Protein 7B4I (pdb70)

Nearest PDB structures (foldseek):
  7b4i-assembly1_AAA  TM=1.000E+00  e=2.778E-83  Pseudomonas sp.
  6tb0-assembly1_A  TM=9.991E-01  e=4.730E-82  Pseudomonas sp.
  6g4f-assembly1_B  TM=1.002E+00  e=4.810E-81  Pseudomonas sp.
  6tb1-assembly1_A  TM=9.988E-01  e=2.873E-81  Pseudomonas sp.
  7b4j-assembly1_A  TM=1.000E+00  e=7.265E-81  Pseudomonas sp.

Structure (mmCIF, N/CA/C/O backbone):
data_7B4I
#
_entry.id   7B4I
#
_cell.length_a   97.784
_cell.length_b   97.784
_cell.length_c   119.899
_cell.angle_alpha   90.000
_cell.angle_beta   90.000
_cell.angle_gamma   90.000
#
_symmetry.space_group_name_H-M   'P 43'
#
loop_
_entity.id
_entity.type
_entity.pdbx_description
1 polymer 'Aspartate aminotransferase family protein'
2 non-polymer "PYRIDOXAL-5'-PHOSPHATE"
3 non-polymer 'SUCCINIC ACID'
4 water water
#
loop_
_atom_site.group_PDB
_atom_site.id
_atom_site.type_symbol
_atom_site.label_atom_id
_atom_site.label_alt_id
_atom_site.label_comp_id
_atom_site.label_asym_id
_atom_site.label_entity_id
_atom_site.label_seq_id
_atom_site.pdbx_PDB_ins_code
_atom_site.Cartn_x
_atom_site.Cartn_y
_atom_site.Cartn_z
_atom_site.occupancy
_atom_site.B_iso_or_equiv
_atom_site.auth_seq_id
_atom_site.auth_comp_id
_atom_site.auth_asym_id
_atom_site.auth_atom_id
_atom_site.pdbx_PDB_model_num
ATOM 1 N N . SER A 1 7 ? 23.878 39.897 -29.031 1.000 44.595 7 SER AAA N 1
ATOM 2 C CA . SER A 1 7 ? 22.478 39.524 -29.289 1.000 38.601 7 SER AAA CA 1
ATOM 3 C C . SER A 1 7 ? 21.683 39.689 -27.994 1.000 35.796 7 SER AAA C 1
ATOM 4 O O . SER A 1 7 ? 22.291 39.798 -26.896 1.000 33.647 7 SER AAA O 1
ATOM 12 N N . LEU A 1 8 ? 20.364 39.658 -28.115 1.000 32.706 8 LEU AAA N 1
ATOM 13 C CA . LEU A 1 8 ? 19.475 39.752 -26.939 1.000 32.517 8 LEU AAA CA 1
ATOM 14 C C . LEU A 1 8 ? 19.719 38.533 -26.037 1.000 30.191 8 LEU AAA C 1
ATOM 15 O O . LEU A 1 8 ? 19.786 38.703 -24.799 1.000 28.104 8 LEU AAA O 1
ATOM 31 N N . ALA A 1 9 ? 19.907 37.340 -26.611 1.000 28.983 9 ALA AAA N 1
ATOM 32 C CA . ALA A 1 9 ? 20.174 36.101 -25.854 1.000 28.730 9 ALA AAA CA 1
ATOM 33 C C . ALA A 1 9 ? 21.483 36.238 -25.072 1.000 29.541 9 ALA AAA C 1
ATOM 34 O O . ALA A 1 9 ? 21.561 35.748 -23.928 1.000 27.706 9 ALA AAA O 1
ATOM 41 N N . GLU A 1 10 ? 22.500 36.882 -25.658 1.000 26.895 10 GLU AAA N 1
ATOM 42 C CA . GLU A 1 10 ? 23.806 37.067 -24.972 1.000 28.912 10 GLU AAA CA 1
ATOM 43 C C . GLU A 1 10 ? 23.622 38.013 -23.770 1.000 25.489 10 GLU AAA C 1
ATOM 44 O O . GLU A 1 10 ? 24.260 37.766 -22.755 1.000 25.903 10 GLU AAA O 1
ATOM 56 N N . LYS A 1 11 ? 22.841 39.071 -23.923 1.000 28.045 11 LYS AAA N 1
ATOM 57 C CA . LYS A 1 11 ? 22.566 40.052 -22.838 1.000 27.289 11 LYS AAA CA 1
ATOM 58 C C . LYS A 1 11 ? 21.845 39.328 -21.697 1.000 25.214 11 LYS AAA C 1
ATOM 59 O O . LYS A 1 11 ? 22.192 39.537 -20.513 1.000 26.665 11 LYS AAA O 1
ATOM 78 N N . ASP A 1 12 ? 20.883 38.473 -22.040 1.000 25.666 12 ASP AAA N 1
ATOM 79 C CA . ASP A 1 12 ? 20.147 37.691 -21.011 1.000 24.832 12 ASP AAA CA 1
ATOM 80 C C . ASP A 1 12 ? 21.136 36.832 -20.225 1.000 25.942 12 ASP AAA C 1
ATOM 81 O O . ASP A 1 12 ? 21.100 36.835 -18.998 1.000 25.031 12 ASP AAA O 1
ATOM 90 N N . ILE A 1 13 ? 22.036 36.110 -20.907 1.000 25.081 13 ILE AAA N 1
ATOM 91 C CA . ILE A 1 13 ? 23.046 35.260 -20.230 1.000 24.865 13 ILE AAA CA 1
ATOM 92 C C . ILE A 1 13 ? 23.957 36.130 -19.352 1.000 22.320 13 ILE AAA C 1
ATOM 93 O O . ILE A 1 13 ? 24.333 35.664 -18.273 1.000 24.357 13 ILE AAA O 1
ATOM 109 N N . GLN A 1 14 ? 24.327 37.312 -19.831 1.000 24.755 14 GLN AAA N 1
ATOM 110 C CA . GLN A 1 14 ? 25.298 38.189 -19.125 1.000 27.087 14 GLN AAA CA 1
ATOM 111 C C . GLN A 1 14 ? 24.651 38.774 -17.854 1.000 25.787 14 GLN AAA C 1
ATOM 112 O O . GLN A 1 14 ? 25.364 38.932 -16.854 1.000 27.542 14 GLN AAA O 1
ATOM 126 N N . TYR A 1 15 ? 23.358 39.092 -17.882 1.000 24.548 15 TYR AAA N 1
ATOM 127 C CA . TYR A 1 15 ? 22.782 40.044 -16.892 1.000 23.529 15 TYR AAA CA 1
ATOM 128 C C . TYR A 1 15 ? 21.668 39.444 -16.028 1.000 24.492 15 TYR AAA C 1
ATOM 129 O O . TYR A 1 15 ? 21.438 40.038 -14.966 1.000 24.176 15 TYR AAA O 1
ATOM 147 N N . GLN A 1 16 ? 21.012 38.357 -16.423 1.000 23.409 16 GLN AAA N 1
ATOM 148 C CA . GLN A 1 16 ? 19.802 37.878 -15.690 1.000 25.199 16 GLN AAA CA 1
ATOM 149 C C . GLN A 1 16 ? 20.067 36.553 -14.987 1.000 22.970 16 GLN AAA C 1
ATOM 150 O O . GLN A 1 16 ? 20.482 35.569 -15.648 1.000 26.393 16 GLN AAA O 1
ATOM 164 N N . LEU A 1 17 ? 19.754 36.508 -13.703 1.000 23.351 17 LEU AAA N 1
ATOM 165 C CA . LEU A 1 17 ? 19.606 35.253 -12.932 1.000 23.103 17 LEU AAA CA 1
ATOM 166 C C . LEU A 1 17 ? 18.147 34.800 -13.037 1.000 23.106 17 LEU AAA C 1
ATOM 167 O O . LEU A 1 17 ? 17.261 35.541 -12.554 1.000 25.706 17 LEU AAA O 1
ATOM 183 N N . HIS A 1 18 ? 17.896 33.657 -13.664 1.000 21.314 18 HIS AAA N 1
ATOM 184 C CA . HIS A 1 18 ? 16.528 33.153 -13.931 1.000 23.035 18 HIS AAA CA 1
ATOM 185 C C . HIS A 1 18 ? 15.982 32.387 -12.733 1.000 21.967 18 HIS AAA C 1
ATOM 186 O O . HIS A 1 18 ? 16.615 31.481 -12.192 1.000 24.311 18 HIS AAA O 1
ATOM 201 N N . PRO A 1 19 ? 14.700 32.610 -12.396 1.000 23.013 19 PRO AAA N 1
ATOM 202 C CA . PRO A 1 19 ? 13.994 31.701 -11.509 1.000 22.795 19 PRO AAA CA 1
ATOM 203 C C . PRO A 1 19 ? 13.880 30.299 -12.109 1.000 22.600 19 PRO AAA C 1
ATOM 204 O O . PRO A 1 19 ? 13.755 30.160 -13.320 1.000 22.202 19 PRO AAA O 1
ATOM 215 N N . TYR A 1 20 ? 13.903 29.281 -11.240 1.000 22.871 20 TYR AAA N 1
ATOM 216 C CA . TYR A 1 20 ? 13.529 27.886 -11.568 1.000 24.749 20 TYR AAA CA 1
ATOM 217 C C . TYR A 1 20 ? 14.304 27.453 -12.804 1.000 25.346 20 TYR AAA C 1
ATOM 218 O O . TYR A 1 20 ? 13.750 26.840 -13.742 1.000 24.884 20 TYR AAA O 1
ATOM 236 N N . THR A 1 21 ? 15.597 27.775 -12.797 1.000 24.016 21 THR AAA N 1
ATOM 237 C CA . THR A 1 21 ? 16.528 27.526 -13.925 1.000 24.453 21 THR AAA CA 1
ATOM 238 C C . THR A 1 21 ? 17.871 27.049 -13.371 1.000 24.282 21 THR AAA C 1
ATOM 239 O O . THR A 1 21 ? 18.265 27.531 -12.330 1.000 26.175 21 THR AAA O 1
ATOM 250 N N . ASN A 1 22 ? 18.497 26.081 -14.037 1.000 26.020 22 ASN AAA N 1
ATOM 251 C CA . ASN A 1 22 ? 19.931 25.717 -13.840 1.000 26.905 22 ASN AAA CA 1
ATOM 252 C C . ASN A 1 22 ? 20.777 26.863 -14.401 1.000 25.869 22 ASN AAA C 1
ATOM 253 O O . ASN A 1 22 ? 20.803 27.041 -15.626 1.000 25.162 22 ASN AAA O 1
ATOM 264 N N . ALA A 1 23 ? 21.411 27.666 -13.540 1.000 24.916 23 ALA AAA N 1
ATOM 265 C CA . ALA A 1 23 ? 22.092 28.911 -13.944 1.000 23.457 23 ALA AAA CA 1
ATOM 266 C C . ALA A 1 23 ? 23.273 28.586 -14.885 1.000 23.960 23 ALA AAA C 1
ATOM 267 O O . ALA A 1 23 ? 23.577 29.427 -15.749 1.000 25.588 23 ALA AAA O 1
ATOM 274 N N . ARG A 1 24 ? 23.924 27.445 -14.674 1.000 26.205 24 ARG AAA N 1
ATOM 275 C CA . ARG A 1 24 ? 25.111 27.026 -15.472 1.000 27.976 24 ARG AAA CA 1
ATOM 276 C C . ARG A 1 24 ? 24.657 26.569 -16.863 1.000 26.614 24 ARG AAA C 1
ATOM 277 O O . ARG A 1 24 ? 25.235 27.027 -17.874 1.000 27.828 24 ARG AAA O 1
ATOM 298 N N . LEU A 1 25 ? 23.631 25.726 -16.928 1.000 29.062 25 LEU AAA N 1
ATOM 299 C CA . LEU A 1 25 ? 23.045 25.293 -18.218 1.000 27.806 25 LEU AAA CA 1
ATOM 300 C C . LEU A 1 25 ? 22.528 26.524 -18.965 1.000 27.507 25 LEU AAA C 1
ATOM 301 O O . LEU A 1 25 ? 22.725 26.611 -20.170 1.000 28.174 25 LEU AAA O 1
ATOM 317 N N . HIS A 1 26 ? 21.977 27.510 -18.246 1.000 26.738 26 HIS AAA N 1
ATOM 318 C CA . HIS A 1 26 ? 21.486 28.765 -18.850 1.000 25.844 26 HIS AAA CA 1
ATOM 319 C C . HIS A 1 26 ? 22.643 29.510 -19.538 1.000 23.768 26 HIS AAA C 1
ATOM 320 O O . HIS A 1 26 ? 22.403 30.103 -20.614 1.000 26.339 26 HIS AAA O 1
ATOM 335 N N . GLN A 1 27 ? 23.823 29.553 -18.915 1.000 26.215 27 GLN AAA N 1
ATOM 336 C CA . GLN A 1 27 ? 25.007 30.241 -19.488 1.000 28.677 27 GLN AAA CA 1
ATOM 337 C C . GLN A 1 27 ? 25.424 29.558 -20.792 1.000 28.979 27 GLN AAA C 1
ATOM 338 O O . GLN A 1 27 ? 25.866 30.284 -21.699 1.000 30.269 27 GLN AAA O 1
ATOM 352 N N . GLU A 1 28 ? 25.226 28.249 -20.893 1.000 30.710 28 GLU AAA N 1
ATOM 353 C CA . GLU A 1 28 ? 25.495 27.466 -22.135 1.000 34.430 28 GLU AAA CA 1
ATOM 354 C C . GLU A 1 28 ? 24.376 27.680 -23.163 1.000 33.407 28 GLU AAA C 1
ATOM 355 O O . GLU A 1 28 ? 24.679 28.155 -24.262 1.000 38.068 28 GLU AAA O 1
ATOM 367 N N . LEU A 1 29 ? 23.130 27.336 -22.828 1.000 31.556 29 LEU AAA N 1
ATOM 368 C CA . LEU A 1 29 ? 22.001 27.244 -23.798 1.000 32.681 29 LEU AAA CA 1
ATOM 369 C C . LEU A 1 29 ? 21.397 28.621 -24.077 1.000 31.031 29 LEU AAA C 1
ATOM 370 O O . LEU A 1 29 ? 20.901 28.842 -25.189 1.000 31.386 29 LEU AAA O 1
ATOM 386 N N . GLY A 1 30 ? 21.381 29.506 -23.079 1.000 28.433 30 GLY AAA N 1
ATOM 387 C CA . GLY A 1 30 ? 20.694 30.797 -23.178 1.000 26.912 30 GLY AAA CA 1
ATOM 388 C C . GLY A 1 30 ? 19.177 30.628 -23.107 1.000 27.227 30 GLY AAA C 1
ATOM 389 O O . GLY A 1 30 ? 18.658 29.529 -22.900 1.000 27.673 30 GLY AAA O 1
ATOM 393 N N . PRO A 1 31 ? 18.440 31.741 -23.248 1.000 27.452 31 PRO AAA N 1
ATOM 394 C CA . PRO A 1 31 ? 16.986 31.733 -23.098 1.000 27.233 31 PRO AAA CA 1
ATOM 395 C C . PRO A 1 31 ? 16.211 31.249 -24.333 1.000 28.755 31 PRO AAA C 1
ATOM 396 O O . PRO A 1 31 ? 16.731 31.260 -25.445 1.000 27.044 31 PRO AAA O 1
ATOM 407 N N . LEU A 1 32 ? 14.961 30.877 -24.106 1.000 25.950 32 LEU AAA N 1
ATOM 408 C CA . LEU A 1 32 ? 13.905 30.964 -25.142 1.000 26.717 32 LEU AAA CA 1
ATOM 409 C C . LEU A 1 32 ? 13.222 32.316 -24.960 1.000 25.955 32 LEU AAA C 1
ATOM 410 O O . LEU A 1 32 ? 12.477 32.478 -23.967 1.000 25.167 32 LEU AAA O 1
ATOM 426 N N . ILE A 1 33 ? 13.502 33.257 -25.855 1.000 24.857 33 ILE AAA N 1
ATOM 427 C CA . ILE A 1 33 ? 12.955 34.637 -25.784 1.000 25.696 33 ILE AAA CA 1
ATOM 428 C C . ILE A 1 33 ? 11.565 34.657 -26.411 1.000 26.049 33 ILE AAA C 1
ATOM 429 O O . ILE A 1 33 ? 11.423 34.395 -27.627 1.000 28.377 33 ILE AAA O 1
ATOM 445 N N . ILE A 1 34 ? 10.580 35.034 -25.601 1.000 23.630 34 ILE AAA N 1
ATOM 446 C CA . ILE A 1 34 ? 9.185 35.206 -26.059 1.000 24.447 34 ILE AAA CA 1
ATOM 447 C C . ILE A 1 34 ? 9.002 36.683 -26.378 1.000 27.072 34 ILE AAA C 1
ATOM 448 O O . ILE A 1 34 ? 9.266 37.551 -25.506 1.000 25.636 34 ILE AAA O 1
ATOM 464 N N . GLU A 1 35 ? 8.585 36.958 -27.604 1.000 26.062 35 GLU AAA N 1
ATOM 465 C CA . GLU A 1 35 ? 8.534 38.329 -28.161 1.000 27.624 35 GLU AAA CA 1
ATOM 466 C C . GLU A 1 35 ? 7.130 38.898 -28.004 1.000 26.487 35 GLU AAA C 1
ATOM 467 O O . GLU A 1 35 ? 7.010 40.068 -27.665 1.000 28.081 35 GLU AAA O 1
ATOM 479 N N . ARG A 1 36 ? 6.087 38.108 -28.271 1.000 23.682 36 ARG AAA N 1
ATOM 480 C CA . ARG A 1 36 ? 4.710 38.628 -28.375 1.000 26.256 36 ARG AAA CA 1
ATOM 481 C C . ARG A 1 36 ? 3.715 37.495 -28.153 1.000 24.591 36 ARG AAA C 1
ATOM 482 O O . ARG A 1 36 ? 4.123 36.309 -28.155 1.000 26.085 36 ARG AAA O 1
ATOM 503 N N . GLY A 1 37 ? 2.482 37.881 -27.882 1.000 24.687 37 GLY AAA N 1
ATOM 504 C CA . GLY A 1 37 ? 1.373 36.943 -27.682 1.000 24.647 37 GLY AAA CA 1
ATOM 505 C C . GLY A 1 37 ? 0.076 37.504 -28.234 1.000 25.454 37 GLY AAA C 1
ATOM 506 O O . GLY A 1 37 ? -0.091 38.753 -28.272 1.000 26.306 37 GLY AAA O 1
ATOM 510 N N . GLN A 1 38 ? -0.844 36.610 -28.566 1.000 26.029 38 GLN AAA N 1
ATOM 511 C CA . GLN A 1 38 ? -2.249 36.960 -28.908 1.000 27.840 38 GLN AAA CA 1
ATOM 512 C C . GLN A 1 38 ? -3.099 35.711 -28.680 1.000 24.180 38 GLN AAA C 1
ATOM 513 O O . GLN A 1 38 ? -2.614 34.612 -28.970 1.000 23.506 38 GLN AAA O 1
ATOM 527 N N . GLY A 1 39 ? -4.304 35.882 -28.170 1.000 24.763 39 GLY AAA N 1
ATOM 528 C CA . GLY A 1 39 ? -5.202 34.752 -27.869 1.000 23.455 39 GLY AAA CA 1
ATOM 529 C C . GLY A 1 39 ? -4.486 33.761 -26.969 1.000 23.261 39 GLY AAA C 1
ATOM 530 O O . GLY A 1 39 ? -3.925 34.201 -25.979 1.000 22.879 39 GLY AAA O 1
ATOM 534 N N . ILE A 1 40 ? -4.442 32.490 -27.330 1.000 22.445 40 ILE AAA N 1
ATOM 535 C CA . ILE A 1 40 ? -3.785 31.443 -26.483 1.000 23.753 40 ILE AAA CA 1
ATOM 536 C C . ILE A 1 40 ? -2.335 31.222 -26.919 1.000 23.119 40 ILE AAA C 1
ATOM 537 O O . ILE A 1 40 ? -1.698 30.282 -26.379 1.000 24.434 40 ILE AAA O 1
ATOM 553 N N . TYR A 1 41 ? -1.800 32.043 -27.821 1.000 22.118 41 TYR AAA N 1
ATOM 554 C CA . TYR A 1 41 ? -0.484 31.836 -28.470 1.000 22.678 41 TYR AAA CA 1
ATOM 555 C C . TYR A 1 41 ? 0.570 32.818 -27.961 1.000 23.241 41 TYR AAA C 1
ATOM 556 O O . TYR A 1 41 ? 0.268 34.008 -27.733 1.000 23.097 41 TYR AAA O 1
ATOM 574 N N . VAL A 1 42 ? 1.789 32.312 -27.831 1.000 24.066 42 VAL AAA N 1
ATOM 575 C CA . VAL A 1 42 ? 2.995 33.176 -27.713 1.000 23.929 42 VAL AAA CA 1
ATOM 576 C C . VAL A 1 42 ? 3.939 32.809 -28.841 1.000 24.776 42 VAL AAA C 1
ATOM 577 O O . VAL A 1 42 ? 3.830 31.688 -29.377 1.000 26.358 42 VAL AAA O 1
ATOM 590 N N . TYR A 1 43 ? 4.836 33.734 -29.177 1.000 23.885 43 TYR AAA N 1
ATOM 591 C CA . TYR A 1 43 ? 5.761 33.619 -30.329 1.000 24.476 43 TYR AAA CA 1
ATOM 592 C C . TYR A 1 43 ? 7.164 33.931 -29.845 1.000 24.987 43 TYR AAA C 1
ATOM 593 O O . TYR A 1 43 ? 7.323 34.946 -29.124 1.000 25.581 43 TYR AAA O 1
ATOM 611 N N . ASP A 1 44 ? 8.134 33.134 -30.266 1.000 27.322 44 ASP AAA N 1
ATOM 612 C CA . ASP A 1 44 ? 9.546 33.388 -29.897 1.000 28.496 44 ASP AAA CA 1
ATOM 613 C C . ASP A 1 44 ? 10.116 34.427 -30.861 1.000 29.907 44 ASP AAA C 1
ATOM 614 O O . ASP A 1 44 ? 9.390 34.880 -31.792 1.000 28.005 44 ASP AAA O 1
ATOM 623 N N . ASP A 1 45 ? 11.363 34.827 -30.615 1.000 31.049 45 ASP AAA N 1
ATOM 624 C CA . ASP A 1 45 ? 12.007 35.913 -31.399 1.000 35.021 45 ASP AAA CA 1
ATOM 625 C C . ASP A 1 45 ? 12.394 35.403 -32.791 1.000 38.418 45 ASP AAA C 1
ATOM 626 O O . ASP A 1 45 ? 12.865 36.246 -33.581 1.000 37.718 45 ASP AAA O 1
ATOM 635 N N . GLN A 1 46 ? 12.168 34.116 -33.097 1.000 38.817 46 GLN AAA N 1
ATOM 636 C CA . GLN A 1 46 ? 12.387 33.518 -34.445 1.000 39.893 46 GLN AAA CA 1
ATOM 637 C C . GLN A 1 46 ? 11.060 33.448 -35.213 1.000 39.649 46 GLN AAA C 1
ATOM 638 O O . GLN A 1 46 ? 11.073 32.950 -36.347 1.000 39.916 46 GLN AAA O 1
ATOM 652 N N . GLY A 1 47 ? 9.953 33.890 -34.610 1.000 33.609 47 GLY AAA N 1
ATOM 653 C CA . GLY A 1 47 ? 8.606 33.902 -35.212 1.000 33.134 47 GLY AAA CA 1
ATOM 654 C C . GLY A 1 47 ? 7.831 32.598 -35.023 1.000 32.527 47 GLY AAA C 1
ATOM 655 O O . GLY A 1 47 ? 6.696 32.537 -35.504 1.000 35.827 47 GLY AAA O 1
ATOM 659 N N . LYS A 1 48 ? 8.384 31.590 -34.341 1.000 31.306 48 LYS AAA N 1
ATOM 660 C CA . LYS A 1 48 ? 7.684 30.300 -34.097 1.000 29.125 48 LYS AAA CA 1
ATOM 661 C C . LYS A 1 48 ? 6.572 30.547 -33.072 1.000 29.431 48 LYS AAA C 1
ATOM 662 O O . LYS A 1 48 ? 6.847 31.225 -32.048 1.000 28.353 48 LYS AAA O 1
ATOM 681 N N . GLY A 1 49 ? 5.360 30.074 -33.369 1.000 27.688 49 GLY AAA N 1
ATOM 682 C CA . GLY A 1 49 ? 4.187 30.180 -32.495 1.000 26.537 49 GLY AAA CA 1
ATOM 683 C C . GLY A 1 49 ? 4.007 28.939 -31.642 1.000 26.893 49 GLY AAA C 1
ATOM 684 O O . GLY A 1 49 ? 4.269 27.809 -32.119 1.000 27.286 49 GLY AAA O 1
ATOM 688 N N . TYR A 1 50 ? 3.549 29.135 -30.415 1.000 24.146 50 TYR AAA N 1
ATOM 689 C CA . TYR A 1 50 ? 3.292 28.050 -29.444 1.000 23.129 50 TYR AAA CA 1
ATOM 690 C C . TYR A 1 50 ? 1.923 28.253 -28.835 1.000 23.340 50 TYR AAA C 1
ATOM 691 O O . TYR A 1 50 ? 1.639 29.382 -28.418 1.000 25.360 50 TYR AAA O 1
ATOM 709 N N . ILE A 1 51 ? 1.148 27.176 -28.712 1.000 23.240 51 ILE AAA N 1
ATOM 710 C CA . ILE A 1 51 ? -0.038 27.185 -27.825 1.000 24.219 51 ILE AAA CA 1
ATOM 711 C C . ILE A 1 51 ? 0.501 27.249 -26.404 1.000 24.072 51 ILE AAA C 1
ATOM 712 O O . ILE A 1 51 ? 1.279 26.342 -26.035 1.000 23.942 51 ILE AAA O 1
ATOM 728 N N . GLU A 1 52 ? 0.073 28.247 -25.642 1.000 23.326 52 GLU AAA N 1
ATOM 729 C CA . GLU A 1 52 ? 0.468 28.347 -24.217 1.000 23.836 52 GLU AAA CA 1
ATOM 730 C C . GLU A 1 52 ? -0.532 27.494 -23.442 1.000 23.643 52 GLU AAA C 1
ATOM 731 O O . GLU A 1 52 ? -1.511 28.055 -22.909 1.000 24.377 52 GLU AAA O 1
ATOM 743 N N . ALA A 1 53 ? -0.301 26.176 -23.456 1.000 22.946 53 ALA AAA N 1
ATOM 744 C CA . ALA A 1 53 ? -1.216 25.188 -22.849 1.000 24.654 53 ALA AAA CA 1
ATOM 745 C C . ALA A 1 53 ? -1.201 25.330 -21.327 1.000 25.269 53 ALA AAA C 1
ATOM 746 O O . ALA A 1 53 ? -2.087 24.762 -20.692 1.000 25.539 53 ALA AAA O 1
ATOM 753 N N . MET A 1 54 ? -0.250 26.076 -20.763 1.000 25.245 54 MET AAA N 1
ATOM 754 C CA . MET A 1 54 ? -0.200 26.394 -19.314 1.000 26.911 54 MET AAA CA 1
ATOM 755 C C . MET A 1 54 ? -0.767 27.784 -18.988 1.000 24.713 54 MET AAA C 1
ATOM 756 O O . MET A 1 54 ? -0.748 28.152 -17.800 1.000 24.937 54 MET AAA O 1
ATOM 770 N N . ALA A 1 55 ? -1.238 28.572 -19.970 1.000 22.380 55 ALA AAA N 1
ATOM 771 C CA . ALA A 1 55 ? -1.675 29.966 -19.726 1.000 22.203 55 ALA AAA CA 1
ATOM 772 C C . ALA A 1 55 ? -0.577 30.702 -18.933 1.000 21.906 55 ALA AAA C 1
ATOM 773 O O . ALA A 1 55 ? -0.883 31.445 -17.993 1.000 21.674 55 ALA AAA O 1
ATOM 780 N N . GLY A 1 56 ? 0.669 30.569 -19.378 1.000 22.662 56 GLY AAA N 1
ATOM 781 C CA . GLY A 1 56 ? 1.842 31.127 -18.679 1.000 23.488 56 GLY AAA CA 1
ATOM 782 C C . GLY A 1 56 ? 2.151 30.280 -17.460 1.000 24.269 56 GLY AAA C 1
ATOM 783 O O . GLY A 1 56 ? 2.722 29.193 -17.627 1.000 27.097 56 GLY AAA O 1
ATOM 787 N N . LEU A 1 57 ? 1.719 30.735 -16.286 1.000 23.189 57 LEU AAA N 1
ATOM 788 C CA . LEU A 1 57 ? 1.891 29.967 -15.030 1.000 23.605 57 LEU AAA CA 1
ATOM 789 C C . LEU A 1 57 ? 0.501 29.695 -14.455 1.000 24.149 57 LEU AAA C 1
ATOM 790 O O . LEU A 1 57 ? 0.265 30.033 -13.302 1.000 24.778 57 LEU AAA O 1
ATOM 806 N N . GLY A 1 58 ? -0.374 29.094 -15.267 1.000 26.000 58 GLY AAA N 1
ATOM 807 C CA . GLY A 1 58 ? -1.760 28.779 -14.879 1.000 25.478 58 GLY AAA CA 1
ATOM 808 C C . GLY A 1 58 ? -2.568 30.032 -14.608 1.000 23.915 58 GLY AAA C 1
ATOM 809 O O . GLY A 1 58 ? -3.484 29.981 -13.775 1.000 28.101 58 GLY AAA O 1
ATOM 813 N N . SER A 1 59 ? -2.234 31.149 -15.265 1.000 23.817 59 SER AAA N 1
ATOM 814 C CA . SER A 1 59 ? -2.624 32.493 -14.789 1.000 23.472 59 SER AAA CA 1
ATOM 815 C C . SER A 1 59 ? -3.327 33.338 -15.859 1.000 23.364 59 SER AAA C 1
ATOM 816 O O . SER A 1 59 ? -4.143 34.190 -15.456 1.000 24.649 59 SER AAA O 1
ATOM 824 N N . VAL A 1 60 ? -3.018 33.152 -17.138 1.000 22.245 60 VAL AAA N 1
ATOM 825 C CA . VAL A 1 60 ? -3.462 34.103 -18.204 1.000 21.084 60 VAL AAA CA 1
ATOM 826 C C . VAL A 1 60 ? -4.854 33.678 -18.693 1.000 21.741 60 VAL AAA C 1
ATOM 827 O O . VAL A 1 60 ? -5.008 33.140 -19.814 1.000 23.294 60 VAL AAA O 1
ATOM 840 N N . ALA A 1 61 ? -5.843 33.870 -17.827 1.000 22.786 61 ALA AAA N 1
ATOM 841 C CA . ALA A 1 61 ? -7.220 33.363 -18.013 1.000 23.046 61 ALA AAA CA 1
ATOM 842 C C . ALA A 1 61 ? -7.794 33.867 -19.346 1.000 24.809 61 ALA AAA C 1
ATOM 843 O O . ALA A 1 61 ? -8.387 33.054 -20.082 1.000 25.625 61 ALA AAA O 1
ATOM 850 N N . LEU A 1 62 ? -7.613 35.152 -19.657 1.000 25.634 62 LEU AAA N 1
ATOM 851 C CA . LEU A 1 62 ? -8.246 35.786 -20.840 1.000 24.273 62 LEU AAA CA 1
ATOM 852 C C . LEU A 1 62 ? -7.326 35.780 -22.063 1.000 24.168 62 LEU AAA C 1
ATOM 853 O O . LEU A 1 62 ? -7.695 36.422 -23.056 1.000 24.119 62 LEU AAA O 1
ATOM 869 N N . GLY A 1 63 ? -6.199 35.058 -22.014 1.000 22.485 63 GLY AAA N 1
ATOM 870 C CA . GLY A 1 63 ? -5.229 35.017 -23.105 1.000 20.789 63 GLY AAA CA 1
ATOM 871 C C . GLY A 1 63 ? -4.441 36.311 -23.203 1.000 20.848 63 GLY AAA C 1
ATOM 872 O O . GLY A 1 63 ? -4.601 37.212 -22.334 1.000 22.151 63 GLY AAA O 1
ATOM 876 N N . PHE A 1 64 ? -3.626 36.401 -24.237 1.000 23.020 64 PHE AAA N 1
ATOM 877 C CA . PHE A 1 64 ? -2.486 37.350 -24.318 1.000 23.611 64 PHE AAA CA 1
ATOM 878 C C . PHE A 1 64 ? -2.836 38.624 -25.093 1.000 23.821 64 PHE AAA C 1
ATOM 879 O O . PHE A 1 64 ? -1.916 39.400 -25.329 1.000 25.833 64 PHE AAA O 1
ATOM 896 N N . SER A 1 65 ? -4.103 38.857 -25.444 1.000 24.755 65 SER AAA N 1
ATOM 897 C CA . SER A 1 65 ? -4.473 40.077 -26.218 1.000 26.510 65 SER AAA CA 1
ATOM 898 C C . SER A 1 65 ? -5.890 40.548 -25.879 1.000 29.313 65 SER AAA C 1
ATOM 899 O O . SER A 1 65 ? -6.654 40.905 -26.804 1.000 28.176 65 SER AAA O 1
ATOM 907 N N . ASN A 1 66 ? -6.245 40.571 -24.599 1.000 26.393 66 ASN AAA N 1
ATOM 908 C CA . ASN A 1 66 ? -7.570 41.069 -24.164 1.000 25.327 66 ASN AAA CA 1
ATOM 909 C C . ASN A 1 66 ? -7.536 42.604 -24.135 1.000 27.924 66 ASN AAA C 1
ATOM 910 O O . ASN A 1 66 ? -6.880 43.204 -23.237 1.000 25.993 66 ASN AAA O 1
ATOM 921 N N . GLN A 1 67 ? -8.237 43.254 -25.067 1.000 28.193 67 GLN AAA N 1
ATOM 922 C CA . GLN A 1 67 ? -8.124 44.733 -25.198 1.000 28.865 67 GLN AAA CA 1
ATOM 923 C C . GLN A 1 67 ? -8.848 45.439 -24.043 1.000 26.694 67 GLN AAA C 1
ATOM 924 O O . GLN A 1 67 ? -8.435 46.558 -23.696 1.000 27.793 67 GLN AAA O 1
ATOM 938 N N . ARG A 1 68 ? -9.890 44.852 -23.458 1.000 26.505 68 ARG AAA N 1
ATOM 939 C CA . ARG A 1 68 ? -10.607 45.462 -22.312 1.000 28.593 68 ARG AAA CA 1
ATOM 940 C C . ARG A 1 68 ? -9.648 45.634 -21.121 1.000 28.982 68 ARG AAA C 1
ATOM 941 O O . ARG A 1 68 ? -9.722 46.703 -20.442 1.000 25.716 68 ARG AAA O 1
ATOM 962 N N . LEU A 1 69 ? -8.806 44.632 -20.838 1.000 26.950 69 LEU AAA N 1
ATOM 963 C CA . LEU A 1 69 ? -7.832 44.746 -19.714 1.000 25.464 69 LEU AAA CA 1
ATOM 964 C C . LEU A 1 69 ? -6.859 45.891 -19.986 1.000 23.945 69 LEU AAA C 1
ATOM 965 O O . LEU A 1 69 ? -6.576 46.683 -19.052 1.000 25.241 69 LEU AAA O 1
ATOM 981 N N . ILE A 1 70 ? -6.363 45.964 -21.217 1.000 25.742 70 ILE AAA N 1
ATOM 982 C CA . ILE A 1 70 ? -5.315 46.931 -21.648 1.000 26.742 70 ILE AAA CA 1
ATOM 983 C C . ILE A 1 70 ? -5.905 48.342 -21.554 1.000 28.147 70 ILE AAA C 1
ATOM 984 O O . ILE A 1 70 ? -5.221 49.253 -21.027 1.000 26.731 70 ILE AAA O 1
ATOM 1000 N N . LYS A 1 71 ? -7.157 48.518 -21.989 1.000 28.787 71 LYS AAA N 1
ATOM 1001 C CA . LYS A 1 71 ? -7.845 49.840 -21.916 1.000 31.780 71 LYS AAA CA 1
ATOM 1002 C C . LYS A 1 71 ? -8.134 50.208 -20.456 1.000 28.742 71 LYS AAA C 1
ATOM 1003 O O . LYS A 1 71 ? -7.996 51.397 -20.125 1.000 29.886 71 LYS AAA O 1
ATOM 1022 N N . ALA A 1 72 ? -8.501 49.243 -19.608 1.000 27.567 72 ALA AAA N 1
ATOM 1023 C CA . ALA A 1 72 ? -8.751 49.469 -18.170 1.000 27.979 72 ALA AAA CA 1
ATOM 1024 C C . ALA A 1 72 ? -7.467 49.997 -17.527 1.000 26.922 72 ALA AAA C 1
ATOM 1025 O O . ALA A 1 72 ? -7.570 50.948 -16.728 1.000 27.508 72 ALA AAA O 1
ATOM 1032 N N . ALA A 1 73 ? -6.307 49.451 -17.894 1.000 27.179 73 ALA AAA N 1
ATOM 1033 C CA . ALA A 1 73 ? -4.996 49.922 -17.376 1.000 25.543 73 ALA AAA CA 1
ATOM 1034 C C . ALA A 1 73 ? -4.784 51.373 -17.804 1.000 26.474 73 ALA AAA C 1
ATOM 1035 O O . ALA A 1 73 ? -4.503 52.238 -16.954 1.000 26.987 73 ALA AAA O 1
ATOM 1042 N N . GLU A 1 74 ? -4.924 51.630 -19.104 1.000 26.653 74 GLU AAA N 1
ATOM 1043 C CA . GLU A 1 74 ? -4.743 52.980 -19.682 1.000 27.953 74 GLU AAA CA 1
ATOM 1044 C C . GLU A 1 74 ? -5.613 53.992 -18.938 1.000 27.450 74 GLU AAA C 1
ATOM 1045 O O . GLU A 1 74 ? -5.085 55.055 -18.575 1.000 28.125 74 GLU AAA O 1
ATOM 1057 N N . GLN A 1 75 ? -6.901 53.696 -18.770 1.000 29.347 75 GLN AAA N 1
ATOM 1058 C CA . GLN A 1 75 ? -7.878 54.610 -18.132 1.000 32.451 75 GLN AAA CA 1
ATOM 1059 C C . GLN A 1 75 ? -7.387 54.924 -16.720 1.000 30.886 75 GLN AAA C 1
ATOM 1060 O O . GLN A 1 75 ? -7.384 56.110 -16.344 1.000 28.267 75 GLN AAA O 1
ATOM 1074 N N . GLN A 1 76 ? -6.919 53.909 -15.987 1.000 27.398 76 GLN AAA N 1
ATOM 1075 C CA . GLN A 1 76 ? -6.458 54.150 -14.596 1.000 26.614 76 GLN AAA CA 1
ATOM 1076 C C . GLN A 1 76 ? -5.130 54.910 -14.599 1.000 23.972 76 GLN AAA C 1
ATOM 1077 O O . GLN A 1 76 ? -4.996 55.806 -13.737 1.000 24.249 76 GLN AAA O 1
ATOM 1091 N N . PHE A 1 77 ? -4.186 54.586 -15.492 1.000 24.499 77 PHE AAA N 1
ATOM 1092 C CA . PHE A 1 77 ? -2.883 55.287 -15.606 1.000 24.337 77 PHE AAA CA 1
ATOM 1093 C C . PHE A 1 77 ? -3.133 56.788 -15.766 1.000 26.264 77 PHE AAA C 1
ATOM 1094 O O . PHE A 1 77 ? -2.461 57.598 -15.124 1.000 25.348 77 PHE AAA O 1
ATOM 1111 N N . ASN A 1 78 ? -4.102 57.146 -16.615 1.000 27.949 78 ASN AAA N 1
ATOM 1112 C CA . ASN A 1 78 ? -4.349 58.570 -16.966 1.000 29.209 78 ASN AAA CA 1
ATOM 1113 C C . ASN A 1 78 ? -5.136 59.273 -15.858 1.000 29.089 78 ASN AAA C 1
ATOM 1114 O O . ASN A 1 78 ? -5.243 60.517 -15.913 1.000 30.094 78 ASN AAA O 1
ATOM 1125 N N . THR A 1 79 ? -5.639 58.539 -14.870 1.000 25.866 79 THR AAA N 1
ATOM 1126 C CA . THR A 1 79 ? -6.410 59.077 -13.732 1.000 27.684 79 THR AAA CA 1
ATOM 1127 C C . THR A 1 79 ? -5.480 59.223 -12.518 1.000 30.409 79 THR AAA C 1
ATOM 1128 O O . THR A 1 79 ? -5.291 60.355 -12.036 1.000 27.780 79 THR AAA O 1
ATOM 1139 N N . LEU A 1 80 ? -4.928 58.097 -12.064 1.000 27.248 80 LEU AAA N 1
ATOM 1140 C CA . LEU A 1 80 ? -4.090 58.005 -10.839 1.000 25.188 80 LEU AAA CA 1
ATOM 1141 C C . LEU A 1 80 ? -3.212 56.768 -10.986 1.000 23.379 80 LEU AAA C 1
ATOM 1142 O O . LEU A 1 80 ? -3.697 55.667 -10.744 1.000 25.563 80 LEU AAA O 1
ATOM 1158 N N . PRO A 1 81 ? -1.961 56.911 -11.465 1.000 23.583 81 PRO AAA N 1
ATOM 1159 C CA . PRO A 1 81 ? -1.135 55.763 -11.843 1.000 22.719 81 PRO AAA CA 1
ATOM 1160 C C . PRO A 1 81 ? -0.528 55.042 -10.636 1.000 23.387 81 PRO AAA C 1
ATOM 1161 O O . PRO A 1 81 ? -0.122 53.886 -10.761 1.000 26.222 81 PRO AAA O 1
ATOM 1172 N N . PHE A 1 82 ? -0.461 55.722 -9.502 1.000 23.154 82 PHE AAA N 1
ATOM 1173 C CA . PHE A 1 82 ? -0.079 55.091 -8.211 1.000 23.128 82 PHE AAA CA 1
ATOM 1174 C C . PHE A 1 82 ? -0.749 55.854 -7.082 1.000 22.381 82 PHE AAA C 1
ATOM 1175 O O . PHE A 1 82 ? -0.789 57.095 -7.095 1.000 24.633 82 PHE AAA O 1
ATOM 1192 N N . TYR A 1 83 ? -1.257 55.119 -6.112 1.000 22.184 83 TYR AAA N 1
ATOM 1193 C CA . TYR A 1 83 ? -1.451 55.631 -4.747 1.000 23.517 83 TYR AAA CA 1
ATOM 1194 C C . TYR A 1 83 ? -1.426 54.420 -3.826 1.000 23.488 83 TYR AAA C 1
ATOM 1195 O O . TYR A 1 83 ? -1.269 53.301 -4.314 1.000 26.306 83 TYR AAA O 1
ATOM 1213 N N . HIS A 1 84 ? -1.450 54.663 -2.535 1.000 24.236 84 HIS AAA N 1
ATOM 1214 C CA . HIS A 1 84 ? -1.302 53.585 -1.525 1.000 22.669 84 HIS AAA CA 1
ATOM 1215 C C . HIS A 1 84 ? -2.553 53.560 -0.653 1.000 25.335 84 HIS AAA C 1
ATOM 1216 O O . HIS A 1 84 ? -3.399 54.468 -0.765 1.000 24.756 84 HIS AAA O 1
ATOM 1231 N N . LEU A 1 85 ? -2.624 52.569 0.215 1.000 23.993 85 LEU AAA N 1
ATOM 1232 C CA . LEU A 1 85 ? -3.770 52.355 1.119 1.000 24.795 85 LEU AAA CA 1
ATOM 1233 C C . LEU A 1 85 ? -3.363 52.614 2.567 1.000 24.104 85 LEU AAA C 1
ATOM 1234 O O . LEU A 1 85 ? -4.147 52.226 3.473 1.000 25.141 85 LEU AAA O 1
ATOM 1250 N N . PHE A 1 86 ? -2.175 53.158 2.815 1.000 24.150 86 PHE AAA N 1
ATOM 1251 C CA . PHE A 1 86 ? -1.637 53.258 4.192 1.000 23.986 86 PHE AAA CA 1
ATOM 1252 C C . PHE A 1 86 ? -2.361 54.406 4.915 1.000 23.913 86 PHE AAA C 1
ATOM 1253 O O . PHE A 1 86 ? -2.753 55.392 4.272 1.000 25.372 86 PHE AAA O 1
ATOM 1270 N N . ASN A 1 87 ? -2.444 54.329 6.236 1.000 26.084 87 ASN AAA N 1
ATOM 1271 C CA . ASN A 1 87 ? -2.846 55.476 7.096 1.000 29.442 87 ASN AAA CA 1
ATOM 1272 C C . ASN A 1 87 ? -4.197 56.054 6.635 1.000 26.397 87 ASN AAA C 1
ATOM 1273 O O . ASN A 1 87 ? -4.268 57.271 6.469 1.000 29.144 87 ASN AAA O 1
ATOM 1284 N N . HIS A 1 88 ? -5.183 55.205 6.361 1.000 29.069 88 HIS AAA N 1
ATOM 1285 C CA . HIS A 1 88 ? -6.578 55.563 5.978 1.000 32.007 88 HIS AAA CA 1
ATOM 1286 C C . HIS A 1 88 ? -6.697 56.022 4.515 1.000 32.122 88 HIS AAA C 1
ATOM 1287 O O . HIS A 1 88 ? -7.830 56.210 4.077 1.000 31.117 88 HIS AAA O 1
ATOM 1302 N N . LYS A 1 89 ? -5.604 56.180 3.756 1.000 29.385 89 LYS AAA N 1
ATOM 1303 C CA . LYS A 1 89 ? -5.709 56.570 2.329 1.000 28.057 89 LYS AAA CA 1
ATOM 1304 C C . LYS A 1 89 ? -6.400 55.446 1.557 1.000 26.088 89 LYS AAA C 1
ATOM 1305 O O . LYS A 1 89 ? -6.223 54.265 1.904 1.000 26.077 89 LYS AAA O 1
ATOM 1324 N N . SER A 1 90 ? -7.167 55.802 0.531 1.000 25.823 90 SER AAA N 1
ATOM 1325 C CA . SER A 1 90 ? -7.853 54.811 -0.324 1.000 27.131 90 SER AAA CA 1
ATOM 1326 C C . SER A 1 90 ? -8.068 55.383 -1.716 1.000 25.755 90 SER AAA C 1
ATOM 1327 O O . SER A 1 90 ? -7.687 56.555 -1.989 1.000 26.658 90 SER AAA O 1
ATOM 1335 N N . HIS A 1 91 ? -8.563 54.533 -2.606 1.000 27.295 91 HIS AAA N 1
ATOM 1336 C CA . HIS A 1 91 ? -8.844 54.900 -4.009 1.000 25.874 91 HIS AAA CA 1
ATOM 1337 C C . HIS A 1 91 ? -9.897 53.937 -4.538 1.000 25.943 91 HIS AAA C 1
ATOM 1338 O O . HIS A 1 91 ? -10.052 52.824 -3.976 1.000 24.311 91 HIS AAA O 1
ATOM 1353 N N . ARG A 1 92 ? -10.627 54.400 -5.547 1.000 27.833 92 ARG AAA N 1
ATOM 1354 C CA . ARG A 1 92 ? -11.841 53.728 -6.060 1.000 29.592 92 ARG AAA CA 1
ATOM 1355 C C . ARG A 1 92 ? -11.551 52.299 -6.528 1.000 28.431 92 ARG AAA C 1
ATOM 1356 O O . ARG A 1 92 ? -12.307 51.392 -6.206 1.000 28.434 92 ARG AAA O 1
ATOM 1377 N N . PRO A 1 93 ? -10.525 52.026 -7.364 1.000 27.421 93 PRO AAA N 1
ATOM 1378 C CA . PRO A 1 93 ? -10.366 50.668 -7.888 1.000 27.314 93 PRO AAA CA 1
ATOM 1379 C C . PRO A 1 93 ? -10.160 49.628 -6.773 1.000 25.032 93 PRO AAA C 1
ATOM 1380 O O . PRO A 1 93 ? -10.684 48.537 -6.884 1.000 26.241 93 PRO AAA O 1
ATOM 1391 N N . SER A 1 94 ? -9.407 49.953 -5.713 1.000 26.069 94 SER AAA N 1
ATOM 1392 C CA . SER A 1 94 ? -9.220 49.004 -4.578 1.000 24.659 94 SER AAA CA 1
ATOM 1393 C C . SER A 1 94 ? -10.562 48.741 -3.889 1.000 25.124 94 SER AAA C 1
ATOM 1394 O O . SER A 1 94 ? -10.874 47.578 -3.587 1.000 25.081 94 SER AAA O 1
ATOM 1402 N N . ILE A 1 95 ? -11.342 49.799 -3.677 1.000 26.038 95 ILE AAA N 1
ATOM 1403 C CA . ILE A 1 95 ? -12.662 49.687 -2.997 1.000 26.579 95 ILE AAA CA 1
ATOM 1404 C C . ILE A 1 95 ? -13.612 48.830 -3.839 1.000 25.796 95 ILE AAA C 1
ATOM 1405 O O . ILE A 1 95 ? -14.229 47.908 -3.273 1.000 26.736 95 ILE AAA O 1
ATOM 1421 N N . GLU A 1 96 ? -13.738 49.127 -5.129 1.000 27.728 96 GLU AAA N 1
ATOM 1422 C CA . GLU A 1 96 ? -14.686 48.407 -6.017 1.000 30.742 96 GLU AAA CA 1
ATOM 1423 C C . GLU A 1 96 ? -14.241 46.952 -6.172 1.000 30.847 96 GLU AAA C 1
ATOM 1424 O O . GLU A 1 96 ? -15.120 46.056 -6.212 1.000 29.227 96 GLU AAA O 1
ATOM 1436 N N . LEU A 1 97 ? -12.933 46.691 -6.250 1.000 28.853 97 LEU AAA N 1
ATOM 1437 C CA . LEU A 1 97 ? -12.467 45.283 -6.336 1.000 27.244 97 LEU AAA CA 1
ATOM 1438 C C . LEU A 1 97 ? -12.743 44.551 -5.022 1.000 25.793 97 LEU AAA C 1
ATOM 1439 O O . LEU A 1 97 ? -13.166 43.376 -5.076 1.000 27.770 97 LEU AAA O 1
ATOM 1455 N N . ALA A 1 98 ? -12.510 45.177 -3.869 1.000 25.241 98 ALA AAA N 1
ATOM 1456 C CA . ALA A 1 98 ? -12.758 44.559 -2.556 1.000 25.570 98 ALA AAA CA 1
ATOM 1457 C C . ALA A 1 98 ? -14.253 44.209 -2.435 1.000 27.554 98 ALA AAA C 1
ATOM 1458 O O . ALA A 1 98 ? -14.569 43.076 -2.032 1.000 28.301 98 ALA AAA O 1
ATOM 1465 N N . GLU A 1 99 ? -15.126 45.125 -2.854 1.000 32.004 99 GLU AAA N 1
ATOM 1466 C CA . GLU A 1 99 ? -16.592 44.874 -2.855 1.000 31.695 99 GLU AAA CA 1
ATOM 1467 C C . GLU A 1 99 ? -16.894 43.646 -3.729 1.000 32.391 99 GLU AAA C 1
ATOM 1468 O O . GLU A 1 99 ? -17.592 42.715 -3.256 1.000 33.913 99 GLU AAA O 1
ATOM 1480 N N . LYS A 1 100 ? -16.401 43.638 -4.965 1.000 30.899 100 LYS AAA N 1
ATOM 1481 C CA . LYS A 1 100 ? -16.672 42.546 -5.935 1.000 32.605 100 LYS AAA CA 1
ATOM 1482 C C . LYS A 1 100 ? -16.195 41.215 -5.350 1.000 31.262 100 LYS AAA C 1
ATOM 1483 O O . LYS A 1 100 ? -16.941 40.227 -5.435 1.000 31.612 100 LYS AAA O 1
ATOM 1502 N N . LEU A 1 101 ? -15.002 41.172 -4.762 1.000 29.756 101 LEU AAA N 1
ATOM 1503 C CA . LEU A 1 101 ? -14.435 39.911 -4.219 1.000 28.556 101 LEU AAA CA 1
ATOM 1504 C C . LEU A 1 101 ? -15.261 39.418 -3.028 1.000 29.614 101 LEU AAA C 1
ATOM 1505 O O . LEU A 1 101 ? -15.523 38.208 -2.966 1.000 30.830 101 LEU AAA O 1
ATOM 1521 N N . ILE A 1 102 ? -15.626 40.308 -2.104 1.000 30.166 102 ILE AAA N 1
ATOM 1522 C CA . ILE A 1 102 ? -16.436 39.907 -0.916 1.000 31.188 102 ILE AAA CA 1
ATOM 1523 C C . ILE A 1 102 ? -17.788 39.394 -1.418 1.000 33.744 102 ILE AAA C 1
ATOM 1524 O O . ILE A 1 102 ? -18.210 38.329 -0.938 1.000 35.306 102 ILE AAA O 1
ATOM 1540 N N . GLU A 1 103 ? -18.408 40.073 -2.384 1.000 34.323 103 GLU AAA N 1
ATOM 1541 C CA . GLU A 1 103 ? -19.800 39.748 -2.791 1.000 39.682 103 GLU AAA CA 1
ATOM 1542 C C . GLU A 1 103 ? -19.804 38.450 -3.603 1.000 42.283 103 GLU AAA C 1
ATOM 1543 O O . GLU A 1 103 ? -20.817 37.751 -3.540 1.000 43.563 103 GLU AAA O 1
ATOM 1555 N N . MET A 1 104 ? -18.706 38.086 -4.278 1.000 37.612 104 MET AAA N 1
ATOM 1556 C CA . MET A 1 104 ? -18.662 36.823 -5.060 1.000 36.511 104 MET AAA CA 1
ATOM 1557 C C . MET A 1 104 ? -18.120 35.659 -4.215 1.000 33.846 104 MET AAA C 1
ATOM 1558 O O . MET A 1 104 ? -18.122 34.537 -4.725 1.000 35.515 104 MET AAA O 1
ATOM 1572 N N . ALA A 1 105 ? -17.676 35.883 -2.979 1.000 34.294 105 ALA AAA N 1
ATOM 1573 C CA . ALA A 1 105 ? -17.018 34.840 -2.154 1.000 35.284 105 ALA AAA CA 1
ATOM 1574 C C . ALA A 1 105 ? -17.978 33.670 -1.936 1.000 39.128 105 ALA AAA C 1
ATOM 1575 O O . ALA A 1 105 ? -19.184 33.874 -1.758 1.000 37.631 105 ALA AAA O 1
ATOM 1582 N N . PRO A 1 106 ? -17.466 32.421 -1.936 1.000 40.378 106 PRO AAA N 1
ATOM 1583 C CA . PRO A 1 106 ? -18.318 31.234 -1.834 1.000 41.924 106 PRO AAA CA 1
ATOM 1584 C C . PRO A 1 106 ? -18.813 30.969 -0.405 1.000 42.794 106 PRO AAA C 1
ATOM 1585 O O . PRO A 1 106 ? -19.713 30.173 -0.256 1.000 47.632 106 PRO AAA O 1
ATOM 1596 N N . VAL A 1 107 ? -18.197 31.609 0.591 1.000 38.750 107 VAL AAA N 1
ATOM 1597 C CA . VAL A 1 107 ? -18.677 31.652 1.998 1.000 41.721 107 VAL AAA CA 1
ATOM 1598 C C . VAL A 1 107 ? -18.687 33.114 2.415 1.000 43.590 107 VAL AAA C 1
ATOM 1599 O O . VAL A 1 107 ? -18.018 33.946 1.796 1.000 40.371 107 VAL AAA O 1
ATOM 1612 N N . PRO A 1 108 ? -19.488 33.488 3.434 1.000 42.912 108 PRO AAA N 1
ATOM 1613 C CA . PRO A 1 108 ? -19.462 34.849 3.960 1.000 42.137 108 PRO AAA CA 1
ATOM 1614 C C . PRO A 1 108 ? -18.060 35.270 4.419 1.000 39.308 108 PRO AAA C 1
ATOM 1615 O O . PRO A 1 108 ? -17.465 34.653 5.310 1.000 38.097 108 PRO AAA O 1
ATOM 1626 N N . MET A 1 109 ? -17.563 36.323 3.785 1.000 37.725 109 MET AAA N 1
ATOM 1627 C CA . MET A 1 109 ? -16.257 36.928 4.109 1.000 36.092 109 MET AAA CA 1
ATOM 1628 C C . MET A 1 109 ? -16.487 38.372 4.541 1.000 34.684 109 MET AAA C 1
ATOM 1629 O O . MET A 1 109 ? -17.497 38.978 4.111 1.000 38.144 109 MET AAA O 1
ATOM 1643 N N . SER A 1 110 ? -15.546 38.903 5.313 1.000 32.402 110 SER AAA N 1
ATOM 1644 C CA . SER A 1 110 ? -15.609 40.242 5.942 1.000 32.246 110 SER AAA CA 1
ATOM 1645 C C . SER A 1 110 ? -14.766 41.268 5.170 1.000 33.458 110 SER AAA C 1
ATOM 1646 O O . SER A 1 110 ? -15.305 42.331 4.784 1.000 31.039 110 SER AAA O 1
ATOM 1654 N N . LYS A 1 111 ? -13.468 41.000 4.996 1.000 33.502 111 LYS AAA N 1
ATOM 1655 C CA . LYS A 1 111 ? -12.524 42.026 4.488 1.000 29.739 111 LYS AAA CA 1
ATOM 1656 C C . LYS A 1 111 ? -11.554 41.411 3.474 1.000 30.964 111 LYS AAA C 1
ATOM 1657 O O . LYS A 1 111 ? -11.266 40.218 3.552 1.000 29.299 111 LYS AAA O 1
ATOM 1676 N N . VAL A 1 112 ? -11.057 42.269 2.596 1.000 29.941 112 VAL AAA N 1
ATOM 1677 C CA . VAL A 1 112 ? -9.939 41.977 1.651 1.000 28.505 112 VAL AAA CA 1
ATOM 1678 C C . VAL A 1 112 ? -8.700 42.738 2.109 1.000 26.804 112 VAL AAA C 1
ATOM 1679 O O . VAL A 1 112 ? -8.800 43.931 2.475 1.000 28.345 112 VAL AAA O 1
ATOM 1692 N N . PHE A 1 113 ? -7.549 42.078 2.022 1.000 25.980 113 PHE AAA N 1
ATOM 1693 C CA . PHE A 1 113 ? -6.217 42.699 2.177 1.000 25.067 113 PHE AAA CA 1
ATOM 1694 C C . PHE A 1 113 ? -5.445 42.349 0.908 1.000 24.518 113 PHE AAA C 1
ATOM 1695 O O . PHE A 1 113 ? -5.401 41.168 0.550 1.000 25.750 113 PHE AAA O 1
ATOM 1712 N N . PHE A 1 114 ? -4.919 43.356 0.220 1.000 23.278 114 PHE AAA N 1
ATOM 1713 C CA . PHE A 1 114 ? -4.237 43.164 -1.083 1.000 22.462 114 PHE AAA CA 1
ATOM 1714 C C . PHE A 1 114 ? -2.719 43.079 -0.893 1.000 21.380 114 PHE AAA C 1
ATOM 1715 O O . PHE A 1 114 ? -2.142 43.751 -0.015 1.000 22.870 114 PHE AAA O 1
ATOM 1732 N N . THR A 1 115 ? -2.098 42.252 -1.730 1.000 21.412 115 THR AAA N 1
ATOM 1733 C CA . THR A 1 115 ? -0.631 42.122 -1.860 1.000 22.138 115 THR AAA CA 1
ATOM 1734 C C . THR A 1 115 ? -0.295 42.068 -3.349 1.000 22.541 115 THR AAA C 1
ATOM 1735 O O . THR A 1 115 ? -1.211 42.115 -4.215 1.000 22.679 115 THR AAA O 1
ATOM 1746 N N . ASN A 1 116 ? 0.995 41.973 -3.672 1.000 21.362 116 ASN AAA N 1
ATOM 1747 C CA . ASN A 1 116 ? 1.417 41.844 -5.086 1.000 22.364 116 ASN AAA CA 1
ATOM 1748 C C . ASN A 1 116 ? 1.380 40.391 -5.533 1.000 23.539 116 ASN AAA C 1
ATOM 1749 O O . ASN A 1 116 ? 1.065 40.152 -6.673 1.000 24.056 116 ASN AAA O 1
ATOM 1760 N N . SER A 1 117 ? 1.726 39.437 -4.669 1.000 21.405 117 SER AAA N 1
ATOM 1761 C CA . SER A 1 117 ? 1.955 38.039 -5.080 1.000 21.778 117 SER AAA CA 1
ATOM 1762 C C . SER A 1 117 ? 1.233 37.069 -4.138 1.000 20.294 117 SER AAA C 1
ATOM 1763 O O . SER A 1 117 ? 0.970 37.449 -2.991 1.000 20.770 117 SER AAA O 1
ATOM 1771 N N . GLY A 1 118 ? 1.001 35.863 -4.637 1.000 20.894 118 GLY AAA N 1
ATOM 1772 C CA . GLY A 1 118 ? 0.520 34.732 -3.818 1.000 23.202 118 GLY AAA CA 1
ATOM 1773 C C . GLY A 1 118 ? 1.484 34.442 -2.680 1.000 21.938 118 GLY AAA C 1
ATOM 1774 O O . GLY A 1 118 ? 1.014 34.171 -1.553 1.000 22.390 118 GLY AAA O 1
ATOM 1778 N N . SER A 1 119 ? 2.792 34.502 -2.925 1.000 22.097 119 SER AAA N 1
ATOM 1779 C CA . SER A 1 119 ? 3.815 34.273 -1.874 1.000 22.252 119 SER AAA CA 1
ATOM 1780 C C . SER A 1 119 ? 3.643 35.302 -0.754 1.000 22.034 119 SER AAA C 1
ATOM 1781 O O . SER A 1 119 ? 3.616 34.905 0.424 1.000 23.051 119 SER AAA O 1
ATOM 1789 N N . GLU A 1 120 ? 3.578 36.598 -1.089 1.000 21.889 120 GLU AAA N 1
ATOM 1790 C CA . GLU A 1 120 ? 3.347 37.669 -0.091 1.000 20.383 120 GLU AAA CA 1
ATOM 1791 C C . GLU A 1 120 ? 2.024 37.416 0.638 1.000 22.480 120 GLU AAA C 1
ATOM 1792 O O . GLU A 1 120 ? 1.968 37.688 1.871 1.000 23.373 120 GLU AAA O 1
ATOM 1804 N N . ALA A 1 121 ? 0.992 36.994 -0.086 1.000 21.376 121 ALA AAA N 1
ATOM 1805 C CA . ALA A 1 121 ? -0.356 36.799 0.496 1.000 21.189 121 ALA AAA CA 1
ATOM 1806 C C . ALA A 1 121 ? -0.287 35.686 1.556 1.000 21.315 121 ALA AAA C 1
ATOM 1807 O O . ALA A 1 121 ? -0.786 35.900 2.663 1.000 24.633 121 ALA AAA O 1
ATOM 1814 N N . ASN A 1 122 ? 0.323 34.556 1.249 1.000 23.435 122 ASN AAA N 1
ATOM 1815 C CA . ASN A 1 122 ? 0.398 33.439 2.230 1.000 23.467 122 ASN AAA CA 1
ATOM 1816 C C . ASN A 1 122 ? 1.308 33.836 3.387 1.000 26.018 122 ASN AAA C 1
ATOM 1817 O O . ASN A 1 122 ? 1.025 33.442 4.539 1.000 26.308 122 ASN AAA O 1
ATOM 1828 N N . ASP A 1 123 ? 2.386 34.562 3.102 1.000 24.582 123 ASP AAA N 1
ATOM 1829 C CA . ASP A 1 123 ? 3.309 35.078 4.133 1.000 24.708 123 ASP AAA CA 1
ATOM 1830 C C . ASP A 1 123 ? 2.516 35.999 5.078 1.000 24.270 123 ASP AAA C 1
ATOM 1831 O O . ASP A 1 123 ? 2.678 35.900 6.312 1.000 25.178 123 ASP AAA O 1
ATOM 1840 N N . THR A 1 124 ? 1.688 36.871 4.510 1.000 23.043 124 THR AAA N 1
ATOM 1841 C CA . THR A 1 124 ? 0.798 37.790 5.266 1.000 23.233 124 THR AAA CA 1
ATOM 1842 C C . THR A 1 124 ? -0.191 36.974 6.120 1.000 23.700 124 THR AAA C 1
ATOM 1843 O O . THR A 1 124 ? -0.431 37.344 7.303 1.000 25.355 124 THR AAA O 1
ATOM 1854 N N . VAL A 1 125 ? -0.769 35.925 5.562 1.000 24.474 125 VAL AAA N 1
ATOM 1855 C CA . VAL A 1 125 ? -1.729 35.056 6.307 1.000 26.816 125 VAL AAA CA 1
ATOM 1856 C C . VAL A 1 125 ? -1.017 34.487 7.541 1.000 27.255 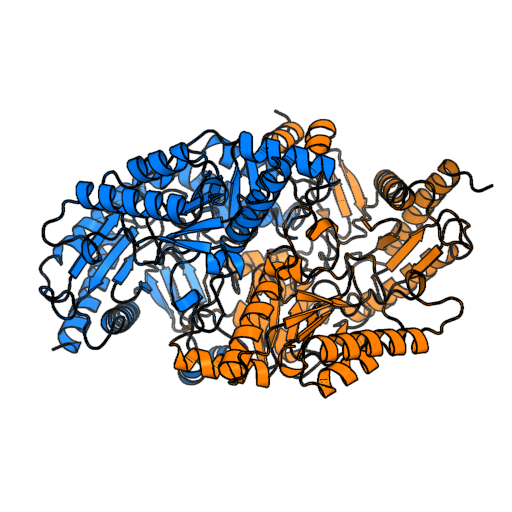125 VAL AAA C 1
ATOM 1857 O O . VAL A 1 125 ? -1.613 34.532 8.644 1.000 27.793 125 VAL AAA O 1
ATOM 1870 N N . VAL A 1 126 ? 0.209 33.995 7.392 1.000 26.190 126 VAL AAA N 1
ATOM 1871 C CA . VAL A 1 126 ? 0.995 33.475 8.545 1.000 28.203 126 VAL AAA CA 1
ATOM 1872 C C . VAL A 1 126 ? 1.080 34.580 9.603 1.000 30.249 126 VAL AAA C 1
ATOM 1873 O O . VAL A 1 126 ? 0.747 34.328 10.784 1.000 30.423 126 VAL AAA O 1
ATOM 1886 N N . LYS A 1 127 ? 1.487 35.783 9.219 1.000 26.373 127 LYS AAA N 1
ATOM 1887 C CA . LYS A 1 127 ? 1.644 36.891 10.181 1.000 28.295 127 LYS AAA CA 1
ATOM 1888 C C . LYS A 1 127 ? 0.298 37.223 10.828 1.000 27.306 127 LYS AAA C 1
ATOM 1889 O O . LYS A 1 127 ? 0.285 37.503 12.062 1.000 29.069 127 LYS AAA O 1
ATOM 1908 N N . PHE A 1 128 ? -0.789 37.223 10.056 1.000 26.608 128 PHE AAA N 1
ATOM 1909 C CA . PHE A 1 128 ? -2.121 37.676 10.529 1.000 28.894 128 PHE AAA CA 1
ATOM 1910 C C . PHE A 1 128 ? -2.660 36.650 11.534 1.000 31.847 128 PHE AAA C 1
ATOM 1911 O O . PHE A 1 128 ? -3.337 37.040 12.515 1.000 31.281 128 PHE AAA O 1
ATOM 1928 N N . VAL A 1 129 ? -2.383 35.374 11.285 1.000 29.554 129 VAL AAA N 1
ATOM 1929 C CA . VAL A 1 129 ? -2.814 34.273 12.196 1.000 31.033 129 VAL AAA CA 1
ATOM 1930 C C . VAL A 1 129 ? -2.031 34.375 13.517 1.000 33.144 129 VAL AAA C 1
ATOM 1931 O O . VAL A 1 129 ? -2.667 34.243 14.585 1.000 33.998 129 VAL AAA O 1
ATOM 1944 N N . TRP A 1 130 ? -0.722 34.632 13.481 1.000 30.526 130 TRP AAA N 1
ATOM 1945 C CA . TRP A 1 130 ? 0.121 34.834 14.691 1.000 33.242 130 TRP AAA CA 1
ATOM 1946 C C . TRP A 1 130 ? -0.376 36.058 15.463 1.000 36.395 130 TRP AAA C 1
ATOM 1947 O O . TRP A 1 130 ? -0.520 35.993 16.703 1.000 35.596 130 TRP AAA O 1
ATOM 1968 N N . TYR A 1 131 ? -0.661 37.141 14.747 1.000 31.873 131 TYR AAA N 1
ATOM 1969 C CA . TYR A 1 131 ? -1.199 38.401 15.321 1.000 33.062 131 TYR AAA CA 1
ATOM 1970 C C . TYR A 1 131 ? -2.537 38.112 16.014 1.000 32.184 131 TYR AAA C 1
ATOM 1971 O O . TYR A 1 131 ? -2.726 38.563 17.170 1.000 35.597 131 TYR AAA O 1
ATOM 1989 N N . LEU A 1 132 ? -3.431 37.402 15.319 1.000 34.404 132 LEU AAA N 1
ATOM 1990 C CA . LEU A 1 132 ? -4.791 37.065 15.798 1.000 35.510 132 LEU AAA CA 1
ATOM 1991 C C . LEU A 1 132 ? -4.685 36.295 17.118 1.000 39.150 132 LEU AAA C 1
ATOM 1992 O O . LEU A 1 132 ? -5.353 36.685 18.092 1.000 41.088 132 LEU AAA O 1
ATOM 2008 N N . ASN A 1 133 ? -3.896 35.229 17.139 1.000 38.618 133 ASN AAA N 1
ATOM 2009 C CA . ASN A 1 133 ? -3.845 34.310 18.303 1.000 39.202 133 ASN AAA CA 1
ATOM 2010 C C . ASN A 1 133 ? -3.130 35.012 19.464 1.000 40.217 133 ASN AAA C 1
ATOM 2011 O O . ASN A 1 133 ? -3.561 34.793 20.614 1.000 40.573 133 ASN AAA O 1
ATOM 2022 N N . ASN A 1 134 ? -2.163 35.898 19.202 1.000 38.317 134 ASN AAA N 1
ATOM 2023 C CA . ASN A 1 134 ? -1.605 36.796 20.250 1.000 39.520 134 ASN AAA CA 1
ATOM 2024 C C . ASN A 1 134 ? -2.733 37.684 20.800 1.000 41.300 134 ASN AAA C 1
ATOM 2025 O O . ASN A 1 134 ? -2.865 37.745 22.051 1.000 43.097 134 ASN AAA O 1
ATOM 2036 N N . ALA A 1 135 ? -3.551 38.291 19.929 1.000 35.278 135 ALA AAA N 1
ATOM 2037 C CA . ALA A 1 135 ? -4.691 39.162 20.303 1.000 40.702 135 ALA AAA CA 1
ATOM 2038 C C . ALA A 1 135 ? -5.685 38.397 21.188 1.000 43.460 135 ALA AAA C 1
ATOM 2039 O O . ALA A 1 135 ? -6.247 39.019 22.122 1.000 44.284 135 ALA AAA O 1
ATOM 2046 N N . LEU A 1 136 ? -5.931 37.124 20.876 1.000 44.624 136 LEU AAA N 1
ATOM 2047 C CA . LEU A 1 136 ? -6.951 36.282 21.559 1.000 44.684 136 LEU AAA CA 1
ATOM 2048 C C . LEU A 1 136 ? -6.386 35.706 22.865 1.000 44.950 136 LEU AAA C 1
ATOM 2049 O O . LEU A 1 136 ? -7.136 34.992 23.547 1.000 46.355 136 LEU AAA O 1
ATOM 2065 N N . GLY A 1 137 ? -5.123 35.985 23.197 1.000 45.458 137 GLY AAA N 1
ATOM 2066 C CA . GLY A 1 137 ? -4.430 35.417 24.367 1.000 47.284 137 GLY AAA CA 1
ATOM 2067 C C . GLY A 1 137 ? -4.188 33.925 24.210 1.000 49.889 137 GLY AAA C 1
ATOM 2068 O O . GLY A 1 137 ? -4.328 33.192 25.202 1.000 46.243 137 GLY AAA O 1
ATOM 2072 N N . LYS A 1 138 ? -3.807 33.483 23.010 1.000 46.073 138 LYS AAA N 1
ATOM 2073 C CA . LYS A 1 138 ? -3.391 32.085 22.724 1.000 44.486 138 LYS AAA CA 1
ATOM 2074 C C . LYS A 1 138 ? -1.996 32.101 22.115 1.000 45.637 138 LYS AAA C 1
ATOM 2075 O O . LYS A 1 138 ? -1.815 31.721 20.956 1.000 45.099 138 LYS AAA O 1
ATOM 2094 N N . PRO A 1 139 ? -0.964 32.540 22.869 1.000 44.416 139 PRO AAA N 1
ATOM 2095 C CA . PRO A 1 139 ? 0.375 32.698 22.311 1.000 44.679 139 PRO AAA CA 1
ATOM 2096 C C . PRO A 1 139 ? 1.049 31.403 21.833 1.000 44.247 139 PRO AAA C 1
ATOM 2097 O O . PRO A 1 139 ? 1.997 31.506 21.087 1.000 42.375 139 PRO AAA O 1
ATOM 2108 N N . ALA A 1 140 ? 0.592 30.232 22.275 1.000 43.502 140 ALA AAA N 1
ATOM 2109 C CA . ALA A 1 140 ? 1.141 28.929 21.830 1.000 41.969 140 ALA AAA CA 1
ATOM 2110 C C . ALA A 1 140 ? 0.542 28.525 20.472 1.000 38.802 140 ALA AAA C 1
ATOM 2111 O O . ALA A 1 140 ? 1.169 27.686 19.815 1.000 38.445 140 ALA AAA O 1
ATOM 2118 N N . LYS A 1 141 ? -0.621 29.070 20.089 1.000 38.750 141 LYS AAA N 1
ATOM 2119 C CA . LYS A 1 141 ? -1.447 28.591 18.945 1.000 39.373 141 LYS AAA CA 1
ATOM 2120 C C . LYS A 1 141 ? -0.895 29.223 17.657 1.000 37.820 141 LYS AAA C 1
ATOM 2121 O O . LYS A 1 141 ? -1.496 30.217 17.172 1.000 38.408 141 LYS AAA O 1
ATOM 2140 N N . LYS A 1 142 ? 0.229 28.693 17.172 1.000 35.682 142 LYS AAA N 1
ATOM 2141 C CA . LYS A 1 142 ? 1.055 29.344 16.118 1.000 35.172 142 LYS AAA CA 1
ATOM 2142 C C . LYS A 1 142 ? 1.465 28.394 14.988 1.000 37.717 142 LYS AAA C 1
ATOM 2143 O O . LYS A 1 142 ? 1.910 28.917 13.956 1.000 38.937 142 LYS AAA O 1
ATOM 2162 N N . LYS A 1 143 ? 1.372 27.075 15.145 1.000 38.018 143 LYS AAA N 1
ATOM 2163 C CA . LYS A 1 143 ? 1.921 26.145 14.129 1.000 36.408 143 LYS AAA CA 1
ATOM 2164 C C . LYS A 1 143 ? 0.972 26.075 12.932 1.000 34.989 143 LYS AAA C 1
ATOM 2165 O O . LYS A 1 143 ? -0.279 26.162 13.088 1.000 33.126 143 LYS AAA O 1
ATOM 2184 N N . PHE A 1 144 ? 1.562 25.920 11.750 1.000 32.692 144 PHE AAA N 1
ATOM 2185 C CA . PHE A 1 144 ? 0.816 25.716 10.486 1.000 33.408 144 PHE AAA CA 1
ATOM 2186 C C . PHE A 1 144 ? 0.997 24.267 10.058 1.000 32.093 144 PHE AAA C 1
ATOM 2187 O O . PHE A 1 144 ? 2.115 23.753 10.210 1.000 33.592 144 PHE AAA O 1
ATOM 2204 N N . ILE A 1 145 ? -0.074 23.666 9.553 1.000 32.828 145 ILE AAA N 1
ATOM 2205 C CA . ILE A 1 145 ? -0.031 22.332 8.893 1.000 37.369 145 ILE AAA CA 1
ATOM 2206 C C . ILE A 1 145 ? -0.362 22.524 7.418 1.000 32.732 145 ILE AAA C 1
ATOM 2207 O O . ILE A 1 145 ? -1.429 23.070 7.093 1.000 33.128 145 ILE AAA O 1
ATOM 2223 N N . SER A 1 146 ? 0.522 22.041 6.566 1.000 33.352 146 SER AAA N 1
ATOM 2224 C CA . SER A 1 146 ? 0.312 21.992 5.105 1.000 35.583 146 SER AAA CA 1
ATOM 2225 C C . SER A 1 146 ? 0.616 20.568 4.639 1.000 37.145 146 SER AAA C 1
ATOM 2226 O O . SER A 1 146 ? 0.844 19.700 5.514 1.000 35.866 146 SER AAA O 1
ATOM 2234 N N . ARG A 1 147 ? 0.571 20.323 3.333 1.000 36.548 147 ARG AAA N 1
ATOM 2235 C CA . ARG A 1 147 ? 0.745 18.969 2.755 1.000 35.218 147 ARG AAA CA 1
ATOM 2236 C C . ARG A 1 147 ? 2.064 18.874 1.991 1.000 38.291 147 ARG AAA C 1
ATOM 2237 O O . ARG A 1 147 ? 2.488 19.869 1.352 1.000 32.639 147 ARG AAA O 1
ATOM 2258 N N . VAL A 1 148 ? 2.664 17.690 2.011 1.000 32.959 148 VAL AAA N 1
ATOM 2259 C CA . VAL A 1 148 ? 3.736 17.299 1.059 1.000 35.246 148 VAL AAA CA 1
ATOM 2260 C C . VAL A 1 148 ? 3.224 17.604 -0.353 1.000 34.981 148 VAL AAA C 1
ATOM 2261 O O . VAL A 1 148 ? 2.046 17.277 -0.640 1.000 34.476 148 VAL AAA O 1
ATOM 2274 N N . ASN A 1 149 ? 4.076 18.235 -1.168 1.000 36.384 149 ASN AAA N 1
ATOM 2275 C CA . ASN A 1 149 ? 3.800 18.617 -2.582 1.000 35.957 149 ASN AAA CA 1
ATOM 2276 C C . ASN A 1 149 ? 2.792 19.764 -2.699 1.000 34.683 149 ASN AAA C 1
ATOM 2277 O O . ASN A 1 149 ? 2.420 20.079 -3.842 1.000 32.711 149 ASN AAA O 1
ATOM 2288 N N . GLY A 1 150 ? 2.348 20.368 -1.596 1.000 31.455 150 GLY AAA N 1
ATOM 2289 C CA . GLY A 1 150 ? 1.579 21.627 -1.646 1.000 30.886 150 GLY AAA CA 1
ATOM 2290 C C . GLY A 1 150 ? 2.474 22.735 -2.162 1.000 29.577 150 GLY AAA C 1
ATOM 2291 O O . GLY A 1 150 ? 3.676 22.694 -1.896 1.000 29.087 150 GLY AAA O 1
ATOM 2295 N N . TYR A 1 151 ? 1.908 23.713 -2.862 1.000 29.246 151 TYR AAA N 1
ATOM 2296 C CA . TYR A 1 151 ? 2.649 24.928 -3.276 1.000 28.447 151 TYR AAA CA 1
ATOM 2297 C C . TYR A 1 151 ? 1.919 26.157 -2.745 1.000 25.401 151 TYR AAA C 1
ATOM 2298 O O . TYR A 1 151 ? 0.750 26.373 -3.075 1.000 25.990 151 TYR AAA O 1
ATOM 2316 N N . HIS A 1 152 ? 2.628 26.936 -1.946 1.000 25.409 152 HIS AAA N 1
ATOM 2317 C CA . HIS A 1 152 ? 2.093 28.139 -1.267 1.000 27.064 152 HIS AAA CA 1
ATOM 2318 C C . HIS A 1 152 ? 3.027 29.334 -1.477 1.000 26.398 152 HIS AAA C 1
ATOM 2319 O O . HIS A 1 152 ? 2.810 30.356 -0.840 1.000 27.561 152 HIS AAA O 1
ATOM 2334 N N . GLY A 1 153 ? 4.039 29.200 -2.325 1.000 26.800 153 GLY AAA N 1
ATOM 2335 C CA . GLY A 1 153 ? 4.941 30.303 -2.675 1.000 26.783 153 GLY AAA CA 1
ATOM 2336 C C . GLY A 1 153 ? 6.335 30.113 -2.118 1.000 24.760 153 GLY AAA C 1
ATOM 2337 O O . GLY A 1 153 ? 6.644 28.992 -1.646 1.000 25.167 153 GLY AAA O 1
ATOM 2341 N N . VAL A 1 154 ? 7.135 31.177 -2.155 1.000 23.666 154 VAL AAA N 1
ATOM 2342 C CA . VAL A 1 154 ? 8.620 31.069 -2.112 1.000 22.479 154 VAL AAA CA 1
ATOM 2343 C C . VAL A 1 154 ? 9.245 32.010 -1.077 1.000 22.352 154 VAL AAA C 1
ATOM 2344 O O . VAL A 1 154 ? 10.472 32.038 -1.017 1.000 24.401 154 VAL AAA O 1
ATOM 2357 N N . THR A 1 155 ? 8.493 32.755 -0.261 1.000 22.555 155 THR AAA N 1
ATOM 2358 C CA . THR A 1 155 ? 9.152 33.548 0.797 1.000 22.391 155 THR AAA CA 1
ATOM 2359 C C . THR A 1 155 ? 9.689 32.568 1.847 1.000 21.963 155 THR AAA C 1
ATOM 2360 O O . THR A 1 155 ? 9.263 31.411 1.856 1.000 24.694 155 THR AAA O 1
ATOM 2371 N N . VAL A 1 156 ? 10.527 33.042 2.742 1.000 23.734 156 VAL AAA N 1
ATOM 2372 C CA . VAL A 1 156 ? 11.045 32.167 3.829 1.000 24.249 156 VAL AAA CA 1
ATOM 2373 C C . VAL A 1 156 ? 9.861 31.447 4.496 1.000 24.857 156 VAL AAA C 1
ATOM 2374 O O . VAL A 1 156 ? 9.903 30.200 4.633 1.000 26.958 156 VAL AAA O 1
ATOM 2387 N N . ALA A 1 157 ? 8.786 32.161 4.838 1.000 24.647 157 ALA AAA N 1
ATOM 2388 C CA . ALA A 1 157 ? 7.608 31.560 5.500 1.000 25.207 157 ALA AAA CA 1
ATOM 2389 C C . ALA A 1 157 ? 6.734 30.774 4.510 1.000 25.300 157 ALA AAA C 1
ATOM 2390 O O . ALA A 1 157 ? 6.333 29.643 4.821 1.000 25.861 157 ALA AAA O 1
ATOM 2397 N N . SER A 1 158 ? 6.378 31.329 3.348 1.000 24.075 158 SER AAA N 1
ATOM 2398 C CA . SER A 1 158 ? 5.468 30.614 2.434 1.000 23.541 158 SER AAA CA 1
ATOM 2399 C C . SER A 1 158 ? 6.177 29.398 1.817 1.000 21.424 158 SER AAA C 1
ATOM 2400 O O . SER A 1 158 ? 5.476 28.416 1.539 1.000 25.538 158 SER AAA O 1
ATOM 2408 N N . ALA A 1 159 ? 7.496 29.418 1.612 1.000 24.214 159 ALA AAA N 1
ATOM 2409 C CA . ALA A 1 159 ? 8.249 28.237 1.124 1.000 24.054 159 ALA AAA CA 1
ATOM 2410 C C . ALA A 1 159 ? 8.328 27.183 2.246 1.000 26.700 159 ALA AAA C 1
ATOM 2411 O O . ALA A 1 159 ? 8.562 25.993 1.919 1.000 26.579 159 ALA AAA O 1
ATOM 2418 N N . SER A 1 160 ? 8.157 27.589 3.510 1.000 28.016 160 SER AAA N 1
ATOM 2419 C CA . SER A 1 160 ? 8.052 26.638 4.657 1.000 28.214 160 SER AAA CA 1
ATOM 2420 C C . SER A 1 160 ? 6.675 25.955 4.611 1.000 29.809 160 SER AAA C 1
ATOM 2421 O O . SER A 1 160 ? 6.586 24.744 4.903 1.000 32.863 160 SER AAA O 1
ATOM 2429 N N . LEU A 1 161 ? 5.619 26.671 4.216 1.000 26.708 161 LEU AAA N 1
ATOM 2430 C CA . LEU A 1 161 ? 4.276 26.092 3.964 1.000 26.618 161 LEU AAA CA 1
ATOM 2431 C C . LEU A 1 161 ? 4.353 25.146 2.762 1.000 31.029 161 LEU AAA C 1
ATOM 2432 O O . LEU A 1 161 ? 3.785 24.046 2.833 1.000 31.037 161 LEU AAA O 1
ATOM 2448 N N . THR A 1 162 ? 5.009 25.575 1.676 1.000 29.019 162 THR AAA N 1
ATOM 2449 C CA . THR A 1 162 ? 5.225 24.750 0.466 1.000 28.001 162 THR AAA CA 1
ATOM 2450 C C . THR A 1 162 ? 5.773 23.378 0.893 1.000 30.231 162 THR AAA C 1
ATOM 2451 O O . THR A 1 162 ? 6.652 23.351 1.777 1.000 32.889 162 THR AAA O 1
ATOM 2462 N N . GLY A 1 163 ? 5.293 22.308 0.257 1.000 31.972 163 GLY AAA N 1
ATOM 2463 C CA . GLY A 1 163 ? 5.705 20.922 0.546 1.000 34.297 163 GLY AAA CA 1
ATOM 2464 C C . GLY A 1 163 ? 6.569 20.331 -0.554 1.000 35.456 163 GLY AAA C 1
ATOM 2465 O O . GLY A 1 163 ? 6.780 19.114 -0.544 1.000 36.687 163 GLY AAA O 1
ATOM 2469 N N . LEU A 1 164 ? 7.038 21.141 -1.500 1.000 33.702 164 LEU AAA N 1
ATOM 2470 C CA . LEU A 1 164 ? 7.893 20.648 -2.613 1.000 32.814 164 LEU AAA CA 1
ATOM 2471 C C . LEU A 1 164 ? 9.349 20.762 -2.199 1.000 34.137 164 LEU AAA C 1
ATOM 2472 O O . LEU A 1 164 ? 9.829 21.845 -1.864 1.000 32.897 164 LEU AAA O 1
ATOM 2488 N N . PRO A 1 165 ? 10.105 19.638 -2.197 1.000 37.741 165 PRO AAA N 1
ATOM 2489 C CA . PRO A 1 165 ? 11.522 19.663 -1.837 1.000 38.806 165 PRO AAA CA 1
ATOM 2490 C C . PRO A 1 165 ? 12.381 20.678 -2.605 1.000 37.916 165 PRO AAA C 1
ATOM 2491 O O . PRO A 1 165 ? 13.291 21.222 -2.011 1.000 36.098 165 PRO AAA O 1
ATOM 2502 N N . GLY A 1 166 ? 12.093 20.901 -3.893 1.000 33.162 166 GLY AAA N 1
ATOM 2503 C CA . GLY A 1 166 ? 12.845 21.851 -4.735 1.000 34.097 166 GLY AAA CA 1
ATOM 2504 C C . GLY A 1 166 ? 12.826 23.255 -4.157 1.000 30.016 166 GLY AAA C 1
ATOM 2505 O O . GLY A 1 166 ? 13.776 24.007 -4.408 1.000 32.603 166 GLY AAA O 1
ATOM 2509 N N . ASN A 1 167 ? 11.780 23.594 -3.402 1.000 31.763 167 ASN AAA N 1
ATOM 2510 C CA . ASN A 1 167 ? 11.610 24.938 -2.787 1.000 30.101 167 ASN AAA CA 1
ATOM 2511 C C . ASN A 1 167 ? 12.327 25.029 -1.435 1.000 32.707 167 ASN AAA C 1
ATOM 2512 O O . ASN A 1 167 ? 12.422 26.151 -0.894 1.000 31.143 167 ASN AAA O 1
ATOM 2523 N N . GLN A 1 168 ? 12.821 23.910 -0.888 1.000 31.332 168 GLN AAA N 1
ATOM 2524 C CA . GLN A 1 168 ? 13.375 23.881 0.495 1.000 32.127 168 GLN AAA CA 1
ATOM 2525 C C . GLN A 1 168 ? 14.861 23.494 0.490 1.000 32.361 168 GLN AAA C 1
ATOM 2526 O O . GLN A 1 168 ? 15.631 24.098 1.265 1.000 30.337 168 GLN AAA O 1
ATOM 2540 N N . ARG A 1 169 ? 15.272 22.566 -0.374 1.000 33.186 169 ARG AAA N 1
ATOM 2541 C CA . ARG A 1 169 ? 16.661 22.040 -0.419 1.000 34.173 169 ARG AAA CA 1
ATOM 2542 C C . ARG A 1 169 ? 17.649 23.184 -0.665 1.000 31.726 169 ARG AAA C 1
ATOM 2543 O O . ARG A 1 169 ? 17.495 23.900 -1.657 1.000 31.732 169 ARG AAA O 1
ATOM 2564 N N . GLY A 1 170 ? 18.620 23.386 0.238 1.000 29.003 170 GLY AAA N 1
ATOM 2565 C CA . GLY A 1 170 ? 19.670 24.411 0.090 1.000 29.641 170 GLY AAA CA 1
ATOM 2566 C C . GLY A 1 170 ? 19.284 25.739 0.727 1.000 26.400 170 GLY AAA C 1
ATOM 2567 O O . GLY A 1 170 ? 20.151 26.623 0.793 1.000 28.487 170 GLY AAA O 1
ATOM 2571 N N . PHE A 1 171 ? 18.028 25.888 1.141 1.000 29.500 171 PHE AAA N 1
ATOM 2572 C CA . PHE A 1 171 ? 17.450 27.159 1.666 1.000 30.121 171 PHE AAA CA 1
ATOM 2573 C C . PHE A 1 171 ? 17.218 27.077 3.179 1.000 32.081 171 PHE AAA C 1
ATOM 2574 O O . PHE A 1 171 ? 16.653 28.035 3.752 1.000 31.580 171 PHE AAA O 1
ATOM 2591 N N . ASP A 1 172 ? 17.641 25.973 3.823 1.000 33.440 172 ASP AAA N 1
ATOM 2592 C CA . ASP A 1 172 ? 17.454 25.732 5.279 1.000 33.590 172 ASP AAA CA 1
ATOM 2593 C C . ASP A 1 172 ? 15.971 25.826 5.671 1.000 32.244 172 ASP AAA C 1
ATOM 2594 O O . ASP A 1 172 ? 15.699 26.353 6.757 1.000 36.044 172 ASP AAA O 1
ATOM 2603 N N . LEU A 1 173 ? 15.041 25.325 4.851 1.000 29.298 173 LEU AAA N 1
ATOM 2604 C CA . LEU A 1 173 ? 13.585 25.325 5.129 1.000 29.674 173 LEU AAA CA 1
ATOM 2605 C C . LEU A 1 173 ? 13.090 23.890 5.257 1.000 31.822 173 LEU AAA C 1
ATOM 2606 O O . LEU A 1 173 ? 13.735 22.983 4.729 1.000 31.754 173 LEU AAA O 1
ATOM 2622 N N . PRO A 1 174 ? 11.931 23.621 5.904 1.000 31.548 174 PRO AAA N 1
ATOM 2623 C CA . PRO A 1 174 ? 11.078 24.656 6.493 1.000 32.977 174 PRO AAA CA 1
ATOM 2624 C C . PRO A 1 174 ? 11.607 25.240 7.808 1.000 34.776 174 PRO AAA C 1
ATOM 2625 O O . PRO A 1 174 ? 12.377 24.568 8.497 1.000 33.471 174 PRO AAA O 1
ATOM 2636 N N . LEU A 1 175 ? 11.195 26.470 8.122 1.000 33.520 175 LEU AAA N 1
ATOM 2637 C CA . LEU A 1 175 ? 11.296 27.055 9.484 1.000 35.344 175 LEU AAA CA 1
ATOM 2638 C C . LEU A 1 175 ? 10.641 26.093 10.475 1.000 33.714 175 LEU AAA C 1
ATOM 2639 O O . LEU A 1 175 ? 9.710 25.360 10.139 1.000 32.762 175 LEU AAA O 1
ATOM 2655 N N . PRO A 1 176 ? 11.043 26.139 11.763 1.000 34.185 176 PRO AAA N 1
ATOM 2656 C CA . PRO A 1 176 ? 10.280 25.460 12.810 1.000 36.265 176 PRO AAA CA 1
ATOM 2657 C C . PRO A 1 176 ? 8.818 25.925 12.848 1.000 35.136 176 PRO AAA C 1
ATOM 2658 O O . PRO A 1 176 ? 8.595 27.093 12.652 1.000 39.378 176 PRO AAA O 1
ATOM 2669 N N . GLY A 1 177 ? 7.879 25.024 13.137 1.000 34.463 177 GLY AAA N 1
ATOM 2670 C CA . GLY A 1 177 ? 6.460 25.352 13.382 1.000 36.696 177 GLY AAA CA 1
ATOM 2671 C C . GLY A 1 177 ? 5.636 25.267 12.109 1.000 34.906 177 GLY AAA C 1
ATOM 2672 O O . GLY A 1 177 ? 4.444 25.617 12.136 1.000 38.076 177 GLY AAA O 1
ATOM 2676 N N . PHE A 1 178 ? 6.261 24.815 11.026 1.000 35.337 178 PHE AAA N 1
ATOM 2677 C CA . PHE A 1 178 ? 5.605 24.549 9.722 1.000 36.496 178 PHE AAA CA 1
ATOM 2678 C C . PHE A 1 178 ? 5.673 23.043 9.479 1.000 35.708 178 PHE AAA C 1
ATOM 2679 O O . PHE A 1 178 ? 6.757 22.548 9.091 1.000 39.083 178 PHE AAA O 1
ATOM 2696 N N . LEU A 1 179 ? 4.559 22.370 9.748 1.000 36.356 179 LEU AAA N 1
ATOM 2697 C CA . LEU A 1 179 ? 4.436 20.893 9.752 1.000 40.305 179 LEU AAA CA 1
ATOM 2698 C C . LEU A 1 179 ? 3.764 20.452 8.458 1.000 38.032 179 LEU AAA C 1
ATOM 2699 O O . LEU A 1 179 ? 2.922 21.211 7.933 1.000 38.330 179 LEU AAA O 1
ATOM 2715 N N . HIS A 1 180 ? 4.083 19.251 7.993 1.000 36.475 180 HIS AAA N 1
ATOM 2716 C CA . HIS A 1 180 ? 3.562 18.705 6.718 1.000 39.114 180 HIS AAA CA 1
ATOM 2717 C C . HIS A 1 180 ? 2.956 17.328 6.956 1.000 40.858 180 HIS AAA C 1
ATOM 2718 O O . HIS A 1 180 ? 3.623 16.496 7.585 1.000 41.099 180 HIS AAA O 1
ATOM 2733 N N . VAL A 1 181 ? 1.735 17.133 6.477 1.000 37.571 181 VAL AAA N 1
ATOM 2734 C CA . VAL A 1 181 ? 1.042 15.817 6.433 1.000 41.923 181 VAL AAA CA 1
ATOM 2735 C C . VAL A 1 181 ? 1.027 15.361 4.974 1.000 41.321 181 VAL AAA C 1
ATOM 2736 O O . VAL A 1 181 ? 1.626 16.061 4.118 1.000 41.586 181 VAL AAA O 1
ATOM 2749 N N . GLY A 1 182 ? 0.406 14.217 4.717 1.000 43.522 182 GLY AAA N 1
ATOM 2750 C CA . GLY A 1 182 ? 0.598 13.440 3.485 1.000 43.963 182 GLY AAA CA 1
ATOM 2751 C C . GLY A 1 182 ? 0.003 14.139 2.285 1.000 42.881 182 GLY AAA C 1
ATOM 2752 O O . GLY A 1 182 ? -1.032 14.835 2.419 1.000 42.366 182 GLY AAA O 1
ATOM 2756 N N . CYS A 1 183 ? 0.652 13.945 1.145 1.000 44.430 183 CYS AAA N 1
ATOM 2757 C CA . CYS A 1 183 ? 0.121 14.266 -0.197 1.000 44.805 183 CYS AAA CA 1
ATOM 2758 C C . CYS A 1 183 ? -1.089 13.369 -0.466 1.000 46.221 183 CYS AAA C 1
ATOM 2759 O O . CYS A 1 183 ? -0.965 12.143 -0.428 1.000 46.040 183 CYS AAA O 1
ATOM 2767 N N . PRO A 1 184 ? -2.296 13.938 -0.693 1.000 43.375 184 PRO AAA N 1
ATOM 2768 C CA . PRO A 1 184 ? -3.518 13.148 -0.873 1.000 42.850 184 PRO AAA CA 1
ATOM 2769 C C . PRO A 1 184 ? -3.680 12.630 -2.311 1.000 43.963 184 PRO AAA C 1
ATOM 2770 O O . PRO A 1 184 ? -4.660 12.939 -2.991 1.000 44.627 184 PRO AAA O 1
ATOM 2781 N N . HIS A 1 185 ? -2.704 11.831 -2.743 1.000 45.568 185 HIS AAA N 1
ATOM 2782 C CA . HIS A 1 185 ? -2.607 11.282 -4.115 1.000 46.253 185 HIS AAA CA 1
ATOM 2783 C C . HIS A 1 185 ? -2.809 9.768 -4.045 1.000 51.295 185 HIS AAA C 1
ATOM 2784 O O . HIS A 1 185 ? -1.840 9.061 -3.696 1.000 51.813 185 HIS AAA O 1
ATOM 2799 N N . HIS A 1 186 ? -4.015 9.309 -4.378 1.000 50.417 186 HIS AAA N 1
ATOM 2800 C CA . HIS A 1 186 ? -4.448 7.891 -4.266 1.000 54.927 186 HIS AAA CA 1
ATOM 2801 C C . HIS A 1 186 ? -3.488 6.995 -5.058 1.000 54.711 186 HIS AAA C 1
ATOM 2802 O O . HIS A 1 186 ? -3.037 5.974 -4.516 1.000 49.038 186 HIS AAA O 1
ATOM 2817 N N . TYR A 1 187 ? -3.152 7.387 -6.288 1.000 52.411 187 TYR AAA N 1
ATOM 2818 C CA . TYR A 1 187 ? -2.289 6.602 -7.212 1.000 50.639 187 TYR AAA CA 1
ATOM 2819 C C . TYR A 1 187 ? -0.934 6.280 -6.562 1.000 54.044 187 TYR AAA C 1
ATOM 2820 O O . TYR A 1 187 ? -0.395 5.206 -6.851 1.000 55.683 187 TYR AAA O 1
ATOM 2838 N N . ARG A 1 188 ? -0.380 7.180 -5.744 1.000 56.224 188 ARG AAA N 1
ATOM 2839 C CA . ARG A 1 188 ? 0.997 7.034 -5.192 1.000 63.383 188 ARG AAA CA 1
ATOM 2840 C C . ARG A 1 188 ? 0.971 6.561 -3.732 1.000 68.556 188 ARG AAA C 1
ATOM 2841 O O . ARG A 1 188 ? 1.950 5.919 -3.323 1.000 67.776 188 ARG AAA O 1
ATOM 2862 N N . PHE A 1 189 ? -0.067 6.884 -2.956 1.000 71.282 189 PHE AAA N 1
ATOM 2863 C CA . PHE A 1 189 ? -0.011 6.758 -1.477 1.000 72.654 189 PHE AAA CA 1
ATOM 2864 C C . PHE A 1 189 ? -1.143 5.893 -0.905 1.000 76.480 189 PHE AAA C 1
ATOM 2865 O O . PHE A 1 189 ? -1.035 5.579 0.288 1.000 79.513 189 PHE AAA O 1
ATOM 2882 N N . ALA A 1 190 ? -2.162 5.501 -1.677 1.000 77.701 190 ALA AAA N 1
ATOM 2883 C CA . ALA A 1 190 ? -3.181 4.531 -1.204 1.000 81.555 190 ALA AAA CA 1
ATOM 2884 C C . ALA A 1 190 ? -2.499 3.178 -0.956 1.000 88.868 190 ALA AAA C 1
ATOM 2885 O O . ALA A 1 190 ? -1.503 2.875 -1.637 1.000 88.572 190 ALA AAA O 1
ATOM 2892 N N . LEU A 1 191 ? -2.991 2.421 0.027 1.000 96.603 191 LEU AAA N 1
ATOM 2893 C CA . LEU A 1 191 ? -2.562 1.021 0.287 1.000 98.125 191 LEU AAA CA 1
ATOM 2894 C C . LEU A 1 191 ? -3.111 0.149 -0.850 1.000 94.901 191 LEU AAA C 1
ATOM 2895 O O . LEU A 1 191 ? -4.043 0.606 -1.540 1.000 89.788 191 LEU AAA O 1
ATOM 2911 N N . ALA A 1 192 ? -2.535 -1.037 -1.067 1.000 92.782 192 ALA AAA N 1
ATOM 2912 C CA . ALA A 1 192 ? -3.020 -2.021 -2.064 1.000 92.433 192 ALA AAA CA 1
ATOM 2913 C C . ALA A 1 192 ? -4.521 -2.242 -1.835 1.000 88.173 192 ALA AAA C 1
ATOM 2914 O O . ALA A 1 192 ? -4.886 -2.610 -0.708 1.000 89.679 192 ALA AAA O 1
ATOM 2921 N N . GLY A 1 193 ? -5.349 -1.944 -2.842 1.000 85.280 193 GLY AAA N 1
ATOM 2922 C CA . GLY A 1 193 ? -6.803 -2.208 -2.856 1.000 82.248 193 GLY AAA CA 1
ATOM 2923 C C . GLY A 1 193 ? -7.600 -1.326 -1.902 1.000 86.450 193 GLY AAA C 1
ATOM 2924 O O . GLY A 1 193 ? -8.725 -1.730 -1.559 1.000 87.205 193 GLY AAA O 1
ATOM 2928 N N . GLU A 1 194 ? -7.073 -0.156 -1.506 1.000 85.179 194 GLU AAA N 1
ATOM 2929 C CA . GLU A 1 194 ? -7.754 0.839 -0.623 1.000 79.104 194 GLU AAA CA 1
ATOM 2930 C C . GLU A 1 194 ? -8.658 1.742 -1.479 1.000 74.587 194 GLU AAA C 1
ATOM 2931 O O . GLU A 1 194 ? -8.176 2.251 -2.504 1.000 74.325 194 GLU AAA O 1
ATOM 2943 N N . SER A 1 195 ? -9.922 1.939 -1.090 1.000 68.899 195 SER AAA N 1
ATOM 2944 C CA . SER A 1 195 ? -10.867 2.855 -1.785 1.000 68.539 195 SER AAA CA 1
ATOM 2945 C C . SER A 1 195 ? -10.422 4.303 -1.538 1.000 64.876 195 SER AAA C 1
ATOM 2946 O O . SER A 1 195 ? -9.602 4.526 -0.624 1.000 60.033 195 SER AAA O 1
ATOM 2954 N N . GLU A 1 196 ? -10.940 5.247 -2.323 1.000 63.436 196 GLU AAA N 1
ATOM 2955 C CA . GLU A 1 196 ? -10.677 6.697 -2.127 1.000 65.287 196 GLU AAA CA 1
ATOM 2956 C C . GLU A 1 196 ? -11.177 7.117 -0.740 1.000 65.567 196 GLU AAA C 1
ATOM 2957 O O . GLU A 1 196 ? -10.429 7.828 -0.036 1.000 60.095 196 GLU AAA O 1
ATOM 2969 N N . GLU A 1 197 ? -12.364 6.647 -0.348 1.000 68.697 197 GLU AAA N 1
ATOM 2970 C CA . GLU A 1 197 ? -13.023 7.014 0.936 1.000 65.704 197 GLU AAA CA 1
ATOM 2971 C C . GLU A 1 197 ? -12.180 6.491 2.108 1.000 66.330 197 GLU AAA C 1
ATOM 2972 O O . GLU A 1 197 ? -12.004 7.265 3.058 1.000 67.177 197 GLU AAA O 1
ATOM 2984 N N . HIS A 1 198 ? -11.651 5.258 2.040 1.000 67.351 198 HIS AAA N 1
ATOM 2985 C CA . HIS A 1 198 ? -10.754 4.658 3.072 1.000 70.217 198 HIS AAA CA 1
ATOM 2986 C C . HIS A 1 198 ? -9.449 5.460 3.152 1.000 67.322 198 HIS AAA C 1
ATOM 2987 O O . HIS A 1 198 ? -8.908 5.638 4.273 1.000 62.346 198 HIS AAA O 1
ATOM 3002 N N . PHE A 1 199 ? -8.927 5.872 1.992 1.000 61.726 199 PHE AAA N 1
ATOM 3003 C CA . PHE A 1 199 ? -7.698 6.699 1.887 1.000 57.057 199 PHE AAA CA 1
ATOM 3004 C C . PHE A 1 199 ? -7.958 8.044 2.589 1.000 50.047 199 PHE AAA C 1
ATOM 3005 O O . PHE A 1 199 ? -7.130 8.449 3.423 1.000 51.179 199 PHE AAA O 1
ATOM 3022 N N . ALA A 1 200 ? -9.100 8.675 2.306 1.000 49.530 200 ALA AAA N 1
ATOM 3023 C CA . ALA A 1 200 ? -9.549 9.940 2.938 1.000 50.413 200 ALA AAA CA 1
ATOM 3024 C C . ALA A 1 200 ? -9.602 9.756 4.463 1.000 53.857 200 ALA AAA C 1
ATOM 3025 O O . ALA A 1 200 ? -8.982 10.570 5.187 1.000 49.575 200 ALA AAA O 1
ATOM 3032 N N . ASP A 1 201 ? -10.252 8.687 4.944 1.000 52.115 201 ASP AAA N 1
ATOM 3033 C CA . ASP A 1 201 ? -10.304 8.346 6.395 1.000 51.090 201 ASP AAA CA 1
ATOM 3034 C C . ASP A 1 201 ? -8.893 8.353 6.977 1.000 46.685 201 ASP AAA C 1
ATOM 3035 O O . ASP A 1 201 ? -8.684 8.997 8.011 1.000 50.923 201 ASP AAA O 1
ATOM 3044 N N . ARG A 1 202 ? -7.965 7.644 6.339 1.000 48.071 202 ARG AAA N 1
ATOM 3045 C CA . ARG A 1 202 ? -6.580 7.474 6.844 1.000 51.318 202 ARG AAA CA 1
ATOM 3046 C C . ARG A 1 202 ? -5.852 8.827 6.863 1.000 50.877 202 ARG AAA C 1
ATOM 3047 O O . ARG A 1 202 ? -5.037 9.058 7.775 1.000 48.267 202 ARG AAA O 1
ATOM 3068 N N . LEU A 1 203 ? -6.087 9.673 5.862 1.000 51.600 203 LEU AAA N 1
ATOM 3069 C CA . LEU A 1 203 ? -5.459 11.021 5.799 1.000 49.539 203 LEU AAA CA 1
ATOM 3070 C C . LEU A 1 203 ? -6.027 11.894 6.926 1.000 46.730 203 LEU AAA C 1
ATOM 3071 O O . LEU A 1 203 ? -5.235 12.614 7.559 1.000 47.232 203 LEU AAA O 1
ATOM 3087 N N . ALA A 1 204 ? -7.334 11.807 7.195 1.000 49.084 204 ALA AAA N 1
ATOM 3088 C CA . ALA A 1 204 ? -7.999 12.542 8.301 1.000 49.773 204 ALA AAA CA 1
ATOM 3089 C C . ALA A 1 204 ? -7.431 12.067 9.649 1.000 50.233 204 ALA AAA C 1
ATOM 3090 O O . ALA A 1 204 ? -7.172 12.915 10.533 1.000 52.297 204 ALA AAA O 1
ATOM 3097 N N . VAL A 1 205 ? -7.178 10.762 9.784 1.000 52.828 205 VAL AAA N 1
ATOM 3098 C CA . VAL A 1 205 ? -6.536 10.171 10.995 1.000 52.723 205 VAL AAA CA 1
ATOM 3099 C C . VAL A 1 205 ? -5.103 10.700 11.125 1.000 52.153 205 VAL AAA C 1
ATOM 3100 O O . VAL A 1 205 ? -4.713 11.069 12.248 1.000 52.079 205 VAL AAA O 1
ATOM 3113 N N . GLU A 1 206 ? -4.331 10.718 10.034 1.000 49.692 206 GLU AAA N 1
ATOM 3114 C CA . GLU A 1 206 ? -2.941 11.255 10.034 1.000 51.272 206 GLU AAA CA 1
ATOM 3115 C C . GLU A 1 206 ? -2.947 12.686 10.586 1.000 50.378 206 GLU AAA C 1
ATOM 3116 O O . GLU A 1 206 ? -2.061 13.011 11.400 1.000 50.055 206 GLU AAA O 1
ATOM 3128 N N . LEU A 1 207 ? -3.877 13.518 10.109 1.000 51.728 207 LEU AAA N 1
ATOM 3129 C CA . LEU A 1 207 ? -3.977 14.943 10.522 1.000 51.199 207 LEU AAA CA 1
ATOM 3130 C C . LEU A 1 207 ? -4.301 14.999 12.023 1.000 53.216 207 LEU AAA C 1
ATOM 3131 O O . LEU A 1 207 ? -3.533 15.643 12.764 1.000 50.921 207 LEU AAA O 1
ATOM 3147 N N . GLU A 1 208 ? -5.367 14.314 12.456 1.000 53.887 208 GLU AAA N 1
ATOM 3148 C CA . GLU A 1 208 ? -5.776 14.259 13.890 1.000 54.333 208 GLU AAA CA 1
ATOM 3149 C C . GLU A 1 208 ? -4.590 13.806 14.752 1.000 52.179 208 GLU AAA C 1
ATOM 3150 O O . GLU A 1 208 ? -4.314 14.481 15.765 1.000 48.394 208 GLU AAA O 1
ATOM 3162 N N . GLN A 1 209 ? -3.888 12.744 14.341 1.000 51.998 209 GLN AAA N 1
ATOM 3163 C CA . GLN A 1 209 ? -2.725 12.194 15.088 1.000 55.213 209 GLN AAA CA 1
ATOM 3164 C C . GLN A 1 209 ? -1.610 13.241 15.153 1.000 52.762 209 GLN AAA C 1
ATOM 3165 O O . GLN A 1 209 ? -0.986 13.366 16.221 1.000 53.062 209 GLN AAA O 1
ATOM 3179 N N . LYS A 1 210 ? -1.370 13.972 14.061 1.000 51.201 210 LYS AAA N 1
ATOM 3180 C CA . LYS A 1 210 ? -0.363 15.066 14.020 1.000 49.766 210 LYS AAA CA 1
ATOM 3181 C C . LYS A 1 210 ? -0.753 16.152 15.034 1.000 43.277 210 LYS AAA C 1
ATOM 3182 O O . LYS A 1 210 ? 0.140 16.633 15.755 1.000 46.521 210 LYS AAA O 1
ATOM 3201 N N . ILE A 1 211 ? -2.035 16.536 15.052 1.000 41.467 211 ILE AAA N 1
ATOM 3202 C CA . ILE A 1 211 ? -2.581 17.601 15.945 1.000 42.393 211 ILE AAA CA 1
ATOM 3203 C C . ILE A 1 211 ? -2.352 17.167 17.402 1.000 47.404 211 ILE AAA C 1
ATOM 3204 O O . ILE A 1 211 ? -1.800 17.968 18.200 1.000 49.652 211 ILE AAA O 1
ATOM 3220 N N . LEU A 1 212 ? -2.722 15.928 17.728 1.000 52.496 212 LEU AAA N 1
ATOM 3221 C CA . LEU A 1 212 ? -2.615 15.380 19.109 1.000 51.705 212 LEU AAA CA 1
ATOM 3222 C C . LEU A 1 212 ? -1.138 15.262 19.497 1.000 50.663 212 LEU AAA C 1
ATOM 3223 O O . LEU A 1 212 ? -0.802 15.704 20.610 1.000 52.229 212 LEU AAA O 1
ATOM 3239 N N . ALA A 1 213 ? -0.277 14.760 18.606 1.000 49.604 213 ALA AAA N 1
ATOM 3240 C CA . ALA A 1 213 ? 1.176 14.600 18.860 1.000 50.265 213 ALA AAA CA 1
ATOM 3241 C C . ALA A 1 213 ? 1.830 15.958 19.159 1.000 54.077 213 ALA AAA C 1
ATOM 3242 O O . ALA A 1 213 ? 2.769 15.983 19.983 1.000 55.922 213 ALA AAA O 1
ATOM 3249 N N . GLU A 1 214 ? 1.389 17.040 18.503 1.000 51.756 214 GLU AAA N 1
ATOM 3250 C CA . GLU A 1 214 ? 2.032 18.378 18.629 1.000 50.748 214 GLU AAA CA 1
ATOM 3251 C C . GLU A 1 214 ? 1.403 19.164 19.784 1.000 49.288 214 GLU AAA C 1
ATOM 3252 O O . GLU A 1 214 ? 2.081 20.077 20.300 1.000 52.768 214 GLU AAA O 1
ATOM 3264 N N . GLY A 1 215 ? 0.176 18.810 20.172 1.000 48.155 215 GLY AAA N 1
ATOM 3265 C CA . GLY A 1 215 ? -0.649 19.557 21.140 1.000 50.832 215 GLY AAA CA 1
ATOM 3266 C C . GLY A 1 215 ? -1.674 20.418 20.410 1.000 54.781 215 GLY AAA C 1
ATOM 3267 O O . GLY A 1 215 ? -1.299 21.393 19.768 1.000 54.386 215 GLY AAA O 1
ATOM 3271 N N . PRO A 1 216 ? -2.980 20.080 20.447 1.000 52.421 216 PRO AAA N 1
ATOM 3272 C CA . PRO A 1 216 ? -3.992 20.849 19.720 1.000 53.972 216 PRO AAA CA 1
ATOM 3273 C C . PRO A 1 216 ? -3.939 22.368 19.969 1.000 53.276 216 PRO AAA C 1
ATOM 3274 O O . PRO A 1 216 ? -4.226 23.131 19.067 1.000 49.956 216 PRO AAA O 1
ATOM 3285 N N . GLU A 1 217 ? -3.570 22.776 21.184 1.000 51.680 217 GLU AAA N 1
ATOM 3286 C CA . GLU A 1 217 ? -3.509 24.201 21.611 1.000 51.486 217 GLU AAA CA 1
ATOM 3287 C C . GLU A 1 217 ? -2.399 24.942 20.840 1.000 48.863 217 GLU AAA C 1
ATOM 3288 O O . GLU A 1 217 ? -2.392 26.186 20.906 1.000 43.033 217 GLU AAA O 1
ATOM 3300 N N . THR A 1 218 ? -1.478 24.224 20.177 1.000 44.952 218 THR AAA N 1
ATOM 3301 C CA . THR A 1 218 ? -0.310 24.814 19.463 1.000 45.136 218 THR AAA CA 1
ATOM 3302 C C . THR A 1 218 ? -0.565 24.930 17.952 1.000 44.117 218 THR AAA C 1
ATOM 3303 O O . THR A 1 218 ? 0.328 25.478 17.281 1.000 43.035 218 THR AAA O 1
ATOM 3314 N N . ILE A 1 219 ? -1.682 24.399 17.441 1.000 43.459 219 ILE AAA N 1
ATOM 3315 C CA . ILE A 1 219 ? -1.987 24.369 15.977 1.000 41.655 219 ILE AAA CA 1
ATOM 3316 C C . ILE A 1 219 ? -2.936 25.528 15.649 1.000 42.938 219 ILE AAA C 1
ATOM 3317 O O . ILE A 1 219 ? -4.107 25.490 16.096 1.000 38.173 219 ILE AAA O 1
ATOM 3333 N N . ALA A 1 220 ? -2.481 26.487 14.823 1.000 34.328 220 ALA AAA N 1
ATOM 3334 C CA . ALA A 1 220 ? -3.267 27.686 14.450 1.000 35.391 220 ALA AAA CA 1
ATOM 3335 C C . ALA A 1 220 ? -4.121 27.402 13.210 1.000 34.426 220 ALA AAA C 1
ATOM 3336 O O . ALA A 1 220 ? -5.292 27.827 13.160 1.000 33.657 220 ALA AAA O 1
ATOM 3343 N N . ALA A 1 221 ? -3.576 26.704 12.217 1.000 35.105 221 ALA AAA N 1
ATOM 3344 C CA . ALA A 1 221 ? -4.193 26.699 10.878 1.000 35.658 221 ALA AAA CA 1
ATOM 3345 C C . ALA A 1 221 ? -3.722 25.512 10.047 1.000 30.907 221 ALA AAA C 1
ATOM 3346 O O . ALA A 1 221 ? -2.566 25.057 10.203 1.000 33.488 221 ALA AAA O 1
ATOM 3353 N N . PHE A 1 222 ? -4.623 25.079 9.185 1.000 33.106 222 PHE AAA N 1
ATOM 3354 C CA . PHE A 1 222 ? -4.387 24.102 8.107 1.000 33.872 222 PHE AAA CA 1
ATOM 3355 C C . PHE A 1 222 ? -4.576 24.840 6.779 1.000 33.196 222 PHE AAA C 1
ATOM 3356 O O . PHE A 1 222 ? -5.649 25.444 6.576 1.000 33.836 222 PHE AAA O 1
ATOM 3373 N N . ILE A 1 223 ? -3.577 24.789 5.904 1.000 33.781 223 ILE AAA N 1
ATOM 3374 C CA . ILE A 1 223 ? -3.666 25.455 4.571 1.000 31.510 223 ILE AAA CA 1
ATOM 3375 C C . ILE A 1 223 ? -3.555 24.389 3.483 1.000 29.528 223 ILE AAA C 1
ATOM 3376 O O . ILE A 1 223 ? -2.679 23.521 3.581 1.000 31.508 223 ILE AAA O 1
ATOM 3392 N N . GLY A 1 224 ? -4.416 24.479 2.478 1.000 30.779 224 GLY AAA N 1
ATOM 3393 C CA . GLY A 1 224 ? -4.361 23.605 1.300 1.000 31.757 224 GLY AAA CA 1
ATOM 3394 C C . GLY A 1 224 ? -4.953 24.274 0.082 1.000 31.757 224 GLY AAA C 1
ATOM 3395 O O . GLY A 1 224 ? -5.957 25.012 0.198 1.000 30.989 224 GLY AAA O 1
ATOM 3399 N N . GLU A 1 225 ? -4.347 23.994 -1.067 1.000 33.796 225 GLU AAA N 1
ATOM 3400 C CA . GLU A 1 225 ? -4.981 24.199 -2.384 1.000 31.722 225 GLU AAA CA 1
ATOM 3401 C C . GLU A 1 225 ? -6.118 23.192 -2.506 1.000 32.921 225 GLU AAA C 1
ATOM 3402 O O . GLU A 1 225 ? -5.906 22.017 -2.201 1.000 32.565 225 GLU AAA O 1
ATOM 3414 N N . PRO A 1 226 ? -7.326 23.580 -2.959 1.000 32.092 226 PRO AAA N 1
ATOM 3415 C CA . PRO A 1 226 ? -8.416 22.619 -3.116 1.000 35.620 226 PRO AAA CA 1
ATOM 3416 C C . PRO A 1 226 ? -7.973 21.398 -3.941 1.000 38.931 226 PRO AAA C 1
ATOM 3417 O O . PRO A 1 226 ? -8.147 20.268 -3.487 1.000 34.460 226 PRO AAA O 1
ATOM 3428 N N . LEU A 1 227 ? -7.355 21.634 -5.101 1.000 36.498 227 LEU AAA N 1
ATOM 3429 C CA . LEU A 1 227 ? -6.513 20.611 -5.776 1.000 34.714 227 LEU AAA CA 1
ATOM 3430 C C . LEU A 1 227 ? -5.110 21.197 -5.951 1.000 35.290 227 LEU AAA C 1
ATOM 3431 O O . LEU A 1 227 ? -4.977 22.432 -6.097 1.000 31.552 227 LEU AAA O 1
ATOM 3447 N N . MET A 1 228 ? -4.093 20.354 -5.846 1.000 32.967 228 MET AAA N 1
ATOM 3448 C CA . MET A 1 228 ? -2.682 20.803 -5.819 1.000 34.690 228 MET AAA CA 1
ATOM 3449 C C . MET A 1 228 ? -2.206 21.008 -7.261 1.000 32.542 228 MET AAA C 1
ATOM 3450 O O . MET A 1 228 ? -2.097 20.028 -7.989 1.000 31.153 228 MET AAA O 1
ATOM 3464 N N . GLY A 1 229 ? -1.939 22.262 -7.634 1.000 35.747 229 GLY AAA N 1
ATOM 3465 C CA . GLY A 1 229 ? -1.555 22.652 -9.002 1.000 35.726 229 GLY AAA CA 1
ATOM 3466 C C . GLY A 1 229 ? -0.110 22.314 -9.302 1.000 33.341 229 GLY AAA C 1
ATOM 3467 O O . GLY A 1 229 ? 0.139 21.324 -10.000 1.000 31.357 229 GLY AAA O 1
ATOM 3471 N N . ALA A 1 230 ? 0.828 23.110 -8.787 1.000 35.639 230 ALA AAA N 1
ATOM 3472 C CA . ALA A 1 230 ? 2.275 22.983 -9.060 1.000 36.477 230 ALA AAA CA 1
ATOM 3473 C C . ALA A 1 230 ? 2.774 21.598 -8.639 1.000 36.168 230 ALA AAA C 1
ATOM 3474 O O . ALA A 1 230 ? 3.739 21.131 -9.227 1.000 38.348 230 ALA AAA O 1
ATOM 3481 N N . GLY A 1 231 ? 2.132 20.960 -7.663 1.000 37.510 231 GLY AAA N 1
ATOM 3482 C CA . GLY A 1 231 ? 2.546 19.646 -7.131 1.000 36.560 231 GLY AAA CA 1
ATOM 3483 C C . GLY A 1 231 ? 2.173 18.478 -8.027 1.000 37.136 231 GLY AAA C 1
ATOM 3484 O O . GLY A 1 231 ? 2.492 17.331 -7.655 1.000 38.917 231 GLY AAA O 1
ATOM 3488 N N . GLY A 1 232 ? 1.488 18.732 -9.144 1.000 33.923 232 GLY AAA N 1
ATOM 3489 C CA . GLY A 1 232 ? 1.239 17.718 -10.183 1.000 33.346 232 GLY AAA CA 1
ATOM 3490 C C . GLY A 1 232 ? -0.229 17.529 -10.518 1.000 30.725 232 GLY AAA C 1
ATOM 3491 O O . GLY A 1 232 ? -0.537 16.480 -11.078 1.000 32.411 232 GLY AAA O 1
ATOM 3495 N N . VAL A 1 233 ? -1.096 18.502 -10.238 1.000 30.904 233 VAL AAA N 1
ATOM 3496 C CA . VAL A 1 233 ? -2.558 18.424 -10.531 1.000 31.081 233 VAL AAA CA 1
ATOM 3497 C C . VAL A 1 233 ? -3.076 17.216 -9.749 1.000 31.983 233 VAL AAA C 1
ATOM 3498 O O . VAL A 1 233 ? -3.579 16.272 -10.356 1.000 31.992 233 VAL AAA O 1
ATOM 3511 N N . ILE A 1 234 ? -2.867 17.256 -8.430 1.000 33.686 234 ILE AAA N 1
ATOM 3512 C CA . ILE A 1 234 ? -3.274 16.169 -7.490 1.000 34.371 234 ILE AAA CA 1
ATOM 3513 C C . ILE A 1 234 ? -4.695 16.477 -7.036 1.000 34.782 234 ILE AAA C 1
ATOM 3514 O O . ILE A 1 234 ? -4.883 17.425 -6.253 1.000 34.209 234 ILE AAA O 1
ATOM 3530 N N . VAL A 1 235 ? -5.657 15.711 -7.546 1.000 32.943 235 VAL AAA N 1
ATOM 3531 C CA . VAL A 1 235 ? -7.082 15.801 -7.129 1.000 36.379 235 VAL AAA CA 1
ATOM 3532 C C . VAL A 1 235 ? -7.208 14.972 -5.855 1.000 39.445 235 VAL AAA C 1
ATOM 3533 O O . VAL A 1 235 ? -6.797 13.811 -5.829 1.000 38.275 235 VAL AAA O 1
ATOM 3546 N N . PRO A 1 236 ? -7.718 15.554 -4.748 1.000 36.965 236 PRO AAA N 1
ATOM 3547 C CA . PRO A 1 236 ? -7.837 14.815 -3.495 1.000 38.707 236 PRO AAA CA 1
ATOM 3548 C C . PRO A 1 236 ? -8.894 13.722 -3.658 1.000 40.863 236 PRO AAA C 1
ATOM 3549 O O . PRO A 1 236 ? -9.784 13.819 -4.509 1.000 37.634 236 PRO AAA O 1
ATOM 3560 N N . PRO A 1 237 ? -8.821 12.640 -2.856 1.000 44.630 237 PRO AAA N 1
ATOM 3561 C CA . PRO A 1 237 ? -9.821 11.577 -2.924 1.000 48.706 237 PRO AAA CA 1
ATOM 3562 C C . PRO A 1 237 ? -11.191 12.087 -2.460 1.000 48.989 237 PRO AAA C 1
ATOM 3563 O O . PRO A 1 237 ? -11.230 12.993 -1.640 1.000 48.869 237 PRO AAA O 1
ATOM 3574 N N . ARG A 1 238 ? -12.273 11.518 -3.005 1.000 53.783 238 ARG AAA N 1
ATOM 3575 C CA . ARG A 1 238 ? -13.670 11.762 -2.547 1.000 54.634 238 ARG AAA CA 1
ATOM 3576 C C . ARG A 1 238 ? -13.708 11.754 -1.011 1.000 52.478 238 ARG AAA C 1
ATOM 3577 O O . ARG A 1 238 ? -13.034 10.878 -0.402 1.000 51.940 238 ARG AAA O 1
ATOM 3598 N N . THR A 1 239 ? -14.419 12.730 -0.429 1.000 51.394 239 THR AAA N 1
ATOM 3599 C CA . THR A 1 239 ? -14.681 12.923 1.030 1.000 52.220 239 THR AAA CA 1
ATOM 3600 C C . THR A 1 239 ? -13.458 13.479 1.782 1.000 51.313 239 THR AAA C 1
ATOM 3601 O O . THR A 1 239 ? -13.607 13.714 2.996 1.000 50.076 239 THR AAA O 1
ATOM 3612 N N . TYR A 1 240 ? -12.308 13.718 1.132 1.000 48.514 240 TYR AAA N 1
ATOM 3613 C CA . TYR A 1 240 ? -11.092 14.247 1.809 1.000 45.245 240 TYR AAA CA 1
ATOM 3614 C C . TYR A 1 240 ? -11.410 15.569 2.519 1.000 44.585 240 TYR AAA C 1
ATOM 3615 O O . TYR A 1 240 ? -11.108 15.680 3.713 1.000 43.099 240 TYR AAA O 1
ATOM 3633 N N . TRP A 1 241 ? -11.957 16.554 1.805 1.000 45.890 241 TRP AAA N 1
ATOM 3634 C CA . TRP A 1 241 ? -12.133 17.926 2.355 1.000 43.913 241 TRP AAA CA 1
ATOM 3635 C C . TRP A 1 241 ? -13.195 17.912 3.459 1.000 46.906 241 TRP AAA C 1
ATOM 3636 O O . TRP A 1 241 ? -12.971 18.571 4.496 1.000 42.496 241 TRP AAA O 1
ATOM 3657 N N . GLU A 1 242 ? -14.272 17.147 3.277 1.000 50.624 242 GLU AAA N 1
ATOM 3658 C CA . GLU A 1 242 ? -15.315 16.957 4.328 1.000 51.980 242 GLU AAA CA 1
ATOM 3659 C C . GLU A 1 242 ? -14.637 16.481 5.624 1.000 45.995 242 GLU AAA C 1
ATOM 3660 O O . GLU A 1 242 ? -14.816 17.140 6.678 1.000 47.130 242 GLU AAA O 1
ATOM 3672 N N . LYS A 1 243 ? -13.855 15.405 5.548 1.000 44.342 243 LYS AAA N 1
ATOM 3673 C CA . LYS A 1 243 ? -13.280 14.736 6.739 1.000 44.094 243 LYS AAA CA 1
ATOM 3674 C C . LYS A 1 243 ? -12.165 15.594 7.343 1.000 46.863 243 LYS AAA C 1
ATOM 3675 O O . LYS A 1 243 ? -12.062 15.631 8.587 1.000 44.762 243 LYS AAA O 1
ATOM 3694 N N . ILE A 1 244 ? -11.342 16.252 6.514 1.000 43.302 244 ILE AAA N 1
ATOM 3695 C CA . ILE A 1 244 ? -10.233 17.117 7.015 1.000 41.504 244 ILE AAA CA 1
ATOM 3696 C C . ILE A 1 244 ? -10.843 18.289 7.785 1.000 36.459 244 ILE AAA C 1
ATOM 3697 O O . ILE A 1 244 ? -10.294 18.672 8.835 1.000 40.171 244 ILE AAA O 1
ATOM 3713 N N . GLN A 1 245 ? -11.912 18.865 7.255 1.000 37.412 245 GLN AAA N 1
ATOM 3714 C CA . GLN A 1 245 ? -12.547 20.059 7.867 1.000 43.446 245 GLN AAA CA 1
ATOM 3715 C C . GLN A 1 245 ? -13.163 19.667 9.213 1.000 47.120 245 GLN AAA C 1
ATOM 3716 O O . GLN A 1 245 ? -13.000 20.447 10.161 1.000 47.716 245 GLN AAA O 1
ATOM 3730 N N . LYS A 1 246 ? -13.806 18.496 9.300 1.000 50.791 246 LYS AAA N 1
ATOM 3731 C CA . LYS A 1 246 ? -14.350 17.968 10.589 1.000 53.738 246 LYS AAA CA 1
ATOM 3732 C C . LYS A 1 246 ? -13.241 17.977 11.651 1.000 49.103 246 LYS AAA C 1
ATOM 3733 O O . LYS A 1 246 ? -13.481 18.493 12.765 1.000 49.811 246 LYS AAA O 1
ATOM 3752 N N . VAL A 1 247 ? -12.056 17.462 11.314 1.000 45.283 247 VAL AAA N 1
ATOM 3753 C CA . VAL A 1 247 ? -10.891 17.372 12.243 1.000 45.112 247 VAL AAA CA 1
ATOM 3754 C C . VAL A 1 247 ? -10.438 18.789 12.622 1.000 49.718 247 VAL AAA C 1
ATOM 3755 O O . VAL A 1 247 ? -10.121 19.023 13.804 1.000 46.211 247 VAL AAA O 1
ATOM 3768 N N . CYS A 1 248 ? -10.384 19.708 11.656 1.000 47.042 248 CYS AAA N 1
ATOM 3769 C CA . CYS A 1 248 ? -9.947 21.099 11.912 1.000 44.976 248 CYS AAA CA 1
ATOM 3770 C C . CYS A 1 248 ? -10.952 21.776 12.858 1.000 43.433 248 CYS AAA C 1
ATOM 3771 O O . CYS A 1 248 ? -10.486 22.393 13.827 1.000 42.207 248 CYS AAA O 1
ATOM 3779 N N . ARG A 1 249 ? -12.258 21.701 12.570 1.000 48.255 249 ARG AAA N 1
ATOM 3780 C CA . ARG A 1 249 ? -13.323 22.346 13.400 1.000 53.502 249 ARG AAA CA 1
ATOM 3781 C C . ARG A 1 249 ? -13.277 21.742 14.810 1.000 55.045 249 ARG AAA C 1
ATOM 3782 O O . ARG A 1 249 ? -13.409 22.493 15.789 1.000 50.186 249 ARG AAA O 1
ATOM 3803 N N . LYS A 1 250 ? -13.018 20.438 14.905 1.000 55.562 250 LYS AAA N 1
ATOM 3804 C CA . LYS A 1 250 ? -12.897 19.725 16.200 1.000 59.206 250 LYS AAA CA 1
ATOM 3805 C C . LYS A 1 250 ? -11.869 20.424 17.103 1.000 57.269 250 LYS AAA C 1
ATOM 3806 O O . LYS A 1 250 ? -12.122 20.477 18.314 1.000 53.901 250 LYS AAA O 1
ATOM 3825 N N . TYR A 1 251 ? -10.763 20.953 16.563 1.000 47.320 251 TYR AAA N 1
ATOM 3826 C CA . TYR A 1 251 ? -9.634 21.489 17.377 1.000 45.751 251 TYR AAA CA 1
ATOM 3827 C C . TYR A 1 251 ? -9.479 23.003 17.193 1.000 40.331 251 TYR AAA C 1
ATOM 3828 O O . TYR A 1 251 ? -8.430 23.536 17.572 1.000 42.324 251 TYR AAA O 1
ATOM 3846 N N . ASP A 1 252 ? -10.513 23.669 16.685 1.000 41.132 252 ASP AAA N 1
ATOM 3847 C CA . ASP A 1 252 ? -10.556 25.146 16.526 1.000 46.670 252 ASP AAA CA 1
ATOM 3848 C C . ASP A 1 252 ? -9.368 25.597 15.659 1.000 44.728 252 ASP AAA C 1
ATOM 3849 O O . ASP A 1 252 ? -8.700 26.593 16.018 1.000 43.822 252 ASP AAA O 1
ATOM 3858 N N . ILE A 1 253 ? -9.095 24.860 14.579 1.000 43.740 253 ILE AAA N 1
ATOM 3859 C CA . ILE A 1 253 ? -7.982 25.151 13.622 1.000 42.738 253 ILE AAA CA 1
ATOM 3860 C C . ILE A 1 253 ? -8.573 25.886 12.418 1.000 38.154 253 ILE AAA C 1
ATOM 3861 O O . ILE A 1 253 ? -9.579 25.396 11.854 1.000 39.567 253 ILE AAA O 1
ATOM 3877 N N . LEU A 1 254 ? -7.991 27.032 12.046 1.000 35.239 254 LEU AAA N 1
ATOM 3878 C CA . LEU A 1 254 ? -8.459 27.805 10.871 1.000 35.815 254 LEU AAA CA 1
ATOM 3879 C C . LEU A 1 254 ? -8.234 26.948 9.624 1.000 34.209 254 LEU AAA C 1
ATOM 3880 O O . LEU A 1 254 ? -7.217 26.242 9.576 1.000 37.272 254 LEU AAA O 1
ATOM 3896 N N . VAL A 1 255 ? -9.159 27.012 8.673 1.000 35.677 255 VAL AAA N 1
ATOM 3897 C CA . VAL A 1 255 ? -9.055 26.340 7.348 1.000 37.415 255 VAL AAA CA 1
ATOM 3898 C C . VAL A 1 255 ? -8.781 27.431 6.315 1.000 35.506 255 VAL AAA C 1
ATOM 3899 O O . VAL A 1 255 ? -9.636 28.324 6.149 1.000 34.144 255 VAL AAA O 1
ATOM 3912 N N . ILE A 1 256 ? -7.598 27.384 5.703 1.000 34.977 256 ILE AAA N 1
ATOM 3913 C CA . ILE A 1 256 ? -7.159 28.378 4.687 1.000 32.259 256 ILE AAA CA 1
ATOM 3914 C C . ILE A 1 256 ? -7.183 27.676 3.335 1.000 30.489 256 ILE AAA C 1
ATOM 3915 O O . ILE A 1 256 ? -6.460 26.692 3.209 1.000 30.394 256 ILE AAA O 1
ATOM 3931 N N . ALA A 1 257 ? -7.993 28.174 2.395 1.000 30.134 257 ALA AAA N 1
ATOM 3932 C CA . ALA A 1 257 ? -8.080 27.671 1.007 1.000 31.664 257 ALA AAA CA 1
ATOM 3933 C C . ALA A 1 257 ? -7.134 28.538 0.171 1.000 31.445 257 ALA AAA C 1
ATOM 3934 O O . ALA A 1 257 ? -7.413 29.744 0.034 1.000 30.163 257 ALA AAA O 1
ATOM 3941 N N . ASP A 1 258 ? -6.026 27.968 -0.271 1.000 29.378 258 ASP AAA N 1
ATOM 3942 C CA . ASP A 1 258 ? -5.098 28.641 -1.217 1.000 28.136 258 ASP AAA CA 1
ATOM 3943 C C . ASP A 1 258 ? -5.681 28.423 -2.614 1.000 26.466 258 ASP AAA C 1
ATOM 3944 O O . ASP A 1 258 ? -5.487 27.337 -3.171 1.000 28.561 258 ASP AAA O 1
ATOM 3953 N N . GLU A 1 259 ? -6.399 29.420 -3.141 1.000 27.393 259 GLU AAA N 1
ATOM 3954 C CA . GLU A 1 259 ? -7.090 29.374 -4.448 1.000 28.381 259 GLU AAA CA 1
ATOM 3955 C C . GLU A 1 259 ? -6.239 30.094 -5.508 1.000 26.737 259 GLU AAA C 1
ATOM 3956 O O . GLU A 1 259 ? -6.809 30.563 -6.501 1.000 27.429 259 GLU AAA O 1
ATOM 3968 N N . VAL A 1 260 ? -4.925 30.195 -5.321 1.000 27.605 260 VAL AAA N 1
ATOM 3969 C CA . VAL A 1 260 ? -4.087 30.963 -6.292 1.000 27.117 260 VAL AAA CA 1
ATOM 3970 C C . VAL A 1 260 ? -4.226 30.350 -7.695 1.000 27.744 260 VAL AAA C 1
ATOM 3971 O O . VAL A 1 260 ? -4.340 31.136 -8.666 1.000 27.956 260 VAL AAA O 1
ATOM 3984 N N . ILE A 1 261 ? -4.264 29.024 -7.834 1.000 27.473 261 ILE AAA N 1
ATOM 3985 C CA . ILE A 1 261 ? -4.506 28.376 -9.157 1.000 28.985 261 ILE AAA CA 1
ATOM 3986 C C . ILE A 1 261 ? -6.007 28.133 -9.382 1.000 28.781 261 ILE AAA C 1
ATOM 3987 O O . ILE A 1 261 ? -6.482 28.414 -10.499 1.000 30.095 261 ILE AAA O 1
ATOM 4003 N N . CYS A 1 262 ? -6.738 27.620 -8.393 1.000 30.755 262 CYS AAA N 1
ATOM 4004 C CA . CYS A 1 262 ? -8.160 27.216 -8.589 1.000 29.995 262 CYS AAA CA 1
ATOM 4005 C C . CYS A 1 262 ? -9.060 28.434 -8.845 1.000 29.578 262 CYS AAA C 1
ATOM 4006 O O . CYS A 1 262 ? -10.073 28.281 -9.543 1.000 30.648 262 CYS AAA O 1
ATOM 4014 N N . GLY A 1 263 ? -8.714 29.609 -8.322 1.000 28.110 263 GLY AAA N 1
ATOM 4015 C CA . GLY A 1 263 ? -9.588 30.794 -8.353 1.000 29.168 263 GLY AAA CA 1
ATOM 4016 C C . GLY A 1 263 ? -10.011 31.202 -9.755 1.000 29.253 263 GLY AAA C 1
ATOM 4017 O O . GLY A 1 263 ? -9.160 31.240 -10.666 1.000 28.410 263 GLY AAA O 1
ATOM 4021 N N . PHE A 1 264 ? -11.294 31.516 -9.930 1.000 29.242 264 PHE AAA N 1
ATOM 4022 C CA . PHE A 1 264 ? -11.871 32.198 -11.113 1.000 29.099 264 PHE AAA CA 1
ATOM 4023 C C . PHE A 1 264 ? -12.011 31.218 -12.283 1.000 31.226 264 PHE AAA C 1
ATOM 4024 O O . PHE A 1 264 ? -11.667 31.565 -13.417 1.000 30.683 264 PHE AAA O 1
ATOM 4041 N N . GLY A 1 265 ? -12.561 30.029 -12.018 1.000 31.189 265 GLY AAA N 1
ATOM 4042 C CA . GLY A 1 265 ? -13.152 29.177 -13.066 1.000 32.477 265 GLY AAA CA 1
ATOM 4043 C C . GLY A 1 265 ? -12.259 28.047 -13.530 1.000 30.958 265 GLY AAA C 1
ATOM 4044 O O . GLY A 1 265 ? -12.614 27.394 -14.531 1.000 33.948 265 GLY AAA O 1
ATOM 4048 N N . ARG A 1 266 ? -11.133 27.795 -12.858 1.000 30.167 266 ARG AAA N 1
ATOM 4049 C CA . ARG A 1 266 ? -10.168 26.773 -13.321 1.000 28.012 266 ARG AAA CA 1
ATOM 4050 C C . ARG A 1 266 ? -10.776 25.368 -13.201 1.000 31.028 266 ARG AAA C 1
ATOM 4051 O O . ARG A 1 266 ? -10.504 24.530 -14.085 1.000 31.719 266 ARG AAA O 1
ATOM 4072 N N . THR A 1 267 ? -11.548 25.104 -12.145 1.000 32.578 267 THR AAA N 1
ATOM 4073 C CA . THR A 1 267 ? -11.976 23.728 -11.764 1.000 35.592 267 THR AAA CA 1
ATOM 4074 C C . THR A 1 267 ? -13.412 23.447 -12.236 1.000 37.791 267 THR AAA C 1
ATOM 4075 O O . THR A 1 267 ? -13.910 22.376 -11.882 1.000 40.895 267 THR AAA O 1
ATOM 4086 N N . GLY A 1 268 ? -14.033 24.343 -13.006 1.000 36.858 268 GLY AAA N 1
ATOM 4087 C CA . GLY A 1 268 ? -15.396 24.152 -13.540 1.000 38.973 268 GLY AAA CA 1
ATOM 4088 C C . GLY A 1 268 ? -16.447 24.885 -12.724 1.000 37.197 268 GLY AAA C 1
ATOM 4089 O O . GLY A 1 268 ? -17.612 24.922 -13.155 1.000 39.148 268 GLY AAA O 1
ATOM 4093 N N . GLN A 1 269 ? -16.062 25.439 -11.576 1.000 35.117 269 GLN AAA N 1
ATOM 4094 C CA . GLN A 1 269 ? -16.875 26.398 -10.788 1.000 38.451 269 GLN AAA CA 1
ATOM 4095 C C . GLN A 1 269 ? -16.000 27.617 -10.502 1.000 36.725 269 GLN AAA C 1
ATOM 4096 O O . GLN A 1 269 ? -14.794 27.551 -10.795 1.000 35.627 269 GLN AAA O 1
ATOM 4110 N N . MET A 1 270 ? -16.573 28.690 -9.974 1.000 34.644 270 MET AAA N 1
ATOM 4111 C CA . MET A 1 270 ? -15.815 29.950 -9.776 1.000 33.086 270 MET AAA CA 1
ATOM 4112 C C . MET A 1 270 ? -14.614 29.673 -8.862 1.000 33.673 270 MET AAA C 1
ATOM 4113 O O . MET A 1 270 ? -13.524 30.173 -9.173 1.000 31.885 270 MET AAA O 1
ATOM 4127 N N . PHE A 1 271 ? -14.786 28.886 -7.797 1.000 29.936 271 PHE AAA N 1
ATOM 4128 C CA . PHE A 1 271 ? -13.718 28.587 -6.818 1.000 32.647 271 PHE AAA CA 1
ATOM 4129 C C . PHE A 1 271 ? -13.584 27.082 -6.597 1.000 35.058 271 PHE AAA C 1
ATOM 4130 O O . PHE A 1 271 ? -14.593 26.345 -6.636 1.000 36.996 271 PHE AAA O 1
ATOM 4147 N N . GLY A 1 272 ? -12.348 26.632 -6.371 1.000 34.496 272 GLY AAA N 1
ATOM 4148 C CA . GLY A 1 272 ? -12.061 25.256 -5.937 1.000 33.445 272 GLY AAA CA 1
ATOM 4149 C C . GLY A 1 272 ? -12.801 24.915 -4.654 1.000 35.321 272 GLY AAA C 1
ATOM 4150 O O . GLY A 1 272 ? -13.156 23.738 -4.484 1.000 34.646 272 GLY AAA O 1
ATOM 4154 N N . SER A 1 273 ? -13.007 25.897 -3.777 1.000 37.492 273 SER AAA N 1
ATOM 4155 C CA . SER A 1 273 ? -13.778 25.762 -2.509 1.000 38.544 273 SER AAA CA 1
ATOM 4156 C C . SER A 1 273 ? -15.207 25.290 -2.812 1.000 39.447 273 SER AAA C 1
ATOM 4157 O O . SER A 1 273 ? -15.740 24.483 -2.021 1.000 40.836 273 SER AAA O 1
ATOM 4165 N N . GLN A 1 274 ? -15.793 25.751 -3.918 1.000 38.254 274 GLN AAA N 1
ATOM 4166 C CA . GLN A 1 274 ? -17.134 25.309 -4.392 1.000 38.131 274 GLN AAA CA 1
ATOM 4167 C C . GLN A 1 274 ? -17.026 23.872 -4.913 1.000 40.928 274 GLN AAA C 1
ATOM 4168 O O . GLN A 1 274 ? -17.771 23.006 -4.432 1.000 41.191 274 GLN AAA O 1
ATOM 4182 N N . THR A 1 275 ? -16.091 23.612 -5.820 1.000 38.648 275 THR AAA N 1
ATOM 4183 C CA . THR A 1 275 ? -15.892 22.273 -6.432 1.000 37.623 275 THR AAA CA 1
ATOM 4184 C C . THR A 1 275 ? -15.705 21.210 -5.342 1.000 40.509 275 THR AAA C 1
ATOM 4185 O O . THR A 1 275 ? -16.243 20.106 -5.519 1.000 39.315 275 THR AAA O 1
ATOM 4196 N N . PHE A 1 276 ? -14.950 21.495 -4.279 1.000 37.972 276 PHE AAA N 1
ATOM 4197 C CA . PHE A 1 276 ? -14.502 20.469 -3.297 1.000 40.302 276 PHE AAA CA 1
ATOM 4198 C C . PHE A 1 276 ? -15.233 20.618 -1.950 1.000 40.130 276 PHE AAA C 1
ATOM 4199 O O . PHE A 1 276 ? -14.853 19.896 -1.001 1.000 39.343 276 PHE AAA O 1
ATOM 4216 N N . GLY A 1 277 ? -16.223 21.510 -1.866 1.000 38.924 277 GLY AAA N 1
ATOM 4217 C CA . GLY A 1 277 ? -17.038 21.747 -0.653 1.000 40.061 277 GLY AAA CA 1
ATOM 4218 C C . GLY A 1 277 ? -16.193 22.178 0.533 1.000 42.968 277 GLY AAA C 1
ATOM 4219 O O . GLY A 1 277 ? -16.276 21.537 1.598 1.000 43.185 277 GLY AAA O 1
ATOM 4223 N N . ILE A 1 278 ? -15.375 23.222 0.362 1.000 39.121 278 ILE AAA N 1
ATOM 4224 C CA . ILE A 1 278 ? -14.548 23.806 1.454 1.000 35.168 278 ILE AAA CA 1
ATOM 4225 C C . ILE A 1 278 ? -15.266 25.065 1.940 1.000 36.646 278 ILE AAA C 1
ATOM 4226 O O . ILE A 1 278 ? -15.778 25.822 1.095 1.000 38.160 278 ILE AAA O 1
ATOM 4242 N N . GLN A 1 279 ? -15.347 25.242 3.259 1.000 39.807 279 GLN AAA N 1
ATOM 4243 C CA . GLN A 1 279 ? -15.919 26.453 3.908 1.000 43.262 279 GLN AAA CA 1
ATOM 4244 C C . GLN A 1 279 ? -14.770 27.124 4.644 1.000 40.988 279 GLN AAA C 1
ATOM 4245 O O . GLN A 1 279 ? -14.599 26.979 5.852 1.000 37.784 279 GLN AAA O 1
ATOM 4259 N N . PRO A 1 280 ? -13.865 27.815 3.916 1.000 36.056 280 PRO AAA N 1
ATOM 4260 C CA . PRO A 1 280 ? -12.657 28.332 4.555 1.000 34.467 280 PRO AAA CA 1
ATOM 4261 C C . PRO A 1 280 ? -12.917 29.567 5.422 1.000 30.262 280 PRO AAA C 1
ATOM 4262 O O . PRO A 1 280 ? -13.854 30.294 5.143 1.000 34.897 280 PRO AAA O 1
ATOM 4273 N N . ASP A 1 281 ? -12.063 29.776 6.418 1.000 30.100 281 ASP AAA N 1
ATOM 4274 C CA . ASP A 1 281 ? -11.992 31.012 7.243 1.000 32.036 281 ASP AAA CA 1
ATOM 4275 C C . ASP A 1 281 ? -11.258 32.113 6.464 1.000 31.476 281 ASP AAA C 1
ATOM 4276 O O . ASP A 1 281 ? -11.581 33.294 6.646 1.000 32.008 281 ASP AAA O 1
ATOM 4285 N N . ILE A 1 282 ? -10.271 31.710 5.662 1.000 33.367 282 ILE AAA N 1
ATOM 4286 C CA . ILE A 1 282 ? -9.377 32.632 4.903 1.000 29.546 282 ILE AAA CA 1
ATOM 4287 C C . ILE A 1 282 ? -9.236 32.052 3.493 1.000 29.123 282 ILE AAA C 1
ATOM 4288 O O . ILE A 1 282 ? -9.049 30.830 3.368 1.000 29.558 282 ILE AAA O 1
ATOM 4304 N N . MET A 1 283 ? -9.302 32.903 2.468 1.000 30.829 283 MET AAA N 1
ATOM 4305 C CA . MET A 1 283 ? -9.022 32.494 1.073 1.000 29.767 283 MET AAA CA 1
ATOM 4306 C C . MET A 1 283 ? -7.890 33.362 0.520 1.000 27.644 283 MET AAA C 1
ATOM 4307 O O . MET A 1 283 ? -7.821 34.539 0.872 1.000 29.366 283 MET AAA O 1
ATOM 4321 N N . VAL A 1 284 ? -7.005 32.747 -0.256 1.000 28.264 284 VAL AAA N 1
ATOM 4322 C CA . VAL A 1 284 ? -5.901 33.460 -0.949 1.000 29.105 284 VAL AAA CA 1
ATOM 4323 C C . VAL A 1 284 ? -6.127 33.328 -2.455 1.000 26.966 284 VAL AAA C 1
ATOM 4324 O O . VAL A 1 284 ? -6.364 32.193 -2.950 1.000 27.071 284 VAL AAA O 1
ATOM 4337 N N . LEU A 1 285 ? -6.073 34.464 -3.150 1.000 26.382 285 LEU AAA N 1
ATOM 4338 C CA . LEU A 1 285 ? -6.374 34.568 -4.599 1.000 26.199 285 LEU AAA CA 1
ATOM 4339 C C . LEU A 1 285 ? -5.231 35.307 -5.306 1.000 24.295 285 LEU AAA C 1
ATOM 4340 O O . LEU A 1 285 ? -4.686 36.254 -4.727 1.000 25.915 285 LEU AAA O 1
ATOM 4356 N N . SER A 1 286 ? -4.910 34.884 -6.519 1.000 26.103 286 SER AAA N 1
ATOM 4357 C CA . SER A 1 286 ? -3.919 35.592 -7.376 1.000 25.030 286 SER AAA CA 1
ATOM 4358 C C . SER A 1 286 ? -4.090 35.131 -8.817 1.000 27.443 286 SER AAA C 1
ATOM 4359 O O . SER A 1 286 ? -5.185 34.665 -9.157 1.000 27.621 286 SER AAA O 1
ATOM 4367 N N . LYS A 1 287 ? -3.042 35.255 -9.633 1.000 28.766 287 LYS AAA N 1
ATOM 4368 C CA . LYS A 1 287 ? -2.920 34.623 -10.969 1.000 26.602 287 LYS AAA CA 1
ATOM 4369 C C . LYS A 1 287 ? -4.120 35.039 -11.826 1.000 27.150 287 LYS AAA C 1
ATOM 4370 O O . LYS A 1 287 ? -4.089 36.166 -12.366 1.000 28.312 287 LYS AAA O 1
ATOM 4389 N N . GLN A 1 288 ? -5.150 34.193 -11.937 1.000 26.238 288 GLN AAA N 1
ATOM 4390 C CA . GLN A 1 288 ? -6.284 34.479 -12.843 1.000 24.690 288 GLN AAA CA 1
ATOM 4391 C C . GLN A 1 288 ? -7.050 35.725 -12.370 1.000 24.977 288 GLN AAA C 1
ATOM 4392 O O . GLN A 1 288 ? -7.805 36.278 -13.177 1.000 25.496 288 GLN AAA O 1
ATOM 4406 N N . LEU A 1 289 ? -6.841 36.185 -11.143 1.000 25.719 289 LEU AAA N 1
ATOM 4407 C CA . LEU A 1 289 ? -7.457 37.430 -10.614 1.000 23.437 289 LEU AAA CA 1
ATOM 4408 C C . LEU A 1 289 ? -7.296 38.572 -11.627 1.000 25.586 289 LEU AAA C 1
ATOM 4409 O O . LEU A 1 289 ? -8.253 39.335 -11.827 1.000 24.443 289 LEU AAA O 1
ATOM 4425 N N . SER A 1 290 ? -6.135 38.677 -12.271 1.000 23.452 290 SER AAA N 1
ATOM 4426 C CA . SER A 1 290 ? -5.828 39.770 -13.229 1.000 24.690 290 SER AAA CA 1
ATOM 4427 C C . SER A 1 290 ? -5.418 39.208 -14.590 1.000 22.207 290 SER AAA C 1
ATOM 4428 O O . SER A 1 290 ? -4.915 39.976 -15.417 1.000 22.446 290 SER AAA O 1
ATOM 4436 N N . SER A 1 291 ? -5.623 37.912 -14.836 1.000 23.161 291 SER AAA N 1
ATOM 4437 C CA . SER A 1 291 ? -5.020 37.170 -15.976 1.000 22.495 291 SER AAA CA 1
ATOM 4438 C C . SER A 1 291 ? -3.505 37.381 -15.989 1.000 22.269 291 SER AAA C 1
ATOM 4439 O O . SER A 1 291 ? -2.892 37.258 -17.058 1.000 22.456 291 SER AAA O 1
ATOM 4447 N N . SER A 1 292 ? -2.915 37.649 -14.819 1.000 22.839 292 SER AAA N 1
ATOM 4448 C CA . SER A 1 292 ? -1.469 37.984 -14.672 1.000 23.725 292 SER AAA CA 1
ATOM 4449 C C . SER A 1 292 ? -1.089 39.217 -15.504 1.000 22.903 292 SER AAA C 1
ATOM 4450 O O . SER A 1 292 ? 0.110 39.452 -15.645 1.000 23.182 292 SER AAA O 1
ATOM 4458 N N . TYR A 1 293 ? -2.035 40.041 -15.981 1.000 22.097 293 TYR AAA N 1
ATOM 4459 C CA . TYR A 1 293 ? -1.682 41.287 -16.714 1.000 21.221 293 TYR AAA CA 1
ATOM 4460 C C . TYR A 1 293 ? -1.022 42.275 -15.751 1.000 21.413 293 TYR AAA C 1
ATOM 4461 O O . TYR A 1 293 ? -0.301 43.162 -16.204 1.000 22.668 293 TYR AAA O 1
ATOM 4479 N N . GLN A 1 294 ? -1.298 42.125 -14.459 1.000 21.304 294 GLN AAA N 1
ATOM 4480 C CA . GLN A 1 294 ? -0.713 42.947 -13.381 1.000 21.092 294 GLN AAA CA 1
ATOM 4481 C C . GLN A 1 294 ? -0.448 42.049 -12.186 1.000 22.894 294 GLN AAA C 1
ATOM 4482 O O . GLN A 1 294 ? -1.232 41.158 -11.89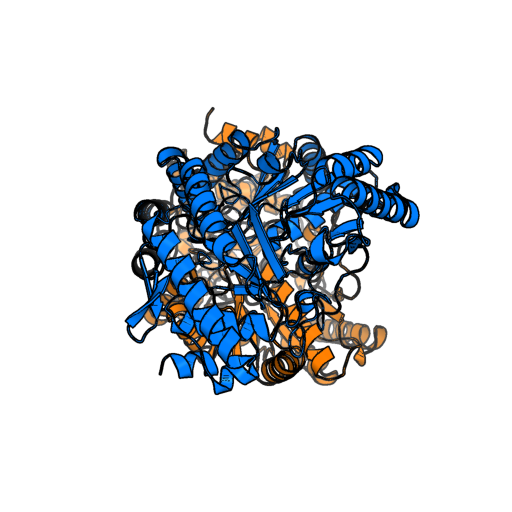4 1.000 23.194 294 GLN AAA O 1
ATOM 4496 N N . PRO A 1 295 ? 0.657 42.276 -11.451 1.000 22.386 295 PRO AAA N 1
ATOM 4497 C CA . PRO A 1 295 ? 0.902 41.533 -10.217 1.000 22.680 295 PRO AAA CA 1
ATOM 4498 C C . PRO A 1 295 ? -0.082 41.980 -9.126 1.000 20.746 295 PRO AAA C 1
ATOM 4499 O O . PRO A 1 295 ? -0.034 43.106 -8.671 1.000 23.716 295 PRO AAA O 1
ATOM 4510 N N . ILE A 1 296 ? -0.954 41.077 -8.721 1.000 22.613 296 ILE AAA N 1
ATOM 4511 C CA . ILE A 1 296 ? -1.882 41.347 -7.602 1.000 23.030 296 ILE AAA CA 1
ATOM 4512 C C . ILE A 1 296 ? -2.327 40.010 -7.013 1.000 23.066 296 ILE AAA C 1
ATOM 4513 O O . ILE A 1 296 ? -2.533 39.029 -7.775 1.000 23.885 296 ILE AAA O 1
ATOM 4529 N N . ALA A 1 297 ? -2.495 40.018 -5.702 1.000 22.153 297 ALA AAA N 1
ATOM 4530 C CA . ALA A 1 297 ? -3.114 38.918 -4.948 1.000 21.840 297 ALA AAA CA 1
ATOM 4531 C C . ALA A 1 297 ? -4.045 39.526 -3.907 1.000 22.564 297 ALA AAA C 1
ATOM 4532 O O . ALA A 1 297 ? -3.890 40.707 -3.550 1.000 23.481 297 ALA AAA O 1
ATOM 4539 N N . ALA A 1 298 ? -4.925 38.699 -3.364 1.000 24.245 298 ALA AAA N 1
ATOM 4540 C CA . ALA A 1 298 ? -5.929 39.180 -2.405 1.000 25.166 298 ALA AAA CA 1
ATOM 4541 C C . ALA A 1 298 ? -6.122 38.108 -1.350 1.000 24.655 298 ALA AAA C 1
ATOM 4542 O O . ALA A 1 298 ? -6.137 36.909 -1.707 1.000 26.420 298 ALA AAA O 1
ATOM 4549 N N . ILE A 1 299 ? -6.232 38.545 -0.109 1.000 25.566 299 ILE AAA N 1
ATOM 4550 C CA . ILE A 1 299 ? -6.586 37.677 1.043 1.000 25.180 299 ILE AAA CA 1
ATOM 4551 C C . ILE A 1 299 ? -8.012 38.057 1.428 1.000 26.260 299 ILE AAA C 1
ATOM 4552 O O . ILE A 1 299 ? -8.259 39.262 1.641 1.000 26.165 299 ILE AAA O 1
ATOM 4568 N N . LEU A 1 300 ? -8.912 37.083 1.483 1.000 27.233 300 LEU AAA N 1
ATOM 4569 C CA . LEU A 1 300 ? -10.277 37.285 2.051 1.000 27.824 300 LEU AAA CA 1
ATOM 4570 C C . LEU A 1 300 ? -10.247 36.694 3.456 1.000 27.767 300 LEU AAA C 1
ATOM 4571 O O . LEU A 1 300 ? -9.846 35.527 3.585 1.000 28.144 300 LEU AAA O 1
ATOM 4587 N N . ILE A 1 301 ? -10.645 37.478 4.459 1.000 28.842 301 ILE AAA N 1
ATOM 4588 C CA . ILE A 1 301 ? -10.745 36.999 5.870 1.000 29.862 301 ILE AAA CA 1
ATOM 4589 C C . ILE A 1 301 ? -12.209 37.080 6.317 1.000 29.869 301 ILE AAA C 1
ATOM 4590 O O . ILE A 1 301 ? -12.933 37.995 5.894 1.000 30.915 301 ILE AAA O 1
ATOM 4606 N N . ASN A 1 302 ? -12.634 36.114 7.117 1.000 32.910 302 ASN AAA N 1
ATOM 4607 C CA . ASN A 1 302 ? -14.038 36.091 7.597 1.000 34.691 302 ASN AAA CA 1
ATOM 4608 C C . ASN A 1 302 ? -14.149 37.001 8.824 1.000 37.169 302 ASN AAA C 1
ATOM 4609 O O . ASN A 1 302 ? -13.126 37.571 9.281 1.000 33.331 302 ASN AAA O 1
ATOM 4620 N N . ALA A 1 303 ? -15.368 37.125 9.355 1.000 40.394 303 ALA AAA N 1
ATOM 4621 C CA . ALA A 1 303 ? -15.702 38.064 10.453 1.000 39.092 303 ALA AAA CA 1
ATOM 4622 C C . ALA A 1 303 ? -14.831 37.806 11.683 1.000 36.893 303 ALA AAA C 1
ATOM 4623 O O . ALA A 1 303 ? -14.195 38.731 12.177 1.000 36.167 303 ALA AAA O 1
ATOM 4630 N N . PRO A 1 304 ? -14.757 36.582 12.257 1.000 37.523 304 PRO AAA N 1
ATOM 4631 C CA . PRO A 1 304 ? -13.948 36.373 13.458 1.000 37.911 304 PRO AAA CA 1
ATOM 4632 C C . PRO A 1 304 ? -12.462 36.725 13.280 1.000 38.717 304 PRO AAA C 1
ATOM 4633 O O . PRO A 1 304 ? -11.853 37.281 14.180 1.000 36.307 304 PRO AAA O 1
ATOM 4644 N N . VAL A 1 305 ? -11.886 36.421 12.121 1.000 37.239 305 VAL AAA N 1
ATOM 4645 C CA . VAL A 1 305 ? -10.461 36.780 11.879 1.000 34.410 305 VAL AAA CA 1
ATOM 4646 C C . VAL A 1 305 ? -10.347 38.308 11.835 1.000 30.354 305 VAL AAA C 1
ATOM 4647 O O . VAL A 1 305 ? -9.426 38.813 12.451 1.000 34.569 305 VAL AAA O 1
ATOM 4660 N N . PHE A 1 306 ? -11.222 39.010 11.118 1.000 31.531 306 PHE AAA N 1
ATOM 4661 C CA . PHE A 1 306 ? -11.169 40.491 11.028 1.000 33.717 306 PHE AAA CA 1
ATOM 4662 C C . PHE A 1 306 ? -11.331 41.096 12.427 1.000 37.053 306 PHE AAA C 1
ATOM 4663 O O . PHE A 1 306 ? -10.535 41.967 12.821 1.000 35.562 306 PHE AAA O 1
ATOM 4680 N N . GLU A 1 307 ? -12.329 40.640 13.191 1.000 41.022 307 GLU AAA N 1
ATOM 4681 C CA . GLU A 1 307 ? -12.668 41.295 14.487 1.000 39.179 307 GLU AAA CA 1
ATOM 4682 C C . GLU A 1 307 ? -11.452 41.197 15.424 1.000 35.978 307 GLU AAA C 1
ATOM 4683 O O . GLU A 1 307 ? -11.093 42.220 16.031 1.000 38.794 307 GLU AAA O 1
ATOM 4695 N N . GLY A 1 308 ? -10.797 40.036 15.506 1.000 32.912 308 GLY AAA N 1
ATOM 4696 C CA . GLY A 1 308 ? -9.590 39.863 16.330 1.000 34.591 308 GLY AAA CA 1
ATOM 4697 C C . GLY A 1 308 ? -8.442 40.746 15.857 1.000 35.850 308 GLY AAA C 1
ATOM 4698 O O . GLY A 1 308 ? -7.761 41.363 16.692 1.000 34.355 308 GLY AAA O 1
ATOM 4702 N N . ILE A 1 309 ? -8.171 40.756 14.555 1.000 35.110 309 ILE AAA N 1
ATOM 4703 C CA . ILE A 1 309 ? -7.066 41.578 13.988 1.000 33.854 309 ILE AAA CA 1
ATOM 4704 C C . ILE A 1 309 ? -7.365 43.057 14.246 1.000 34.174 309 ILE AAA C 1
ATOM 4705 O O . ILE A 1 309 ? -6.448 43.785 14.658 1.000 34.341 309 ILE AAA O 1
ATOM 4721 N N . ALA A 1 310 ? -8.598 43.484 14.007 1.000 35.470 310 ALA AAA N 1
ATOM 4722 C CA . ALA A 1 310 ? -9.033 44.894 14.147 1.000 35.644 310 ALA AAA CA 1
ATOM 4723 C C . ALA A 1 310 ? -8.816 45.356 15.590 1.000 38.322 310 ALA AAA C 1
ATOM 4724 O O . ALA A 1 310 ? -8.225 46.440 15.798 1.000 36.956 310 ALA AAA O 1
ATOM 4731 N N . ASP A 1 311 ? -9.234 44.546 16.562 1.000 40.805 311 ASP AAA N 1
ATOM 4732 C CA . ASP A 1 311 ? -9.056 44.863 18.006 1.000 41.391 311 ASP AAA CA 1
ATOM 4733 C C . ASP A 1 311 ? -7.569 45.072 18.291 1.000 38.686 311 ASP AAA C 1
ATOM 4734 O O . ASP A 1 311 ? -7.227 46.082 18.889 1.000 40.207 311 ASP AAA O 1
ATOM 4743 N N . GLN A 1 312 ? -6.701 44.173 17.841 1.000 36.900 312 GLN AAA N 1
ATOM 4744 C CA . GLN A 1 312 ? -5.249 44.268 18.130 1.000 38.617 312 GLN AAA CA 1
ATOM 4745 C C . GLN A 1 312 ? -4.634 45.479 17.416 1.000 38.725 312 GLN AAA C 1
ATOM 4746 O O . GLN A 1 312 ? -3.707 46.064 17.985 1.000 38.713 312 GLN AAA O 1
ATOM 4760 N N . SER A 1 313 ? -5.100 45.839 16.219 1.000 39.066 313 SER AAA N 1
ATOM 4761 C CA . SER A 1 313 ? -4.570 47.006 15.462 1.000 40.584 313 SER AAA CA 1
ATOM 4762 C C . SER A 1 313 ? -4.871 48.291 16.244 1.000 41.126 313 SER AAA C 1
ATOM 4763 O O . SER A 1 313 ? -4.072 49.228 16.175 1.000 39.119 313 SER AAA O 1
ATOM 4771 N N . GLN A 1 314 ? -5.984 48.312 16.981 1.000 40.856 314 GLN AAA N 1
ATOM 4772 C CA . GLN A 1 314 ? -6.376 49.441 17.866 1.000 39.196 314 GLN AAA CA 1
ATOM 4773 C C . GLN A 1 314 ? -5.432 49.463 19.072 1.000 37.555 314 GLN AAA C 1
ATOM 4774 O O . GLN A 1 314 ? -4.832 50.512 19.328 1.000 38.647 314 GLN AAA O 1
ATOM 4788 N N . ALA A 1 315 ? -5.266 48.330 19.756 1.000 38.315 315 ALA AAA N 1
ATOM 4789 C CA . ALA A 1 315 ? -4.401 48.202 20.954 1.000 40.880 315 ALA AAA CA 1
ATOM 4790 C C . ALA A 1 315 ? -2.958 48.593 20.619 1.000 42.489 315 ALA AAA C 1
ATOM 4791 O O . ALA A 1 315 ? -2.317 49.236 21.459 1.000 39.789 315 ALA AAA O 1
ATOM 4798 N N . LEU A 1 316 ? -2.447 48.201 19.442 1.000 39.598 316 LEU AAA N 1
ATOM 4799 C CA . LEU A 1 316 ? -1.028 48.427 19.051 1.000 39.431 316 LEU AAA CA 1
ATOM 4800 C C . LEU A 1 316 ? -0.874 49.684 18.191 1.000 39.944 316 LEU AAA C 1
ATOM 4801 O O . LEU A 1 316 ? 0.249 49.898 17.704 1.000 43.979 316 LEU AAA O 1
ATOM 4817 N N . GLY A 1 317 ? -1.929 50.481 18.007 1.000 37.111 317 GLY AAA N 1
ATOM 4818 C CA . GLY A 1 317 ? -1.843 51.817 17.385 1.000 39.267 317 GLY AAA CA 1
ATOM 4819 C C . GLY A 1 317 ? -2.227 51.793 15.913 1.000 38.873 317 GLY AAA C 1
ATOM 4820 O O . GLY A 1 317 ? -2.974 52.678 15.472 1.000 38.734 317 GLY AAA O 1
ATOM 4824 N N . ALA A 1 318 ? -1.688 50.839 15.157 1.000 35.289 318 ALA AAA N 1
ATOM 4825 C CA . ALA A 1 318 ? -2.044 50.572 13.746 1.000 32.370 318 ALA AAA CA 1
ATOM 4826 C C . ALA A 1 318 ? -1.592 49.154 13.403 1.000 29.245 318 ALA AAA C 1
ATOM 4827 O O . ALA A 1 318 ? -0.701 48.635 14.114 1.000 31.072 318 ALA AAA O 1
ATOM 4834 N N . LEU A 1 319 ? -2.185 48.554 12.379 1.000 28.713 319 LEU AAA N 1
ATOM 4835 C CA . LEU A 1 319 ? -1.733 47.263 11.814 1.000 27.534 319 LEU AAA CA 1
ATOM 4836 C C . LEU A 1 319 ? -0.369 47.456 11.135 1.000 27.187 319 LEU AAA C 1
ATOM 4837 O O . LEU A 1 319 ? -0.321 48.091 10.073 1.000 27.943 319 LEU AAA O 1
ATOM 4853 N N . GLY A 1 320 ? 0.694 46.917 11.722 1.000 25.959 320 GLY AAA N 1
ATOM 4854 C CA . GLY A 1 320 ? 2.071 47.218 11.307 1.000 25.775 320 GLY AAA CA 1
ATOM 4855 C C . GLY A 1 320 ? 2.484 46.343 10.146 1.000 25.724 320 GLY AAA C 1
ATOM 4856 O O . GLY A 1 320 ? 3.465 45.590 10.265 1.000 25.562 320 GLY AAA O 1
ATOM 4860 N N . HIS A 1 321 ? 1.742 46.412 9.050 1.000 24.426 321 HIS AAA N 1
ATOM 4861 C CA . HIS A 1 321 ? 1.924 45.502 7.894 1.000 24.489 321 HIS AAA CA 1
ATOM 4862 C C . HIS A 1 321 ? 1.380 46.158 6.633 1.000 25.621 321 HIS AAA C 1
ATOM 4863 O O . HIS A 1 321 ? 0.314 46.733 6.682 1.000 25.499 321 HIS AAA O 1
ATOM 4878 N N . GLY A 1 322 ? 2.098 46.019 5.515 1.000 23.392 322 GLY AAA N 1
ATOM 4879 C CA . GLY A 1 322 ? 1.596 46.521 4.227 1.000 23.792 322 GLY AAA CA 1
ATOM 4880 C C . GLY A 1 322 ? 2.725 46.563 3.221 1.000 22.876 322 GLY AAA C 1
ATOM 4881 O O . GLY A 1 322 ? 3.865 46.777 3.651 1.000 23.293 322 GLY AAA O 1
ATOM 4885 N N . PHE A 1 323 ? 2.393 46.417 1.949 1.000 22.165 323 PHE AAA N 1
ATOM 4886 C CA . PHE A 1 323 ? 3.328 46.549 0.818 1.000 22.077 323 PHE AAA CA 1
ATOM 4887 C C . PHE A 1 323 ? 3.027 47.868 0.118 1.000 22.885 323 PHE AAA C 1
ATOM 4888 O O . PHE A 1 323 ? 1.837 48.239 -0.009 1.000 21.790 323 PHE AAA O 1
ATOM 4905 N N . THR A 1 324 ? 4.067 48.526 -0.376 1.000 20.926 324 THR AAA N 1
ATOM 4906 C CA . THR A 1 324 ? 3.918 49.727 -1.228 1.000 22.012 324 THR AAA CA 1
ATOM 4907 C C . THR A 1 324 ? 2.837 49.490 -2.284 1.000 22.306 324 THR AAA C 1
ATOM 4908 O O . THR A 1 324 ? 1.934 50.360 -2.423 1.000 22.456 324 THR AAA O 1
ATOM 4919 N N . GLY A 1 325 ? 2.890 48.346 -2.958 1.000 22.090 325 GLY AAA N 1
ATOM 4920 C CA . GLY A 1 325 ? 1.983 47.977 -4.054 1.000 22.873 325 GLY AAA CA 1
ATOM 4921 C C . GLY A 1 325 ? 0.630 47.455 -3.591 1.000 21.773 325 GLY AAA C 1
ATOM 4922 O O . GLY A 1 325 ? -0.153 47.136 -4.484 1.000 21.734 325 GLY AAA O 1
ATOM 4926 N N . SER A 1 326 ? 0.379 47.303 -2.286 1.000 21.585 326 SER AAA N 1
ATOM 4927 C CA . SER A 1 326 ? -0.902 46.750 -1.773 1.000 22.527 326 SER AAA CA 1
ATOM 4928 C C . SER A 1 326 ? -2.060 47.539 -2.400 1.000 21.577 326 SER AAA C 1
ATOM 4929 O O . SER A 1 326 ? -2.177 48.723 -2.117 1.000 24.114 326 SER AAA O 1
ATOM 4937 N N . GLY A 1 327 ? -2.866 46.880 -3.223 1.000 22.748 327 GLY AAA N 1
ATOM 4938 C CA . GLY A 1 327 ? -4.082 47.481 -3.806 1.000 23.395 327 GLY AAA CA 1
ATOM 4939 C C . GLY A 1 327 ? -3.776 48.443 -4.924 1.000 22.677 327 GLY AAA C 1
ATOM 4940 O O . GLY A 1 327 ? -4.654 49.279 -5.243 1.000 23.109 327 GLY AAA O 1
ATOM 4944 N N . HIS A 1 328 ? -2.592 48.327 -5.535 1.000 20.844 328 HIS AAA N 1
ATOM 4945 C CA . HIS A 1 328 ? -2.104 49.262 -6.571 1.000 22.092 328 HIS AAA CA 1
ATOM 4946 C C . HIS A 1 328 ? -3.261 49.622 -7.503 1.000 21.475 328 HIS AAA C 1
ATOM 4947 O O . HIS A 1 328 ? -3.922 48.733 -8.038 1.000 20.813 328 HIS AAA O 1
ATOM 4962 N N . PRO A 1 329 ? -3.530 50.911 -7.777 1.000 23.832 329 PRO AAA N 1
ATOM 4963 C CA . PRO A 1 329 ? -4.741 51.283 -8.516 1.000 24.075 329 PRO AAA CA 1
ATOM 4964 C C . PRO A 1 329 ? -4.807 50.710 -9.937 1.000 23.449 329 PRO AAA C 1
ATOM 4965 O O . PRO A 1 329 ? -5.909 50.384 -10.413 1.000 24.895 329 PRO AAA O 1
ATOM 4976 N N . VAL A 1 330 ? -3.665 50.569 -10.614 1.000 22.874 330 VAL AAA N 1
ATOM 4977 C CA . VAL A 1 330 ? -3.670 49.981 -11.974 1.000 23.953 330 VAL AAA CA 1
ATOM 4978 C C . VAL A 1 330 ? -3.914 48.475 -11.860 1.000 23.915 330 VAL AAA C 1
ATOM 4979 O O . VAL A 1 330 ? -4.702 47.937 -12.641 1.000 23.363 330 VAL AAA O 1
ATOM 4992 N N . ALA A 1 331 ? -3.289 47.793 -10.910 1.000 23.201 331 ALA AAA N 1
ATOM 4993 C CA . ALA A 1 331 ? -3.472 46.335 -10.757 1.000 22.337 331 ALA AAA CA 1
ATOM 4994 C C . ALA A 1 331 ? -4.932 46.041 -10.357 1.000 21.956 331 ALA AAA C 1
ATOM 4995 O O . ALA A 1 331 ? -5.525 45.095 -10.901 1.000 23.257 331 ALA AAA O 1
ATOM 5002 N N . THR A 1 332 ? -5.494 46.817 -9.436 1.000 21.877 332 THR AAA N 1
ATOM 5003 C CA . THR A 1 332 ? -6.881 46.587 -8.954 1.000 24.232 332 THR AAA CA 1
ATOM 5004 C C . THR A 1 332 ? -7.875 46.936 -10.078 1.000 24.078 332 THR AAA C 1
ATOM 5005 O O . THR A 1 332 ? -8.871 46.211 -10.219 1.000 25.563 332 THR AAA O 1
ATOM 5016 N N . ALA A 1 333 ? -7.601 47.975 -10.860 1.000 26.039 333 ALA AAA N 1
ATOM 5017 C CA . ALA A 1 333 ? -8.459 48.370 -12.003 1.000 25.898 333 ALA AAA CA 1
ATOM 5018 C C . ALA A 1 333 ? -8.486 47.230 -13.032 1.000 25.825 333 ALA AAA C 1
ATOM 5019 O O . ALA A 1 333 ? -9.585 46.891 -13.555 1.000 25.783 333 ALA AAA O 1
ATOM 5026 N N . VAL A 1 334 ? -7.327 46.648 -13.321 1.000 24.639 334 VAL AAA N 1
ATOM 5027 C CA . VAL A 1 334 ? -7.213 45.547 -14.310 1.000 23.509 334 VAL AAA CA 1
ATOM 5028 C C . VAL A 1 334 ? -7.933 44.316 -13.755 1.000 23.722 334 VAL AAA C 1
ATOM 5029 O O . VAL A 1 334 ? -8.680 43.666 -14.533 1.000 26.059 334 VAL AAA O 1
ATOM 5042 N N . ALA A 1 335 ? -7.706 43.955 -12.498 1.000 24.034 335 ALA AAA N 1
ATOM 5043 C CA . ALA A 1 335 ? -8.356 42.766 -11.897 1.000 23.555 335 ALA AAA CA 1
ATOM 5044 C C . ALA A 1 335 ? -9.887 42.941 -11.924 1.000 24.822 335 ALA AAA C 1
ATOM 5045 O O . ALA A 1 335 ? -10.602 41.973 -12.223 1.000 25.742 335 ALA AAA O 1
ATOM 5052 N N . LEU A 1 336 ? -10.381 44.134 -11.589 1.000 27.853 336 LEU AAA N 1
ATOM 5053 C CA . LEU A 1 336 ? -11.848 44.406 -11.573 1.000 29.030 336 LEU AAA CA 1
ATOM 5054 C C . LEU A 1 336 ? -12.429 44.098 -12.956 1.000 28.110 336 LEU AAA C 1
ATOM 5055 O O . LEU A 1 336 ? -13.450 43.368 -13.023 1.000 30.548 336 LEU AAA O 1
ATOM 5071 N N . GLU A 1 337 ? -11.810 44.637 -14.012 1.000 27.410 337 GLU AAA N 1
ATOM 5072 C CA . GLU A 1 337 ? -12.266 44.466 -15.413 1.000 28.541 337 GLU AAA CA 1
ATOM 5073 C C . GLU A 1 337 ? -12.176 42.984 -15.786 1.000 29.869 337 GLU AAA C 1
ATOM 5074 O O . GLU A 1 337 ? -13.094 42.473 -16.446 1.000 28.371 337 GLU AAA O 1
ATOM 5086 N N . ASN A 1 338 ? -11.111 42.303 -15.348 1.000 26.066 338 ASN AAA N 1
ATOM 5087 C CA . ASN A 1 338 ? -10.905 40.864 -15.624 1.000 26.138 338 ASN AAA CA 1
ATOM 5088 C C . ASN A 1 338 ? -12.097 40.061 -15.077 1.000 27.625 338 ASN AAA C 1
ATOM 5089 O O . ASN A 1 338 ? -12.632 39.195 -15.824 1.000 27.692 338 ASN AAA O 1
ATOM 5100 N N . LEU A 1 339 ? -12.487 40.309 -13.826 1.000 26.786 339 LEU AAA N 1
ATOM 5101 C CA . LEU A 1 339 ? -13.574 39.546 -13.159 1.000 28.261 339 LEU AAA CA 1
ATOM 5102 C C . LEU A 1 339 ? -14.903 39.851 -13.856 1.000 28.332 339 LEU AAA C 1
ATOM 5103 O O . LEU A 1 339 ? -15.703 38.905 -14.018 1.000 31.498 339 LEU AAA O 1
ATOM 5119 N N . LYS A 1 340 ? -15.095 41.095 -14.293 1.000 28.093 340 LYS AAA N 1
ATOM 5120 C CA . LYS A 1 340 ? -16.311 41.501 -15.050 1.000 30.169 340 LYS AAA CA 1
ATOM 5121 C C . LYS A 1 340 ? -16.390 40.709 -16.359 1.000 31.372 340 LYS AAA C 1
ATOM 5122 O O . LYS A 1 340 ? -17.492 40.234 -16.690 1.000 31.224 340 LYS AAA O 1
ATOM 5141 N N . ILE A 1 341 ? -15.278 40.543 -17.075 1.000 28.633 341 ILE AAA N 1
ATOM 5142 C CA . ILE A 1 341 ? -15.273 39.808 -18.370 1.000 30.078 341 ILE AAA CA 1
ATOM 5143 C C . ILE A 1 341 ? -15.581 38.334 -18.104 1.000 31.356 341 ILE AAA C 1
ATOM 5144 O O . ILE A 1 341 ? -16.372 37.754 -18.871 1.000 34.558 341 ILE AAA O 1
ATOM 5160 N N . ILE A 1 342 ? -14.968 37.731 -17.080 1.000 30.297 342 ILE AAA N 1
ATOM 5161 C CA . ILE A 1 342 ? -15.177 36.289 -16.780 1.000 31.173 342 ILE AAA CA 1
ATOM 5162 C C . ILE A 1 342 ? -16.680 36.076 -16.531 1.000 32.136 342 ILE AAA C 1
ATOM 5163 O O . ILE A 1 342 ? -17.227 35.071 -17.035 1.000 32.376 342 ILE AAA O 1
ATOM 5179 N N . GLU A 1 343 ? -17.323 37.002 -15.820 1.000 33.000 343 GLU AAA N 1
ATOM 5180 C CA . GLU A 1 343 ? -18.780 36.909 -15.523 1.000 35.616 343 GLU AAA CA 1
ATOM 5181 C C . GLU A 1 343 ? -19.595 37.194 -16.794 1.000 35.187 343 GLU AAA C 1
ATOM 5182 O O . GLU A 1 343 ? -20.465 36.369 -17.103 1.000 38.856 343 GLU AAA O 1
ATOM 5194 N N . GLU A 1 344 ? -19.295 38.251 -17.548 1.000 35.323 344 GLU AAA N 1
ATOM 5195 C CA . GLU A 1 344 ? -20.101 38.671 -18.727 1.000 35.508 344 GLU AAA CA 1
ATOM 5196 C C . GLU A 1 344 ? -19.998 37.642 -19.855 1.000 40.383 344 GLU AAA C 1
ATOM 5197 O O . GLU A 1 344 ? -20.995 37.477 -20.584 1.000 35.492 344 GLU AAA O 1
ATOM 5209 N N . GLU A 1 345 ? -18.838 37.000 -20.032 1.000 35.327 345 GLU AAA N 1
ATOM 5210 C CA . GLU A 1 345 ? -18.611 36.067 -21.170 1.000 37.659 345 GLU AAA CA 1
ATOM 5211 C C . GLU A 1 345 ? -18.892 34.628 -20.738 1.000 33.764 345 GLU AAA C 1
ATOM 5212 O O . GLU A 1 345 ? -18.603 33.727 -21.541 1.000 37.373 345 GLU AAA O 1
ATOM 5224 N N . SER A 1 346 ? -19.411 34.410 -19.528 1.000 33.104 346 SER AAA N 1
ATOM 5225 C CA . SER A 1 346 ? -19.757 33.069 -18.983 1.000 34.396 346 SER AAA CA 1
ATOM 5226 C C . SER A 1 346 ? -18.573 32.118 -19.159 1.000 34.087 346 SER AAA C 1
ATOM 5227 O O . SER A 1 346 ? -18.755 30.972 -19.621 1.000 30.617 346 SER AAA O 1
ATOM 5235 N N . LEU A 1 347 ? -17.370 32.570 -18.792 1.000 33.100 347 LEU AAA N 1
ATOM 5236 C CA . LEU A 1 347 ? -16.148 31.760 -19.031 1.000 31.165 347 LEU AAA CA 1
ATOM 5237 C C . LEU A 1 347 ? -16.023 30.617 -18.017 1.000 28.770 347 LEU AAA C 1
ATOM 5238 O O . LEU A 1 347 ? -15.341 29.648 -18.365 1.000 32.797 347 LEU AAA O 1
ATOM 5254 N N . VAL A 1 348 ? -16.652 30.672 -16.835 1.000 28.438 348 VAL AAA N 1
ATOM 5255 C CA . VAL A 1 348 ? -16.614 29.531 -15.875 1.000 30.500 348 VAL AAA CA 1
ATOM 5256 C C . VAL A 1 348 ? -17.299 28.336 -16.554 1.000 32.079 348 VAL AAA C 1
ATOM 5257 O O . VAL A 1 348 ? -16.707 27.236 -16.565 1.000 29.791 348 VAL AAA O 1
ATOM 5270 N N . GLU A 1 349 ? -18.485 28.539 -17.136 1.000 33.270 349 GLU AAA N 1
ATOM 5271 C CA . GLU A 1 349 ? -19.229 27.401 -17.749 1.000 36.283 349 GLU AAA CA 1
ATOM 5272 C C . GLU A 1 349 ? -18.503 26.983 -19.042 1.000 32.231 349 GLU AAA C 1
ATOM 5273 O O . GLU A 1 349 ? -18.378 25.768 -19.256 1.000 33.567 349 GLU AAA O 1
ATOM 5285 N N . HIS A 1 350 ? -17.978 27.924 -19.826 1.000 29.998 350 HIS AAA N 1
ATOM 5286 C CA . HIS A 1 350 ? -17.175 27.644 -21.048 1.000 30.286 350 HIS AAA CA 1
ATOM 5287 C C . HIS A 1 350 ? -15.941 26.802 -20.691 1.000 32.431 350 HIS AAA C 1
ATOM 5288 O O . HIS A 1 350 ? -15.713 25.780 -21.352 1.000 29.394 350 HIS AAA O 1
ATOM 5303 N N . ALA A 1 351 ? -15.195 27.191 -19.658 1.000 32.197 351 ALA AAA N 1
ATOM 5304 C CA . ALA A 1 351 ? -14.015 26.434 -19.169 1.000 33.198 351 ALA AAA CA 1
ATOM 5305 C C . ALA A 1 351 ? -14.422 25.007 -18.809 1.000 31.467 351 ALA AAA C 1
ATOM 5306 O O . ALA A 1 351 ? -13.681 24.072 -19.156 1.000 30.355 351 ALA AAA O 1
ATOM 5313 N N . ALA A 1 352 ? -15.534 24.846 -18.088 1.000 32.109 352 ALA AAA N 1
ATOM 5314 C CA . ALA A 1 352 ? -16.052 23.523 -17.686 1.000 32.259 352 ALA AAA CA 1
ATOM 5315 C C . ALA A 1 352 ? -16.272 22.669 -18.946 1.000 31.610 352 ALA AAA C 1
ATOM 5316 O O . ALA A 1 352 ? -15.837 21.509 -18.943 1.000 33.138 352 ALA AAA O 1
ATOM 5323 N N . GLN A 1 353 ? -16.875 23.228 -19.993 1.000 31.613 353 GLN AAA N 1
ATOM 5324 C CA . GLN A 1 353 ? -17.156 22.479 -21.247 1.000 35.367 353 GLN AAA CA 1
ATOM 5325 C C . GLN A 1 353 ? -15.841 22.120 -21.933 1.000 31.839 353 GLN AAA C 1
ATOM 5326 O O . GLN A 1 353 ? -15.680 20.969 -22.368 1.000 31.749 353 GLN AAA O 1
ATOM 5340 N N . MET A 1 354 ? -14.936 23.087 -22.052 1.000 30.015 354 MET AAA N 1
ATOM 5341 C CA . MET A 1 354 ? -13.634 22.861 -22.728 1.000 28.795 354 MET AAA CA 1
ATOM 5342 C C . MET A 1 354 ? -12.828 21.832 -21.932 1.000 26.509 354 MET AAA C 1
ATOM 5343 O O . MET A 1 354 ? -12.134 21.031 -22.560 1.000 27.150 354 MET AAA O 1
ATOM 5357 N N . GLY A 1 355 ? -12.928 21.851 -20.604 1.000 28.068 355 GLY AAA N 1
ATOM 5358 C CA . GLY A 1 355 ? -12.240 20.885 -19.730 1.000 31.206 355 GLY AAA CA 1
ATOM 5359 C C . GLY A 1 355 ? -12.707 19.467 -20.003 1.000 33.541 355 GLY AAA C 1
ATOM 5360 O O . GLY A 1 355 ? -11.875 18.554 -19.986 1.000 30.460 355 GLY AAA O 1
ATOM 5364 N N . GLN A 1 356 ? -14.002 19.275 -20.263 1.000 35.582 356 GLN AAA N 1
ATOM 5365 C CA . GLN A 1 356 ? -14.548 17.925 -20.566 1.000 36.776 356 GLN AAA CA 1
ATOM 5366 C C . GLN A 1 356 ? -13.924 17.438 -21.870 1.000 33.611 356 GLN AAA C 1
ATOM 5367 O O . GLN A 1 356 ? -13.551 16.255 -21.933 1.000 34.080 356 GLN AAA O 1
ATOM 5381 N N . LEU A 1 357 ? -13.785 18.314 -22.867 1.000 33.756 357 LEU AAA N 1
ATOM 5382 C CA . LEU A 1 357 ? -13.170 17.953 -24.171 1.000 34.370 357 LEU AAA CA 1
ATOM 5383 C C . LEU A 1 357 ? -11.699 17.612 -23.951 1.000 31.493 357 LEU AAA C 1
ATOM 5384 O O . LEU A 1 357 ? -11.231 16.633 -24.544 1.000 33.275 357 LEU AAA O 1
ATOM 5400 N N . LEU A 1 358 ? -11.002 18.388 -23.115 1.000 30.935 358 LEU AAA N 1
ATOM 5401 C CA . LEU A 1 358 ? -9.558 18.167 -22.847 1.000 30.515 358 LEU AAA CA 1
ATOM 5402 C C . LEU A 1 358 ? -9.376 16.802 -22.184 1.000 29.789 358 LEU AAA C 1
ATOM 5403 O O . LEU A 1 358 ? -8.581 16.005 -22.684 1.000 31.052 358 LEU AAA O 1
ATOM 5419 N N . ARG A 1 359 ? -10.126 16.542 -21.123 1.000 34.214 359 ARG AAA N 1
ATOM 5420 C CA . ARG A 1 359 ? -9.958 15.305 -20.310 1.000 36.846 359 ARG AAA CA 1
ATOM 5421 C C . ARG A 1 359 ? -10.361 14.097 -21.173 1.000 37.892 359 ARG AAA C 1
ATOM 5422 O O . ARG A 1 359 ? -9.609 13.103 -21.175 1.000 38.451 359 ARG AAA O 1
ATOM 5443 N N . SER A 1 360 ? -11.428 14.192 -21.971 1.000 38.359 360 SER AAA N 1
ATOM 5444 C CA . SER A 1 360 ? -11.857 13.075 -22.857 1.000 38.874 360 SER AAA CA 1
ATOM 5445 C C . SER A 1 360 ? -10.791 12.815 -23.926 1.000 36.653 360 SER AAA C 1
ATOM 5446 O O . SER A 1 360 ? -10.476 11.646 -24.164 1.000 37.003 360 SER AAA O 1
ATOM 5454 N N . GLY A 1 361 ? -10.213 13.870 -24.512 1.000 33.601 361 GLY AAA N 1
ATOM 5455 C CA . GLY A 1 361 ? -9.131 13.756 -25.503 1.000 33.146 361 GLY AAA CA 1
ATOM 5456 C C . GLY A 1 361 ? -7.925 13.041 -24.920 1.000 33.964 361 GLY AAA C 1
ATOM 5457 O O . GLY A 1 361 ? -7.392 12.142 -25.577 1.000 36.223 361 GLY AAA O 1
ATOM 5461 N N . LEU A 1 362 ? -7.511 13.422 -23.715 1.000 34.741 362 LEU AAA N 1
ATOM 5462 C CA . LEU A 1 362 ? -6.330 12.814 -23.047 1.000 36.302 362 LEU AAA CA 1
ATOM 5463 C C . LEU A 1 362 ? -6.624 11.360 -22.681 1.000 36.304 362 LEU AAA C 1
ATOM 5464 O O . LEU A 1 362 ? -5.705 10.554 -22.794 1.000 37.642 362 LEU AAA O 1
ATOM 5480 N N . GLN A 1 363 ? -7.871 11.043 -22.322 1.000 41.149 363 GLN AAA N 1
ATOM 5481 C CA . GLN A 1 363 ? -8.277 9.693 -21.832 1.000 42.249 363 GLN AAA CA 1
ATOM 5482 C C . GLN A 1 363 ? -8.128 8.640 -22.943 1.000 41.250 363 GLN AAA C 1
ATOM 5483 O O . GLN A 1 363 ? -8.005 7.456 -22.588 1.000 45.735 363 GLN AAA O 1
ATOM 5497 N N . HIS A 1 364 ? -8.085 9.040 -24.220 1.000 41.177 364 HIS AAA N 1
ATOM 5498 C CA . HIS A 1 364 ? -7.772 8.154 -25.378 1.000 45.156 364 HIS AAA CA 1
ATOM 5499 C C . HIS A 1 364 ? -6.420 7.457 -25.165 1.000 46.201 364 HIS AAA C 1
ATOM 5500 O O . HIS A 1 364 ? -6.191 6.409 -25.799 1.000 49.217 364 HIS AAA O 1
ATOM 5515 N N . PHE A 1 365 ? -5.549 8.011 -24.316 1.000 42.502 365 PHE AAA N 1
ATOM 5516 C CA . PHE A 1 365 ? -4.160 7.523 -24.120 1.000 41.924 365 PHE AAA CA 1
ATOM 5517 C C . PHE A 1 365 ? -4.043 6.746 -22.811 1.000 40.868 365 PHE AAA C 1
ATOM 5518 O O . PHE A 1 365 ? -2.918 6.385 -22.468 1.000 43.151 365 PHE AAA O 1
ATOM 5535 N N . ILE A 1 366 ? -5.161 6.436 -22.140 1.000 42.428 366 ILE AAA N 1
ATOM 5536 C CA . ILE A 1 366 ? -5.144 5.766 -20.805 1.000 45.028 366 ILE AAA CA 1
ATOM 5537 C C . ILE A 1 366 ? -4.431 4.406 -20.873 1.000 45.787 366 ILE AAA C 1
ATOM 5538 O O . ILE A 1 366 ? -3.887 4.038 -19.836 1.000 45.938 366 ILE AAA O 1
ATOM 5554 N N . ASP A 1 367 ? -4.426 3.694 -22.010 1.000 46.134 367 ASP AAA N 1
ATOM 5555 C CA . ASP A 1 367 ? -3.821 2.336 -22.140 1.000 52.165 367 ASP AAA CA 1
ATOM 5556 C C . ASP A 1 367 ? -2.499 2.402 -22.913 1.000 49.109 367 ASP AAA C 1
ATOM 5557 O O . ASP A 1 367 ? -2.035 1.353 -23.366 1.000 54.225 367 ASP AAA O 1
ATOM 5566 N N . HIS A 1 368 ? -1.912 3.588 -23.067 1.000 47.158 368 HIS AAA N 1
ATOM 5567 C CA . HIS A 1 368 ? -0.561 3.761 -23.658 1.000 43.721 368 HIS AAA CA 1
ATOM 5568 C C . HIS A 1 368 ? 0.479 3.220 -22.671 1.000 40.757 368 HIS AAA C 1
ATOM 5569 O O . HIS A 1 368 ? 0.343 3.387 -21.461 1.000 39.253 368 HIS AAA O 1
ATOM 5584 N N . PRO A 1 369 ? 1.531 2.509 -23.134 1.000 41.969 369 PRO AAA N 1
ATOM 5585 C CA . PRO A 1 369 ? 2.491 1.884 -22.220 1.000 44.582 369 PRO AAA CA 1
ATOM 5586 C C . PRO A 1 369 ? 3.258 2.839 -21.287 1.000 43.925 369 PRO AAA C 1
ATOM 5587 O O . PRO A 1 369 ? 3.701 2.374 -20.255 1.000 45.165 369 PRO AAA O 1
ATOM 5598 N N . LEU A 1 370 ? 3.366 4.129 -21.624 1.000 43.836 370 LEU AAA N 1
ATOM 5599 C CA . LEU A 1 370 ? 4.099 5.122 -20.788 1.000 42.902 370 LEU AAA CA 1
ATOM 5600 C C . LEU A 1 370 ? 3.148 5.929 -19.905 1.000 41.316 370 LEU AAA C 1
ATOM 5601 O O . LEU A 1 370 ? 3.653 6.710 -19.087 1.000 36.727 370 LEU AAA O 1
ATOM 5617 N N . VAL A 1 371 ? 1.831 5.733 -20.032 1.000 37.560 371 VAL AAA N 1
ATOM 5618 C CA . VAL A 1 371 ? 0.854 6.546 -19.255 1.000 37.390 371 VAL AAA CA 1
ATOM 5619 C C . VAL A 1 371 ? 0.482 5.816 -17.958 1.000 37.780 371 VAL AAA C 1
ATOM 5620 O O . VAL A 1 371 ? -0.163 4.761 -18.019 1.000 39.248 371 VAL AAA O 1
ATOM 5633 N N . GLY A 1 372 ? 0.901 6.369 -16.822 1.000 35.901 372 GLY AAA N 1
ATOM 5634 C CA . GLY A 1 372 ? 0.601 5.847 -15.476 1.000 37.159 372 GLY AAA CA 1
ATOM 5635 C C . GLY A 1 372 ? -0.764 6.292 -15.000 1.000 42.335 372 GLY AAA C 1
ATOM 5636 O O . GLY A 1 372 ? -1.491 5.473 -14.434 1.000 41.004 372 GLY AAA O 1
ATOM 5640 N N . GLU A 1 373 ? -1.100 7.569 -15.183 1.000 41.104 373 GLU AAA N 1
ATOM 5641 C CA . GLU A 1 373 ? -2.378 8.127 -14.688 1.000 38.661 373 GLU AAA CA 1
ATOM 5642 C C . GLU A 1 373 ? -2.729 9.376 -15.497 1.000 38.900 373 GLU AAA C 1
ATOM 5643 O O . GLU A 1 373 ? -1.824 10.151 -15.835 1.000 36.189 373 GLU AAA O 1
ATOM 5655 N N . ILE A 1 374 ? -4.016 9.588 -15.729 1.000 37.010 374 ILE AAA N 1
ATOM 5656 C CA . ILE A 1 374 ? -4.549 10.865 -16.263 1.000 36.258 374 ILE AAA CA 1
ATOM 5657 C C . ILE A 1 374 ? -5.493 11.422 -15.211 1.000 39.724 374 ILE AAA C 1
ATOM 5658 O O . ILE A 1 374 ? -6.423 10.703 -14.788 1.000 38.024 374 ILE AAA O 1
ATOM 5674 N N . ARG A 1 375 ? -5.241 12.648 -14.769 1.000 36.564 375 ARG AAA N 1
ATOM 5675 C CA . ARG A 1 375 ? -6.062 13.246 -13.700 1.000 35.979 375 ARG AAA CA 1
ATOM 5676 C C . ARG A 1 375 ? -6.373 14.693 -14.048 1.000 36.125 375 ARG AAA C 1
ATOM 5677 O O . ARG A 1 375 ? -5.744 15.268 -14.974 1.000 29.847 375 ARG AAA O 1
ATOM 5698 N N . GLY A 1 376 ? -7.341 15.247 -13.328 1.000 33.521 376 GLY AAA N 1
ATOM 5699 C CA . GLY A 1 376 ? -7.751 16.633 -13.544 1.000 35.986 376 GLY AAA CA 1
ATOM 5700 C C . GLY A 1 376 ? -9.194 16.848 -13.194 1.000 37.904 376 GLY AAA C 1
ATOM 5701 O O . GLY A 1 376 ? -9.898 15.888 -12.902 1.000 36.690 376 GLY AAA O 1
ATOM 5705 N N . CYS A 1 377 ? -9.593 18.105 -13.225 1.000 37.288 377 CYS AAA N 1
ATOM 5706 C CA . CYS A 1 377 ? -10.910 18.620 -12.799 1.000 37.507 377 CYS AAA CA 1
ATOM 5707 C C . CYS A 1 377 ? -11.093 19.907 -13.595 1.000 35.596 377 CYS AAA C 1
ATOM 5708 O O . CYS A 1 377 ? -10.103 20.633 -13.718 1.000 32.417 377 CYS AAA O 1
ATOM 5716 N N . GLY A 1 378 ? -12.259 20.163 -14.177 1.000 32.048 378 GLY AAA N 1
ATOM 5717 C CA . GLY A 1 378 ? -12.442 21.362 -15.006 1.000 30.290 378 GLY AAA CA 1
ATOM 5718 C C . GLY A 1 378 ? -11.362 21.461 -16.076 1.000 28.176 378 GLY AAA C 1
ATOM 5719 O O . GLY A 1 378 ? -11.174 20.503 -16.822 1.000 30.301 378 GLY AAA O 1
ATOM 5723 N N . LEU A 1 379 ? -10.696 22.610 -16.165 1.000 28.473 379 LEU AAA N 1
ATOM 5724 C CA . LEU A 1 379 ? -9.745 22.918 -17.260 1.000 26.681 379 LEU AAA CA 1
ATOM 5725 C C . LEU A 1 379 ? -8.317 22.842 -16.718 1.000 28.601 379 LEU AAA C 1
ATOM 5726 O O . LEU A 1 379 ? -7.427 23.564 -17.232 1.000 28.983 379 LEU AAA O 1
ATOM 5742 N N . ILE A 1 380 ? -8.087 21.983 -15.733 1.000 27.983 380 ILE AAA N 1
ATOM 5743 C CA . ILE A 1 380 ? -6.703 21.636 -15.316 1.000 28.431 380 ILE AAA CA 1
ATOM 5744 C C . ILE A 1 380 ? -6.559 20.121 -15.350 1.000 29.426 380 ILE AAA C 1
ATOM 5745 O O . ILE A 1 380 ? -7.459 19.414 -14.867 1.000 32.475 380 ILE AAA O 1
ATOM 5761 N N . ALA A 1 381 ? -5.483 19.646 -15.958 1.000 28.026 381 ALA AAA N 1
ATOM 5762 C CA . ALA A 1 381 ? -5.253 18.206 -16.173 1.000 28.746 381 ALA AAA CA 1
ATOM 5763 C C . ALA A 1 381 ? -3.754 17.908 -16.132 1.000 30.492 381 ALA AAA C 1
ATOM 5764 O O . ALA A 1 381 ? -2.919 18.813 -16.343 1.000 28.094 381 ALA AAA O 1
ATOM 5771 N N . ALA A 1 382 ? -3.415 16.664 -15.849 1.000 29.016 382 ALA AAA N 1
ATOM 5772 C CA . ALA A 1 382 ? -2.024 16.181 -15.953 1.000 29.673 382 ALA AAA CA 1
ATOM 5773 C C . ALA A 1 382 ? -2.021 14.735 -16.423 1.000 31.608 382 ALA AAA C 1
ATOM 5774 O O . ALA A 1 382 ? -2.943 13.970 -16.080 1.000 32.849 382 ALA AAA O 1
ATOM 5781 N N . VAL A 1 383 ? -1.004 14.401 -17.193 1.000 30.383 383 VAL AAA N 1
ATOM 5782 C CA . VAL A 1 383 ? -0.706 13.013 -17.614 1.000 31.779 383 VAL AAA CA 1
ATOM 5783 C C . VAL A 1 383 ? 0.605 12.635 -16.939 1.000 32.742 383 VAL AAA C 1
ATOM 5784 O O . VAL A 1 383 ? 1.644 13.239 -17.255 1.000 30.777 383 VAL AAA O 1
ATOM 5797 N N . GLU A 1 384 ? 0.548 11.682 -16.019 1.000 33.812 384 GLU AAA N 1
ATOM 5798 C CA . GLU A 1 384 ? 1.775 11.207 -15.342 1.000 35.813 384 GLU AAA CA 1
ATOM 5799 C C . GLU A 1 384 ? 2.351 10.044 -16.136 1.000 36.196 384 GLU AAA C 1
ATOM 5800 O O . GLU A 1 384 ? 1.678 9.001 -16.231 1.000 38.536 384 GLU AAA O 1
ATOM 5812 N N . LEU A 1 385 ? 3.563 10.211 -16.657 1.000 32.813 385 LEU AAA N 1
ATOM 5813 C CA . LEU A 1 385 ? 4.267 9.129 -17.381 1.000 35.285 385 LEU AAA CA 1
ATOM 5814 C C . LEU A 1 385 ? 5.078 8.292 -16.384 1.000 35.749 385 LEU AAA C 1
ATOM 5815 O O . LEU A 1 385 ? 5.595 8.842 -15.373 1.000 34.360 385 LEU AAA O 1
ATOM 5831 N N . VAL A 1 386 ? 5.187 7.001 -16.688 1.000 37.171 386 VAL AAA N 1
ATOM 5832 C CA . VAL A 1 386 ? 5.985 6.027 -15.893 1.000 37.283 386 VAL AAA CA 1
ATOM 5833 C C . VAL A 1 386 ? 6.818 5.195 -16.867 1.000 37.088 386 VAL AAA C 1
ATOM 5834 O O . VAL A 1 386 ? 6.457 5.112 -18.044 1.000 34.622 386 VAL AAA O 1
ATOM 5847 N N . GLY A 1 387 ? 7.951 4.675 -16.383 1.000 41.677 387 GLY AAA N 1
ATOM 5848 C CA . GLY A 1 387 ? 8.796 3.730 -17.132 1.000 43.004 387 GLY AAA CA 1
ATOM 5849 C C . GLY A 1 387 ? 8.183 2.333 -17.138 1.000 46.320 387 GLY AAA C 1
ATOM 5850 O O . GLY A 1 387 ? 8.488 1.569 -18.069 1.000 52.066 387 GLY AAA O 1
ATOM 5854 N N . ASP A 1 388 ? 7.327 2.030 -16.154 1.000 52.582 388 ASP AAA N 1
ATOM 5855 C CA . ASP A 1 388 ? 6.675 0.706 -15.969 1.000 55.619 388 ASP AAA CA 1
ATOM 5856 C C . ASP A 1 388 ? 5.333 0.897 -15.247 1.000 55.939 388 ASP AAA C 1
ATOM 5857 O O . ASP A 1 388 ? 5.335 1.388 -14.093 1.000 51.847 388 ASP AAA O 1
ATOM 5866 N N . ARG A 1 389 ? 4.227 0.538 -15.900 1.000 56.255 389 ARG AAA N 1
ATOM 5867 C CA . ARG A 1 389 ? 2.861 0.773 -15.364 1.000 58.181 389 ARG AAA CA 1
ATOM 5868 C C . ARG A 1 389 ? 2.599 -0.109 -14.140 1.000 58.500 389 ARG AAA C 1
ATOM 5869 O O . ARG A 1 389 ? 1.913 0.365 -13.222 1.000 56.001 389 ARG AAA O 1
ATOM 5890 N N . VAL A 1 390 ? 3.133 -1.329 -14.100 1.000 57.753 390 VAL AAA N 1
ATOM 5891 C CA . VAL A 1 390 ? 2.889 -2.267 -12.963 1.000 58.422 390 VAL AAA CA 1
ATOM 5892 C C . VAL A 1 390 ? 3.551 -1.704 -11.693 1.000 53.669 390 VAL AAA C 1
ATOM 5893 O O . VAL A 1 390 ? 2.848 -1.533 -10.685 1.000 56.832 390 VAL AAA O 1
ATOM 5906 N N . SER A 1 391 ? 4.853 -1.408 -11.725 1.000 53.706 391 SER AAA N 1
ATOM 5907 C CA . SER A 1 391 ? 5.615 -0.928 -10.542 1.000 53.116 391 SER AAA CA 1
ATOM 5908 C C . SER A 1 391 ? 5.383 0.573 -10.326 1.000 51.859 391 SER AAA C 1
ATOM 5909 O O . SER A 1 391 ? 5.671 1.055 -9.217 1.000 50.593 391 SER AAA O 1
ATOM 5917 N N . LYS A 1 392 ? 4.931 1.288 -11.363 1.000 50.139 392 LYS AAA N 1
ATOM 5918 C CA . LYS A 1 392 ? 4.758 2.770 -11.378 1.000 50.441 392 LYS AAA CA 1
ATOM 5919 C C . LYS A 1 392 ? 6.128 3.449 -11.263 1.000 47.353 392 LYS AAA C 1
ATOM 5920 O O . LYS A 1 392 ? 6.166 4.625 -10.876 1.000 47.357 392 LYS AAA O 1
ATOM 5939 N N . ALA A 1 393 ? 7.213 2.738 -11.588 1.000 47.911 393 ALA AAA N 1
ATOM 5940 C CA . ALA A 1 393 ? 8.599 3.238 -11.452 1.000 47.486 393 ALA AAA CA 1
ATOM 5941 C C . ALA A 1 393 ? 8.868 4.232 -12.577 1.000 43.200 393 ALA AAA C 1
ATOM 5942 O O . ALA A 1 393 ? 8.344 4.098 -13.682 1.000 41.362 393 ALA AAA O 1
ATOM 5949 N N . PRO A 1 394 ? 9.720 5.249 -12.334 1.000 41.195 394 PRO AAA N 1
ATOM 5950 C CA . PRO A 1 394 ? 10.127 6.162 -13.402 1.000 40.358 394 PRO AAA CA 1
ATOM 5951 C C . PRO A 1 394 ? 11.079 5.476 -14.386 1.000 38.703 394 PRO AAA C 1
ATOM 5952 O O . PRO A 1 394 ? 11.628 4.448 -14.059 1.000 41.254 394 PRO AAA O 1
ATOM 5963 N N . TYR A 1 395 ? 11.239 6.054 -15.570 1.000 37.123 395 TYR AAA N 1
ATOM 5964 C CA . TYR A 1 395 ? 12.358 5.742 -16.487 1.000 36.068 395 TYR AAA CA 1
ATOM 5965 C C . TYR A 1 395 ? 13.605 6.474 -15.968 1.000 39.250 395 TYR AAA C 1
ATOM 5966 O O . TYR A 1 395 ? 13.554 7.710 -15.836 1.000 35.984 395 TYR AAA O 1
ATOM 5984 N N . GLN A 1 396 ? 14.667 5.728 -15.640 1.000 39.327 396 GLN AAA N 1
ATOM 5985 C CA . GLN A 1 396 ? 15.962 6.247 -15.107 1.000 39.637 396 GLN AAA CA 1
ATOM 5986 C C . GLN A 1 396 ? 15.768 6.799 -13.685 1.000 41.026 396 GLN AAA C 1
ATOM 5987 O O . GLN A 1 396 ? 16.291 6.209 -12.716 1.000 41.414 396 GLN AAA O 1
ATOM 6001 N N . ALA A 1 397 ? 15.075 7.927 -13.552 1.000 35.050 397 ALA AAA N 1
ATOM 6002 C CA . ALA A 1 397 ? 14.913 8.663 -12.281 1.000 35.265 397 ALA AAA CA 1
ATOM 6003 C C . ALA A 1 397 ? 13.724 9.606 -12.440 1.000 36.133 397 ALA AAA C 1
ATOM 6004 O O . ALA A 1 397 ? 13.466 10.015 -13.591 1.000 33.729 397 ALA AAA O 1
ATOM 6011 N N . LEU A 1 398 ? 13.033 9.925 -11.347 1.000 37.320 398 LEU AAA N 1
ATOM 6012 C CA . LEU A 1 398 ? 11.841 10.802 -11.405 1.000 37.670 398 LEU AAA CA 1
ATOM 6013 C C . LEU A 1 398 ? 12.227 12.063 -12.187 1.000 36.455 398 LEU AAA C 1
ATOM 6014 O O . LEU A 1 398 ? 13.282 12.647 -11.894 1.000 34.568 398 LEU AAA O 1
ATOM 6030 N N . GLY A 1 399 ? 11.428 12.427 -13.187 1.000 35.196 399 GLY AAA N 1
ATOM 6031 C CA . GLY A 1 399 ? 11.584 13.683 -13.941 1.000 33.765 399 GLY AAA CA 1
ATOM 6032 C C . GLY A 1 399 ? 12.178 13.506 -15.320 1.000 31.343 399 GLY AAA C 1
ATOM 6033 O O . GLY A 1 399 ? 12.021 14.433 -16.132 1.000 31.535 399 GLY AAA O 1
ATOM 6037 N N . THR A 1 400 ? 12.827 12.383 -15.623 1.000 29.916 400 THR AAA N 1
ATOM 6038 C CA . THR A 1 400 ? 13.468 12.166 -16.948 1.000 29.332 400 THR AAA CA 1
ATOM 6039 C C . THR A 1 400 ? 12.413 12.218 -18.069 1.000 29.212 400 THR AAA C 1
ATOM 6040 O O . THR A 1 400 ? 12.637 12.894 -19.087 1.000 29.305 400 THR AAA O 1
ATOM 6051 N N . LEU A 1 401 ? 11.321 11.478 -17.907 1.000 28.509 401 LEU AAA N 1
ATOM 6052 C CA . LEU A 1 401 ? 10.229 11.424 -18.922 1.000 28.688 401 LEU AAA CA 1
ATOM 6053 C C . LEU A 1 401 ? 9.572 12.804 -19.053 1.000 28.573 401 LEU AAA C 1
ATOM 6054 O O . LEU A 1 401 ? 9.309 13.231 -20.190 1.000 27.850 401 LEU AAA O 1
ATOM 6070 N N . GLY A 1 402 ? 9.250 13.433 -17.929 1.000 31.084 402 GLY AAA N 1
ATOM 6071 C CA . GLY A 1 402 ? 8.576 14.749 -17.907 1.000 30.335 402 GLY AAA CA 1
ATOM 6072 C C . GLY A 1 402 ? 9.409 15.790 -18.629 1.000 31.914 402 GLY AAA C 1
ATOM 6073 O O . GLY A 1 402 ? 8.859 16.546 -19.445 1.000 28.689 402 GLY AAA O 1
ATOM 6077 N N . ARG A 1 403 ? 10.724 15.799 -18.404 1.000 29.386 403 ARG AAA N 1
ATOM 6078 C CA . ARG A 1 403 ? 11.603 16.793 -19.054 1.000 29.826 403 ARG AAA CA 1
ATOM 6079 C C . ARG A 1 403 ? 11.605 16.570 -20.570 1.000 29.283 403 ARG AAA C 1
ATOM 6080 O O . ARG A 1 403 ? 11.444 17.543 -21.353 1.000 27.626 403 ARG AAA O 1
ATOM 6101 N N . TYR A 1 404 ? 11.750 15.321 -21.004 1.000 28.817 404 TYR AAA N 1
ATOM 6102 C CA . TYR A 1 404 ? 11.796 14.983 -22.438 1.000 28.125 404 TYR AAA CA 1
ATOM 6103 C C . TYR A 1 404 ? 10.444 15.321 -23.099 1.000 25.227 404 TYR AAA C 1
ATOM 6104 O O . TYR A 1 404 ? 10.455 15.939 -24.171 1.000 28.366 404 TYR AAA O 1
ATOM 6122 N N . MET A 1 405 ? 9.335 14.963 -22.462 1.000 28.865 405 MET AAA N 1
ATOM 6123 C CA . MET A 1 405 ? 7.965 15.247 -22.977 1.000 29.854 405 MET AAA CA 1
ATOM 6124 C C . MET A 1 405 ? 7.784 16.755 -23.174 1.000 28.681 405 MET AAA C 1
ATOM 6125 O O . MET A 1 405 ? 7.325 17.178 -24.253 1.000 28.789 405 MET AAA O 1
ATOM 6139 N N . ALA A 1 406 ? 8.094 17.546 -22.147 1.000 28.769 406 ALA AAA N 1
ATOM 6140 C CA . ALA A 1 406 ? 7.874 19.008 -22.212 1.000 28.586 406 ALA AAA CA 1
ATOM 6141 C C . ALA A 1 406 ? 8.702 19.586 -23.362 1.000 27.682 406 ALA AAA C 1
ATOM 6142 O O . ALA A 1 406 ? 8.216 20.501 -24.073 1.000 25.168 406 ALA AAA O 1
ATOM 6149 N N . GLY A 1 407 ? 9.928 19.086 -23.551 1.000 27.922 407 GLY AAA N 1
ATOM 6150 C CA . GLY A 1 407 ? 10.813 19.508 -24.647 1.000 26.753 407 GLY AAA CA 1
ATOM 6151 C C . GLY A 1 407 ? 10.218 19.177 -26.000 1.000 26.441 407 GLY AAA C 1
ATOM 6152 O O . GLY A 1 407 ? 10.271 20.037 -26.898 1.000 27.289 407 GLY AAA O 1
ATOM 6156 N N . ARG A 1 408 ? 9.697 17.965 -26.161 1.000 27.715 408 ARG AAA N 1
ATOM 6157 C CA . ARG A 1 408 ? 9.073 17.541 -27.440 1.000 27.044 408 ARG AAA CA 1
ATOM 6158 C C . ARG A 1 408 ? 7.821 18.388 -27.702 1.000 26.215 408 ARG AAA C 1
ATOM 6159 O O . ARG A 1 408 ? 7.643 18.807 -28.854 1.000 27.558 408 ARG AAA O 1
ATOM 6180 N N . ALA A 1 409 ? 7.001 18.643 -26.685 1.000 26.516 409 ALA AAA N 1
ATOM 6181 C CA . ALA A 1 409 ? 5.792 19.481 -26.835 1.000 25.602 409 ALA AAA CA 1
ATOM 6182 C C . ALA A 1 409 ? 6.222 20.847 -27.381 1.000 29.345 409 ALA AAA C 1
ATOM 6183 O O . ALA A 1 409 ? 5.589 21.342 -28.316 1.000 27.473 409 ALA AAA O 1
ATOM 6190 N N . GLN A 1 410 ? 7.302 21.434 -26.850 1.000 27.600 410 GLN AAA N 1
ATOM 6191 C CA . GLN A 1 410 ? 7.783 22.760 -27.319 1.000 28.046 410 GLN AAA CA 1
ATOM 6192 C C . GLN A 1 410 ? 8.182 22.660 -28.797 1.000 29.989 410 GLN AAA C 1
ATOM 6193 O O . GLN A 1 410 ? 7.808 23.571 -29.580 1.000 29.358 410 GLN AAA O 1
ATOM 6207 N N . GLU A 1 411 ? 8.874 21.588 -29.201 1.000 29.434 411 GLU AAA N 1
ATOM 6208 C CA . GLU A 1 411 ? 9.270 21.376 -30.615 1.000 33.917 411 GLU AAA CA 1
ATOM 6209 C C . GLU A 1 411 ? 8.000 21.334 -31.485 1.000 28.779 411 GLU AAA C 1
ATOM 6210 O O . GLU A 1 411 ? 8.034 21.877 -32.597 1.000 31.169 411 GLU AAA O 1
ATOM 6222 N N . HIS A 1 412 ? 6.912 20.763 -30.973 1.000 29.855 412 HIS AAA N 1
ATOM 6223 C CA . HIS A 1 412 ? 5.620 20.631 -31.707 1.000 30.340 412 HIS AAA CA 1
ATOM 6224 C C . HIS A 1 412 ? 4.738 21.873 -31.507 1.000 29.733 412 HIS AAA C 1
ATOM 6225 O O . HIS A 1 412 ? 3.559 21.805 -31.847 1.000 30.006 412 HIS AAA O 1
ATOM 6240 N N . GLY A 1 413 ? 5.274 22.979 -30.986 1.000 26.557 413 GLY AAA N 1
ATOM 6241 C CA . GLY A 1 413 ? 4.538 24.251 -30.854 1.000 26.307 413 GLY AAA CA 1
ATOM 6242 C C . GLY A 1 413 ? 3.559 24.247 -29.693 1.000 26.222 413 GLY AAA C 1
ATOM 6243 O O . GLY A 1 413 ? 2.480 24.839 -29.810 1.000 24.650 413 GLY AAA O 1
ATOM 6247 N N . MET A 1 414 ? 3.934 23.675 -28.545 1.000 24.227 414 MET AAA N 1
ATOM 6248 C CA . MET A 1 414 ? 3.091 23.757 -27.337 1.000 25.599 414 MET AAA CA 1
ATOM 6249 C C . MET A 1 414 ? 3.971 23.920 -26.099 1.000 26.409 414 MET AAA C 1
ATOM 6250 O O . MET A 1 414 ? 4.877 23.115 -25.908 1.000 26.084 414 MET AAA O 1
ATOM 6264 N N . ILE A 1 415 ? 3.680 24.922 -25.293 1.000 25.226 415 ILE AAA N 1
ATOM 6265 C CA . ILE A 1 415 ? 4.362 25.098 -23.980 1.000 26.459 415 ILE AAA CA 1
ATOM 6266 C C . ILE A 1 415 ? 3.536 24.406 -22.901 1.000 26.115 415 ILE AAA C 1
ATOM 6267 O O . ILE A 1 415 ? 2.364 24.767 -22.691 1.000 26.531 415 ILE AAA O 1
ATOM 6283 N N . THR A 1 416 ? 4.129 23.376 -22.293 1.000 26.585 416 THR AAA N 1
ATOM 6284 C CA . THR A 1 416 ? 3.559 22.599 -21.168 1.000 29.966 416 THR AAA CA 1
ATOM 6285 C C . THR A 1 416 ? 4.613 22.642 -20.060 1.000 34.794 416 THR AAA C 1
ATOM 6286 O O . THR A 1 416 ? 5.757 23.004 -20.352 1.000 39.959 416 THR AAA O 1
ATOM 6297 N N . ARG A 1 417 ? 4.229 22.310 -18.840 1.000 33.895 417 ARG AAA N 1
ATOM 6298 C CA . ARG A 1 417 ? 5.149 22.294 -17.679 1.000 35.099 417 ARG AAA CA 1
ATOM 6299 C C . ARG A 1 417 ? 5.241 20.848 -17.217 1.000 32.439 417 ARG AAA C 1
ATOM 6300 O O . ARG A 1 417 ? 4.175 20.211 -17.091 1.000 33.253 417 ARG AAA O 1
ATOM 6321 N N . ALA A 1 418 ? 6.458 20.371 -16.956 1.000 31.270 418 ALA AAA N 1
ATOM 6322 C CA . ALA A 1 418 ? 6.683 19.060 -16.309 1.000 33.447 418 ALA AAA CA 1
ATOM 6323 C C . ALA A 1 418 ? 6.738 19.281 -14.799 1.000 31.526 418 ALA AAA C 1
ATOM 6324 O O . ALA A 1 418 ? 7.426 20.207 -14.366 1.000 31.228 418 ALA AAA O 1
ATOM 6331 N N . MET A 1 419 ? 5.980 18.500 -14.040 1.000 31.920 419 MET AAA N 1
ATOM 6332 C CA . MET A 1 419 ? 6.069 18.441 -12.566 1.000 36.255 419 MET AAA CA 1
ATOM 6333 C C . MET A 1 419 ? 6.478 16.995 -12.272 1.000 34.974 419 MET AAA C 1
ATOM 6334 O O . MET A 1 419 ? 5.626 16.119 -12.366 1.000 34.688 419 MET AAA O 1
ATOM 6348 N N . GLY A 1 420 ? 7.781 16.757 -12.099 1.000 35.277 420 GLY AAA N 1
ATOM 6349 C CA . GLY A 1 420 ? 8.343 15.397 -12.141 1.000 34.674 420 GLY AAA CA 1
ATOM 6350 C C . GLY A 1 420 ? 8.060 14.787 -13.497 1.000 35.357 420 GLY AAA C 1
ATOM 6351 O O . GLY A 1 420 ? 8.442 15.407 -14.505 1.000 36.418 420 GLY AAA O 1
ATOM 6355 N N . ASP A 1 421 ? 7.382 13.638 -13.534 1.000 32.540 421 ASP AAA N 1
ATOM 6356 C CA . ASP A 1 421 ? 7.035 12.944 -14.799 1.000 32.232 421 ASP AAA CA 1
ATOM 6357 C C . ASP A 1 421 ? 5.584 13.228 -15.201 1.000 30.220 421 ASP AAA C 1
ATOM 6358 O O . ASP A 1 421 ? 5.104 12.550 -16.129 1.000 34.513 421 ASP AAA O 1
ATOM 6367 N N . ALA A 1 422 ? 4.916 14.192 -14.552 1.000 31.963 422 ALA AAA N 1
ATOM 6368 C CA . ALA A 1 422 ? 3.561 14.649 -14.934 1.000 31.081 422 ALA AAA CA 1
ATOM 6369 C C . ALA A 1 422 ? 3.718 15.830 -15.894 1.000 36.576 422 ALA AAA C 1
ATOM 6370 O O . ALA A 1 422 ? 4.522 16.743 -15.608 1.000 37.215 422 ALA AAA O 1
ATOM 6377 N N . VAL A 1 423 ? 3.038 15.771 -17.031 1.000 31.410 423 VAL AAA N 1
ATOM 6378 C CA . VAL A 1 423 ? 2.939 16.912 -17.979 1.000 33.950 423 VAL AAA CA 1
ATOM 6379 C C . VAL A 1 423 ? 1.573 17.556 -17.739 1.000 32.083 423 VAL AAA C 1
ATOM 6380 O O . VAL A 1 423 ? 0.565 16.826 -17.723 1.000 31.090 423 VAL AAA O 1
ATOM 6393 N N . ALA A 1 424 ? 1.558 18.866 -17.479 1.000 30.572 424 ALA AAA N 1
ATOM 6394 C CA . ALA A 1 424 ? 0.351 19.589 -17.026 1.000 29.371 424 ALA AAA CA 1
ATOM 6395 C C . ALA A 1 424 ? -0.258 20.376 -18.178 1.000 27.736 424 ALA AAA C 1
ATOM 6396 O O . ALA A 1 424 ? 0.461 20.763 -19.104 1.000 28.357 424 ALA AAA O 1
ATOM 6403 N N . PHE A 1 425 ? -1.552 20.602 -18.055 1.000 26.720 425 PHE AAA N 1
ATOM 6404 C CA . PHE A 1 425 ? -2.387 21.411 -18.970 1.000 26.389 425 PHE AAA CA 1
ATOM 6405 C C . PHE A 1 425 ? -3.226 22.339 -18.121 1.000 26.951 425 PHE AAA C 1
ATOM 6406 O O . PHE A 1 425 ? -3.931 21.874 -17.206 1.000 27.057 425 PHE AAA O 1
ATOM 6423 N N . CYS A 1 426 ? -3.190 23.622 -18.454 1.000 23.164 426 CYS AAA N 1
ATOM 6424 C CA . CYS A 1 426 ? -3.917 24.657 -17.701 1.000 24.621 426 CYS AAA CA 1
ATOM 6425 C C . CYS A 1 426 ? -4.169 25.822 -18.656 1.000 24.644 426 CYS AAA C 1
ATOM 6426 O O . CYS A 1 426 ? -3.675 26.917 -18.428 1.000 24.545 426 CYS AAA O 1
ATOM 6434 N N . PRO A 1 427 ? -4.869 25.597 -19.787 1.000 23.588 427 PRO AAA N 1
ATOM 6435 C CA . PRO A 1 427 ? -4.913 26.601 -20.848 1.000 23.506 427 PRO AAA CA 1
ATOM 6436 C C . PRO A 1 427 ? -5.778 27.794 -20.476 1.000 21.609 427 PRO AAA C 1
ATOM 6437 O O . PRO A 1 427 ? -6.574 27.745 -19.542 1.000 22.553 427 PRO AAA O 1
ATOM 6448 N N . PRO A 1 428 ? -5.683 28.909 -21.226 1.000 21.457 428 PRO AAA N 1
ATOM 6449 C CA . PRO A 1 428 ? -6.562 30.049 -20.994 1.000 23.192 428 PRO AAA CA 1
ATOM 6450 C C . PRO A 1 428 ? -8.035 29.608 -21.056 1.000 22.857 428 PRO AAA C 1
ATOM 6451 O O . PRO A 1 428 ? -8.362 28.711 -21.808 1.000 24.250 428 PRO AAA O 1
ATOM 6462 N N . LEU A 1 429 ? -8.860 30.225 -20.227 1.000 23.021 429 LEU AAA N 1
ATOM 6463 C CA . LEU A 1 429 ? -10.311 29.913 -20.133 1.000 25.353 429 LEU AAA CA 1
ATOM 6464 C C . LEU A 1 429 ? -10.965 30.131 -21.501 1.000 25.319 429 LEU AAA C 1
ATOM 6465 O O . LEU A 1 429 ? -12.005 29.504 -21.755 1.000 29.466 429 LEU AAA O 1
ATOM 6481 N N . ILE A 1 430 ? -10.391 30.981 -22.351 1.000 25.293 430 ILE AAA N 1
ATOM 6482 C CA . ILE A 1 430 ? -10.973 31.375 -23.670 1.000 25.626 430 ILE AAA CA 1
ATOM 6483 C C . ILE A 1 430 ? -10.673 30.334 -24.756 1.000 25.101 430 ILE AAA C 1
ATOM 6484 O O . ILE A 1 430 ? -11.081 30.563 -25.912 1.000 26.595 430 ILE AAA O 1
ATOM 6500 N N . VAL A 1 431 ? -9.938 29.263 -24.445 1.000 24.897 431 VAL AAA N 1
ATOM 6501 C CA . VAL A 1 431 ? -9.570 28.221 -25.438 1.000 24.037 431 VAL AAA CA 1
ATOM 6502 C C . VAL A 1 431 ? -10.861 27.731 -26.119 1.000 24.294 431 VAL AAA C 1
ATOM 6503 O O . VAL A 1 431 ? -11.873 27.583 -25.425 1.000 24.985 431 VAL AAA O 1
ATOM 6516 N N . ASN A 1 432 ? -10.808 27.479 -27.422 1.000 24.399 432 ASN AAA N 1
ATOM 6517 C CA . ASN A 1 432 ? -11.987 26.968 -28.178 1.000 26.290 432 ASN AAA CA 1
ATOM 6518 C C . ASN A 1 432 ? -11.813 25.471 -28.447 1.000 27.975 432 ASN AAA C 1
ATOM 6519 O O . ASN A 1 432 ? -10.753 24.890 -28.102 1.000 26.716 432 ASN AAA O 1
ATOM 6530 N N . GLU A 1 433 ? -12.840 24.838 -29.013 1.000 27.759 433 GLU AAA N 1
ATOM 6531 C CA . GLU A 1 433 ? -12.869 23.360 -29.148 1.000 27.451 433 GLU AAA CA 1
ATOM 6532 C C . GLU A 1 433 ? -11.715 22.870 -30.016 1.000 24.386 433 GLU AAA C 1
ATOM 6533 O O . GLU A 1 433 ? -11.109 21.830 -29.662 1.000 26.194 433 GLU AAA O 1
ATOM 6545 N N . GLN A 1 434 ? -11.454 23.501 -31.153 1.000 24.065 434 GLN AAA N 1
ATOM 6546 C CA . GLN A 1 434 ? -10.399 23.012 -32.066 1.000 26.757 434 GLN AAA CA 1
ATOM 6547 C C . GLN A 1 434 ? -9.040 23.238 -31.385 1.000 26.059 434 GLN AAA C 1
ATOM 6548 O O . GLN A 1 434 ? -8.135 22.416 -31.600 1.000 25.553 434 GLN AAA O 1
ATOM 6562 N N . GLU A 1 435 ? -8.906 24.299 -30.592 1.000 24.092 435 GLU AAA N 1
ATOM 6563 C CA . GLU A 1 435 ? -7.639 24.572 -29.842 1.000 24.134 435 GLU AAA CA 1
ATOM 6564 C C . GLU A 1 435 ? -7.392 23.462 -28.821 1.000 25.483 435 GLU AAA C 1
ATOM 6565 O O . GLU A 1 435 ? -6.248 22.997 -28.746 1.000 24.043 435 GLU AAA O 1
ATOM 6577 N N . VAL A 1 436 ? -8.434 23.013 -28.121 1.000 25.595 436 VAL AAA N 1
ATOM 6578 C CA . VAL A 1 436 ? -8.315 21.839 -27.207 1.000 26.799 436 VAL AAA CA 1
ATOM 6579 C C . VAL A 1 436 ? -7.840 20.627 -28.019 1.000 27.925 436 VAL AAA C 1
ATOM 6580 O O . VAL A 1 436 ? -6.926 19.912 -27.559 1.000 25.982 436 VAL AAA O 1
ATOM 6593 N N . GLY A 1 437 ? -8.433 20.392 -29.195 1.000 26.559 437 GLY AAA N 1
ATOM 6594 C CA . GLY A 1 437 ? -8.010 19.326 -30.121 1.000 26.644 437 GLY AAA CA 1
ATOM 6595 C C . GLY A 1 437 ? -6.533 19.417 -30.479 1.000 26.230 437 GLY AAA C 1
ATOM 6596 O O . GLY A 1 437 ? -5.839 18.372 -30.497 1.000 29.215 437 GLY AAA O 1
ATOM 6600 N N . MET A 1 438 ? -6.041 20.622 -30.747 1.000 25.857 438 MET AAA N 1
ATOM 6601 C CA . MET A 1 438 ? -4.626 20.861 -31.125 1.000 25.159 438 MET AAA CA 1
ATOM 6602 C C . MET A 1 438 ? -3.719 20.622 -29.921 1.000 26.133 438 MET AAA C 1
ATOM 6603 O O . MET A 1 438 ? -2.622 20.077 -30.130 1.000 28.046 438 MET AAA O 1
ATOM 6617 N N . ILE A 1 439 ? -4.160 20.968 -28.712 1.000 26.150 439 ILE AAA N 1
ATOM 6618 C CA . ILE A 1 439 ? -3.393 20.666 -27.468 1.000 26.267 439 ILE AAA CA 1
ATOM 6619 C C . ILE A 1 439 ? -3.222 19.149 -27.355 1.000 28.075 439 ILE AAA C 1
ATOM 6620 O O . ILE A 1 439 ? -2.091 18.681 -27.128 1.000 27.534 439 ILE AAA O 1
ATOM 6636 N N . VAL A 1 440 ? -4.307 18.399 -27.500 1.000 28.331 440 VAL AAA N 1
ATOM 6637 C CA . VAL A 1 440 ? -4.268 16.915 -27.382 1.000 27.857 440 VAL AAA CA 1
ATOM 6638 C C . VAL A 1 440 ? -3.381 16.350 -28.504 1.000 27.434 440 VAL AAA C 1
ATOM 6639 O O . VAL A 1 440 ? -2.605 15.433 -28.219 1.000 27.996 440 VAL AAA O 1
ATOM 6652 N N . GLU A 1 441 ? -3.458 16.874 -29.729 1.000 27.401 441 GLU AAA N 1
ATOM 6653 C CA . GLU A 1 441 ? -2.652 16.422 -30.892 1.000 29.307 441 GLU AAA CA 1
ATOM 6654 C C . GLU A 1 441 ? -1.162 16.645 -30.595 1.000 29.690 441 GLU AAA C 1
ATOM 6655 O O . GLU A 1 441 ? -0.348 15.774 -30.922 1.000 31.003 441 GLU AAA O 1
ATOM 6667 N N . ARG A 1 442 ? -0.800 17.793 -30.026 1.000 26.827 442 ARG AAA N 1
ATOM 6668 C CA . ARG A 1 442 ? 0.634 18.115 -29.784 1.000 26.601 442 ARG AAA CA 1
ATOM 6669 C C . ARG A 1 442 ? 1.138 17.261 -28.622 1.000 26.720 442 ARG AAA C 1
ATOM 6670 O O . ARG A 1 442 ? 2.288 16.811 -28.689 1.000 29.158 442 ARG AAA O 1
ATOM 6691 N N . PHE A 1 443 ? 0.298 17.018 -27.625 1.000 28.014 443 PHE AAA N 1
ATOM 6692 C CA . PHE A 1 443 ? 0.582 16.030 -26.555 1.000 29.823 443 PHE AAA CA 1
ATOM 6693 C C . PHE A 1 443 ? 0.852 14.671 -27.201 1.000 31.989 443 PHE AAA C 1
ATOM 6694 O O . PHE A 1 443 ? 1.851 14.037 -26.859 1.000 29.385 443 PHE AAA O 1
ATOM 6711 N N . ALA A 1 444 ? -0.018 14.221 -28.110 1.000 30.245 444 ALA AAA N 1
ATOM 6712 C CA . ALA A 1 444 ? 0.105 12.900 -28.766 1.000 31.661 444 ALA AAA CA 1
ATOM 6713 C C . ALA A 1 444 ? 1.427 12.819 -29.524 1.000 32.079 444 ALA AAA C 1
ATOM 6714 O O . ALA A 1 444 ? 2.066 11.747 -29.452 1.000 33.713 444 ALA AAA O 1
ATOM 6721 N N . ARG A 1 445 ? 1.819 13.882 -30.240 1.000 29.776 445 ARG AAA N 1
ATOM 6722 C CA . ARG A 1 445 ? 3.080 13.885 -31.025 1.000 33.417 445 ARG AAA CA 1
ATOM 6723 C C . ARG A 1 445 ? 4.265 13.778 -30.055 1.000 33.025 445 ARG AAA C 1
ATOM 6724 O O . ARG A 1 445 ? 5.195 13.003 -30.332 1.000 33.512 445 ARG AAA O 1
ATOM 6745 N N . ALA A 1 446 ? 4.221 14.509 -28.942 1.000 29.509 446 ALA AAA N 1
ATOM 6746 C CA . ALA A 1 446 ? 5.296 14.496 -27.922 1.000 31.446 446 ALA AAA CA 1
ATOM 6747 C C . ALA A 1 446 ? 5.376 13.098 -27.290 1.000 33.410 446 ALA AAA C 1
ATOM 6748 O O . ALA A 1 446 ? 6.498 12.601 -27.058 1.000 33.293 446 ALA AAA O 1
ATOM 6755 N N . LEU A 1 447 ? 4.229 12.472 -27.029 1.000 32.166 447 LEU AAA N 1
ATOM 6756 C CA . LEU A 1 447 ? 4.168 11.130 -26.399 1.000 34.122 447 LEU AAA CA 1
ATOM 6757 C C . LEU A 1 447 ? 4.759 10.094 -27.358 1.000 34.113 447 LEU AAA C 1
ATOM 6758 O O . LEU A 1 447 ? 5.504 9.203 -26.888 1.000 33.426 447 LEU AAA O 1
ATOM 6774 N N . ASP A 1 448 ? 4.432 10.205 -28.643 1.000 36.260 448 ASP AAA N 1
ATOM 6775 C CA . ASP A 1 448 ? 4.988 9.306 -29.687 1.000 39.145 448 ASP AAA CA 1
ATOM 6776 C C . ASP A 1 448 ? 6.520 9.428 -29.657 1.000 41.791 448 ASP AAA C 1
ATOM 6777 O O . ASP A 1 448 ? 7.208 8.382 -29.550 1.000 36.984 448 ASP AAA O 1
ATOM 6786 N N . ASP A 1 449 ? 7.035 10.663 -29.723 1.000 36.907 449 ASP AAA N 1
ATOM 6787 C CA . ASP A 1 449 ? 8.494 10.953 -29.659 1.000 37.590 449 ASP AAA CA 1
ATOM 6788 C C . ASP A 1 449 ? 9.096 10.324 -28.396 1.000 33.188 449 ASP AAA C 1
ATOM 6789 O O . ASP A 1 449 ? 10.148 9.667 -28.501 1.000 36.590 449 ASP AAA O 1
ATOM 6798 N N . THR A 1 450 ? 8.457 10.504 -27.241 1.000 32.338 450 THR AAA N 1
ATOM 6799 C CA . THR A 1 450 ? 8.985 10.039 -25.934 1.000 34.225 450 THR AAA CA 1
ATOM 6800 C C . THR A 1 450 ? 9.022 8.507 -25.951 1.000 36.442 450 THR AAA C 1
ATOM 6801 O O . THR A 1 450 ? 10.005 7.924 -25.450 1.000 36.168 450 THR AAA O 1
ATOM 6812 N N . THR A 1 451 ? 7.995 7.884 -26.524 1.000 35.176 451 THR AAA N 1
ATOM 6813 C CA . THR A 1 451 ? 7.886 6.404 -26.605 1.000 39.016 451 THR AAA CA 1
ATOM 6814 C C . THR A 1 451 ? 9.020 5.852 -27.479 1.000 36.666 451 THR AAA C 1
ATOM 6815 O O . THR A 1 451 ? 9.645 4.861 -27.055 1.000 41.000 451 THR AAA O 1
ATOM 6826 N N . GLN A 1 452 ? 9.272 6.459 -28.633 1.000 37.167 452 GLN AAA N 1
ATOM 6827 C CA . GLN A 1 452 ? 10.367 6.058 -29.562 1.000 39.292 452 GLN AAA CA 1
ATOM 6828 C C . GLN A 1 452 ? 11.711 6.227 -28.836 1.000 43.586 452 GLN AAA C 1
ATOM 6829 O O . GLN A 1 452 ? 12.596 5.369 -28.977 1.000 42.220 452 GLN AAA O 1
ATOM 6843 N N . TRP A 1 453 ? 11.850 7.291 -28.050 1.000 40.590 453 TRP AAA N 1
ATOM 6844 C CA . TRP A 1 453 ? 13.098 7.618 -27.310 1.000 40.023 453 TRP AAA CA 1
ATOM 6845 C C . TRP A 1 453 ? 13.378 6.549 -26.249 1.000 41.532 453 TRP AAA C 1
ATOM 6846 O O . TRP A 1 453 ? 14.535 6.108 -26.172 1.000 40.755 453 TRP AAA O 1
ATOM 6867 N N . VAL A 1 454 ? 12.366 6.145 -25.478 1.000 41.193 454 VAL AAA N 1
ATOM 6868 C CA . VAL A 1 454 ? 12.505 5.149 -24.380 1.000 45.214 454 VAL AAA CA 1
ATOM 6869 C C . VAL A 1 454 ? 12.767 3.763 -24.985 1.000 49.674 454 VAL AAA C 1
ATOM 6870 O O . VAL A 1 454 ? 13.511 2.998 -24.341 1.000 47.741 454 VAL AAA O 1
ATOM 6883 N N . GLY A 1 455 ? 12.252 3.495 -26.192 1.000 51.791 455 GLY AAA N 1
ATOM 6884 C CA . GLY A 1 455 ? 12.599 2.314 -27.012 1.000 55.850 455 GLY AAA CA 1
ATOM 6885 C C . GLY A 1 455 ? 12.052 1.027 -26.418 1.000 58.345 455 GLY AAA C 1
ATOM 6886 O O . GLY A 1 455 ? 11.194 1.075 -25.533 1.000 57.811 455 GLY AAA O 1
ATOM 6890 N N . SER B 1 6 ? -24.934 52.839 -0.805 1.000 72.169 6 SER BBB N 1
ATOM 6891 C CA . SER B 1 6 ? -23.528 52.767 -0.308 1.000 68.477 6 SER BBB CA 1
ATOM 6892 C C . SER B 1 6 ? -22.672 53.826 -1.014 1.000 62.252 6 SER BBB C 1
ATOM 6893 O O . SER B 1 6 ? -22.512 53.707 -2.244 1.000 61.216 6 SER BBB O 1
ATOM 6901 N N . SER B 1 7 ? -22.143 54.817 -0.276 1.000 57.683 7 SER BBB N 1
ATOM 6902 C CA . SER B 1 7 ? -21.090 55.741 -0.778 1.000 50.440 7 SER BBB CA 1
ATOM 6903 C C . SER B 1 7 ? -19.800 54.937 -0.948 1.000 46.324 7 SER BBB C 1
ATOM 6904 O O . SER B 1 7 ? -19.695 53.834 -0.367 1.000 40.319 7 SER BBB O 1
ATOM 6912 N N . LEU B 1 8 ? -18.853 55.479 -1.699 1.000 44.242 8 LEU BBB N 1
ATOM 6913 C CA . LEU B 1 8 ? -17.530 54.838 -1.887 1.000 40.594 8 LEU BBB CA 1
ATOM 6914 C C . LEU B 1 8 ? -16.833 54.696 -0.525 1.000 37.902 8 LEU BBB C 1
ATOM 6915 O O . LEU B 1 8 ? -16.273 53.610 -0.258 1.000 33.843 8 LEU BBB O 1
ATOM 6931 N N . ALA B 1 9 ? -16.902 55.718 0.341 1.000 37.300 9 ALA BBB N 1
ATOM 6932 C CA . ALA B 1 9 ? -16.301 55.674 1.697 1.000 36.125 9 ALA BBB CA 1
ATOM 6933 C C . ALA B 1 9 ? -16.921 54.537 2.516 1.000 36.696 9 ALA BBB C 1
ATOM 6934 O O . ALA B 1 9 ? -16.195 53.876 3.289 1.000 34.081 9 ALA BBB O 1
ATOM 6941 N N . GLU B 1 10 ? -18.232 54.312 2.382 1.000 36.113 10 GLU BBB N 1
ATOM 6942 C CA . GLU B 1 10 ? -18.930 53.259 3.161 1.000 39.416 10 GLU BBB CA 1
ATOM 6943 C C . GLU B 1 10 ? -18.451 51.883 2.691 1.000 34.125 10 GLU BBB C 1
ATOM 6944 O O . GLU B 1 10 ? -18.274 51.007 3.549 1.000 34.537 10 GLU BBB O 1
ATOM 6956 N N . LYS B 1 11 ? -18.294 51.706 1.381 1.000 35.401 11 LYS BBB N 1
ATOM 6957 C CA . LYS B 1 11 ? -17.811 50.438 0.774 1.000 37.062 11 LYS BBB CA 1
ATOM 6958 C C . LYS B 1 11 ? -16.389 50.163 1.273 1.000 34.472 11 LYS BBB C 1
ATOM 6959 O O . LYS B 1 11 ? -16.098 49.010 1.650 1.000 35.359 11 LYS BBB O 1
ATOM 6978 N N . ASP B 1 12 ? -15.547 51.189 1.307 1.000 32.213 12 ASP BBB N 1
ATOM 6979 C CA . ASP B 1 12 ? -14.149 51.055 1.813 1.000 32.304 12 ASP BBB CA 1
ATOM 6980 C C . ASP B 1 12 ? -14.185 50.529 3.248 1.000 32.895 12 ASP BBB C 1
ATOM 6981 O O . ASP B 1 12 ? -13.503 49.555 3.551 1.000 29.895 12 ASP BBB O 1
ATOM 6990 N N . ILE B 1 13 ? -14.995 51.132 4.114 1.000 32.335 13 ILE BBB N 1
ATOM 6991 C CA . ILE B 1 13 ? -15.089 50.700 5.534 1.000 32.823 13 ILE BBB CA 1
ATOM 6992 C C . ILE B 1 13 ? -15.606 49.258 5.602 1.000 30.903 13 ILE BBB C 1
ATOM 6993 O O . ILE B 1 13 ? -15.130 48.505 6.452 1.000 34.316 13 ILE BBB O 1
ATOM 7009 N N . GLN B 1 14 ? -16.560 48.908 4.749 1.000 32.116 14 GLN BBB N 1
ATOM 7010 C CA . GLN B 1 14 ? -17.238 47.588 4.773 1.000 35.352 14 GLN BBB CA 1
ATOM 7011 C C . GLN B 1 14 ? -16.279 46.482 4.315 1.000 34.153 14 GLN BBB C 1
ATOM 7012 O O . GLN B 1 14 ? -16.365 45.374 4.864 1.000 33.586 14 GLN BBB O 1
ATOM 7026 N N . TYR B 1 15 ? -15.400 46.758 3.354 1.000 32.174 15 TYR BBB N 1
ATOM 7027 C CA . TYR B 1 15 ? -14.760 45.683 2.549 1.000 32.164 15 TYR BBB CA 1
ATOM 7028 C C . TYR B 1 15 ? -13.231 45.668 2.654 1.000 32.497 15 TYR BBB C 1
ATOM 7029 O O . TYR B 1 15 ? -12.690 44.596 2.359 1.000 29.914 15 TYR BBB O 1
ATOM 7047 N N . GLN B 1 16 ? -12.570 46.763 3.026 1.000 30.253 16 GLN BBB N 1
ATOM 7048 C CA . GLN B 1 16 ? -11.083 46.827 2.938 1.000 30.370 16 GLN BBB CA 1
ATOM 7049 C C . GLN B 1 16 ? -10.464 46.855 4.328 1.000 28.983 16 GLN BBB C 1
ATOM 7050 O O . GLN B 1 16 ? -10.786 47.764 5.133 1.000 31.839 16 GLN BBB O 1
ATOM 7064 N N . LEU B 1 17 ? -9.534 45.932 4.579 1.000 30.430 17 LEU BBB N 1
ATOM 7065 C CA . LEU B 1 17 ? -8.583 46.028 5.702 1.000 28.272 17 LEU BBB CA 1
ATOM 7066 C C . LEU B 1 17 ? -7.361 46.799 5.211 1.000 30.094 17 LEU BBB C 1
ATOM 7067 O O . LEU B 1 17 ? -6.674 46.290 4.298 1.000 28.820 17 LEU BBB O 1
ATOM 7083 N N . HIS B 1 18 ? -7.102 47.968 5.789 1.0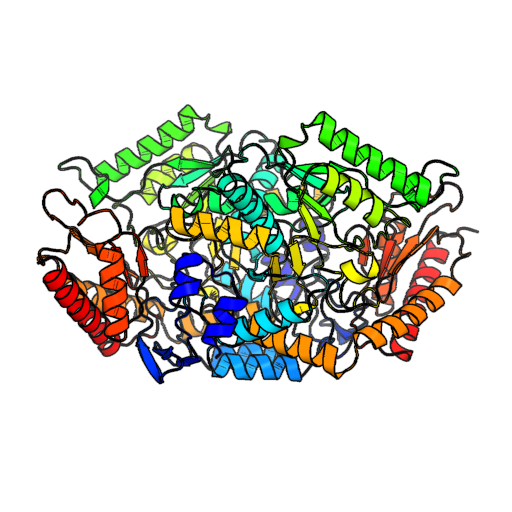00 28.202 18 HIS BBB N 1
ATOM 7084 C CA . HIS B 1 18 ? -6.032 48.884 5.331 1.000 27.176 18 HIS BBB CA 1
ATOM 7085 C C . HIS B 1 18 ? -4.710 48.500 5.976 1.000 28.379 18 HIS BBB C 1
ATOM 7086 O O . HIS B 1 18 ? -4.602 48.270 7.185 1.000 28.190 18 HIS BBB O 1
ATOM 7101 N N . PRO B 1 19 ? -3.620 48.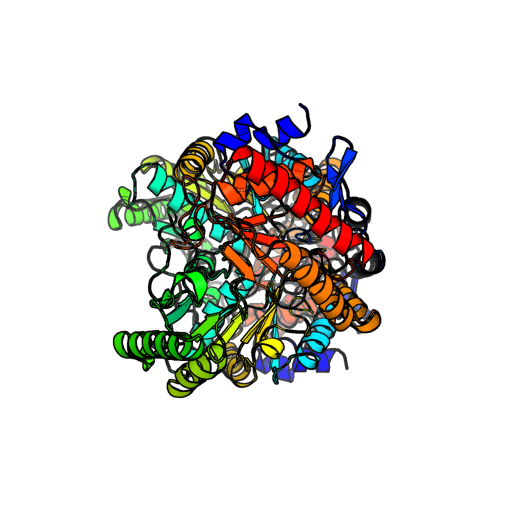518 5.184 1.000 26.918 19 PRO BBB N 1
ATOM 7102 C CA . PRO B 1 19 ? -2.289 48.465 5.768 1.000 26.271 19 PRO BBB CA 1
ATOM 7103 C C . PRO B 1 19 ? -2.017 49.705 6.629 1.000 25.932 19 PRO BBB C 1
ATOM 7104 O O . PRO B 1 19 ? -2.522 50.775 6.337 1.000 25.207 19 PRO BBB O 1
ATOM 7115 N N . TYR B 1 20 ? -1.187 49.540 7.666 1.000 25.074 20 TYR BBB N 1
ATOM 7116 C CA . TYR B 1 20 ? -0.592 50.633 8.456 1.000 25.451 20 TYR BBB CA 1
ATOM 7117 C C . TYR B 1 20 ? -1.701 51.590 8.894 1.000 27.104 20 TYR BBB C 1
ATOM 7118 O O . TYR B 1 20 ? -1.549 52.837 8.772 1.000 27.684 20 TYR BBB O 1
ATOM 7136 N N . THR B 1 21 ? -2.791 50.989 9.371 1.000 26.177 21 THR BBB N 1
ATOM 7137 C CA . THR B 1 21 ? -4.032 51.691 9.781 1.000 29.637 21 THR BBB CA 1
ATOM 7138 C C . THR B 1 21 ? -4.591 51.007 11.027 1.000 28.877 21 THR BBB C 1
ATOM 7139 O O . THR B 1 21 ? -4.550 49.773 11.091 1.000 30.479 21 THR BBB O 1
ATOM 7150 N N . ASN B 1 22 ? -5.074 51.802 11.985 1.000 30.913 22 ASN BBB N 1
ATOM 7151 C CA . ASN B 1 22 ? -5.939 51.322 13.101 1.000 32.095 22 ASN BBB CA 1
ATOM 7152 C C . ASN B 1 22 ? -7.311 50.965 12.511 1.000 29.624 22 ASN BBB C 1
ATOM 7153 O O . ASN B 1 22 ? -8.026 51.877 12.065 1.000 30.831 22 ASN BBB O 1
ATOM 7164 N N . ALA B 1 23 ? -7.653 49.682 12.440 1.000 31.045 23 ALA BBB N 1
ATOM 7165 C CA . ALA B 1 23 ? -8.849 49.190 11.727 1.000 31.098 23 ALA BBB CA 1
ATOM 7166 C C . ALA B 1 23 ? -10.131 49.720 12.403 1.000 34.185 23 ALA BBB C 1
ATOM 7167 O O . ALA B 1 23 ? -11.141 49.937 11.690 1.000 33.635 23 ALA BBB O 1
ATOM 7174 N N . ARG B 1 24 ? -10.099 49.894 13.725 1.000 36.284 24 ARG BBB N 1
ATOM 7175 C CA . ARG B 1 24 ? -11.278 50.386 14.501 1.000 38.045 24 ARG BBB CA 1
ATOM 7176 C C . ARG B 1 24 ? -11.471 51.884 14.234 1.000 37.009 24 ARG BBB C 1
ATOM 7177 O O . ARG B 1 24 ? -12.614 52.289 13.921 1.000 39.028 24 ARG BBB O 1
ATOM 7198 N N . LEU B 1 25 ? -10.398 52.670 14.328 1.000 35.429 25 LEU BBB N 1
ATOM 7199 C CA . LEU B 1 25 ? -10.432 54.120 14.009 1.000 40.546 25 LEU BBB CA 1
ATOM 7200 C C . LEU B 1 25 ? -10.888 54.285 12.556 1.000 37.593 25 LEU BBB C 1
ATOM 7201 O O . LEU B 1 25 ? -11.661 55.200 12.275 1.000 37.653 25 LEU BBB O 1
ATOM 7217 N N . HIS B 1 26 ? -10.471 53.386 11.658 1.000 36.832 26 HIS BBB N 1
ATOM 7218 C CA . HIS B 1 26 ? -10.866 53.435 10.231 1.000 36.349 26 HIS BBB CA 1
ATOM 7219 C C . HIS B 1 26 ? -12.394 53.297 10.102 1.000 35.490 26 HIS BBB C 1
ATOM 7220 O O . HIS B 1 26 ? -12.982 53.986 9.244 1.000 37.381 26 HIS BBB O 1
ATOM 7235 N N . GLN B 1 27 ? -13.013 52.417 10.890 1.000 38.265 27 GLN BBB N 1
ATOM 7236 C CA . GLN B 1 27 ? -14.488 52.211 10.850 1.000 39.661 27 GLN BBB CA 1
ATOM 7237 C C . GLN B 1 27 ? -15.198 53.501 11.281 1.000 42.629 27 GLN BBB C 1
ATOM 7238 O O . GLN B 1 27 ? -16.262 53.803 10.700 1.000 42.890 27 GLN BBB O 1
ATOM 7252 N N . GLU B 1 28 ? -14.592 54.256 12.203 1.000 43.858 28 GLU BBB N 1
ATOM 7253 C CA . GLU B 1 28 ? -15.114 55.548 12.713 1.000 47.587 28 GLU BBB CA 1
ATOM 7254 C C . GLU B 1 28 ? -14.857 56.662 11.688 1.000 46.230 28 GLU BBB C 1
ATOM 7255 O O . GLU B 1 28 ? -15.836 57.277 11.262 1.000 49.306 28 GLU BBB O 1
ATOM 7267 N N . LEU B 1 29 ? -13.601 56.920 11.307 1.000 44.212 29 LEU BBB N 1
ATOM 7268 C CA . LEU B 1 29 ? -13.215 58.098 10.479 1.000 43.261 29 LEU BBB CA 1
ATOM 7269 C C . LEU B 1 29 ? -13.477 57.840 8.994 1.000 38.656 29 LEU BBB C 1
ATOM 7270 O O . LEU B 1 29 ? -13.738 58.814 8.271 1.000 41.554 29 LEU BBB O 1
ATOM 7286 N N . GLY B 1 30 ? -13.345 56.594 8.532 1.000 37.281 30 GLY BBB N 1
ATOM 7287 C CA . GLY B 1 30 ? -13.388 56.259 7.097 1.000 37.037 30 GLY BBB CA 1
ATOM 7288 C C . GLY B 1 30 ? -12.127 56.726 6.370 1.000 36.560 30 GLY BBB C 1
ATOM 7289 O O . GLY B 1 30 ? -11.204 57.283 6.976 1.000 34.848 30 GLY BBB O 1
ATOM 7293 N N . PRO B 1 31 ? -12.053 56.499 5.043 1.000 34.564 31 PRO BBB N 1
ATOM 7294 C CA . PRO B 1 31 ? -10.859 56.850 4.272 1.000 33.571 31 PRO BBB CA 1
ATOM 7295 C C . PRO B 1 31 ? -10.743 58.318 3.861 1.000 34.528 31 PRO BBB C 1
ATOM 7296 O O . PRO B 1 31 ? -11.737 59.036 3.819 1.000 31.618 31 PRO BBB O 1
ATOM 7307 N N . LEU B 1 32 ? -9.523 58.728 3.540 1.000 31.839 32 LEU BBB N 1
ATOM 7308 C CA . LEU B 1 32 ? -9.278 59.854 2.617 1.000 31.278 32 LEU BBB CA 1
ATOM 7309 C C . LEU B 1 32 ? -9.109 59.252 1.225 1.000 33.455 32 LEU BBB C 1
ATOM 7310 O O . LEU B 1 32 ? -8.071 58.636 0.958 1.000 30.518 32 LEU BBB O 1
ATOM 7326 N N . ILE B 1 33 ? -10.122 59.401 0.378 1.000 30.645 33 ILE BBB N 1
ATOM 7327 C CA . ILE B 1 33 ? -10.132 58.804 -0.984 1.000 29.034 33 ILE BBB CA 1
ATOM 7328 C C . ILE B 1 33 ? -9.430 59.751 -1.947 1.000 30.163 33 ILE BBB C 1
ATOM 7329 O O . ILE B 1 33 ? -9.909 60.891 -2.154 1.000 29.923 33 ILE BBB O 1
ATOM 7345 N N . ILE B 1 34 ? -8.343 59.274 -2.549 1.000 26.941 34 ILE BBB N 1
ATOM 7346 C CA . ILE B 1 34 ? -7.615 60.017 -3.609 1.000 27.923 34 ILE BBB CA 1
ATOM 7347 C C . ILE B 1 34 ? -8.181 59.588 -4.958 1.000 29.254 34 ILE BBB C 1
ATOM 7348 O O . ILE B 1 34 ? -8.237 58.381 -5.252 1.000 28.067 34 ILE BBB O 1
ATOM 7364 N N . GLU B 1 35 ? -8.600 60.564 -5.752 1.000 29.700 35 GLU BBB N 1
ATOM 7365 C CA . GLU B 1 35 ? -9.319 60.304 -7.017 1.000 29.868 35 GLU BBB CA 1
ATOM 7366 C C . GLU B 1 35 ? -8.360 60.350 -8.200 1.000 28.784 35 GLU BBB C 1
ATOM 7367 O O . GLU B 1 35 ? -8.480 59.489 -9.084 1.000 30.966 35 GLU BBB O 1
ATOM 7379 N N A ARG B 1 36 ? -7.471 61.343 -8.254 0.500 27.931 36 ARG BBB N 1
ATOM 7380 N N B ARG B 1 36 ? -7.500 61.371 -8.268 0.500 28.404 36 ARG BBB N 1
ATOM 7381 C CA A ARG B 1 36 ? -6.626 61.571 -9.446 0.500 26.579 36 ARG BBB CA 1
ATOM 7382 C CA B ARG B 1 36 ? -6.676 61.654 -9.469 0.500 27.523 36 ARG BBB CA 1
ATOM 7383 C C A ARG B 1 36 ? -5.361 62.321 -9.058 0.500 25.437 36 ARG BBB C 1
ATOM 7384 C C B ARG B 1 36 ? -5.370 62.328 -9.065 0.500 25.816 36 ARG BBB C 1
ATOM 7385 O O A ARG B 1 36 ? -5.285 62.842 -7.925 0.500 28.248 36 ARG BBB O 1
ATOM 7386 O O B ARG B 1 36 ? -5.265 62.801 -7.920 0.500 28.530 36 ARG BBB O 1
ATOM 7427 N N . GLY B 1 37 ? -4.411 62.358 -9.987 1.000 26.568 37 GLY BBB N 1
ATOM 7428 C CA . GLY B 1 37 ? -3.145 63.061 -9.798 1.000 27.365 37 GLY BBB CA 1
ATOM 7429 C C . GLY B 1 37 ? -2.611 63.590 -11.104 1.000 28.159 37 GLY BBB C 1
ATOM 7430 O O . GLY B 1 37 ? -2.942 63.027 -12.160 1.000 28.218 37 GLY BBB O 1
ATOM 7434 N N . GLN B 1 38 ? -1.771 64.612 -11.015 1.000 27.770 38 GLN BBB N 1
ATOM 7435 C CA . GLN B 1 38 ? -0.999 65.143 -12.157 1.000 30.883 38 GLN BBB CA 1
ATOM 7436 C C . GLN B 1 38 ? 0.212 65.869 -11.595 1.000 27.496 38 GLN BBB C 1
ATOM 7437 O O . GLN B 1 38 ? 0.050 66.543 -10.568 1.000 27.101 38 GLN BBB O 1
ATOM 7451 N N . GLY B 1 39 ? 1.362 65.730 -12.246 1.000 26.524 39 GLY BBB N 1
ATOM 7452 C CA . GLY B 1 39 ? 2.627 66.328 -11.782 1.000 27.278 39 GLY BBB CA 1
ATOM 7453 C C . GLY B 1 39 ? 2.852 65.951 -10.329 1.000 29.443 39 GLY BBB C 1
ATOM 7454 O O . GLY B 1 39 ? 2.734 64.745 -10.028 1.000 25.612 39 GLY BBB O 1
ATOM 7458 N N . ILE B 1 40 ? 3.040 66.924 -9.429 1.000 28.089 40 ILE BBB N 1
ATOM 7459 C CA . ILE B 1 40 ? 3.349 66.614 -8.003 1.000 27.201 40 ILE BBB CA 1
ATOM 7460 C C . ILE B 1 40 ? 2.081 66.581 -7.149 1.000 26.821 40 ILE BBB C 1
ATOM 7461 O O . ILE B 1 40 ? 2.213 66.425 -5.938 1.000 25.393 40 ILE BBB O 1
ATOM 7477 N N . TYR B 1 41 ? 0.892 66.693 -7.759 1.000 26.217 41 TYR BBB N 1
ATOM 7478 C CA . TYR B 1 41 ? -0.392 66.884 -7.053 1.000 25.459 41 TYR BBB CA 1
ATOM 7479 C C . TYR B 1 41 ? -1.262 65.628 -7.097 1.000 25.288 41 TYR BBB C 1
ATOM 7480 O O . TYR B 1 41 ? -1.303 64.931 -8.121 1.000 26.929 41 TYR BBB O 1
ATOM 7498 N N . VAL B 1 42 ? -1.967 65.383 -6.003 1.000 26.526 42 VAL BBB N 1
ATOM 7499 C CA . VAL B 1 42 ? -3.123 64.457 -5.966 1.000 27.040 42 VAL BBB CA 1
ATOM 7500 C C . VAL B 1 42 ? -4.326 65.244 -5.466 1.000 28.780 42 VAL BBB C 1
ATOM 7501 O O . VAL B 1 42 ? -4.142 66.271 -4.791 1.000 28.637 42 VAL BBB O 1
ATOM 7514 N N . TYR B 1 43 ? -5.512 64.753 -5.795 1.000 27.615 43 TYR BBB N 1
ATOM 7515 C CA . TYR B 1 43 ? -6.813 65.401 -5.508 1.000 28.292 43 TYR BBB CA 1
ATOM 7516 C C . TYR B 1 43 ? -7.711 64.374 -4.854 1.000 25.334 43 TYR BBB C 1
ATOM 7517 O O . TYR B 1 43 ? -7.776 63.239 -5.359 1.000 29.250 43 TYR BBB O 1
ATOM 7535 N N . ASP B 1 44 ? -8.366 64.733 -3.759 1.000 26.983 44 ASP BBB N 1
ATOM 7536 C CA . ASP B 1 44 ? -9.308 63.824 -3.068 1.000 29.349 44 ASP BBB CA 1
ATOM 7537 C C . ASP B 1 44 ? -10.655 63.871 -3.817 1.000 28.940 44 ASP BBB C 1
ATOM 7538 O O . ASP B 1 44 ? -10.777 64.626 -4.813 1.000 32.097 44 ASP BBB O 1
ATOM 7547 N N . ASP B 1 45 ? -11.590 63.044 -3.390 1.000 31.474 45 ASP BBB N 1
ATOM 7548 C CA . ASP B 1 45 ? -12.905 62.886 -4.069 1.000 36.004 45 ASP BBB CA 1
ATOM 7549 C C . ASP B 1 45 ? -13.793 64.109 -3.810 1.000 40.170 45 ASP BBB C 1
ATOM 7550 O O . ASP B 1 45 ? -14.879 64.144 -4.416 1.000 39.106 45 ASP BBB O 1
ATOM 7559 N N . GLN B 1 46 ? -13.348 65.078 -2.996 1.000 39.261 46 GLN BBB N 1
ATOM 7560 C CA . GLN B 1 46 ? -14.053 66.369 -2.756 1.000 40.592 46 GLN BBB CA 1
ATOM 7561 C C . GLN B 1 46 ? -13.453 67.470 -3.645 1.000 38.566 46 GLN BBB C 1
ATOM 7562 O O . GLN B 1 46 ? -13.914 68.611 -3.548 1.000 43.196 46 GLN BBB O 1
ATOM 7576 N N . GLY B 1 47 ? -12.448 67.149 -4.463 1.000 35.857 47 GLY BBB N 1
ATOM 7577 C CA . GLY B 1 47 ? -11.773 68.088 -5.381 1.000 35.543 47 GLY BBB CA 1
ATOM 7578 C C . GLY B 1 47 ? -10.615 68.855 -4.746 1.000 34.230 47 GLY BBB C 1
ATOM 7579 O O . GLY B 1 47 ? -9.961 69.600 -5.486 1.000 35.343 47 GLY BBB O 1
ATOM 7583 N N . LYS B 1 48 ? -10.321 68.653 -3.454 1.000 34.861 48 LYS BBB N 1
ATOM 7584 C CA . LYS B 1 48 ? -9.200 69.346 -2.756 1.000 33.966 48 LYS BBB CA 1
ATOM 7585 C C . LYS B 1 48 ? -7.871 68.794 -3.284 1.000 32.816 48 LYS BBB C 1
ATOM 7586 O O . LYS B 1 48 ? -7.726 67.553 -3.390 1.000 32.942 48 LYS BBB O 1
ATOM 7605 N N . GLY B 1 49 ? -6.973 69.690 -3.681 1.000 31.221 49 GLY BBB N 1
ATOM 7606 C CA . GLY B 1 49 ? -5.629 69.369 -4.198 1.000 31.571 49 GLY BBB CA 1
ATOM 7607 C C . GLY B 1 49 ? -4.593 69.368 -3.087 1.000 30.515 49 GLY BBB C 1
ATOM 7608 O O . GLY B 1 49 ? -4.669 70.224 -2.157 1.000 28.964 49 GLY BBB O 1
ATOM 7612 N N . TYR B 1 50 ? -3.627 68.460 -3.195 1.000 28.692 50 TYR BBB N 1
ATOM 7613 C CA . TYR B 1 50 ? -2.492 68.355 -2.251 1.000 27.038 50 TYR BBB CA 1
ATOM 7614 C C . TYR B 1 50 ? -1.202 68.218 -3.042 1.000 26.713 50 TYR BBB C 1
ATOM 7615 O O . TYR B 1 50 ? -1.155 67.418 -3.969 1.000 25.671 50 TYR BBB O 1
ATOM 7633 N N . ILE B 1 51 ? -0.163 68.946 -2.642 1.000 27.294 51 ILE BBB N 1
ATOM 7634 C CA . ILE B 1 51 ? 1.222 68.603 -3.039 1.000 25.018 51 ILE BBB CA 1
ATOM 7635 C C . ILE B 1 51 ? 1.572 67.284 -2.346 1.000 23.085 51 ILE BBB C 1
ATOM 7636 O O . ILE B 1 51 ? 1.488 67.208 -1.116 1.000 24.388 51 ILE BBB O 1
ATOM 7652 N N . GLU B 1 52 ? 1.948 66.290 -3.132 1.000 24.759 52 GLU BBB N 1
ATOM 7653 C CA . GLU B 1 52 ? 2.370 64.982 -2.587 1.000 24.022 52 GLU BBB CA 1
ATOM 7654 C C . GLU B 1 52 ? 3.856 65.124 -2.274 1.000 23.618 52 GLU BBB C 1
ATOM 7655 O O . GLU B 1 52 ? 4.700 64.706 -3.100 1.000 23.268 52 GLU BBB O 1
ATOM 7667 N N . ALA B 1 53 ? 4.156 65.744 -1.136 1.000 23.847 53 ALA BBB N 1
ATOM 7668 C CA . ALA B 1 53 ? 5.535 66.068 -0.714 1.000 23.396 53 ALA BBB CA 1
ATOM 7669 C C . ALA B 1 53 ? 6.269 64.772 -0.353 1.000 23.958 53 ALA BBB C 1
ATOM 7670 O O . ALA B 1 53 ? 7.487 64.848 -0.173 1.000 22.590 53 ALA BBB O 1
ATOM 7677 N N . MET B 1 54 ? 5.561 63.642 -0.240 1.000 24.223 54 MET BBB N 1
ATOM 7678 C CA . MET B 1 54 ? 6.185 62.317 -0.010 1.000 25.060 54 MET BBB CA 1
ATOM 7679 C C . MET B 1 54 ? 6.307 61.506 -1.309 1.000 23.641 54 MET BBB C 1
ATOM 7680 O O . MET B 1 54 ? 6.789 60.362 -1.220 1.000 21.663 54 MET BBB O 1
ATOM 7694 N N . ALA B 1 55 ? 5.868 62.016 -2.473 1.000 21.422 55 ALA BBB N 1
ATOM 7695 C CA . ALA B 1 55 ? 5.848 61.235 -3.727 1.000 23.373 55 ALA BBB CA 1
ATOM 7696 C C . ALA B 1 55 ? 5.184 59.868 -3.459 1.000 22.854 55 ALA BBB C 1
ATOM 7697 O O . ALA B 1 55 ? 5.695 58.832 -3.924 1.000 20.587 55 ALA BBB O 1
ATOM 7704 N N . GLY B 1 56 ? 4.046 59.883 -2.775 1.000 23.641 56 GLY BBB N 1
ATOM 7705 C CA . GLY B 1 56 ? 3.322 58.670 -2.355 1.000 24.680 56 GLY BBB CA 1
ATOM 7706 C C . GLY B 1 56 ? 4.044 58.034 -1.176 1.000 23.931 56 GLY BBB C 1
ATOM 7707 O O . GLY B 1 56 ? 3.890 58.531 -0.048 1.000 25.343 56 GLY BBB O 1
ATOM 7711 N N . LEU B 1 57 ? 4.871 57.032 -1.445 1.000 23.467 57 LEU BBB N 1
ATOM 7712 C CA . LEU B 1 57 ? 5.690 56.361 -0.403 1.000 22.972 57 LEU BBB CA 1
ATOM 7713 C C . LEU B 1 57 ? 7.162 56.514 -0.786 1.000 24.672 57 LEU BBB C 1
ATOM 7714 O O . LEU B 1 57 ? 7.869 55.491 -0.862 1.000 24.786 57 LEU BBB O 1
ATOM 7730 N N . GLY B 1 58 ? 7.582 57.761 -1.021 1.000 23.057 58 GLY BBB N 1
ATOM 7731 C CA . GLY B 1 58 ? 8.953 58.092 -1.449 1.000 23.691 58 GLY BBB CA 1
ATOM 7732 C C . GLY B 1 58 ? 9.291 57.482 -2.799 1.000 23.666 58 GLY BBB C 1
ATOM 7733 O O . GLY B 1 58 ? 10.480 57.184 -3.037 1.000 25.161 58 GLY BBB O 1
ATOM 7737 N N . SER B 1 59 ? 8.292 57.278 -3.671 1.000 22.529 59 SER BBB N 1
ATOM 7738 C CA . SER B 1 59 ? 8.399 56.334 -4.802 1.000 23.614 59 SER BBB CA 1
ATOM 7739 C C . SER B 1 59 ? 8.077 56.972 -6.159 1.000 24.303 59 SER BBB C 1
ATOM 7740 O O . SER B 1 59 ? 8.635 56.487 -7.154 1.000 23.374 59 SER BBB O 1
ATOM 7748 N N . VAL B 1 60 ? 7.216 57.984 -6.211 1.000 22.767 60 VAL BBB N 1
ATOM 7749 C CA . VAL B 1 60 ? 6.654 58.478 -7.502 1.000 22.585 60 VAL BBB CA 1
ATOM 7750 C C . VAL B 1 60 ? 7.609 59.541 -8.065 1.000 21.701 60 VAL BBB C 1
ATOM 7751 O O . VAL B 1 60 ? 7.287 60.751 -8.055 1.000 25.062 60 VAL BBB O 1
ATOM 7764 N N . ALA B 1 61 ? 8.761 59.075 -8.526 1.000 22.139 61 ALA BBB N 1
ATOM 7765 C CA . ALA B 1 61 ? 9.906 59.919 -8.945 1.000 22.642 61 ALA BBB CA 1
ATOM 7766 C C . ALA B 1 61 ? 9.443 60.908 -10.018 1.000 24.805 61 ALA BBB C 1
ATOM 7767 O O . ALA B 1 61 ? 9.807 62.081 -9.929 1.000 24.414 61 ALA BBB O 1
ATOM 7774 N N . LEU B 1 62 ? 8.696 60.431 -11.013 1.000 23.588 62 LEU BBB N 1
ATOM 7775 C CA . LEU B 1 62 ? 8.334 61.258 -12.199 1.000 25.347 62 LEU BBB CA 1
ATOM 7776 C C . LEU B 1 62 ? 6.965 61.918 -12.042 1.000 25.911 62 LEU BBB C 1
ATOM 7777 O O . LEU B 1 62 ? 6.473 62.498 -13.050 1.000 26.083 62 LEU BBB O 1
ATOM 7793 N N . GLY B 1 63 ? 6.371 61.907 -10.842 1.000 23.668 63 GLY BBB N 1
ATOM 7794 C CA . GLY B 1 63 ? 5.053 62.494 -10.590 1.000 23.607 63 GLY BBB CA 1
ATOM 7795 C C . GLY B 1 63 ? 3.933 61.648 -11.189 1.000 23.689 63 GLY BBB C 1
ATOM 7796 O O . GLY B 1 63 ? 4.207 60.563 -11.726 1.000 24.364 63 GLY BBB O 1
ATOM 7800 N N . PHE B 1 64 ? 2.708 62.149 -11.096 1.000 23.804 64 PHE BBB N 1
ATOM 7801 C CA . PHE B 1 64 ? 1.464 61.355 -11.235 1.000 23.935 64 PHE BBB CA 1
ATOM 7802 C C . PHE B 1 64 ? 0.869 61.414 -12.649 1.000 25.872 64 PHE BBB C 1
ATOM 7803 O O . PHE B 1 64 ? -0.228 60.889 -12.806 1.000 26.993 64 PHE BBB O 1
ATOM 7820 N N . SER B 1 65 ? 1.564 61.956 -13.642 1.000 26.580 65 SER BBB N 1
ATOM 7821 C CA . SER B 1 65 ? 1.025 62.065 -15.025 1.000 27.535 65 SER BBB CA 1
ATOM 7822 C C . SER B 1 65 ? 2.159 62.049 -16.051 1.000 29.257 65 SER BBB C 1
ATOM 7823 O O . SER B 1 65 ? 2.127 62.852 -16.997 1.000 30.806 65 SER BBB O 1
ATOM 7831 N N . ASN B 1 66 ? 3.135 61.161 -15.893 1.000 26.235 66 ASN BBB N 1
ATOM 7832 C CA . ASN B 1 66 ? 4.212 60.999 -16.893 1.000 26.680 66 ASN BBB CA 1
ATOM 7833 C C . ASN B 1 66 ? 3.684 60.166 -18.073 1.000 29.757 66 ASN BBB C 1
ATOM 7834 O O . ASN B 1 66 ? 3.465 58.942 -17.929 1.000 26.669 66 ASN BBB O 1
ATOM 7845 N N . GLN B 1 67 ? 3.477 60.803 -19.231 1.000 28.725 67 GLN BBB N 1
ATOM 7846 C CA . GLN B 1 67 ? 2.816 60.126 -20.367 1.000 27.796 67 GLN BBB CA 1
ATOM 7847 C C . GLN B 1 67 ? 3.773 59.111 -21.004 1.000 27.152 67 GLN BBB C 1
ATOM 7848 O O . GLN B 1 67 ? 3.276 58.120 -21.546 1.000 28.449 67 GLN BBB O 1
ATOM 7862 N N . ARG B 1 68 ? 5.086 59.303 -20.939 1.000 26.946 68 ARG BBB N 1
ATOM 7863 C CA . ARG B 1 68 ? 6.057 58.323 -21.487 1.000 27.686 68 ARG BBB CA 1
ATOM 7864 C C . ARG B 1 68 ? 5.913 56.973 -20.761 1.000 27.046 68 ARG BBB C 1
ATOM 7865 O O . ARG B 1 68 ? 5.993 55.928 -21.441 1.000 24.263 68 ARG BBB O 1
ATOM 7886 N N . LEU B 1 69 ? 5.761 56.972 -19.430 1.000 26.926 69 LEU BBB N 1
ATOM 7887 C CA . LEU B 1 69 ? 5.585 55.698 -18.673 1.000 25.312 69 LEU BBB CA 1
ATOM 7888 C C . LEU B 1 69 ? 4.293 55.004 -19.130 1.000 24.945 69 LEU BBB C 1
ATOM 7889 O O . LEU B 1 69 ? 4.302 53.772 -19.341 1.000 25.880 69 LEU BBB O 1
ATOM 7905 N N . ILE B 1 70 ? 3.220 55.775 -19.255 1.000 25.502 70 ILE BBB N 1
ATOM 7906 C CA . ILE B 1 70 ? 1.851 55.272 -19.560 1.000 25.155 70 ILE BBB CA 1
ATOM 7907 C C . ILE B 1 70 ? 1.883 54.674 -20.974 1.000 26.628 70 ILE BBB C 1
ATOM 7908 O O . ILE B 1 70 ? 1.333 53.557 -21.170 1.000 25.385 70 ILE BBB O 1
ATOM 7924 N N . LYS B 1 71 ? 2.548 55.352 -21.919 1.000 27.358 71 LYS BBB N 1
ATOM 7925 C CA . LYS B 1 71 ? 2.674 54.832 -23.311 1.000 30.610 71 LYS BBB CA 1
ATOM 7926 C C . LYS B 1 71 ? 3.581 53.599 -23.358 1.000 27.578 71 LYS BBB C 1
ATOM 7927 O O . LYS B 1 71 ? 3.271 52.674 -24.136 1.000 27.100 71 LYS BBB O 1
ATOM 7946 N N . ALA B 1 72 ? 4.650 53.558 -22.560 1.000 27.627 72 ALA BBB N 1
ATOM 7947 C CA . ALA B 1 72 ? 5.540 52.381 -22.454 1.000 25.869 72 ALA BBB CA 1
ATOM 7948 C C . ALA B 1 72 ? 4.717 51.170 -21.992 1.000 24.106 72 ALA BBB C 1
ATOM 7949 O O . ALA B 1 72 ? 4.915 50.080 -22.548 1.000 25.634 72 ALA BBB O 1
ATOM 7956 N N . ALA B 1 73 ? 3.794 51.359 -21.052 1.000 25.059 73 ALA BBB N 1
ATOM 7957 C CA . ALA B 1 73 ? 2.932 50.266 -20.543 1.000 24.607 73 ALA BBB CA 1
ATOM 7958 C C . ALA B 1 73 ? 2.033 49.784 -21.687 1.000 25.150 73 ALA BBB C 1
ATOM 7959 O O . ALA B 1 73 ? 1.989 48.572 -21.969 1.000 23.523 73 ALA BBB O 1
ATOM 7966 N N . GLU B 1 74 ? 1.357 50.729 -22.338 1.000 25.203 74 GLU BBB N 1
ATOM 7967 C CA . GLU B 1 74 ? 0.459 50.431 -23.481 1.000 27.713 74 GLU BBB CA 1
ATOM 7968 C C . GLU B 1 74 ? 1.196 49.608 -24.538 1.000 25.634 74 GLU BBB C 1
ATOM 7969 O O . GLU B 1 74 ? 0.646 48.577 -24.981 1.000 27.374 74 GLU BBB O 1
ATOM 7981 N N . GLN B 1 75 ? 2.374 50.051 -24.952 1.000 25.794 75 GLN BBB N 1
ATOM 7982 C CA . GLN B 1 75 ? 3.168 49.408 -26.024 1.000 31.102 75 GLN BBB CA 1
ATOM 7983 C C . GLN B 1 75 ? 3.454 47.970 -25.599 1.000 29.190 75 GLN BBB C 1
ATOM 7984 O O . GLN B 1 75 ? 3.295 47.051 -26.425 1.000 27.623 75 GLN BBB O 1
ATOM 7998 N N . GLN B 1 76 ? 3.810 47.763 -24.329 1.000 26.375 76 GLN BBB N 1
ATOM 7999 C CA . GLN B 1 76 ? 4.158 46.399 -23.878 1.000 24.332 76 GLN BBB CA 1
ATOM 8000 C C . GLN B 1 76 ? 2.894 45.546 -23.752 1.000 22.152 76 GLN BBB C 1
ATOM 8001 O O . GLN B 1 76 ? 2.971 44.374 -24.152 1.000 24.484 76 GLN BBB O 1
ATOM 8015 N N . PHE B 1 77 ? 1.788 46.088 -23.238 1.000 22.757 77 PHE BBB N 1
ATOM 8016 C CA . PHE B 1 77 ? 0.498 45.363 -23.116 1.000 22.485 77 PHE BBB CA 1
ATOM 8017 C C . PHE B 1 77 ? 0.100 44.805 -24.489 1.000 25.781 77 PHE BBB C 1
ATOM 8018 O O . PHE B 1 77 ? -0.310 43.652 -24.607 1.000 24.441 77 PHE BBB O 1
ATOM 8035 N N . ASN B 1 78 ? 0.251 45.622 -25.532 1.000 25.423 78 ASN BBB N 1
ATOM 8036 C CA . ASN B 1 78 ? -0.215 45.257 -26.895 1.000 26.665 78 ASN BBB CA 1
ATOM 8037 C C . ASN B 1 78 ? 0.774 44.305 -27.567 1.000 27.742 78 ASN BBB C 1
ATOM 8038 O O . ASN B 1 78 ? 0.438 43.776 -28.641 1.000 29.693 78 ASN BBB O 1
ATOM 8049 N N . THR B 1 79 ? 1.961 44.095 -26.990 1.000 25.422 79 THR BBB N 1
ATOM 8050 C CA . THR B 1 79 ? 2.990 43.181 -27.515 1.000 27.724 79 THR BBB CA 1
ATOM 8051 C C . THR B 1 79 ? 2.882 41.834 -26.790 1.000 27.572 79 THR BBB C 1
ATOM 8052 O O . THR B 1 79 ? 2.611 40.807 -27.457 1.000 25.226 79 THR BBB O 1
ATOM 8063 N N . LEU B 1 80 ? 3.091 41.862 -25.467 1.000 24.552 80 LEU BBB N 1
ATOM 8064 C CA . LEU B 1 80 ? 3.128 40.656 -24.593 1.000 23.230 80 LEU BBB CA 1
ATOM 8065 C C . LEU B 1 80 ? 2.776 41.104 -23.178 1.000 22.747 80 LEU BBB C 1
ATOM 8066 O O . LEU B 1 80 ? 3.638 41.652 -22.485 1.000 23.940 80 LEU BBB O 1
ATOM 8082 N N . PRO B 1 81 ? 1.507 40.963 -22.741 1.000 23.228 81 PRO BBB N 1
ATOM 8083 C CA . PRO B 1 81 ? 1.053 41.563 -21.491 1.000 22.444 81 PRO BBB CA 1
ATOM 8084 C C . PRO B 1 81 ? 1.497 40.784 -20.241 1.000 23.671 81 PRO BBB C 1
ATOM 8085 O O . PRO B 1 81 ? 1.440 41.328 -19.138 1.000 24.304 81 PRO BBB O 1
ATOM 8096 N N . PHE B 1 82 ? 1.862 39.529 -20.432 1.000 21.525 82 PHE BBB N 1
ATOM 8097 C CA . PHE B 1 82 ? 2.469 38.688 -19.364 1.000 21.350 82 PHE BBB CA 1
ATOM 8098 C C . PHE B 1 82 ? 3.360 37.637 -20.003 1.000 22.422 82 PHE BBB C 1
ATOM 8099 O O . PHE B 1 82 ? 2.979 37.012 -20.995 1.000 21.267 82 PHE BBB O 1
ATOM 8116 N N . TYR B 1 83 ? 4.522 37.426 -19.404 1.000 21.730 83 TYR BBB N 1
ATOM 8117 C CA . TYR B 1 83 ? 5.264 36.165 -19.531 1.000 21.740 83 TYR BBB CA 1
ATOM 8118 C C . TYR B 1 83 ? 6.154 36.065 -18.303 1.000 21.801 83 TYR BBB C 1
ATOM 8119 O O . TYR B 1 83 ? 6.145 36.990 -17.459 1.000 22.790 83 TYR BBB O 1
ATOM 8137 N N . HIS B 1 84 ? 6.769 34.923 -18.154 1.000 21.723 84 HIS BBB N 1
ATOM 8138 C CA . HIS B 1 84 ? 7.578 34.608 -16.962 1.000 22.398 84 HIS BBB CA 1
ATOM 8139 C C . HIS B 1 84 ? 9.016 34.353 -17.379 1.000 22.733 84 HIS BBB C 1
ATOM 8140 O O . HIS B 1 84 ? 9.318 34.296 -18.599 1.000 22.209 84 HIS BBB O 1
ATOM 8155 N N . LEU B 1 85 ? 9.882 34.197 -16.383 1.000 21.605 85 LEU BBB N 1
ATOM 8156 C CA . LEU B 1 85 ? 11.329 33.982 -16.616 1.000 22.231 85 LEU BBB CA 1
ATOM 8157 C C . LEU B 1 85 ? 11.734 32.577 -16.186 1.000 23.263 85 LEU BBB C 1
ATOM 8158 O O . LEU B 1 85 ? 12.929 32.330 -16.072 1.000 22.483 85 LEU BBB O 1
ATOM 8174 N N . PHE B 1 86 ? 10.776 31.687 -15.916 1.000 21.751 86 PHE BBB N 1
ATOM 8175 C CA . PHE B 1 86 ? 11.085 30.355 -15.339 1.000 21.726 86 PHE BBB CA 1
ATOM 8176 C C . PHE B 1 86 ? 11.670 29.460 -16.433 1.000 23.041 86 PHE BBB C 1
ATOM 8177 O O . PHE B 1 86 ? 11.286 29.618 -17.597 1.000 23.167 86 PHE BBB O 1
ATOM 8194 N N . ASN B 1 87 ? 12.488 28.478 -16.055 1.000 23.659 87 ASN BBB N 1
ATOM 8195 C CA . ASN B 1 87 ? 12.899 27.366 -16.954 1.000 27.296 87 ASN BBB CA 1
ATOM 8196 C C . ASN B 1 87 ? 13.477 27.918 -18.271 1.000 25.760 87 ASN BBB C 1
ATOM 8197 O O . ASN B 1 87 ? 13.044 27.463 -19.328 1.000 26.868 87 ASN BBB O 1
ATOM 8208 N N . HIS B 1 88 ? 14.364 28.913 -18.204 1.000 24.542 88 HIS BBB N 1
ATOM 8209 C CA . HIS B 1 88 ? 15.102 29.529 -19.340 1.000 25.820 88 HIS BBB CA 1
ATOM 8210 C C . HIS B 1 88 ? 14.226 30.481 -20.174 1.000 26.523 88 HIS BBB C 1
ATOM 8211 O O . HIS B 1 88 ? 14.771 31.094 -21.091 1.000 26.349 88 HIS BBB O 1
ATOM 8226 N N . LYS B 1 89 ? 12.928 30.639 -19.882 1.000 24.098 89 LYS BBB N 1
ATOM 8227 C CA . LYS B 1 89 ? 12.083 31.582 -20.664 1.000 23.330 89 LYS BBB CA 1
ATOM 8228 C C . LYS B 1 89 ? 12.562 33.000 -20.375 1.000 25.144 89 LYS BBB C 1
ATOM 8229 O O . LYS B 1 89 ? 12.990 33.277 -19.253 1.000 24.354 89 LYS BBB O 1
ATOM 8248 N N . SER B 1 90 ? 12.486 33.893 -21.349 1.000 24.890 90 SER BBB N 1
ATOM 8249 C CA . SER B 1 90 ? 12.850 35.306 -21.153 1.000 23.074 90 SER BBB CA 1
ATOM 8250 C C . SER B 1 90 ? 12.078 36.190 -22.118 1.000 23.952 90 SER BBB C 1
ATOM 8251 O O . SER B 1 90 ? 11.250 35.665 -22.916 1.000 22.948 90 SER BBB O 1
ATOM 8259 N N . HIS B 1 91 ? 12.255 37.493 -21.949 1.000 22.041 91 HIS BBB N 1
ATOM 8260 C CA . HIS B 1 91 ? 11.606 38.516 -22.786 1.000 23.925 91 HIS BBB CA 1
ATOM 8261 C C . HIS B 1 91 ? 12.443 39.780 -22.760 1.000 25.334 91 HIS BBB C 1
ATOM 8262 O O . HIS B 1 91 ? 13.235 39.964 -21.809 1.000 23.899 91 HIS BBB O 1
ATOM 8277 N N . ARG B 1 92 ? 12.298 40.573 -23.812 1.000 25.684 92 ARG BBB N 1
ATOM 8278 C CA . ARG B 1 92 ? 13.171 41.737 -24.094 1.000 26.032 92 ARG BBB CA 1
ATOM 8279 C C . ARG B 1 92 ? 13.164 42.752 -22.944 1.000 24.422 92 ARG BBB C 1
ATOM 8280 O O . ARG B 1 92 ? 14.230 43.240 -22.561 1.000 25.666 92 ARG BBB O 1
ATOM 8301 N N . PRO B 1 93 ? 12.009 43.183 -22.401 1.000 24.668 93 PRO BBB N 1
ATOM 8302 C CA . PRO B 1 93 ? 12.029 44.221 -21.370 1.000 24.653 93 PRO BBB CA 1
ATOM 8303 C C . PRO B 1 93 ? 12.846 43.801 -20.138 1.000 23.711 93 PRO BBB C 1
ATOM 8304 O O . PRO B 1 93 ? 13.566 44.646 -19.602 1.000 22.391 93 PRO BBB O 1
ATOM 8315 N N . SER B 1 94 ? 12.736 42.550 -19.680 1.000 22.116 94 SER BBB N 1
ATOM 8316 C CA . SER B 1 94 ? 13.529 42.078 -18.515 1.000 22.889 94 SER BBB CA 1
ATOM 8317 C C . SER B 1 94 ? 15.021 42.138 -18.851 1.000 24.406 94 SER BBB C 1
ATOM 8318 O O . SER B 1 94 ? 15.819 42.582 -18.014 1.000 23.464 94 SER BBB O 1
ATOM 8326 N N . ILE B 1 95 ? 15.386 41.688 -20.051 1.000 22.920 95 ILE BBB N 1
ATOM 8327 C CA . ILE B 1 95 ? 16.808 41.666 -20.497 1.000 23.906 95 ILE BBB CA 1
ATOM 8328 C C . ILE B 1 95 ? 17.373 43.085 -20.570 1.000 23.495 95 ILE BBB C 1
ATOM 8329 O O . ILE B 1 95 ? 18.465 43.309 -20.004 1.000 24.442 95 ILE BBB O 1
ATOM 8345 N N . GLU B 1 96 ? 16.671 44.005 -21.215 1.000 23.836 96 GLU BBB N 1
ATOM 8346 C CA . GLU B 1 96 ? 17.155 45.388 -21.420 1.000 24.541 96 GLU BBB CA 1
ATOM 8347 C C . GLU B 1 96 ? 17.211 46.091 -20.061 1.000 25.138 96 GLU BBB C 1
ATOM 8348 O O . GLU B 1 96 ? 18.152 46.868 -19.850 1.000 22.947 96 GLU BBB O 1
ATOM 8360 N N . LEU B 1 97 ? 16.253 45.827 -19.165 1.000 23.717 97 LEU BBB N 1
ATOM 8361 C CA . LEU B 1 97 ? 16.299 46.467 -17.829 1.000 23.329 97 LEU BBB CA 1
ATOM 8362 C C . LEU B 1 97 ? 17.467 45.908 -17.024 1.000 23.284 97 LEU BBB C 1
ATOM 8363 O O . LEU B 1 97 ? 18.151 46.723 -16.373 1.000 24.333 97 LEU BBB O 1
ATOM 8379 N N . ALA B 1 98 ? 17.702 44.600 -17.056 1.000 23.193 98 ALA BBB N 1
ATOM 8380 C CA . ALA B 1 98 ? 18.816 43.965 -16.328 1.000 22.924 98 ALA BBB CA 1
ATOM 8381 C C . ALA B 1 98 ? 20.141 44.566 -16.832 1.000 23.415 98 ALA BBB C 1
ATOM 8382 O O . ALA B 1 98 ? 20.995 44.929 -16.008 1.000 24.344 98 ALA BBB O 1
ATOM 8389 N N . GLU B 1 99 ? 20.291 44.697 -18.142 1.000 25.818 99 GLU BBB N 1
ATOM 8390 C CA . GLU B 1 99 ? 21.508 45.316 -18.741 1.000 24.849 99 GLU BBB CA 1
ATOM 8391 C C . GLU B 1 99 ? 21.688 46.741 -18.199 1.000 25.381 99 GLU BBB C 1
ATOM 8392 O O . GLU B 1 99 ? 22.811 47.085 -17.729 1.000 25.827 99 GLU BBB O 1
ATOM 8404 N N . LYS B 1 100 ? 20.645 47.559 -18.286 1.000 25.529 100 LYS BBB N 1
ATOM 8405 C CA . LYS B 1 100 ? 20.695 48.970 -17.837 1.000 25.893 100 LYS BBB CA 1
ATOM 8406 C C . LYS B 1 100 ? 21.094 49.034 -16.356 1.000 26.776 100 LYS BBB C 1
ATOM 8407 O O . LYS B 1 100 ? 21.978 49.843 -16.004 1.000 26.629 100 LYS BBB O 1
ATOM 8426 N N . LEU B 1 101 ? 20.487 48.196 -15.507 1.000 24.649 101 LEU BBB N 1
ATOM 8427 C CA . LEU B 1 101 ? 20.767 48.193 -14.048 1.000 24.563 101 LEU BBB CA 1
ATOM 8428 C C . LEU B 1 101 ? 22.215 47.770 -13.774 1.000 26.982 101 LEU BBB C 1
ATOM 8429 O O . LEU B 1 101 ? 22.891 48.418 -12.942 1.000 25.303 101 LEU BBB O 1
ATOM 8445 N N . ILE B 1 102 ? 22.696 46.711 -14.421 1.000 25.926 102 ILE BBB N 1
ATOM 8446 C CA . ILE B 1 102 ? 24.087 46.247 -14.183 1.000 26.386 102 ILE BBB CA 1
ATOM 8447 C C . ILE B 1 102 ? 25.050 47.340 -14.653 1.000 27.203 102 ILE BBB C 1
ATOM 8448 O O . ILE B 1 102 ? 25.997 47.632 -13.904 1.000 28.149 102 ILE BBB O 1
ATOM 8464 N N . GLU B 1 103 ? 24.796 47.970 -15.800 1.000 27.970 103 GLU BBB N 1
ATOM 8465 C CA . GLU B 1 103 ? 25.778 48.912 -16.391 1.000 31.814 103 GLU BBB CA 1
ATOM 8466 C C . GLU B 1 103 ? 25.789 50.218 -15.589 1.000 33.564 103 GLU BBB C 1
ATOM 8467 O O . GLU B 1 103 ? 26.846 50.852 -15.542 1.000 34.140 103 GLU BBB O 1
ATOM 8479 N N . MET B 1 104 ? 24.701 50.582 -14.910 1.000 29.878 104 MET BBB N 1
ATOM 8480 C CA . MET B 1 104 ? 24.667 51.831 -14.105 1.000 30.903 104 MET BBB CA 1
ATOM 8481 C C . MET B 1 104 ? 25.083 51.574 -12.650 1.000 29.087 104 MET BBB C 1
ATOM 8482 O O . MET B 1 104 ? 25.173 52.569 -11.888 1.000 29.834 104 MET BBB O 1
ATOM 8496 N N . ALA B 1 105 ? 25.354 50.335 -12.246 1.000 27.921 105 ALA BBB N 1
ATOM 8497 C CA . ALA B 1 105 ? 25.626 49.995 -10.829 1.000 29.284 105 ALA BBB CA 1
ATOM 8498 C C . ALA B 1 105 ? 26.875 50.742 -10.360 1.000 32.714 105 ALA BBB C 1
ATOM 8499 O O . ALA B 1 105 ? 27.821 50.940 -11.128 1.000 29.526 105 ALA BBB O 1
ATOM 8506 N N . PRO B 1 106 ? 26.906 51.180 -9.085 1.000 31.705 106 PRO BBB N 1
ATOM 8507 C CA . PRO B 1 106 ? 28.021 51.977 -8.570 1.000 33.135 106 PRO BBB CA 1
ATOM 8508 C C . PRO B 1 106 ? 29.266 51.152 -8.237 1.000 35.184 106 PRO BBB C 1
ATOM 8509 O O . PRO B 1 106 ? 30.313 51.727 -8.042 1.000 35.996 106 PRO BBB O 1
ATOM 8520 N N . VAL B 1 107 ? 29.114 49.834 -8.149 1.000 32.330 107 VAL BBB N 1
ATOM 8521 C CA . VAL B 1 107 ? 30.220 48.849 -8.024 1.000 33.654 107 VAL BBB CA 1
ATOM 8522 C C . VAL B 1 107 ? 29.973 47.794 -9.093 1.000 35.066 107 VAL BBB C 1
ATOM 8523 O O . VAL B 1 107 ? 28.850 47.667 -9.592 1.000 30.057 107 VAL BBB O 1
ATOM 8536 N N . PRO B 1 108 ? 31.013 47.041 -9.501 1.000 33.600 108 PRO BBB N 1
ATOM 8537 C CA . PRO B 1 108 ? 30.822 45.919 -10.424 1.000 34.324 108 PRO BBB CA 1
ATOM 8538 C C . PRO B 1 108 ? 29.791 44.910 -9.904 1.000 30.299 108 PRO BBB C 1
ATOM 8539 O O . PRO B 1 108 ? 29.973 44.303 -8.863 1.000 31.643 108 PRO BBB O 1
ATOM 8550 N N . MET B 1 109 ? 28.722 44.739 -10.674 1.000 28.208 109 MET BBB N 1
ATOM 8551 C CA . MET B 1 109 ? 27.671 43.753 -10.362 1.000 28.353 109 MET BBB CA 1
ATOM 8552 C C . MET B 1 109 ? 27.599 42.748 -11.505 1.000 27.798 109 MET BBB C 1
ATOM 8553 O O . MET B 1 109 ? 28.004 43.095 -12.641 1.000 29.901 109 MET BBB O 1
ATOM 8567 N N . SER B 1 110 ? 27.090 41.566 -11.193 1.000 27.558 110 SER BBB N 1
ATOM 8568 C CA . SER B 1 110 ? 27.028 40.405 -12.109 1.000 27.320 110 SER BBB CA 1
ATOM 8569 C C . SER B 1 110 ? 25.621 40.230 -12.700 1.000 26.690 110 SER BBB C 1
ATOM 8570 O O . SER B 1 110 ? 25.485 40.172 -13.951 1.000 25.123 110 SER BBB O 1
ATOM 8578 N N . LYS B 1 111 ? 24.618 40.070 -11.839 1.000 24.926 111 LYS BBB N 1
ATOM 8579 C CA . LYS B 1 111 ? 23.283 39.614 -12.288 1.000 23.126 111 LYS BBB CA 1
ATOM 8580 C C . LYS B 1 111 ? 22.191 40.379 -11.556 1.000 25.293 111 LYS BBB C 1
ATOM 8581 O O . LYS B 1 111 ? 22.409 40.834 -10.412 1.000 23.670 111 LYS BBB O 1
ATOM 8600 N N . VAL B 1 112 ? 21.057 40.473 -12.221 1.000 23.173 112 VAL BBB N 1
ATOM 8601 C CA . VAL B 1 112 ? 19.776 40.969 -11.634 1.000 23.013 112 VAL BBB CA 1
ATOM 8602 C C . VAL B 1 112 ? 18.822 39.800 -11.414 1.000 22.660 112 VAL BBB C 1
ATOM 8603 O O . VAL B 1 112 ? 18.691 38.936 -12.296 1.000 23.359 112 VAL BBB O 1
ATOM 8616 N N . PHE B 1 113 ? 18.116 39.819 -10.281 1.000 21.435 113 PHE BBB N 1
ATOM 8617 C CA . PHE B 1 113 ? 16.965 38.939 -10.016 1.000 20.785 113 PHE BBB CA 1
ATOM 8618 C C . PHE B 1 113 ? 15.789 39.854 -9.700 1.000 21.263 113 PHE BBB C 1
ATOM 8619 O O . PHE B 1 113 ? 15.960 40.713 -8.836 1.000 21.915 113 PHE BBB O 1
ATOM 8636 N N . PHE B 1 114 ? 14.675 39.710 -10.409 1.000 20.060 114 PHE BBB N 1
ATOM 8637 C CA . PHE B 1 114 ? 13.496 40.589 -10.221 1.000 18.835 114 PHE BBB CA 1
ATOM 8638 C C . PHE B 1 114 ? 12.469 39.954 -9.270 1.000 18.049 114 PHE BBB C 1
ATOM 8639 O O . PHE B 1 114 ? 12.245 38.733 -9.256 1.000 20.426 114 PHE BBB O 1
ATOM 8656 N N . THR B 1 115 ? 11.820 40.823 -8.510 1.000 18.305 115 THR BBB N 1
ATOM 8657 C CA . THR B 1 115 ? 10.657 40.493 -7.660 1.000 19.565 115 THR BBB CA 1
ATOM 8658 C C . THR B 1 115 ? 9.585 41.564 -7.862 1.000 18.912 115 THR BBB C 1
ATOM 8659 O O . THR B 1 115 ? 9.802 42.552 -8.618 1.000 19.541 115 THR BBB O 1
ATOM 8670 N N . ASN B 1 116 ? 8.447 41.419 -7.198 1.000 19.807 116 ASN BBB N 1
ATOM 8671 C CA . ASN B 1 116 ? 7.382 42.458 -7.270 1.000 20.490 116 ASN BBB CA 1
ATOM 8672 C C . ASN B 1 116 ? 7.649 43.576 -6.255 1.000 22.047 116 ASN BBB C 1
ATOM 8673 O O . ASN B 1 116 ? 7.359 44.719 -6.556 1.000 22.764 116 ASN BBB O 1
ATOM 8684 N N . SER B 1 117 ? 8.180 43.266 -5.065 1.000 19.789 117 SER BBB N 1
ATOM 8685 C CA . SER B 1 117 ? 8.244 44.233 -3.945 1.000 19.695 117 SER BBB CA 1
ATOM 8686 C C . SER B 1 117 ? 9.626 44.237 -3.303 1.000 18.811 117 SER BBB C 1
ATOM 8687 O O . SER B 1 117 ? 10.349 43.233 -3.430 1.000 18.689 117 SER BBB O 1
ATOM 8695 N N . GLY B 1 118 ? 9.944 45.330 -2.635 1.000 18.124 118 GLY BBB N 1
ATOM 8696 C CA . GLY B 1 118 ? 11.130 45.445 -1.761 1.000 19.335 118 GLY BBB CA 1
ATOM 8697 C C . GLY B 1 118 ? 11.111 44.371 -0.678 1.000 20.219 118 GLY BBB C 1
ATOM 8698 O O . GLY B 1 118 ? 12.186 43.789 -0.390 1.000 20.531 118 GLY BBB O 1
ATOM 8702 N N . SER B 1 119 ? 9.948 44.076 -0.091 1.000 19.990 119 SER BBB N 1
ATOM 8703 C CA . SER B 1 119 ? 9.827 43.025 0.951 1.000 20.425 119 SER BBB CA 1
ATOM 8704 C C . SER B 1 119 ? 10.219 41.669 0.361 1.000 20.903 119 SER BBB C 1
ATOM 8705 O O . SER B 1 119 ? 11.028 40.951 0.990 1.000 21.564 119 SER BBB O 1
ATOM 8713 N N . GLU B 1 120 ? 9.653 41.296 -0.785 1.000 19.390 120 GLU BBB N 1
ATOM 8714 C CA . GLU B 1 120 ? 10.020 40.037 -1.483 1.000 20.907 120 GLU BBB CA 1
ATOM 8715 C C . GLU B 1 120 ? 11.521 40.042 -1.803 1.000 20.781 120 GLU BBB C 1
ATOM 8716 O O . GLU B 1 120 ? 12.160 38.941 -1.718 1.000 21.011 120 GLU BBB O 1
ATOM 8728 N N . ALA B 1 121 ? 12.059 41.181 -2.230 1.000 20.363 121 ALA BBB N 1
ATOM 8729 C CA . ALA B 1 121 ? 13.474 41.280 -2.650 1.000 19.551 121 ALA BBB CA 1
ATOM 8730 C C . ALA B 1 121 ? 14.368 40.977 -1.434 1.000 20.468 121 ALA BBB C 1
ATOM 8731 O O . ALA B 1 121 ? 15.270 40.163 -1.555 1.000 19.421 121 ALA BBB O 1
ATOM 8738 N N . ASN B 1 122 ? 14.111 41.593 -0.288 1.000 20.084 122 ASN BBB N 1
ATOM 8739 C CA . ASN B 1 122 ? 14.960 41.359 0.915 1.000 20.034 122 ASN BBB CA 1
ATOM 8740 C C . ASN B 1 122 ? 14.760 39.930 1.421 1.000 21.211 122 ASN BBB C 1
ATOM 8741 O O . ASN B 1 122 ? 15.741 39.330 1.903 1.000 23.062 122 ASN BBB O 1
ATOM 8752 N N . ASP B 1 123 ? 13.540 39.412 1.352 1.000 21.032 123 ASP BBB N 1
ATOM 8753 C CA . ASP B 1 123 ? 13.227 38.013 1.716 1.000 20.908 123 ASP BBB CA 1
ATOM 8754 C C . ASP B 1 123 ? 14.041 37.078 0.819 1.000 22.126 123 ASP BBB C 1
ATOM 8755 O O . ASP B 1 123 ? 14.653 36.122 1.327 1.000 21.896 123 ASP BBB O 1
ATOM 8764 N N . THR B 1 124 ? 14.075 37.376 -0.480 1.000 20.365 124 THR BBB N 1
ATOM 8765 C CA . THR B 1 124 ? 14.872 36.613 -1.479 1.000 21.093 124 THR BBB CA 1
ATOM 8766 C C . THR B 1 124 ? 16.368 36.707 -1.148 1.000 21.235 124 THR BBB C 1
ATOM 8767 O O . THR B 1 124 ? 17.079 35.676 -1.255 1.000 23.375 124 THR BBB O 1
ATOM 8778 N N . VAL B 1 125 ? 16.860 37.877 -0.778 1.000 21.809 125 VAL BBB N 1
ATOM 8779 C CA . VAL B 1 125 ? 18.287 38.072 -0.403 1.000 22.711 125 VAL BBB CA 1
ATOM 8780 C C . VAL B 1 125 ? 18.613 37.148 0.770 1.000 22.989 125 VAL BBB C 1
ATOM 8781 O O . VAL B 1 125 ? 19.663 36.476 0.722 1.000 23.793 125 VAL BBB O 1
ATOM 8794 N N . VAL B 1 126 ? 17.749 37.067 1.774 1.000 22.739 126 VAL BBB N 1
ATOM 8795 C CA . VAL B 1 126 ? 17.958 36.140 2.925 1.000 23.266 126 VAL BBB CA 1
ATOM 8796 C C . VAL B 1 126 ? 18.109 34.721 2.362 1.000 25.966 126 VAL BBB C 1
ATOM 8797 O O . VAL B 1 126 ? 19.101 34.029 2.692 1.000 25.363 126 VAL BBB O 1
ATOM 8810 N N . LYS B 1 127 ? 17.184 34.283 1.518 1.000 23.688 127 LYS BBB N 1
ATOM 8811 C CA . LYS B 1 127 ? 17.230 32.901 0.987 1.000 24.227 127 LYS BBB CA 1
ATOM 8812 C C . LYS B 1 127 ? 18.506 32.701 0.168 1.000 24.462 127 LYS BBB C 1
ATOM 8813 O O . LYS B 1 127 ? 19.111 31.602 0.282 1.000 24.430 127 LYS BBB O 1
ATOM 8832 N N . PHE B 1 128 ? 18.903 33.693 -0.628 1.000 22.171 128 PHE BBB N 1
ATOM 8833 C CA . PHE B 1 128 ? 20.044 33.569 -1.565 1.000 22.506 128 PHE BBB CA 1
ATOM 8834 C C . PHE B 1 128 ? 21.352 33.498 -0.769 1.000 26.235 128 PHE BBB C 1
ATOM 8835 O O . PHE B 1 128 ? 22.291 32.812 -1.174 1.000 25.845 128 PHE BBB O 1
ATOM 8852 N N . VAL B 1 129 ? 21.422 34.228 0.340 1.000 24.517 129 VAL BBB N 1
ATOM 8853 C CA . VAL B 1 129 ? 22.629 34.222 1.213 1.000 25.459 129 VAL BBB CA 1
ATOM 8854 C C . VAL B 1 129 ? 22.734 32.862 1.906 1.000 24.559 129 VAL BBB C 1
ATOM 8855 O O . VAL B 1 129 ? 23.865 32.323 1.961 1.000 27.501 129 VAL BBB O 1
ATOM 8868 N N . TRP B 1 130 ? 21.634 32.301 2.402 1.000 22.921 130 TRP BBB N 1
ATOM 8869 C CA . TRP B 1 130 ? 21.609 30.947 3.014 1.000 25.806 130 TRP BBB CA 1
ATOM 8870 C C . TRP B 1 130 ? 22.029 29.917 1.955 1.000 29.504 130 TRP BBB C 1
ATOM 8871 O O . TRP B 1 130 ? 22.870 29.026 2.233 1.000 30.186 130 TRP BBB O 1
ATOM 8892 N N . TYR B 1 131 ? 21.457 30.026 0.764 1.000 26.876 131 TYR BBB N 1
ATOM 8893 C CA . TYR B 1 131 ? 21.789 29.153 -0.391 1.000 26.399 131 TYR BBB CA 1
ATOM 8894 C C . TYR B 1 131 ? 23.283 29.255 -0.699 1.000 26.419 131 TYR BBB C 1
ATOM 8895 O O . TYR B 1 131 ? 23.927 28.208 -0.877 1.000 28.597 131 TYR BBB O 1
ATOM 8913 N N . LEU B 1 132 ? 23.799 30.472 -0.829 1.000 25.997 132 LEU BBB N 1
ATOM 8914 C CA . LEU B 1 132 ? 25.210 30.759 -1.179 1.000 28.489 132 LEU BBB CA 1
ATOM 8915 C C . LEU B 1 132 ? 26.136 30.083 -0.164 1.000 30.109 132 LEU BBB C 1
ATOM 8916 O O . LEU B 1 132 ? 27.065 29.373 -0.587 1.000 30.344 132 LEU BBB O 1
ATOM 8932 N N . ASN B 1 133 ? 25.912 30.304 1.124 1.000 30.490 133 ASN BBB N 1
ATOM 8933 C CA . ASN B 1 133 ? 26.850 29.804 2.171 1.000 30.905 133 ASN BBB CA 1
ATOM 8934 C C . ASN B 1 133 ? 26.730 28.278 2.271 1.000 33.734 133 ASN BBB C 1
ATOM 8935 O O . ASN B 1 133 ? 27.773 27.642 2.499 1.000 32.228 133 ASN BBB O 1
ATOM 8946 N N . ASN B 1 134 ? 25.557 27.698 2.023 1.000 32.552 134 ASN BBB N 1
ATOM 8947 C CA . ASN B 1 134 ? 25.427 26.223 1.843 1.000 34.861 134 ASN BBB CA 1
ATOM 8948 C C . ASN B 1 134 ? 26.273 25.779 0.633 1.000 35.281 134 ASN BBB C 1
ATOM 8949 O O . ASN B 1 134 ? 27.056 24.819 0.779 1.000 37.202 134 ASN BBB O 1
ATOM 8960 N N . ALA B 1 135 ? 26.198 26.488 -0.494 1.000 32.649 135 ALA BBB N 1
ATOM 8961 C CA . ALA B 1 135 ? 26.976 26.201 -1.725 1.000 34.748 135 ALA BBB CA 1
ATOM 8962 C C . ALA B 1 135 ? 28.487 26.258 -1.438 1.000 36.808 135 ALA BBB C 1
ATOM 8963 O O . ALA B 1 135 ? 29.250 25.466 -2.032 1.000 35.461 135 ALA BBB O 1
ATOM 8970 N N . LEU B 1 136 ? 28.922 27.202 -0.603 1.000 32.185 136 LEU BBB N 1
ATOM 8971 C CA . LEU B 1 136 ? 30.356 27.447 -0.294 1.000 33.664 136 LEU BBB CA 1
ATOM 8972 C C . LEU B 1 136 ? 30.856 26.479 0.790 1.000 34.881 136 LEU BBB C 1
ATOM 8973 O O . LEU B 1 136 ? 32.059 26.560 1.133 1.000 37.377 136 LEU BBB O 1
ATOM 8989 N N . GLY B 1 137 ? 29.991 25.621 1.328 1.000 31.035 137 GLY BBB N 1
ATOM 8990 C CA . GLY B 1 137 ? 30.322 24.715 2.438 1.000 34.819 137 GLY BBB CA 1
ATOM 8991 C C . GLY B 1 137 ? 30.549 25.465 3.741 1.000 38.017 137 GLY BBB C 1
ATOM 8992 O O . GLY B 1 137 ? 31.433 25.061 4.505 1.000 36.417 137 GLY BBB O 1
ATOM 8996 N N . LYS B 1 138 ? 29.746 26.493 4.015 1.000 33.691 138 LYS BBB N 1
ATOM 8997 C CA . LYS B 1 138 ? 29.742 27.250 5.295 1.000 33.725 138 LYS BBB CA 1
ATOM 8998 C C . LYS B 1 138 ? 28.343 27.226 5.893 1.000 35.170 138 LYS BBB C 1
ATOM 8999 O O . LYS B 1 138 ? 27.686 28.257 5.997 1.000 36.212 138 LYS BBB O 1
ATOM 9018 N N . PRO B 1 139 ? 27.823 26.047 6.289 1.000 34.813 139 PRO BBB N 1
ATOM 9019 C CA . PRO B 1 139 ? 26.439 25.932 6.729 1.000 33.781 139 PRO BBB CA 1
ATOM 9020 C C . PRO B 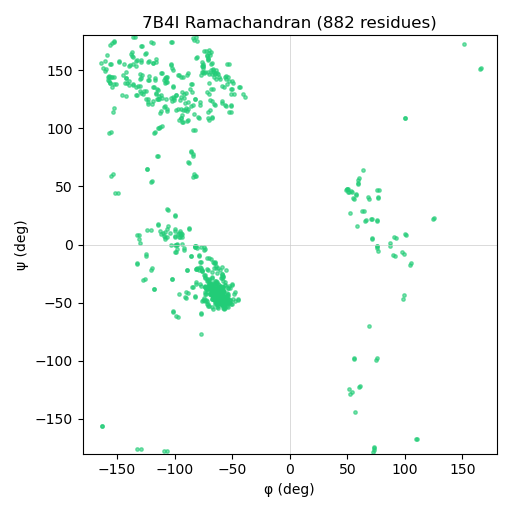1 139 ? 26.084 26.704 8.008 1.000 34.090 139 PRO BBB C 1
ATOM 9021 O O . PRO B 1 139 ? 24.913 26.877 8.248 1.000 35.376 139 PRO BBB O 1
ATOM 9032 N N . ALA B 1 140 ? 27.068 27.069 8.837 1.000 33.323 140 ALA BBB N 1
ATOM 9033 C CA . ALA B 1 140 ? 26.825 27.859 10.065 1.000 35.720 140 ALA BBB CA 1
ATOM 9034 C C . ALA B 1 140 ? 26.633 29.350 9.724 1.000 32.918 140 ALA BBB C 1
ATOM 9035 O O . ALA B 1 140 ? 26.076 30.047 10.570 1.000 34.227 140 ALA BBB O 1
ATOM 9042 N N . LYS B 1 141 ? 27.129 29.813 8.570 1.000 33.433 141 LYS BBB N 1
ATOM 9043 C CA . LYS B 1 141 ? 27.286 31.256 8.238 1.000 32.409 141 LYS BBB CA 1
ATOM 9044 C C . LYS B 1 141 ? 25.940 31.757 7.702 1.000 32.226 141 LYS BBB C 1
ATOM 9045 O O . LYS B 1 141 ? 25.806 31.858 6.459 1.000 29.314 141 LYS BBB O 1
ATOM 9064 N N . LYS B 1 142 ? 24.988 32.008 8.606 1.000 31.312 142 LYS BBB N 1
ATOM 9065 C CA . LYS B 1 142 ? 23.555 32.229 8.249 1.000 29.275 142 LYS BBB CA 1
ATOM 9066 C C . LYS B 1 142 ? 22.923 33.451 8.930 1.000 30.279 142 LYS BBB C 1
ATOM 9067 O O . LYS B 1 142 ? 21.849 33.855 8.472 1.000 30.565 142 LYS BBB O 1
ATOM 9086 N N . LYS B 1 143 ? 23.509 34.008 9.987 1.000 28.811 143 LYS BBB N 1
ATOM 9087 C CA . LYS B 1 143 ? 22.818 35.089 10.741 1.000 29.432 143 LYS BBB CA 1
ATOM 9088 C C . LYS B 1 143 ? 22.915 36.390 9.949 1.000 25.430 143 LYS BBB C 1
ATOM 9089 O O . LYS B 1 143 ? 23.941 36.656 9.284 1.000 26.045 143 LYS BBB O 1
ATOM 9108 N N . PHE B 1 144 ? 21.882 37.225 10.093 1.000 26.171 144 PHE BBB N 1
ATOM 9109 C CA . PHE B 1 144 ? 21.836 38.588 9.526 1.000 25.698 144 PHE BBB CA 1
ATOM 9110 C C . PHE B 1 144 ? 21.948 39.594 10.674 1.000 23.244 144 PHE BBB C 1
ATOM 9111 O O . PHE B 1 144 ? 21.342 39.339 11.724 1.000 26.988 144 PHE BBB O 1
ATOM 9128 N N . ILE B 1 145 ? 22.669 40.668 10.434 1.000 25.139 145 ILE BBB N 1
ATOM 9129 C CA . ILE B 1 145 ? 22.709 41.852 11.336 1.000 27.488 145 ILE BBB CA 1
ATOM 9130 C C . ILE B 1 145 ? 22.075 43.025 10.597 1.000 25.415 145 ILE BBB C 1
ATOM 9131 O O . ILE B 1 145 ? 22.534 43.375 9.504 1.000 26.183 145 ILE BBB O 1
ATOM 9147 N N . SER B 1 146 ? 21.111 43.654 11.249 1.000 27.400 146 SER BBB N 1
ATOM 9148 C CA . SER B 1 146 ? 20.481 44.899 10.745 1.000 27.023 146 SER BBB CA 1
ATOM 9149 C C . SER B 1 146 ? 20.441 45.890 11.911 1.000 29.022 146 SER BBB C 1
ATOM 9150 O O . SER B 1 146 ? 21.055 45.577 12.965 1.000 26.221 146 SER BBB O 1
ATOM 9158 N N . ARG B 1 147 ? 19.843 47.063 11.708 1.000 28.039 147 ARG BBB N 1
ATOM 9159 C CA . ARG B 1 147 ? 19.859 48.161 12.709 1.000 26.792 147 ARG BBB CA 1
ATOM 9160 C C . ARG B 1 147 ? 18.467 48.404 13.292 1.000 28.223 147 ARG BBB C 1
ATOM 9161 O O . ARG B 1 147 ? 17.450 48.264 12.590 1.000 25.055 147 ARG BBB O 1
ATOM 9182 N N . VAL B 1 148 ? 18.435 48.814 14.563 1.000 25.933 148 VAL BBB N 1
ATOM 9183 C CA . VAL B 1 148 ? 17.224 49.408 15.190 1.000 23.745 148 VAL BBB CA 1
ATOM 9184 C C . VAL B 1 148 ? 16.739 50.538 14.264 1.000 22.864 148 VAL BBB C 1
ATOM 9185 O O . VAL B 1 148 ? 17.590 51.311 13.774 1.000 23.949 148 VAL BBB O 1
ATOM 9198 N N . ASN B 1 149 ? 15.433 50.568 14.004 1.000 27.250 149 ASN BBB N 1
ATOM 9199 C CA . ASN B 1 149 ? 14.729 51.583 13.168 1.000 27.062 149 ASN BBB CA 1
ATOM 9200 C C . ASN B 1 149 ? 15.049 51.432 11.670 1.000 28.120 149 ASN BBB C 1
ATOM 9201 O O . ASN B 1 149 ? 14.595 52.302 10.907 1.000 26.022 149 ASN BBB O 1
ATOM 9212 N N . GLY B 1 150 ? 15.789 50.401 11.246 1.000 26.536 150 GLY BBB N 1
ATOM 9213 C CA . GLY B 1 150 ? 15.921 50.096 9.816 1.000 25.599 150 GLY BBB CA 1
ATOM 9214 C C . GLY B 1 150 ? 14.597 49.614 9.277 1.000 23.793 150 GLY BBB C 1
ATOM 9215 O O . GLY B 1 150 ? 13.827 49.025 10.037 1.000 24.216 150 GLY BBB O 1
ATOM 9219 N N . TYR B 1 151 ? 14.327 49.857 7.997 1.000 22.180 151 TYR BBB N 1
ATOM 9220 C CA . TYR B 1 151 ? 13.131 49.312 7.319 1.000 22.950 151 TYR BBB CA 1
ATOM 9221 C C . TYR B 1 151 ? 13.553 48.508 6.100 1.000 21.971 151 TYR BBB C 1
ATOM 9222 O O . TYR B 1 151 ? 14.205 49.058 5.207 1.000 22.891 151 TYR BBB O 1
ATOM 9240 N N . HIS B 1 152 ? 13.155 47.243 6.082 1.000 22.003 152 HIS BBB N 1
ATOM 9241 C CA . HIS B 1 152 ? 13.532 46.271 5.029 1.000 22.448 152 HIS BBB CA 1
ATOM 9242 C C . HIS B 1 152 ? 12.296 45.519 4.544 1.000 22.661 152 HIS BBB C 1
ATOM 9243 O O . HIS B 1 152 ? 12.450 44.571 3.772 1.000 22.919 152 HIS BBB O 1
ATOM 9258 N N . GLY B 1 153 ? 11.097 45.926 4.964 1.000 23.323 153 GLY BBB N 1
ATOM 9259 C CA . GLY B 1 153 ? 9.860 45.309 4.488 1.000 23.498 153 GLY BBB CA 1
ATOM 9260 C C . GLY B 1 153 ? 9.158 44.478 5.554 1.000 23.696 153 GLY BBB C 1
ATOM 9261 O O . GLY B 1 153 ? 9.549 44.556 6.755 1.000 24.734 153 GLY BBB O 1
ATOM 9265 N N . VAL B 1 154 ? 8.184 43.688 5.115 1.000 22.110 154 VAL BBB N 1
ATOM 9266 C CA . VAL B 1 154 ? 7.096 43.190 6.010 1.000 22.743 154 VAL BBB CA 1
ATOM 9267 C C . VAL B 1 154 ? 6.884 41.678 5.917 1.000 23.813 154 VAL BBB C 1
ATOM 9268 O O . VAL B 1 154 ? 5.969 41.197 6.584 1.000 23.407 154 VAL BBB O 1
ATOM 9281 N N . THR B 1 155 ? 7.640 40.906 5.124 1.000 21.903 155 THR BBB N 1
ATOM 9282 C CA . THR B 1 155 ? 7.454 39.429 5.180 1.000 21.704 155 THR BBB CA 1
ATOM 9283 C C . THR B 1 155 ? 7.959 38.935 6.546 1.000 23.024 155 THR BBB C 1
ATOM 9284 O O . THR B 1 155 ? 8.700 39.660 7.226 1.000 22.967 155 THR BBB O 1
ATOM 9295 N N . VAL B 1 156 ? 7.626 37.707 6.906 1.000 25.722 156 VAL BBB N 1
ATOM 9296 C CA . VAL B 1 156 ? 8.151 37.117 8.175 1.000 25.549 156 VAL BBB CA 1
ATOM 9297 C C . VAL B 1 156 ? 9.669 37.355 8.264 1.000 24.635 156 VAL BBB C 1
ATOM 9298 O O . VAL B 1 156 ? 10.139 37.883 9.289 1.000 25.726 156 VAL BBB O 1
ATOM 9311 N N . ALA B 1 157 ? 10.444 37.075 7.216 1.000 23.171 157 ALA BBB N 1
ATOM 9312 C CA . ALA B 1 157 ? 11.908 37.290 7.221 1.000 23.651 157 ALA BBB CA 1
ATOM 9313 C C . ALA B 1 157 ? 12.292 38.770 7.075 1.000 22.978 157 ALA BBB C 1
ATOM 9314 O O . ALA B 1 157 ? 13.147 39.247 7.837 1.000 25.561 157 ALA BBB O 1
ATOM 9321 N N . SER B 1 158 ? 11.728 39.537 6.131 1.000 22.542 158 SER BBB N 1
ATOM 9322 C CA . SER B 1 158 ? 12.181 40.932 5.953 1.000 21.725 158 SER BBB CA 1
ATOM 9323 C C . SER B 1 158 ? 11.710 41.807 7.125 1.000 21.213 158 SER BBB C 1
ATOM 9324 O O . SER B 1 158 ? 12.442 42.737 7.447 1.000 22.965 158 SER BBB O 1
ATOM 9332 N N . ALA B 1 159 ? 10.579 41.510 7.762 1.000 22.285 159 ALA BBB N 1
ATOM 9333 C CA . ALA B 1 159 ? 10.135 42.224 8.989 1.000 23.131 159 ALA BBB CA 1
ATOM 9334 C C . ALA B 1 159 ? 11.045 41.835 10.168 1.000 25.119 159 ALA BBB C 1
ATOM 9335 O O . ALA B 1 159 ? 11.112 42.618 11.138 1.000 25.143 159 ALA BBB O 1
ATOM 9342 N N . SER B 1 160 ? 11.725 40.681 10.097 1.000 26.501 160 SER BBB N 1
ATOM 9343 C CA . SER B 1 160 ? 12.766 40.291 11.098 1.000 25.848 160 SER BBB CA 1
ATOM 9344 C C . SER B 1 160 ? 14.017 41.149 10.900 1.000 24.944 160 SER BBB C 1
ATOM 9345 O O . SER B 1 160 ? 14.633 41.565 11.897 1.000 27.042 160 SER BBB O 1
ATOM 9353 N N . LEU B 1 161 ? 14.372 41.471 9.651 1.000 24.670 161 LEU BBB N 1
ATOM 9354 C CA . LEU B 1 161 ? 15.445 42.430 9.317 1.000 24.064 161 LEU BBB CA 1
ATOM 9355 C C . LEU B 1 161 ? 15.039 43.838 9.785 1.000 24.960 161 LEU BBB C 1
ATOM 9356 O O . LEU B 1 161 ? 15.875 44.532 10.344 1.000 24.843 161 LEU BBB O 1
ATOM 9372 N N . THR B 1 162 ? 13.807 44.250 9.490 1.000 25.222 162 THR BBB N 1
ATOM 9373 C CA . THR B 1 162 ? 13.272 45.572 9.917 1.000 24.145 162 THR BBB CA 1
ATOM 9374 C C . THR B 1 162 ? 13.533 45.749 11.418 1.000 27.248 162 THR BBB C 1
ATOM 9375 O O . THR B 1 162 ? 13.393 44.764 12.166 1.000 27.169 162 THR BBB O 1
ATOM 9386 N N . GLY B 1 163 ? 13.903 46.962 11.825 1.000 27.921 163 GLY BBB N 1
ATOM 9387 C CA . GLY B 1 163 ? 14.226 47.287 13.227 1.000 29.269 163 GLY BBB CA 1
ATOM 9388 C C . GLY B 1 163 ? 13.180 48.185 13.859 1.000 29.329 163 GLY BBB C 1
ATOM 9389 O O . GLY B 1 163 ? 13.439 48.687 14.965 1.000 30.161 163 GLY BBB O 1
ATOM 9393 N N . LEU B 1 164 ? 12.049 48.404 13.192 1.000 27.359 164 LEU BBB N 1
ATOM 9394 C CA . LEU B 1 164 ? 10.951 49.240 13.746 1.000 30.520 164 LEU BBB CA 1
ATOM 9395 C C . LEU B 1 164 ? 10.034 48.355 14.572 1.000 28.821 164 LEU BBB C 1
ATOM 9396 O O . LEU B 1 164 ? 9.484 47.383 14.072 1.000 27.360 164 LEU BBB O 1
ATOM 9412 N N . PRO B 1 165 ? 9.831 48.683 15.870 1.000 31.831 165 PRO BBB N 1
ATOM 9413 C CA . PRO B 1 165 ? 8.952 47.901 16.734 1.000 32.399 165 PRO BBB CA 1
ATOM 9414 C C . PRO B 1 165 ? 7.541 47.649 16.198 1.000 28.373 165 PRO BBB C 1
ATOM 9415 O O . PRO B 1 165 ? 7.025 46.588 16.426 1.000 32.354 165 PRO BBB O 1
ATOM 9426 N N . GLY B 1 166 ? 6.946 48.634 15.524 1.000 30.581 166 GLY BBB N 1
ATOM 9427 C CA . GLY B 1 166 ? 5.588 48.531 14.949 1.000 30.129 166 GLY BBB CA 1
ATOM 9428 C C . GLY B 1 166 ? 5.473 47.371 13.977 1.000 29.525 166 GLY BBB C 1
ATOM 9429 O O . GLY B 1 166 ? 4.362 46.830 13.834 1.000 31.691 166 GLY BBB O 1
ATOM 9433 N N . ASN B 1 167 ? 6.584 46.974 13.343 1.000 28.748 167 ASN BBB N 1
ATOM 9434 C CA . ASN B 1 167 ? 6.619 45.856 12.374 1.000 26.965 167 ASN BBB CA 1
ATOM 9435 C C . ASN B 1 167 ? 6.799 44.504 13.064 1.000 28.347 167 ASN BBB C 1
ATOM 9436 O O . ASN B 1 167 ? 6.634 43.485 12.373 1.000 29.600 167 ASN BBB O 1
ATOM 9447 N N . GLN B 1 168 ? 7.109 44.479 14.369 1.000 30.015 168 GLN BBB N 1
ATOM 9448 C CA . GLN B 1 168 ? 7.456 43.213 15.076 1.000 28.728 168 GLN BBB CA 1
ATOM 9449 C C . GLN B 1 168 ? 6.457 42.911 16.203 1.000 30.685 168 GLN BBB C 1
ATOM 9450 O O . GLN B 1 168 ? 6.098 41.726 16.361 1.000 28.961 168 GLN BBB O 1
ATOM 9464 N N . ARG B 1 169 ? 5.986 43.933 16.929 1.000 32.616 169 ARG BBB N 1
ATOM 9465 C CA . ARG B 1 169 ? 5.097 43.769 18.112 1.000 33.511 169 ARG BBB CA 1
ATOM 9466 C C . ARG B 1 169 ? 3.819 43.042 17.678 1.000 31.459 169 ARG BBB C 1
ATOM 9467 O O . ARG B 1 169 ? 3.140 43.509 16.735 1.000 31.242 169 ARG BBB O 1
ATOM 9488 N N . GLY B 1 170 ? 3.511 41.909 18.318 1.000 30.377 170 GLY BBB N 1
ATOM 9489 C CA . GLY B 1 170 ? 2.299 41.122 18.047 1.000 29.640 170 GLY BBB CA 1
ATOM 9490 C C . GLY B 1 170 ? 2.489 40.072 16.973 1.000 29.496 170 GLY BBB C 1
ATOM 9491 O O . GLY B 1 170 ? 1.549 39.269 16.777 1.000 31.379 170 GLY BBB O 1
ATOM 9495 N N . PHE B 1 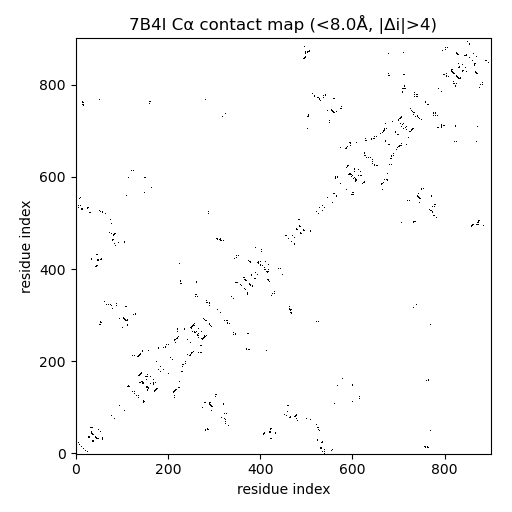171 ? 3.628 40.089 16.265 1.000 32.270 171 PHE BBB N 1
ATOM 9496 C CA . PHE B 1 171 ? 3.879 39.210 15.089 1.000 31.251 171 PHE BBB CA 1
ATOM 9497 C C . PHE B 1 171 ? 4.917 38.127 15.409 1.000 34.206 171 PHE BBB C 1
ATOM 9498 O O . PHE B 1 171 ? 5.331 37.399 14.467 1.000 31.123 171 PHE BBB O 1
ATOM 9515 N N . ASP B 1 172 ? 5.341 38.007 16.672 1.000 34.502 172 ASP BBB N 1
ATOM 9516 C CA . ASP B 1 172 ? 6.379 37.033 17.116 1.000 33.828 172 ASP BBB CA 1
ATOM 9517 C C . ASP B 1 172 ? 7.681 37.190 16.314 1.000 34.672 172 ASP BBB C 1
ATOM 9518 O O . ASP B 1 172 ? 8.293 36.158 16.002 1.000 36.007 172 ASP BBB O 1
ATOM 9527 N N . LEU B 1 173 ? 8.102 38.420 16.005 1.000 29.743 173 LEU BBB N 1
ATOM 9528 C CA . LEU B 1 173 ? 9.349 38.730 15.270 1.000 30.743 173 LEU BBB CA 1
ATOM 9529 C C . LEU B 1 173 ? 10.281 39.506 16.189 1.000 30.458 173 LEU BBB C 1
ATOM 9530 O O . LEU B 1 173 ? 9.820 40.153 17.124 1.000 36.624 173 LEU BBB O 1
ATOM 9546 N N . PRO B 1 174 ? 11.612 39.513 15.947 1.000 31.549 174 PRO BBB N 1
ATOM 9547 C CA . PRO B 1 174 ? 12.217 38.802 14.821 1.000 29.775 174 PRO BBB CA 1
ATOM 9548 C C . PRO B 1 174 ? 12.324 37.285 15.003 1.000 35.185 174 PRO BBB C 1
ATOM 9549 O O . PRO B 1 174 ? 12.324 36.804 16.146 1.000 33.945 174 PRO BBB O 1
ATOM 9560 N N . LEU B 1 175 ? 12.416 36.567 13.888 1.000 31.655 175 LEU BBB N 1
ATOM 9561 C CA . LEU B 1 175 ? 12.874 35.152 13.868 1.000 32.342 175 LEU BBB CA 1
ATOM 9562 C C . LEU B 1 175 ? 14.235 35.068 14.549 1.000 31.724 175 LEU BBB C 1
ATOM 9563 O O . LEU B 1 175 ? 15.021 36.011 14.530 1.000 28.971 175 LEU BBB O 1
ATOM 9579 N N . PRO B 1 176 ? 14.608 33.891 15.096 1.000 32.935 176 PRO BBB N 1
ATOM 9580 C CA . PRO B 1 176 ? 15.993 33.635 15.479 1.000 34.426 176 PRO BBB CA 1
ATOM 9581 C C . PRO B 1 176 ? 16.965 33.852 14.311 1.000 31.952 176 PRO BBB C 1
ATOM 9582 O O . PRO B 1 176 ? 16.630 33.493 13.200 1.000 34.837 176 PRO BBB O 1
ATOM 9593 N N . GLY B 1 177 ? 18.144 34.406 14.590 1.000 29.921 177 GLY BBB N 1
ATOM 9594 C CA . GLY B 1 177 ? 19.247 34.552 13.627 1.000 31.086 177 GLY BBB CA 1
ATOM 9595 C C . GLY B 1 177 ? 19.181 35.879 12.889 1.000 29.120 177 GLY BBB C 1
ATOM 9596 O O . GLY B 1 177 ? 19.973 36.088 11.979 1.000 30.286 177 GLY BBB O 1
ATOM 9600 N N . PHE B 1 178 ? 18.256 36.748 13.293 1.000 29.909 178 PHE BBB N 1
ATOM 9601 C CA . PHE B 1 178 ? 18.131 38.140 12.802 1.000 28.331 178 PHE BBB CA 1
ATOM 9602 C C . PHE B 1 178 ? 18.435 39.068 13.977 1.000 29.041 178 PHE BBB C 1
ATOM 9603 O O . PHE B 1 178 ? 17.565 39.247 14.841 1.000 33.301 178 PHE BBB O 1
ATOM 9620 N N . LEU B 1 179 ? 19.663 39.575 13.998 1.000 29.609 179 LEU BBB N 1
ATOM 9621 C CA . LEU B 1 179 ? 20.236 40.350 15.120 1.000 30.880 179 LEU BBB CA 1
ATOM 9622 C C . LEU B 1 179 ? 20.198 41.835 14.761 1.000 32.007 179 LEU BBB C 1
ATOM 9623 O O . LEU B 1 179 ? 20.281 42.167 13.559 1.000 30.288 179 LEU BBB O 1
ATOM 9639 N N . HIS B 1 180 ? 20.109 42.703 15.770 1.000 30.365 180 HIS BBB N 1
ATOM 9640 C CA . HIS B 1 180 ? 19.985 44.165 15.553 1.000 28.931 180 HIS BBB CA 1
ATOM 9641 C C . HIS B 1 180 ? 21.028 44.904 16.379 1.000 30.034 180 HIS BBB C 1
ATOM 9642 O O . HIS B 1 180 ? 21.154 44.586 17.572 1.000 34.165 180 HIS BBB O 1
ATOM 9657 N N . VAL B 1 181 ? 21.752 45.804 15.738 1.000 26.504 181 VAL BBB N 1
ATOM 9658 C CA . VAL B 1 181 ? 22.708 46.740 16.382 1.000 29.245 181 VAL BBB CA 1
ATOM 9659 C C . VAL B 1 181 ? 22.088 48.137 16.309 1.000 30.717 181 VAL BBB C 1
ATOM 9660 O O . VAL B 1 181 ? 20.916 48.253 15.851 1.000 28.720 181 VAL BBB O 1
ATOM 9673 N N . GLY B 1 182 ? 22.822 49.142 16.789 1.000 30.557 182 GLY BBB N 1
ATOM 9674 C CA . GLY B 1 182 ? 22.244 50.442 17.160 1.000 30.596 182 GLY BBB CA 1
ATOM 9675 C C . GLY B 1 182 ? 21.809 51.239 15.950 1.000 31.479 182 GLY BBB C 1
ATOM 9676 O O . GLY B 1 182 ? 22.432 51.117 14.885 1.000 29.756 182 GLY BBB O 1
ATOM 9680 N N . CYS B 1 183 ? 20.765 52.043 16.134 1.000 30.621 183 CYS BBB N 1
ATOM 9681 C CA . CYS B 1 183 ? 20.357 53.103 15.184 1.000 29.901 183 CYS BBB CA 1
ATOM 9682 C C . CYS B 1 183 ? 21.447 54.170 15.150 1.000 28.984 183 CYS BBB C 1
ATOM 9683 O O . CYS B 1 183 ? 21.764 54.750 16.192 1.000 32.082 183 CYS BBB O 1
ATOM 9691 N N . PRO B 1 184 ? 22.058 54.455 13.978 1.000 27.190 184 PRO BBB N 1
ATOM 9692 C CA . PRO B 1 184 ? 23.129 55.435 13.856 1.000 27.552 184 PRO BBB CA 1
ATOM 9693 C C . PRO B 1 184 ? 22.607 56.877 13.756 1.000 27.848 184 PRO BBB C 1
ATOM 9694 O O . PRO B 1 184 ? 22.859 57.573 12.778 1.000 30.145 184 PRO BBB O 1
ATOM 9705 N N . HIS B 1 185 ? 21.871 57.301 14.784 1.000 26.173 185 HIS BBB N 1
ATOM 9706 C CA . HIS B 1 185 ? 21.290 58.665 14.849 1.000 25.664 185 HIS BBB CA 1
ATOM 9707 C C . HIS B 1 185 ? 22.015 59.447 15.951 1.000 24.363 185 HIS BBB C 1
ATOM 9708 O O . HIS B 1 185 ? 21.658 59.235 17.111 1.000 24.703 185 HIS BBB O 1
ATOM 9723 N N . HIS B 1 186 ? 22.935 60.328 15.569 1.000 23.793 186 HIS BBB N 1
ATOM 9724 C CA . HIS B 1 186 ? 23.815 61.082 16.501 1.000 27.392 186 HIS BBB CA 1
ATOM 9725 C C . HIS B 1 186 ? 22.942 61.878 17.478 1.000 28.536 186 HIS BBB C 1
ATOM 9726 O O . HIS B 1 186 ? 23.188 61.822 18.699 1.000 27.539 186 HIS BBB O 1
ATOM 9741 N N . TYR B 1 187 ? 21.929 62.561 16.950 1.000 26.146 187 TYR BBB N 1
ATOM 9742 C CA . TYR B 1 187 ? 21.049 63.456 17.740 1.000 26.873 187 TYR BBB CA 1
ATOM 9743 C C . TYR B 1 187 ? 20.401 62.703 18.902 1.000 26.809 187 TYR BBB C 1
ATOM 9744 O O . TYR B 1 187 ? 20.191 63.312 19.963 1.000 28.645 187 TYR BBB O 1
ATOM 9762 N N . ARG B 1 188 ? 20.061 61.424 18.725 1.000 26.434 188 ARG BBB N 1
ATOM 9763 C CA . ARG B 1 188 ? 19.289 60.643 19.715 1.000 26.299 188 ARG BBB CA 1
ATOM 9764 C C . ARG B 1 188 ? 20.176 59.700 20.529 1.000 27.423 188 ARG BBB C 1
ATOM 9765 O O . ARG B 1 188 ? 19.789 59.399 21.662 1.000 32.798 188 ARG BBB O 1
ATOM 9786 N N . PHE B 1 189 ? 21.283 59.210 19.978 1.000 29.091 189 PHE BBB N 1
ATOM 9787 C CA . PHE B 1 189 ? 22.008 58.058 20.582 1.000 30.657 189 PHE BBB CA 1
ATOM 9788 C C . PHE B 1 189 ? 23.486 58.354 20.856 1.000 30.371 189 PHE BBB C 1
ATOM 9789 O O . PHE B 1 189 ? 24.106 57.494 21.518 1.000 31.118 189 PHE BBB O 1
ATOM 9806 N N . ALA B 1 190 ? 24.048 59.482 20.407 1.000 28.757 190 ALA BBB N 1
ATOM 9807 C CA . ALA B 1 190 ? 25.411 59.895 20.810 1.000 30.068 190 ALA BBB CA 1
ATOM 9808 C C . ALA B 1 190 ? 25.429 60.151 22.320 1.000 31.598 190 ALA BBB C 1
ATOM 9809 O O . ALA B 1 190 ? 24.375 60.515 22.889 1.000 31.303 190 ALA BBB O 1
ATOM 9816 N N . LEU B 1 191 ? 26.571 59.884 22.956 1.000 33.928 191 LEU BBB N 1
ATOM 9817 C CA . LEU B 1 191 ? 26.796 60.210 24.392 1.000 37.738 191 LEU BBB CA 1
ATOM 9818 C C . LEU B 1 191 ? 26.912 61.737 24.487 1.000 40.867 191 LEU BBB C 1
ATOM 9819 O O . LEU B 1 191 ? 27.147 62.385 23.438 1.000 38.055 191 LEU BBB O 1
ATOM 9835 N N . ALA B 1 192 ? 26.690 62.309 25.673 1.000 44.280 192 ALA BBB N 1
ATOM 9836 C CA . ALA B 1 192 ? 26.877 63.757 25.929 1.000 44.952 192 ALA BBB CA 1
ATOM 9837 C C . ALA B 1 192 ? 28.275 64.152 25.436 1.000 39.078 192 ALA BBB C 1
ATOM 9838 O O . ALA B 1 192 ? 29.249 63.518 25.879 1.000 44.891 192 ALA BBB O 1
ATOM 9845 N N . GLY B 1 193 ? 28.345 65.088 24.485 1.000 41.004 193 GLY BBB N 1
ATOM 9846 C CA . GLY B 1 193 ? 29.592 65.693 23.981 1.000 39.755 193 GLY BBB CA 1
ATOM 9847 C C . GLY B 1 193 ? 30.429 64.746 23.125 1.000 41.133 193 GLY BBB C 1
ATOM 9848 O O . GLY B 1 193 ? 31.628 65.004 22.996 1.000 38.659 193 GLY BBB O 1
ATOM 9852 N N . GLU B 1 194 ? 29.835 63.694 22.542 1.000 39.855 194 GLU BBB N 1
ATOM 9853 C CA . GLU B 1 194 ? 30.539 62.732 21.639 1.000 37.638 194 GLU BBB CA 1
ATOM 9854 C C . GLU B 1 194 ? 30.526 63.259 20.193 1.000 35.191 194 GLU BBB C 1
ATOM 9855 O O . GLU B 1 194 ? 29.458 63.685 19.734 1.000 34.253 194 GLU BBB O 1
ATOM 9867 N N . SER B 1 195 ? 31.658 63.231 19.487 1.000 31.721 195 SER BBB N 1
ATOM 9868 C CA . SER B 1 195 ? 31.747 63.660 18.064 1.000 32.903 195 SER BBB CA 1
ATOM 9869 C C . SER B 1 195 ? 31.044 62.608 17.185 1.000 31.425 195 SER BBB C 1
ATOM 9870 O O . SER B 1 195 ? 30.804 61.492 17.701 1.000 31.459 195 SER BBB O 1
ATOM 9878 N N . GLU B 1 196 ? 30.716 62.957 15.943 1.000 30.516 196 GLU BBB N 1
ATOM 9879 C CA . GLU B 1 196 ? 30.118 61.997 14.964 1.000 31.684 196 GLU BBB CA 1
ATOM 9880 C C . GLU B 1 196 ? 31.088 60.832 14.748 1.000 33.186 196 GLU BBB C 1
ATOM 9881 O O . GLU B 1 196 ? 30.636 59.661 14.780 1.000 31.821 196 GLU BBB O 1
ATOM 9893 N N . GLU B 1 197 ? 32.381 61.151 14.626 1.000 33.044 197 GLU BBB N 1
ATOM 9894 C CA . GLU B 1 197 ? 33.460 60.168 14.357 1.000 34.773 197 GLU BBB CA 1
ATOM 9895 C C . GLU B 1 197 ? 33.579 59.204 15.543 1.000 35.611 197 GLU BBB C 1
ATOM 9896 O O . GLU B 1 197 ? 33.685 58.009 15.284 1.000 32.166 197 GLU BBB O 1
ATOM 9908 N N . HIS B 1 198 ? 33.544 59.684 16.797 1.000 34.805 198 HIS BBB N 1
ATOM 9909 C CA . HIS B 1 198 ? 33.584 58.839 18.023 1.000 37.149 198 HIS BBB CA 1
ATOM 9910 C C . HIS B 1 198 ? 32.337 57.967 18.108 1.000 36.001 198 HIS BBB C 1
ATOM 9911 O O . HIS B 1 198 ? 32.424 56.820 18.571 1.000 33.768 198 HIS BBB O 1
ATOM 9926 N N . PHE B 1 199 ? 31.182 58.517 17.727 1.000 31.716 199 PHE BBB N 1
ATOM 9927 C CA . PHE B 1 199 ? 29.902 57.773 17.676 1.000 30.369 199 PHE BBB CA 1
ATOM 9928 C C . PHE B 1 199 ? 30.036 56.622 16.656 1.000 26.141 199 PHE BBB C 1
ATOM 9929 O O . PHE B 1 199 ? 29.701 55.478 17.012 1.000 30.705 199 PHE BBB O 1
ATOM 9946 N N . ALA B 1 200 ? 30.573 56.914 15.478 1.000 28.844 200 ALA BBB N 1
ATOM 9947 C CA . ALA B 1 200 ? 30.830 55.922 14.400 1.000 30.631 200 ALA BBB CA 1
ATOM 9948 C C . ALA B 1 200 ? 31.752 54.819 14.950 1.000 34.412 200 ALA BBB C 1
ATOM 9949 O O . ALA B 1 200 ? 31.387 53.620 14.855 1.000 33.157 200 ALA BBB O 1
ATOM 9956 N N . ASP B 1 201 ? 32.859 55.199 15.608 1.000 35.576 201 ASP BBB N 1
ATOM 9957 C CA . ASP B 1 201 ? 33.780 54.230 16.276 1.000 34.245 201 ASP BBB CA 1
ATOM 9958 C C . ASP B 1 201 ? 32.993 53.303 17.184 1.000 35.096 201 ASP BBB C 1
ATOM 9959 O O . ASP B 1 201 ? 33.176 52.090 17.089 1.000 34.560 201 ASP BBB O 1
ATOM 9968 N N . ARG B 1 202 ? 32.160 53.856 18.060 1.000 32.095 202 ARG BBB N 1
ATOM 9969 C CA . ARG B 1 202 ? 31.431 53.074 19.083 1.000 33.878 202 ARG BBB CA 1
ATOM 9970 C C . ARG B 1 202 ? 30.427 52.130 18.406 1.000 35.175 202 ARG BBB C 1
ATOM 9971 O O . ARG B 1 202 ? 30.192 51.016 18.927 1.000 32.029 202 ARG BBB O 1
ATOM 9992 N N . LEU B 1 203 ? 29.791 52.582 17.322 1.000 32.554 203 LEU BBB N 1
ATOM 9993 C CA . LEU B 1 203 ? 28.826 51.724 16.587 1.000 30.672 203 LEU BBB CA 1
ATOM 9994 C C . LEU B 1 203 ? 29.591 50.569 15.918 1.000 28.495 203 LEU BBB C 1
ATOM 9995 O O . LEU B 1 203 ? 29.074 49.432 15.968 1.000 31.400 203 LEU BBB O 1
ATOM 10011 N N . ALA B 1 204 ? 30.773 50.840 15.381 1.000 29.870 204 ALA BBB N 1
ATOM 10012 C CA . ALA B 1 204 ? 31.639 49.811 14.744 1.000 32.037 204 ALA BBB CA 1
ATOM 10013 C C . ALA B 1 204 ? 32.112 48.813 15.812 1.000 34.695 204 ALA BBB C 1
ATOM 10014 O O . ALA B 1 204 ? 32.122 47.604 15.543 1.000 35.272 204 ALA BBB O 1
ATOM 10021 N N . VAL B 1 205 ? 32.421 49.285 17.021 1.000 36.453 205 VAL BBB N 1
ATOM 10022 C CA . VAL B 1 205 ? 32.780 48.414 18.180 1.000 33.754 205 VAL BBB CA 1
ATOM 10023 C C . VAL B 1 205 ? 31.582 47.546 18.562 1.000 35.567 205 VAL BBB C 1
ATOM 10024 O O . VAL B 1 205 ? 31.785 46.332 18.788 1.000 35.146 205 VAL BBB O 1
ATOM 10037 N N . GLU B 1 206 ? 30.384 48.126 18.659 1.000 29.449 206 GLU BBB N 1
ATOM 10038 C CA . GLU B 1 206 ? 29.148 47.375 18.983 1.000 32.929 206 GLU BBB CA 1
ATOM 10039 C C . GLU B 1 206 ? 28.988 46.219 17.984 1.000 30.097 206 GLU BBB C 1
ATOM 10040 O O . GLU B 1 206 ? 28.632 45.121 18.419 1.000 32.158 206 GLU BBB O 1
ATOM 10052 N N . LEU B 1 207 ? 29.149 46.502 16.693 1.000 33.588 207 LEU BBB N 1
ATOM 10053 C CA . LEU B 1 207 ? 28.989 45.502 15.603 1.000 29.997 207 LEU BBB CA 1
ATOM 10054 C C . LEU B 1 207 ? 30.043 44.398 15.803 1.000 32.417 207 LEU BBB C 1
ATOM 10055 O O . LEU B 1 207 ? 29.632 43.230 15.908 1.000 31.507 207 LEU BBB O 1
ATOM 10071 N N . GLU B 1 208 ? 31.322 44.763 15.897 1.000 34.362 208 GLU BBB N 1
ATOM 10072 C CA . GLU B 1 208 ? 32.442 43.795 16.106 1.000 37.293 208 GLU BBB CA 1
ATOM 10073 C C . GLU B 1 208 ? 32.153 42.947 17.347 1.000 38.941 208 GLU BBB C 1
ATOM 10074 O O . GLU B 1 208 ? 32.277 41.715 17.252 1.000 39.743 208 GLU BBB O 1
ATOM 10086 N N . GLN B 1 209 ? 31.743 43.561 18.461 1.000 37.845 209 GLN BBB N 1
ATOM 10087 C CA . GLN B 1 209 ? 31.426 42.840 19.722 1.000 40.745 209 GLN BBB CA 1
ATOM 10088 C C . GLN B 1 209 ? 30.259 41.879 19.508 1.000 42.884 209 GLN BBB C 1
ATOM 10089 O O . GLN B 1 209 ? 30.319 40.754 20.048 1.000 40.105 209 GLN BBB O 1
ATOM 10103 N N . LYS B 1 210 ? 29.240 42.289 18.747 1.000 37.696 210 LYS BBB N 1
ATOM 10104 C CA . LYS B 1 210 ? 28.082 41.420 18.409 1.000 39.972 210 LYS BBB CA 1
ATOM 10105 C C . LYS B 1 210 ? 28.588 40.209 17.601 1.000 31.233 210 LYS BBB C 1
ATOM 10106 O O . LYS B 1 210 ? 28.135 39.102 17.882 1.000 34.848 210 LYS BBB O 1
ATOM 10125 N N . ILE B 1 211 ? 29.458 40.445 16.626 1.000 32.640 211 ILE BBB N 1
ATOM 10126 C CA . ILE B 1 211 ? 30.017 39.406 15.704 1.000 32.728 211 ILE BBB CA 1
ATOM 10127 C C . ILE B 1 211 ? 30.785 38.393 16.573 1.000 36.880 211 ILE BBB C 1
ATOM 10128 O O . ILE B 1 211 ? 30.538 37.173 16.450 1.000 38.354 211 ILE BBB O 1
ATOM 10144 N N . LEU B 1 212 ? 31.652 38.892 17.459 1.000 38.438 212 LEU BBB N 1
ATOM 10145 C CA . LEU B 1 212 ? 32.491 38.036 18.346 1.000 38.007 212 LEU BBB CA 1
ATOM 10146 C C . LEU B 1 212 ? 31.596 37.267 19.323 1.000 39.549 212 LEU BBB C 1
ATOM 10147 O O . LEU B 1 212 ? 31.797 36.052 19.460 1.000 46.037 212 LEU BBB O 1
ATOM 10163 N N . ALA B 1 213 ? 30.600 37.908 19.929 1.000 40.479 213 ALA BBB N 1
ATOM 10164 C CA . ALA B 1 213 ? 29.669 37.285 20.896 1.000 40.852 213 ALA BBB CA 1
ATOM 10165 C C . ALA B 1 213 ? 28.896 36.136 20.239 1.000 46.870 213 ALA BBB C 1
ATOM 10166 O O . ALA B 1 213 ? 28.601 35.147 20.941 1.000 44.210 213 ALA BBB O 1
ATOM 10173 N N . GLU B 1 214 ? 28.531 36.271 18.954 1.000 39.488 214 GLU BBB N 1
ATOM 10174 C CA . GLU B 1 214 ? 27.669 35.283 18.252 1.000 39.982 214 GLU BBB CA 1
ATOM 10175 C C . GLU B 1 214 ? 28.533 34.193 17.612 1.000 38.095 214 GLU BBB C 1
ATOM 10176 O O . GLU B 1 214 ? 27.981 33.101 17.358 1.000 41.654 214 GLU BBB O 1
ATOM 10188 N N . GLY B 1 215 ? 29.808 34.483 17.359 1.000 35.356 215 GLY BBB N 1
ATOM 10189 C CA . GLY B 1 215 ? 30.737 33.636 16.588 1.000 39.080 215 GLY BBB CA 1
ATOM 10190 C C . GLY B 1 215 ? 30.874 34.159 15.167 1.000 38.617 215 GLY BBB C 1
ATOM 10191 O O . GLY B 1 215 ? 29.921 34.067 14.402 1.000 41.400 215 GLY BBB O 1
ATOM 10195 N N . PRO B 1 216 ? 32.020 34.755 14.771 1.000 37.995 216 PRO BBB N 1
ATOM 10196 C CA . PRO B 1 216 ? 32.168 35.317 13.429 1.000 40.923 216 PRO BBB CA 1
ATOM 10197 C C . PRO B 1 216 ? 31.761 34.367 12.288 1.000 42.662 216 PRO BBB C 1
ATOM 10198 O O . PRO B 1 216 ? 31.239 34.828 11.274 1.000 40.566 216 PRO BBB O 1
ATOM 10209 N N . GLU B 1 217 ? 32.018 33.070 12.469 1.000 41.947 217 GLU BBB N 1
ATOM 10210 C CA . GLU B 1 217 ? 31.741 32.016 11.461 1.000 40.137 217 GLU BBB CA 1
ATOM 10211 C C . GLU B 1 217 ? 30.227 31.878 11.226 1.000 39.559 217 GLU BBB C 1
ATOM 10212 O O . GLU B 1 217 ? 29.866 31.250 10.204 1.000 39.600 217 GLU BBB O 1
ATOM 10224 N N . THR B 1 218 ? 29.376 32.422 12.110 1.000 35.182 218 THR BBB N 1
ATOM 10225 C CA . THR B 1 218 ? 27.895 32.275 12.054 1.000 33.359 218 THR BBB CA 1
ATOM 10226 C C . THR B 1 218 ? 27.223 33.510 11.433 1.000 31.407 218 THR BBB C 1
ATOM 10227 O O . THR B 1 218 ? 25.990 33.444 11.280 1.000 33.485 218 THR BBB O 1
ATOM 10238 N N . ILE B 1 219 ? 27.974 34.580 11.154 1.000 32.135 219 ILE BBB N 1
ATOM 10239 C CA . ILE B 1 219 ? 27.416 35.853 10.604 1.000 31.991 219 ILE BBB CA 1
ATOM 10240 C C . ILE B 1 219 ? 27.593 35.863 9.081 1.000 29.568 219 ILE BBB C 1
ATOM 10241 O O . ILE B 1 219 ? 28.747 35.931 8.610 1.000 28.806 219 ILE BBB O 1
ATOM 10257 N N . ALA B 1 220 ? 26.485 35.885 8.326 1.000 30.082 220 ALA BBB N 1
ATOM 10258 C CA . ALA B 1 220 ? 26.478 35.871 6.845 1.000 29.330 220 ALA BBB CA 1
ATOM 10259 C C . ALA B 1 220 ? 26.519 37.284 6.287 1.000 25.629 220 ALA BBB C 1
ATOM 10260 O O . ALA B 1 220 ? 27.245 37.525 5.320 1.000 25.961 220 ALA BBB O 1
ATOM 10267 N N . ALA B 1 221 ? 25.782 38.224 6.884 1.000 26.607 221 ALA BBB N 1
ATOM 10268 C CA . ALA B 1 221 ? 25.521 39.499 6.188 1.000 26.129 221 ALA BBB CA 1
ATOM 10269 C C . ALA B 1 221 ? 25.112 40.604 7.154 1.000 23.230 221 ALA BBB C 1
ATOM 10270 O O . ALA B 1 221 ? 24.469 40.318 8.157 1.000 23.976 221 ALA BBB O 1
ATOM 10277 N N . PHE B 1 222 ? 25.455 41.811 6.740 1.000 25.005 222 PHE BBB N 1
ATOM 10278 C CA . PHE B 1 222 ? 25.012 43.080 7.342 1.000 26.459 222 PHE BBB CA 1
ATOM 10279 C C . PHE B 1 222 ? 24.169 43.808 6.295 1.000 22.869 222 PHE BBB C 1
ATOM 10280 O O . PHE B 1 222 ? 24.659 44.000 5.189 1.000 23.998 222 PHE BBB O 1
ATOM 10297 N N . ILE B 1 223 ? 22.940 44.176 6.642 1.000 24.508 223 ILE BBB N 1
ATOM 10298 C CA . ILE B 1 223 ? 22.049 44.907 5.687 1.000 24.132 223 ILE BBB CA 1
ATOM 10299 C C . ILE B 1 223 ? 21.712 46.272 6.289 1.000 24.092 223 ILE BBB C 1
ATOM 10300 O O . ILE B 1 223 ? 21.412 46.322 7.472 1.000 23.839 223 ILE BBB O 1
ATOM 10316 N N . GLY B 1 224 ? 21.775 47.314 5.463 1.000 25.753 224 GLY BBB N 1
ATOM 10317 C CA . GLY B 1 224 ? 21.387 48.674 5.858 1.000 24.517 224 GLY BBB CA 1
ATOM 10318 C C . GLY B 1 224 ? 20.959 49.493 4.664 1.000 25.189 224 GLY BBB C 1
ATOM 10319 O O . GLY B 1 224 ? 21.538 49.360 3.578 1.000 22.934 224 GLY BBB O 1
ATOM 10323 N N . GLU B 1 225 ? 19.968 50.347 4.881 1.000 23.159 225 GLU BBB N 1
ATOM 10324 C CA . GLU B 1 225 ? 19.715 51.517 4.020 1.000 23.475 225 GLU BBB CA 1
ATOM 10325 C C . GLU B 1 225 ? 20.881 52.484 4.173 1.000 23.950 225 GLU BBB C 1
ATOM 10326 O O . GLU B 1 225 ? 21.279 52.758 5.312 1.000 24.853 225 GLU BBB O 1
ATOM 10338 N N . PRO B 1 226 ? 21.449 53.047 3.084 1.000 25.172 226 PRO BBB N 1
ATOM 10339 C CA . PRO B 1 226 ? 22.538 54.020 3.218 1.000 25.107 226 PRO BBB CA 1
ATOM 10340 C C . PRO B 1 226 ? 22.160 55.150 4.197 1.000 27.051 226 PRO BBB C 1
ATOM 10341 O O . PRO B 1 226 ? 22.887 55.443 5.115 1.000 26.551 226 PRO BBB O 1
ATOM 10352 N N . LEU B 1 227 ? 20.962 55.691 3.998 1.000 26.174 227 LEU BBB N 1
ATOM 10353 C CA . LEU B 1 227 ? 20.251 56.624 4.892 1.000 27.346 227 LEU BBB CA 1
ATOM 10354 C C . LEU B 1 227 ? 18.906 55.953 5.217 1.000 26.362 227 LEU BBB C 1
ATOM 10355 O O . LEU B 1 227 ? 18.294 55.364 4.315 1.000 26.272 227 LEU BBB O 1
ATOM 10371 N N A MET B 1 228 ? 18.450 56.012 6.465 0.500 26.416 228 MET BBB N 1
ATOM 10372 N N B MET B 1 228 ? 18.498 55.976 6.487 0.500 25.499 228 MET BBB N 1
ATOM 10373 C CA A MET B 1 228 ? 17.254 55.248 6.899 0.500 27.158 228 MET BBB CA 1
ATOM 10374 C CA B MET B 1 228 ? 17.248 55.311 6.936 0.500 25.762 228 MET BBB CA 1
ATOM 10375 C C A MET B 1 228 ? 15.997 56.085 6.630 0.500 26.744 228 MET BBB C 1
ATOM 10376 C C B MET B 1 228 ? 16.049 56.176 6.531 0.500 25.935 228 MET BBB C 1
ATOM 10377 O O A MET B 1 228 ? 15.824 57.100 7.293 0.500 24.852 228 MET BBB O 1
ATOM 10378 O O B MET B 1 228 ? 15.970 57.319 7.007 0.500 25.042 228 MET BBB O 1
ATOM 10405 N N . GLY B 1 229 ? 15.165 55.641 5.688 1.000 26.431 229 GLY BBB N 1
ATOM 10406 C CA . GLY B 1 229 ? 13.977 56.364 5.199 1.000 26.707 229 GLY BBB CA 1
ATOM 10407 C C . GLY B 1 229 ? 12.825 56.303 6.180 1.000 26.010 229 GLY BBB C 1
ATOM 10408 O O . GLY B 1 229 ? 12.586 57.319 6.879 1.000 27.910 229 GLY BBB O 1
ATOM 10412 N N . ALA B 1 230 ? 12.139 55.165 6.261 1.000 26.178 230 ALA BBB N 1
ATOM 10413 C CA . ALA B 1 230 ? 10.921 54.996 7.087 1.000 27.618 230 ALA BBB CA 1
ATOM 10414 C C . ALA B 1 230 ? 11.229 55.272 8.558 1.000 29.980 230 ALA BBB C 1
ATOM 10415 O O . ALA B 1 230 ? 10.317 55.712 9.268 1.000 31.186 230 ALA BBB O 1
ATOM 10422 N N . GLY B 1 231 ? 12.473 55.033 8.999 1.000 27.304 231 GLY BBB N 1
ATOM 10423 C CA . GLY B 1 231 ? 12.907 55.208 10.391 1.000 28.434 231 GLY BBB CA 1
ATOM 10424 C C . GLY B 1 231 ? 13.083 56.662 10.788 1.000 30.232 231 GLY BBB C 1
ATOM 10425 O O . GLY B 1 231 ? 13.422 56.879 11.960 1.000 34.039 231 GLY BBB O 1
ATOM 10429 N N . GLY B 1 232 ? 12.928 57.620 9.863 1.000 27.353 232 GLY BBB N 1
ATOM 10430 C CA . GLY B 1 232 ? 12.949 59.059 10.188 1.000 27.299 232 GLY BBB CA 1
ATOM 10431 C C . GLY B 1 232 ? 13.958 59.880 9.406 1.000 24.714 232 GLY BBB C 1
ATOM 10432 O O . GLY B 1 232 ? 14.285 60.948 9.888 1.000 25.746 232 GLY BBB O 1
ATOM 10436 N N . VAL B 1 233 ? 14.418 59.434 8.226 1.000 24.165 233 VAL BBB N 1
ATOM 10437 C CA . VAL B 1 233 ? 15.422 60.163 7.409 1.000 24.424 233 VAL BBB CA 1
ATOM 10438 C C . VAL B 1 233 ? 16.670 60.308 8.292 1.000 25.895 233 VAL BBB C 1
ATOM 10439 O O . VAL B 1 233 ? 17.084 61.444 8.571 1.000 24.054 233 VAL BBB O 1
ATOM 10452 N N . ILE B 1 234 ? 17.176 59.181 8.789 1.000 25.787 234 ILE BBB N 1
ATOM 10453 C CA . ILE B 1 234 ? 18.341 59.144 9.723 1.000 25.963 234 ILE BBB CA 1
ATOM 10454 C C . ILE B 1 234 ? 19.606 59.079 8.867 1.000 27.092 234 ILE BBB C 1
ATOM 10455 O O . ILE B 1 234 ? 19.858 58.021 8.236 1.000 26.553 234 ILE BBB O 1
ATOM 10471 N N . VAL B 1 235 ? 20.336 60.186 8.815 1.000 26.731 235 VAL BBB N 1
ATOM 10472 C CA . VAL B 1 235 ? 21.636 60.280 8.109 1.000 27.771 235 VAL BBB CA 1
ATOM 10473 C C . VAL B 1 235 ? 22.678 59.731 9.076 1.000 28.886 235 VAL BBB C 1
ATOM 10474 O O . VAL B 1 235 ? 22.747 60.162 10.225 1.000 26.764 235 VAL BBB O 1
ATOM 10487 N N . PRO B 1 236 ? 23.477 58.725 8.665 1.000 28.947 236 PRO BBB N 1
ATOM 10488 C CA . PRO B 1 236 ? 24.482 58.153 9.553 1.000 25.682 236 PRO BBB CA 1
ATOM 10489 C C . PRO B 1 236 ? 25.562 59.196 9.822 1.000 24.782 236 PRO BBB C 1
ATOM 10490 O O . PRO B 1 236 ? 25.785 60.105 9.019 1.000 25.913 236 PRO BBB O 1
ATOM 10501 N N . PRO B 1 237 ? 26.285 59.066 10.950 1.000 27.789 237 PRO BBB N 1
ATOM 10502 C CA . PRO B 1 237 ? 27.378 59.984 11.259 1.000 30.680 237 PRO BBB CA 1
ATOM 10503 C C . PRO B 1 237 ? 28.528 59.821 10.257 1.000 31.634 237 PRO BBB C 1
ATOM 10504 O O . PRO B 1 237 ? 28.706 58.717 9.719 1.000 30.221 237 PRO BBB O 1
ATOM 10515 N N . ARG B 1 238 ? 29.275 60.897 10.022 1.000 31.693 238 ARG BBB N 1
ATOM 10516 C CA . ARG B 1 238 ? 30.549 60.869 9.253 1.000 33.669 238 ARG BBB CA 1
ATOM 10517 C C . ARG B 1 238 ? 31.394 59.660 9.695 1.000 32.449 238 ARG BBB C 1
ATOM 10518 O O . ARG B 1 238 ? 31.457 59.372 10.915 1.000 31.594 238 ARG BBB O 1
ATOM 10539 N N . THR B 1 239 ? 31.953 58.946 8.712 1.000 34.092 239 THR BBB N 1
ATOM 10540 C CA . THR B 1 239 ? 32.857 57.767 8.837 1.000 34.197 239 THR BBB CA 1
ATOM 10541 C C . THR B 1 239 ? 32.118 56.481 9.228 1.000 34.565 239 THR BBB C 1
ATOM 10542 O O . THR B 1 239 ? 32.793 55.447 9.303 1.000 33.506 239 THR BBB O 1
ATOM 10553 N N . TYR B 1 240 ? 30.797 56.495 9.453 1.000 30.770 240 TYR BBB N 1
ATOM 10554 C CA . TYR B 1 240 ? 30.041 55.283 9.851 1.000 28.443 240 TYR BBB CA 1
ATOM 10555 C C . TYR B 1 240 ? 30.236 54.169 8.813 1.000 28.517 240 TYR BBB C 1
ATOM 10556 O O . TYR B 1 240 ? 30.601 53.052 9.223 1.000 28.712 240 TYR BBB O 1
ATOM 10574 N N . TRP B 1 241 ? 29.945 54.434 7.537 1.000 29.475 241 TRP BBB N 1
ATOM 10575 C CA . TRP B 1 241 ? 29.912 53.357 6.507 1.000 28.160 241 TRP BBB CA 1
ATOM 10576 C C . TRP B 1 241 ? 31.340 52.845 6.255 1.000 31.533 241 TRP BBB C 1
ATOM 10577 O O . TRP B 1 241 ? 31.509 51.625 6.148 1.000 31.061 241 TRP BBB O 1
ATOM 10598 N N . GLU B 1 242 ? 32.322 53.734 6.254 1.000 32.856 242 GLU BBB N 1
ATOM 10599 C CA . GLU B 1 242 ? 33.759 53.352 6.156 1.000 36.357 242 GLU BBB CA 1
ATOM 10600 C C . GLU B 1 242 ? 34.099 52.339 7.262 1.000 35.375 242 GLU BBB C 1
ATOM 10601 O O . GLU B 1 242 ? 34.602 51.237 6.945 1.000 34.423 242 GLU BBB O 1
ATOM 10613 N N . LYS B 1 243 ? 33.789 52.660 8.517 1.000 34.420 243 LYS BBB N 1
ATOM 10614 C CA . LYS B 1 243 ? 34.208 51.851 9.687 1.000 33.777 243 LYS BBB CA 1
ATOM 10615 C C . LYS B 1 243 ? 33.394 50.566 9.766 1.000 32.663 243 LYS BBB C 1
ATOM 10616 O O . LYS B 1 243 ? 33.966 49.533 10.154 1.000 32.259 243 LYS BBB O 1
ATOM 10635 N N . ILE B 1 244 ? 32.100 50.611 9.421 1.000 28.877 244 ILE BBB N 1
ATOM 10636 C CA . ILE B 1 244 ? 31.228 49.413 9.467 1.000 28.643 244 ILE BBB CA 1
ATOM 10637 C C . ILE B 1 244 ? 31.732 48.427 8.410 1.000 26.365 244 ILE BBB C 1
ATOM 10638 O O . ILE B 1 244 ? 31.756 47.221 8.696 1.000 30.784 244 ILE BBB O 1
ATOM 10654 N N . GLN B 1 245 ? 32.089 48.928 7.249 1.000 28.248 245 GLN BBB N 1
ATOM 10655 C CA . GLN B 1 245 ? 32.513 48.065 6.113 1.000 28.688 245 GLN BBB CA 1
ATOM 10656 C C . GLN B 1 245 ? 33.856 47.412 6.467 1.000 32.751 245 GLN BBB C 1
ATOM 10657 O O . GLN B 1 245 ? 34.002 46.225 6.193 1.000 34.334 245 GLN BBB O 1
ATOM 10671 N N . LYS B 1 246 ? 34.774 48.146 7.100 1.000 34.176 246 LYS BBB N 1
ATOM 10672 C CA . LYS B 1 246 ? 36.061 47.568 7.583 1.000 35.249 246 LYS BBB CA 1
ATOM 10673 C C . LYS B 1 246 ? 35.779 46.361 8.485 1.000 33.340 246 LYS BBB C 1
ATOM 10674 O O . LYS B 1 246 ? 36.416 45.307 8.272 1.000 37.145 246 LYS BBB O 1
ATOM 10693 N N . VAL B 1 247 ? 34.843 46.470 9.428 1.000 31.242 247 VAL BBB N 1
ATOM 10694 C CA . VAL B 1 247 ? 34.481 45.379 10.381 1.000 31.038 247 VAL BBB CA 1
ATOM 10695 C C . VAL B 1 247 ? 33.898 44.211 9.581 1.000 35.351 247 VAL BBB C 1
ATOM 10696 O O . VAL B 1 247 ? 34.220 43.037 9.891 1.000 32.934 247 VAL BBB O 1
ATOM 10709 N N . CYS B 1 248 ? 33.023 44.509 8.620 1.000 31.839 248 CYS BBB N 1
ATOM 10710 C CA . CYS B 1 248 ? 32.376 43.461 7.794 1.000 30.889 248 CYS BBB CA 1
ATOM 10711 C C . CYS B 1 248 ? 33.459 42.718 6.990 1.000 29.331 248 CYS BBB C 1
ATOM 10712 O O . CYS B 1 248 ? 33.417 41.490 7.018 1.000 33.554 248 CYS BBB O 1
ATOM 10720 N N . ARG B 1 249 ? 34.335 43.432 6.279 1.000 31.011 249 ARG BBB N 1
ATOM 10721 C CA . ARG B 1 249 ? 35.388 42.816 5.418 1.000 36.402 249 ARG BBB CA 1
ATOM 10722 C C . ARG B 1 249 ? 36.327 42.004 6.316 1.000 37.459 249 ARG BBB C 1
ATOM 10723 O O . ARG B 1 249 ? 36.719 40.889 5.924 1.000 33.429 249 ARG BBB O 1
ATOM 10744 N N . LYS B 1 250 ? 36.604 42.492 7.522 1.000 37.356 250 LYS BBB N 1
ATOM 10745 C CA . LYS B 1 250 ? 37.452 41.777 8.514 1.000 40.801 250 LYS BBB CA 1
ATOM 10746 C C . LYS B 1 250 ? 36.926 40.357 8.747 1.000 38.125 250 LYS BBB C 1
ATOM 10747 O O . LYS B 1 250 ? 37.765 39.459 8.883 1.000 38.127 250 LYS BBB O 1
ATOM 10766 N N . TYR B 1 251 ? 35.609 40.132 8.771 1.000 34.469 251 TYR BBB N 1
ATOM 10767 C CA . TYR B 1 251 ? 35.013 38.830 9.168 1.000 32.818 251 TYR BBB CA 1
ATOM 10768 C C . TYR B 1 251 ? 34.284 38.165 7.987 1.000 30.265 251 TYR BBB C 1
ATOM 10769 O O . TYR B 1 251 ? 33.503 37.242 8.236 1.000 31.672 251 TYR BBB O 1
ATOM 10787 N N . ASP B 1 252 ? 34.567 38.610 6.766 1.000 33.384 252 ASP BBB N 1
ATOM 10788 C CA . ASP B 1 252 ? 34.028 38.024 5.511 1.000 37.182 252 ASP BBB CA 1
ATOM 10789 C C . ASP B 1 252 ? 32.493 38.058 5.568 1.000 34.472 252 ASP BBB C 1
ATOM 10790 O O . ASP B 1 252 ? 31.841 37.037 5.224 1.000 34.125 252 ASP BBB O 1
ATOM 10799 N N . ILE B 1 253 ? 31.933 39.186 6.018 1.000 31.040 253 ILE BBB N 1
ATOM 10800 C CA . ILE B 1 253 ? 30.455 39.401 6.117 1.000 30.234 253 ILE BBB CA 1
ATOM 10801 C C . ILE B 1 253 ? 30.004 40.201 4.895 1.000 26.277 253 ILE BBB C 1
ATOM 10802 O O . ILE B 1 253 ? 30.639 41.224 4.559 1.000 29.159 253 ILE BBB O 1
ATOM 10818 N N . LEU B 1 254 ? 28.974 39.719 4.191 1.000 27.707 254 LEU BBB N 1
ATOM 10819 C CA . LEU B 1 254 ? 28.460 40.416 2.992 1.000 27.401 254 LEU BBB CA 1
ATOM 10820 C C . LEU B 1 254 ? 27.861 41.747 3.454 1.000 24.982 254 LEU BBB C 1
ATOM 10821 O O . LEU B 1 254 ? 27.284 41.765 4.543 1.000 27.187 254 LEU BBB O 1
ATOM 10837 N N . VAL B 1 255 ? 28.017 42.780 2.646 1.000 27.847 255 VAL BBB N 1
ATOM 10838 C CA . VAL B 1 255 ? 27.412 44.122 2.874 1.000 28.207 255 VAL BBB CA 1
ATOM 10839 C C . VAL B 1 255 ? 26.272 44.273 1.861 1.000 27.332 255 VAL BBB C 1
ATOM 10840 O O . VAL B 1 255 ? 26.542 44.257 0.655 1.000 27.335 255 VAL BBB O 1
ATOM 10853 N N . ILE B 1 256 ? 25.039 44.390 2.360 1.000 27.741 256 ILE BBB N 1
ATOM 10854 C CA . ILE B 1 256 ? 23.819 44.531 1.513 1.000 24.469 256 ILE BBB CA 1
ATOM 10855 C C . ILE B 1 256 ? 23.313 45.957 1.670 1.000 23.899 256 ILE BBB C 1
ATOM 10856 O O . ILE B 1 256 ? 23.015 46.299 2.809 1.000 24.665 256 ILE BBB O 1
ATOM 10872 N N . ALA B 1 257 ? 23.268 46.725 0.586 1.000 23.709 257 ALA BBB N 1
ATOM 10873 C CA . ALA B 1 257 ? 22.765 48.116 0.548 1.000 22.541 257 ALA BBB CA 1
ATOM 10874 C C . ALA B 1 257 ? 21.295 48.037 0.131 1.000 24.479 257 ALA BBB C 1
ATOM 10875 O O . ALA B 1 257 ? 21.031 47.641 -1.015 1.000 22.815 257 ALA BBB O 1
ATOM 10882 N N . ASP B 1 258 ? 20.380 48.304 1.064 1.000 23.660 258 ASP BBB N 1
ATOM 10883 C CA . ASP B 1 258 ? 18.927 48.379 0.745 1.000 23.008 258 ASP BBB CA 1
ATOM 10884 C C . ASP B 1 258 ? 18.675 49.796 0.221 1.000 22.646 258 ASP BBB C 1
ATOM 10885 O O . ASP B 1 258 ? 18.594 50.733 1.043 1.000 22.727 258 ASP BBB O 1
ATOM 10894 N N . GLU B 1 259 ? 18.634 49.956 -1.102 1.000 20.781 259 GLU BBB N 1
ATOM 10895 C CA . GLU B 1 259 ? 18.492 51.231 -1.825 1.000 21.327 259 GLU BBB CA 1
ATOM 10896 C C . GLU B 1 259 ? 17.033 51.416 -2.255 1.000 22.282 259 GLU BBB C 1
ATOM 10897 O O . GLU B 1 259 ? 16.795 52.161 -3.205 1.000 23.192 259 GLU BBB O 1
ATOM 10909 N N . VAL B 1 260 ? 16.078 50.800 -1.563 1.000 23.215 260 VAL BBB N 1
ATOM 10910 C CA . VAL B 1 260 ? 14.656 50.896 -2.005 1.000 23.389 260 VAL BBB CA 1
ATOM 10911 C C . VAL B 1 260 ? 14.215 52.367 -1.994 1.000 22.617 260 VAL BBB C 1
ATOM 10912 O O . VAL B 1 260 ? 13.488 52.758 -2.926 1.000 22.874 260 VAL BBB O 1
ATOM 10925 N N . ILE B 1 261 ? 14.624 53.167 -1.000 1.000 21.967 261 ILE BBB N 1
ATOM 10926 C CA . ILE B 1 261 ? 14.327 54.624 -1.003 1.000 24.333 261 ILE BBB CA 1
ATOM 10927 C C . ILE B 1 261 ? 15.440 55.412 -1.703 1.000 24.155 261 ILE BBB C 1
ATOM 10928 O O . ILE B 1 261 ? 15.103 56.313 -2.487 1.000 26.164 261 ILE BBB O 1
ATOM 10944 N N . CYS B 1 262 ? 16.712 55.145 -1.402 1.000 25.232 262 CYS BBB N 1
ATOM 10945 C CA . CYS B 1 262 ? 17.841 55.974 -1.892 1.000 25.757 262 CYS BBB CA 1
ATOM 10946 C C . CYS B 1 262 ? 17.990 55.840 -3.419 1.000 24.679 262 CYS BBB C 1
ATOM 10947 O O . CYS B 1 262 ? 18.463 56.794 -4.061 1.000 26.109 262 CYS BBB O 1
ATOM 10955 N N . GLY B 1 263 ? 17.587 54.718 -4.004 1.000 24.827 263 GLY BBB N 1
ATOM 10956 C CA . GLY B 1 263 ? 17.861 54.411 -5.419 1.000 24.578 263 GLY BBB CA 1
ATOM 10957 C C . GLY B 1 263 ? 17.291 55.440 -6.385 1.000 24.424 263 GLY BBB C 1
ATOM 10958 O O . GLY B 1 263 ? 16.140 55.885 -6.211 1.000 25.133 263 GLY BBB O 1
ATOM 10962 N N . PHE B 1 264 ? 18.097 55.819 -7.387 1.000 24.457 264 PHE BBB N 1
ATOM 10963 C CA . PHE B 1 264 ? 17.681 56.597 -8.580 1.000 25.617 264 PHE BBB CA 1
ATOM 10964 C C . PHE B 1 264 ? 17.489 58.076 -8.222 1.000 24.638 264 PHE BBB C 1
ATOM 10965 O O . PHE B 1 264 ? 16.498 58.697 -8.617 1.000 28.582 264 PHE BBB O 1
ATOM 10982 N N . GLY B 1 265 ? 18.460 58.647 -7.508 1.000 25.243 265 GLY BBB N 1
ATOM 10983 C CA . GLY B 1 265 ? 18.667 60.106 -7.481 1.000 27.129 265 GLY BBB CA 1
ATOM 10984 C C . GLY B 1 265 ? 18.124 60.778 -6.244 1.000 26.665 265 GLY BBB C 1
ATOM 10985 O O . GLY B 1 265 ? 18.080 62.008 -6.225 1.000 28.440 265 GLY BBB O 1
ATOM 10989 N N . ARG B 1 266 ? 17.678 60.020 -5.241 1.000 25.165 266 ARG BBB N 1
ATOM 10990 C CA . ARG B 1 266 ? 17.015 60.615 -4.060 1.000 24.641 266 ARG BBB CA 1
ATOM 10991 C C . ARG B 1 266 ? 18.030 61.438 -3.256 1.000 25.676 266 ARG BBB C 1
ATOM 10992 O O . ARG B 1 266 ? 17.624 62.489 -2.725 1.000 27.124 266 ARG BBB O 1
ATOM 11013 N N . THR B 1 267 ? 19.285 60.982 -3.160 1.000 25.386 267 THR BBB N 1
ATOM 11014 C CA . THR B 1 267 ? 20.278 61.536 -2.199 1.000 28.122 267 THR BBB CA 1
ATOM 11015 C C . THR B 1 267 ? 21.239 62.521 -2.872 1.000 31.898 267 THR BBB C 1
ATOM 11016 O O . THR B 1 267 ? 22.177 62.955 -2.168 1.000 37.407 267 THR BBB O 1
ATOM 11027 N N . GLY B 1 268 ? 21.009 62.885 -4.131 1.000 34.518 268 GLY BBB N 1
ATOM 11028 C CA . GLY B 1 268 ? 21.845 63.849 -4.875 1.000 33.907 268 GLY BBB CA 1
ATOM 11029 C C . GLY B 1 268 ? 22.866 63.156 -5.764 1.000 34.457 268 GLY BBB C 1
ATOM 11030 O O . GLY B 1 268 ? 23.556 63.860 -6.533 1.000 34.292 268 GLY BBB O 1
ATOM 11034 N N . GLN B 1 269 ? 22.975 61.829 -5.658 1.000 32.059 269 GLN BBB N 1
ATOM 11035 C CA . GLN B 1 269 ? 23.709 60.969 -6.621 1.000 30.444 269 GLN BBB CA 1
ATOM 11036 C C . GLN B 1 269 ? 22.768 59.841 -7.032 1.000 29.138 269 GLN BBB C 1
ATOM 11037 O O . GLN B 1 269 ? 21.702 59.712 -6.413 1.000 28.238 269 GLN BBB O 1
ATOM 11051 N N . MET B 1 270 ? 23.139 59.046 -8.028 1.000 27.314 270 MET BBB N 1
ATOM 11052 C CA . MET B 1 270 ? 22.222 57.991 -8.528 1.000 26.945 270 MET BBB CA 1
ATOM 11053 C C . MET B 1 270 ? 21.867 57.021 -7.392 1.000 25.610 270 MET BBB C 1
ATOM 11054 O O . MET B 1 270 ? 20.678 56.645 -7.294 1.000 26.779 270 MET BBB O 1
ATOM 11068 N N . PHE B 1 271 ? 22.827 56.646 -6.553 1.000 24.685 271 PHE BBB N 1
ATOM 11069 C CA . PHE B 1 271 ? 22.621 55.674 -5.448 1.000 25.356 271 PHE BBB CA 1
ATOM 11070 C C . PHE B 1 271 ? 23.153 56.218 -4.126 1.000 26.037 271 PHE BBB C 1
ATOM 11071 O O . PHE B 1 271 ? 24.159 56.953 -4.108 1.000 26.991 271 PHE BBB O 1
ATOM 11088 N N . GLY B 1 272 ? 22.473 55.850 -3.031 1.000 26.092 272 GLY BBB N 1
ATOM 11089 C CA . GLY B 1 272 ? 22.948 56.130 -1.661 1.000 26.775 272 GLY BBB CA 1
ATOM 11090 C C . GLY B 1 272 ? 24.319 55.528 -1.430 1.000 27.499 272 GLY BBB C 1
ATOM 11091 O O . GLY B 1 272 ? 25.085 56.106 -0.668 1.000 26.388 272 GLY BBB O 1
ATOM 11095 N N . SER B 1 273 ? 24.631 54.398 -2.078 1.000 27.209 273 SER BBB N 1
ATOM 11096 C CA . SER B 1 273 ? 25.962 53.738 -2.004 1.000 29.286 273 SER BBB CA 1
ATOM 11097 C C . SER B 1 273 ? 27.058 54.688 -2.501 1.000 28.009 273 SER BBB C 1
ATOM 11098 O O . SER B 1 273 ? 28.169 54.671 -1.921 1.000 32.300 273 SER BBB O 1
ATOM 11106 N N . GLN B 1 274 ? 26.766 55.500 -3.509 1.000 28.607 274 GLN BBB N 1
ATOM 11107 C CA . GLN B 1 274 ? 27.687 56.543 -4.034 1.000 30.516 274 GLN BBB CA 1
ATOM 11108 C C . GLN B 1 274 ? 27.801 57.665 -3.000 1.000 31.634 274 GLN BBB C 1
ATOM 11109 O O . GLN B 1 274 ? 28.930 57.983 -2.578 1.000 32.521 274 GLN BBB O 1
ATOM 11123 N N . THR B 1 275 ? 26.670 58.202 -2.554 1.000 28.326 275 THR BBB N 1
ATOM 11124 C CA . THR B 1 275 ? 26.630 59.311 -1.568 1.000 29.860 275 THR BBB CA 1
ATOM 11125 C C . THR B 1 275 ? 27.440 58.936 -0.320 1.000 29.294 275 THR BBB C 1
ATOM 11126 O O . THR B 1 275 ? 28.128 59.828 0.198 1.000 34.652 275 THR BBB O 1
ATOM 11137 N N . PHE B 1 276 ? 27.333 57.711 0.189 1.000 28.804 276 PHE BBB N 1
ATOM 11138 C CA . PHE B 1 276 ? 27.864 57.314 1.521 1.000 30.731 276 PHE BBB CA 1
ATOM 11139 C C . PHE B 1 276 ? 29.126 56.441 1.409 1.000 31.028 276 PHE BBB C 1
ATOM 11140 O O . PHE B 1 276 ? 29.589 55.924 2.453 1.000 31.113 276 PHE BBB O 1
ATOM 11157 N N . GLY B 1 277 ? 29.646 56.259 0.193 1.000 32.801 277 GLY BBB N 1
ATOM 11158 C CA . GLY B 1 277 ? 30.858 55.454 -0.072 1.000 32.827 277 GLY BBB CA 1
ATOM 11159 C C . GLY B 1 277 ? 30.699 54.017 0.374 1.000 33.111 277 GLY BBB C 1
ATOM 11160 O O . GLY B 1 277 ? 31.553 53.525 1.132 1.000 33.805 277 GLY BBB O 1
ATOM 11164 N N . ILE B 1 278 ? 29.619 53.348 -0.051 1.000 31.425 278 ILE BBB N 1
ATOM 11165 C CA . ILE B 1 278 ? 29.370 51.915 0.261 1.000 28.312 278 ILE BBB CA 1
ATOM 11166 C C . ILE B 1 278 ? 29.749 51.122 -0.994 1.000 27.358 278 ILE BBB C 1
ATOM 11167 O O . ILE B 1 278 ? 29.446 51.584 -2.106 1.000 27.098 278 ILE BBB O 1
ATOM 11183 N N . GLN B 1 279 ? 30.456 50.013 -0.803 1.000 29.266 279 GLN BBB N 1
ATOM 11184 C CA . GLN B 1 279 ? 30.834 49.066 -1.884 1.000 30.799 279 GLN BBB CA 1
ATOM 11185 C C . GLN B 1 279 ? 30.094 47.777 -1.583 1.000 29.148 279 GLN BBB C 1
ATOM 11186 O O . GLN B 1 279 ? 30.636 46.829 -1.026 1.000 27.893 279 GLN BBB O 1
ATOM 11200 N N . PRO B 1 280 ? 28.768 47.719 -1.855 1.000 27.698 280 PRO BBB N 1
ATOM 11201 C CA . PRO B 1 280 ? 27.985 46.562 -1.438 1.000 27.289 280 PRO BBB CA 1
ATOM 11202 C C . PRO B 1 280 ? 28.230 45.332 -2.325 1.000 23.473 280 PRO BBB C 1
ATOM 11203 O O . PRO B 1 280 ? 28.580 45.501 -3.479 1.000 27.176 280 PRO BBB O 1
ATOM 11214 N N . ASP B 1 281 ? 28.062 44.160 -1.755 1.000 24.887 281 ASP BBB N 1
ATOM 11215 C CA . ASP B 1 281 ? 28.031 42.855 -2.467 1.000 26.720 281 ASP BBB CA 1
ATOM 11216 C C . ASP B 1 281 ? 26.675 42.684 -3.159 1.000 25.722 281 ASP BBB C 1
ATOM 11217 O O . ASP B 1 281 ? 26.620 42.041 -4.212 1.000 26.275 281 ASP BBB O 1
ATOM 11226 N N . ILE B 1 282 ? 25.610 43.175 -2.520 1.000 25.307 282 ILE BBB N 1
ATOM 11227 C CA . ILE B 1 282 ? 24.209 42.999 -3.002 1.000 25.330 282 ILE BBB CA 1
ATOM 11228 C C . ILE B 1 282 ? 23.510 44.350 -2.860 1.000 24.725 282 ILE BBB C 1
ATOM 11229 O O . ILE B 1 282 ? 23.728 45.016 -1.826 1.000 23.064 282 ILE BBB O 1
ATOM 11245 N N . MET B 1 283 ? 22.716 44.746 -3.856 1.000 23.776 283 MET BBB N 1
ATOM 11246 C CA . MET B 1 283 ? 21.885 45.969 -3.773 1.000 24.070 283 MET BBB CA 1
ATOM 11247 C C . MET B 1 283 ? 20.424 45.569 -3.999 1.000 23.706 283 MET BBB C 1
ATOM 11248 O O . MET B 1 283 ? 20.156 44.672 -4.802 1.000 22.419 283 MET BBB O 1
ATOM 11262 N N . VAL B 1 284 ? 19.527 46.198 -3.249 1.000 23.360 284 VAL BBB N 1
ATOM 11263 C CA . VAL B 1 284 ? 18.062 45.999 -3.400 1.000 22.038 284 VAL BBB CA 1
ATOM 11264 C C . VAL B 1 284 ? 17.477 47.337 -3.848 1.000 21.331 284 VAL BBB C 1
ATOM 11265 O O . VAL B 1 284 ? 17.800 48.377 -3.242 1.000 20.867 284 VAL BBB O 1
ATOM 11278 N N . LEU B 1 285 ? 16.668 47.288 -4.907 1.000 21.045 285 LEU BBB N 1
ATOM 11279 C CA . LEU B 1 285 ? 16.101 48.471 -5.589 1.000 22.177 285 LEU BBB CA 1
ATOM 11280 C C . LEU B 1 285 ? 14.594 48.259 -5.743 1.000 21.602 285 LEU BBB C 1
ATOM 11281 O O . LEU B 1 285 ? 14.172 47.136 -6.038 1.000 21.678 285 LEU BBB O 1
ATOM 11297 N N . SER B 1 286 ? 13.825 49.324 -5.590 1.000 21.623 286 SER BBB N 1
ATOM 11298 C CA . SER B 1 286 ? 12.364 49.293 -5.856 1.000 21.679 286 SER BBB CA 1
ATOM 11299 C C . SER B 1 286 ? 11.865 50.727 -5.995 1.000 23.495 286 SER BBB C 1
ATOM 11300 O O . SER B 1 286 ? 12.698 51.604 -6.297 1.000 23.921 286 SER BBB O 1
ATOM 11308 N N . LYS B 1 287 ? 10.569 50.954 -5.756 1.000 26.017 287 LYS BBB N 1
ATOM 11309 C CA . LYS B 1 287 ? 9.970 52.308 -5.557 1.000 24.803 287 LYS BBB CA 1
ATOM 11310 C C . LYS B 1 287 ? 10.297 53.179 -6.772 1.000 24.288 287 LYS BBB C 1
ATOM 11311 O O . LYS B 1 287 ? 9.589 53.012 -7.810 1.000 26.139 287 LYS BBB O 1
ATOM 11330 N N . GLN B 1 288 ? 11.324 54.026 -6.706 1.000 22.899 288 GLN BBB N 1
ATOM 11331 C CA . GLN B 1 288 ? 11.612 54.973 -7.811 1.000 23.798 288 GLN BBB CA 1
ATOM 11332 C C . GLN B 1 288 ? 12.006 54.204 -9.082 1.000 23.071 288 GLN BBB C 1
ATOM 11333 O O . GLN B 1 288 ? 11.975 54.807 -10.146 1.000 24.476 288 GLN BBB O 1
ATOM 11347 N N . LEU B 1 289 ? 12.351 52.925 -8.982 1.000 23.506 289 LEU BBB N 1
ATOM 11348 C CA . LEU B 1 289 ? 12.708 52.084 -10.148 1.000 22.697 289 LEU BBB CA 1
ATOM 11349 C C . LEU B 1 289 ? 11.645 52.249 -11.239 1.000 23.358 289 LEU BBB C 1
ATOM 11350 O O . LEU B 1 289 ? 12.023 52.336 -12.420 1.000 21.884 289 LEU BBB O 1
ATOM 11366 N N . SER B 1 290 ? 10.362 52.263 -10.862 1.000 21.387 290 SER BBB N 1
ATOM 11367 C CA . SER B 1 290 ? 9.237 52.379 -11.833 1.000 22.437 290 SER BBB CA 1
ATOM 11368 C C . SER B 1 290 ? 8.379 53.625 -11.557 1.000 22.586 290 SER BBB C 1
ATOM 11369 O O . SER B 1 290 ? 7.271 53.720 -12.114 1.000 22.057 290 SER BBB O 1
ATOM 11377 N N . SER B 1 291 ? 8.848 54.545 -10.717 1.000 21.473 291 SER BBB N 1
ATOM 11378 C CA . SER B 1 291 ? 8.013 55.628 -10.128 1.000 22.090 291 SER BBB CA 1
ATOM 11379 C C . SER B 1 291 ? 6.761 55.039 -9.473 1.000 21.467 291 SER BBB C 1
ATOM 11380 O O . SER B 1 291 ? 5.755 55.754 -9.332 1.000 22.500 291 SER BBB O 1
ATOM 11388 N N A SER B 1 292 ? 6.838 53.784 -9.028 0.500 20.248 292 SER BBB N 1
ATOM 11389 N N B SER B 1 292 ? 6.862 53.779 -9.031 0.500 21.878 292 SER BBB N 1
ATOM 11390 C CA A SER B 1 292 ? 5.697 53.014 -8.467 0.500 20.294 292 SER BBB CA 1
ATOM 11391 C CA B SER B 1 292 ? 5.769 52.893 -8.538 0.500 22.994 292 SER BBB CA 1
ATOM 11392 C C A SER B 1 292 ? 4.540 52.900 -9.473 0.500 20.038 292 SER BBB C 1
ATOM 11393 C C B SER B 1 292 ? 4.550 52.916 -9.470 0.500 21.655 292 SER BBB C 1
ATOM 11394 O O A SER B 1 292 ? 3.452 52.489 -9.043 0.500 20.734 292 SER BBB O 1
ATOM 11395 O O B SER B 1 292 ? 3.437 52.628 -8.985 0.500 23.002 292 SER BBB O 1
ATOM 11410 N N . TYR B 1 293 ? 4.743 53.179 -10.766 1.000 21.391 293 TYR BBB N 1
ATOM 11411 C CA . TYR B 1 293 ? 3.667 53.013 -11.787 1.000 21.409 293 TYR BBB CA 1
ATOM 11412 C C . TYR B 1 293 ? 3.343 51.526 -11.946 1.000 22.517 293 TYR BBB C 1
ATOM 11413 O O . TYR B 1 293 ? 2.219 51.176 -12.367 1.000 21.384 293 TYR BBB O 1
ATOM 11431 N N . GLN B 1 294 ? 4.303 50.662 -11.610 1.000 21.262 294 GLN BBB N 1
ATOM 11432 C CA . GLN B 1 294 ? 4.137 49.198 -11.631 1.000 20.610 294 GLN BBB CA 1
ATOM 11433 C C . GLN B 1 294 ? 4.879 48.613 -10.442 1.000 21.594 294 GLN BBB C 1
ATOM 11434 O O . GLN B 1 294 ? 5.946 49.093 -10.098 1.000 23.311 294 GLN BBB O 1
ATOM 11448 N N . PRO B 1 295 ? 4.355 47.554 -9.803 1.000 21.182 295 PRO BBB N 1
ATOM 11449 C CA . PRO B 1 295 ? 5.095 46.873 -8.734 1.000 22.539 295 PRO BBB CA 1
ATOM 11450 C C . PRO B 1 295 ? 6.296 46.130 -9.325 1.000 20.844 295 PRO BBB C 1
ATOM 11451 O O . PRO B 1 295 ? 6.130 45.163 -10.041 1.000 22.526 295 PRO BBB O 1
ATOM 11462 N N . ILE B 1 296 ? 7.486 46.560 -8.948 1.000 21.220 296 ILE BBB N 1
ATOM 11463 C CA . ILE B 1 296 ? 8.726 45.845 -9.344 1.000 19.504 296 ILE BBB CA 1
ATOM 11464 C C . ILE B 1 296 ? 9.828 46.211 -8.353 1.000 20.220 296 ILE BBB C 1
ATOM 11465 O O . ILE B 1 296 ? 9.918 47.378 -7.911 1.000 21.472 296 ILE BBB O 1
ATOM 11481 N N . ALA B 1 297 ? 10.669 45.224 -8.078 1.000 20.479 297 ALA BBB N 1
ATOM 11482 C CA . ALA B 1 297 ? 11.935 45.413 -7.339 1.000 19.545 297 ALA BBB CA 1
ATOM 11483 C C . ALA B 1 297 ? 13.014 44.604 -8.045 1.000 18.975 297 ALA BBB C 1
ATOM 11484 O O . ALA B 1 297 ? 12.690 43.659 -8.788 1.000 19.623 297 ALA BBB O 1
ATOM 11491 N N . ALA B 1 298 ? 14.264 44.923 -7.766 1.000 20.657 298 ALA BBB N 1
ATOM 11492 C CA . ALA B 1 298 ? 15.403 44.252 -8.420 1.000 19.492 298 ALA BBB CA 1
ATOM 11493 C C . ALA B 1 298 ? 16.471 44.021 -7.366 1.000 19.974 298 ALA BBB C 1
ATOM 11494 O O . ALA B 1 298 ? 16.707 44.939 -6.546 1.000 20.854 298 ALA BBB O 1
ATOM 11501 N N . ILE B 1 299 ? 17.065 42.831 -7.388 1.000 19.872 299 ILE BBB N 1
ATOM 11502 C CA . ILE B 1 299 ? 18.279 42.510 -6.592 1.000 19.814 299 ILE BBB CA 1
ATOM 11503 C C . ILE B 1 299 ? 19.463 42.524 -7.554 1.000 21.560 299 ILE BBB C 1
ATOM 11504 O O . ILE B 1 299 ? 19.391 41.819 -8.557 1.000 20.865 299 ILE BBB O 1
ATOM 11520 N N . LEU B 1 300 ? 20.497 43.293 -7.244 1.000 21.209 300 LEU BBB N 1
ATOM 11521 C CA . LEU B 1 300 ? 21.797 43.231 -7.966 1.000 22.328 300 LEU BBB CA 1
ATOM 11522 C C . LEU B 1 300 ? 22.733 42.398 -7.097 1.000 22.923 300 LEU BBB C 1
ATOM 11523 O O . LEU B 1 300 ? 22.895 42.738 -5.920 1.000 25.001 300 LEU BBB O 1
ATOM 11539 N N . ILE B 1 301 ? 23.315 41.332 -7.652 1.000 22.181 301 ILE BBB N 1
ATOM 11540 C CA . ILE B 1 301 ? 24.290 40.480 -6.927 1.000 22.475 301 ILE BBB CA 1
ATOM 11541 C C . ILE B 1 301 ? 25.633 40.567 -7.657 1.000 22.966 301 ILE BBB C 1
ATOM 11542 O O . ILE B 1 301 ? 25.665 40.684 -8.913 1.000 23.460 301 ILE BBB O 1
ATOM 11558 N N . ASN B 1 302 ? 26.708 40.604 -6.872 1.000 24.049 302 ASN BBB N 1
ATOM 11559 C CA . ASN B 1 302 ? 28.055 40.696 -7.487 1.000 25.284 302 ASN BBB CA 1
ATOM 11560 C C . ASN B 1 302 ? 28.502 39.295 -7.929 1.000 26.343 302 ASN BBB C 1
ATOM 11561 O O . ASN B 1 302 ? 27.778 38.294 -7.696 1.000 25.509 302 ASN BBB O 1
ATOM 11572 N N . ALA B 1 303 ? 29.688 39.223 -8.528 1.000 27.466 303 ALA BBB N 1
ATOM 11573 C CA . ALA B 1 303 ? 30.225 37.992 -9.149 1.000 27.834 303 ALA BBB CA 1
ATOM 11574 C C . ALA B 1 303 ? 30.311 36.857 -8.137 1.000 27.208 303 ALA BBB C 1
ATOM 11575 O O . ALA B 1 303 ? 29.773 35.786 -8.386 1.000 26.484 303 ALA BBB O 1
ATOM 11582 N N . PRO B 1 304 ? 30.973 36.993 -6.966 1.000 29.884 304 PRO BBB N 1
ATOM 11583 C CA . PRO B 1 304 ? 31.060 35.881 -6.021 1.000 30.233 304 PRO BBB CA 1
ATOM 11584 C C . PRO B 1 304 ? 29.699 35.347 -5.546 1.000 30.637 304 PRO BBB C 1
ATOM 11585 O O . PRO B 1 304 ? 29.537 34.148 -5.372 1.000 27.583 304 PRO BBB O 1
ATOM 11596 N N . VAL B 1 305 ? 28.719 36.227 -5.334 1.000 26.839 305 VAL BBB N 1
ATOM 11597 C CA . VAL B 1 305 ? 27.372 35.758 -4.914 1.000 25.684 305 VAL BBB CA 1
ATOM 11598 C C . VAL B 1 305 ? 26.757 34.939 -6.064 1.000 22.568 305 VAL BBB C 1
ATOM 11599 O O . VAL B 1 305 ? 26.223 33.877 -5.787 1.000 25.234 305 VAL BBB O 1
ATOM 11612 N N . PHE B 1 306 ? 26.809 35.451 -7.290 1.000 24.728 306 PHE BBB N 1
ATOM 11613 C CA . PHE B 1 306 ? 26.228 34.758 -8.472 1.000 23.576 306 PHE BBB CA 1
ATOM 11614 C C . PHE B 1 306 ? 26.909 33.390 -8.633 1.000 27.269 306 PHE BBB C 1
ATOM 11615 O O . PHE B 1 306 ? 26.226 32.342 -8.781 1.000 25.810 306 PHE BBB O 1
ATOM 11632 N N . GLU B 1 307 ? 28.245 33.379 -8.601 1.000 28.280 307 GLU BBB N 1
ATOM 11633 C CA . GLU B 1 307 ? 29.005 32.143 -8.941 1.000 28.678 307 GLU BBB CA 1
ATOM 11634 C C . GLU B 1 307 ? 28.641 31.034 -7.958 1.000 24.713 307 GLU BBB C 1
ATOM 11635 O O . GLU B 1 307 ? 28.408 29.891 -8.405 1.000 27.670 307 GLU BBB O 1
ATOM 11647 N N . GLY B 1 308 ? 28.559 31.325 -6.657 1.000 25.430 308 GLY BBB N 1
ATOM 11648 C CA . GLY B 1 308 ? 28.162 30.334 -5.647 1.000 24.280 308 GLY BBB CA 1
ATOM 11649 C C . GLY B 1 308 ? 26.745 29.830 -5.863 1.000 27.602 308 GLY BBB C 1
ATOM 11650 O O . GLY B 1 308 ? 26.496 28.612 -5.755 1.000 26.684 308 GLY BBB O 1
ATOM 11654 N N . ILE B 1 309 ? 25.800 30.743 -6.096 1.000 25.284 309 ILE BBB N 1
ATOM 11655 C CA . ILE B 1 309 ? 24.380 30.363 -6.323 1.000 26.098 309 ILE BBB CA 1
ATOM 11656 C C . ILE B 1 309 ? 24.301 29.479 -7.581 1.000 24.032 309 ILE BBB C 1
ATOM 11657 O O . ILE B 1 309 ? 23.610 28.445 -7.539 1.000 25.530 309 ILE BBB O 1
ATOM 11673 N N . ALA B 1 310 ? 24.981 29.886 -8.649 1.000 26.145 310 ALA BBB N 1
ATOM 11674 C CA . ALA B 1 310 ? 24.966 29.193 -9.959 1.000 26.288 310 ALA BBB CA 1
ATOM 11675 C C . ALA B 1 310 ? 25.479 27.7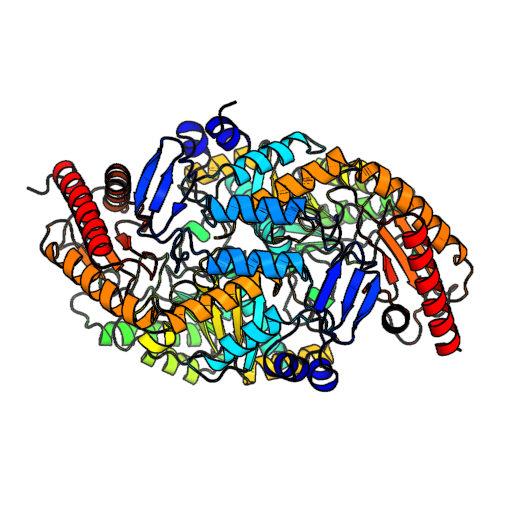55 -9.794 1.000 29.213 310 ALA BBB C 1
ATOM 11676 O O . ALA B 1 310 ? 24.803 26.821 -10.264 1.000 29.329 310 ALA BBB O 1
ATOM 11683 N N . ASP B 1 311 ? 26.600 27.571 -9.091 1.000 30.531 311 ASP BBB N 1
ATOM 11684 C CA . ASP B 1 311 ? 27.165 26.221 -8.799 1.000 34.760 311 ASP BBB CA 1
ATOM 11685 C C . ASP B 1 311 ? 26.108 25.342 -8.126 1.000 32.346 311 ASP BBB C 1
ATOM 11686 O O . ASP B 1 311 ? 25.857 24.207 -8.600 1.000 33.525 311 ASP BBB O 1
ATOM 11695 N N . GLN B 1 312 ? 25.445 25.844 -7.085 1.000 29.822 312 GLN BBB N 1
ATOM 11696 C CA . GLN B 1 312 ? 24.479 25.021 -6.332 1.000 28.657 312 GLN BBB CA 1
ATOM 11697 C C . GLN B 1 312 ? 23.224 24.741 -7.180 1.000 26.678 312 GLN BBB C 1
ATOM 11698 O O . GLN B 1 312 ? 22.646 23.644 -7.032 1.000 29.856 312 GLN BBB O 1
ATOM 11712 N N . SER B 1 313 ? 22.807 25.679 -8.033 1.000 25.579 313 SER BBB N 1
ATOM 11713 C CA . SER B 1 313 ? 21.602 25.499 -8.883 1.000 26.313 313 SER BBB CA 1
ATOM 11714 C C . SER B 1 313 ? 21.838 24.340 -9.857 1.000 28.720 313 SER BBB C 1
ATOM 11715 O O . SER B 1 313 ? 20.856 23.656 -10.204 1.000 29.457 313 SER BBB O 1
ATOM 11723 N N . GLN B 1 314 ? 23.094 24.139 -10.261 1.000 29.464 314 GLN BBB N 1
ATOM 11724 C CA . GLN B 1 314 ? 23.498 23.051 -11.182 1.000 31.567 314 GLN BBB CA 1
ATOM 11725 C C . GLN B 1 314 ? 23.410 21.728 -10.425 1.000 31.223 314 GLN BBB C 1
ATOM 11726 O O . GLN B 1 314 ? 22.741 20.805 -10.924 1.000 32.879 314 GLN BBB O 1
ATOM 11740 N N . ALA B 1 315 ? 24.021 21.654 -9.244 1.000 30.162 315 ALA BBB N 1
ATOM 11741 C CA . ALA B 1 315 ? 24.034 20.449 -8.392 1.000 31.679 315 ALA BBB CA 1
ATOM 11742 C C . ALA B 1 315 ? 22.605 20.023 -8.032 1.000 32.854 315 ALA BBB C 1
ATOM 11743 O O . ALA B 1 315 ? 22.330 18.818 -8.041 1.000 31.236 315 ALA BBB O 1
ATOM 11750 N N . LEU B 1 316 ? 21.707 20.963 -7.738 1.000 29.425 316 LEU BBB N 1
ATOM 11751 C CA . LEU B 1 316 ? 20.320 20.658 -7.288 1.000 31.156 316 LEU BBB CA 1
ATOM 11752 C C . LEU B 1 316 ? 19.333 20.628 -8.471 1.000 31.044 316 LEU BBB C 1
ATOM 11753 O O . LEU B 1 316 ? 18.156 20.411 -8.211 1.000 39.034 316 LEU BBB O 1
ATOM 11769 N N . GLY B 1 317 ? 19.777 20.854 -9.708 1.000 28.241 317 GLY BBB N 1
ATOM 11770 C CA . GLY B 1 317 ? 18.921 20.709 -10.902 1.000 28.321 317 GLY BBB CA 1
ATOM 11771 C C . GLY B 1 317 ? 18.386 22.040 -11.400 1.000 28.745 317 GLY BBB C 1
ATOM 11772 O O . GLY B 1 317 ? 18.395 22.257 -12.603 1.000 30.819 317 GLY BBB O 1
ATOM 11776 N N . ALA B 1 318 ? 17.928 22.915 -10.495 1.000 28.659 318 ALA BBB N 1
ATOM 11777 C CA . ALA B 1 318 ? 17.498 24.290 -10.838 1.000 26.337 318 ALA BBB CA 1
ATOM 11778 C C . ALA B 1 318 ? 17.440 25.098 -9.546 1.000 24.947 318 ALA BBB C 1
ATOM 11779 O O . ALA B 1 318 ? 17.307 24.479 -8.474 1.000 27.682 318 ALA BBB O 1
ATOM 11786 N N . LEU B 1 319 ? 17.553 26.412 -9.657 1.000 25.480 319 LEU BBB N 1
ATOM 11787 C CA . LEU B 1 319 ? 17.312 27.348 -8.538 1.000 24.902 319 LEU BBB CA 1
ATOM 11788 C C . LEU B 1 319 ? 15.822 27.318 -8.169 1.000 23.726 319 LEU BBB C 1
ATOM 11789 O O . LEU B 1 319 ? 15.004 27.859 -8.937 1.000 27.044 319 LEU BBB O 1
ATOM 11805 N N . GLY B 1 320 ? 15.485 26.768 -7.010 1.000 24.240 320 GLY BBB N 1
ATOM 11806 C CA . GLY B 1 320 ? 14.095 26.527 -6.605 1.000 23.861 320 GLY BBB CA 1
ATOM 11807 C C . GLY B 1 320 ? 13.459 27.780 -6.033 1.000 24.342 320 GLY BBB C 1
ATOM 11808 O O . GLY B 1 320 ? 13.024 27.747 -4.863 1.000 25.674 320 GLY BBB O 1
ATOM 11812 N N . HIS B 1 321 ? 13.409 28.864 -6.808 1.000 21.220 321 HIS BBB N 1
ATOM 11813 C CA . HIS B 1 321 ? 12.928 30.164 -6.277 1.000 21.807 321 HIS BBB CA 1
ATOM 11814 C C . HIS B 1 321 ? 12.419 31.016 -7.427 1.000 23.145 321 HIS BBB C 1
ATOM 11815 O O . HIS B 1 321 ? 13.082 31.067 -8.461 1.000 23.322 321 HIS BBB O 1
ATOM 11830 N N . GLY B 1 322 ? 11.301 31.700 -7.217 1.000 22.606 322 GLY BBB N 1
ATOM 11831 C CA . GLY B 1 322 ? 10.810 32.654 -8.225 1.000 22.603 322 GLY BBB CA 1
ATOM 11832 C C . GLY B 1 322 ? 9.387 33.038 -7.929 1.000 22.009 322 GLY BBB C 1
ATOM 11833 O O . GLY B 1 322 ? 8.669 32.214 -7.393 1.000 22.270 322 GLY BBB O 1
ATOM 11837 N N . PHE B 1 323 ? 8.994 34.238 -8.335 1.000 21.387 323 PHE BBB N 1
ATOM 11838 C CA . PHE B 1 323 ? 7.605 34.722 -8.245 1.000 21.338 323 PHE BBB CA 1
ATOM 11839 C C . PHE B 1 323 ? 7.021 34.737 -9.658 1.000 20.581 323 PHE BBB C 1
ATOM 11840 O O . PHE B 1 323 ? 7.744 35.036 -10.617 1.000 22.048 323 PHE BBB O 1
ATOM 11857 N N . THR B 1 324 ? 5.737 34.418 -9.777 1.000 20.920 324 THR BBB N 1
ATOM 11858 C CA . THR B 1 324 ? 4.982 34.507 -11.053 1.000 22.602 324 THR BBB CA 1
ATOM 11859 C C . THR B 1 324 ? 5.313 35.837 -11.747 1.000 21.733 324 THR BBB C 1
ATOM 11860 O O . THR B 1 324 ? 5.643 35.819 -12.951 1.000 22.414 324 THR BBB O 1
ATOM 11871 N N . GLY B 1 325 ? 5.285 36.937 -11.004 1.000 21.442 325 GLY BBB N 1
ATOM 11872 C CA . GLY B 1 325 ? 5.501 38.294 -11.532 1.000 23.716 325 GLY BBB CA 1
ATOM 11873 C C . GLY B 1 325 ? 6.966 38.679 -11.686 1.000 22.394 325 GLY BBB C 1
ATOM 11874 O O . GLY B 1 325 ? 7.186 39.826 -12.088 1.000 22.601 325 GLY BBB O 1
ATOM 11878 N N . SER B 1 326 ? 7.921 37.832 -11.311 1.000 22.398 326 SER BBB N 1
ATOM 11879 C CA . SER B 1 326 ? 9.375 38.132 -11.437 1.000 21.619 326 SER BBB CA 1
ATOM 11880 C C . SER B 1 326 ? 9.656 38.601 -12.864 1.000 21.481 326 SER BBB C 1
ATOM 11881 O O . SER B 1 326 ? 9.504 37.808 -13.794 1.000 21.953 326 SER BBB O 1
ATOM 11889 N N . GLY B 1 327 ? 10.049 39.853 -13.027 1.000 21.533 327 GLY BBB N 1
ATOM 11890 C CA . GLY B 1 327 ? 10.462 40.422 -14.318 1.000 21.242 327 GLY BBB CA 1
ATOM 11891 C C . GLY B 1 327 ? 9.275 40.709 -15.221 1.000 22.229 327 GLY BBB C 1
ATOM 11892 O O . GLY B 1 327 ? 9.513 40.896 -16.417 1.000 21.092 327 GLY BBB O 1
ATOM 11896 N N . HIS B 1 328 ? 8.073 40.833 -14.650 1.000 21.015 328 HIS BBB N 1
ATOM 11897 C CA . HIS B 1 328 ? 6.824 41.065 -15.419 1.000 20.613 328 HIS BBB CA 1
ATOM 11898 C C . HIS B 1 328 ? 7.089 42.024 -16.584 1.000 20.683 328 HIS BBB C 1
ATOM 11899 O O . HIS B 1 328 ? 7.595 43.114 -16.378 1.000 20.795 328 HIS BBB O 1
ATOM 11914 N N . PRO B 1 329 ? 6.730 41.673 -17.842 1.000 21.353 329 PRO BBB N 1
ATOM 11915 C CA . PRO B 1 329 ? 7.131 42.477 -19.001 1.000 21.205 329 PRO BBB CA 1
ATOM 11916 C C . PRO B 1 329 ? 6.596 43.909 -18.977 1.000 21.176 329 PRO BBB C 1
ATOM 11917 O O . PRO B 1 329 ? 7.301 44.809 -19.460 1.000 21.976 329 PRO BBB O 1
ATOM 11928 N N . VAL B 1 330 ? 5.392 44.124 -18.450 1.000 21.844 330 VAL BBB N 1
ATOM 11929 C CA . VAL B 1 330 ? 4.844 45.507 -18.368 1.000 23.831 330 VAL BBB CA 1
ATOM 11930 C C . VAL B 1 330 ? 5.600 46.271 -17.274 1.000 22.504 330 VAL BBB C 1
ATOM 11931 O O . VAL B 1 330 ? 5.965 47.408 -17.494 1.000 23.429 330 VAL BBB O 1
ATOM 11944 N N . ALA B 1 331 ? 5.867 45.653 -16.129 1.000 21.547 331 ALA BBB N 1
ATOM 11945 C CA . ALA B 1 331 ? 6.579 46.347 -15.028 1.000 21.646 331 ALA BBB CA 1
ATOM 11946 C C . ALA B 1 331 ? 8.009 46.672 -15.471 1.000 22.257 331 ALA BBB C 1
ATOM 11947 O O . ALA B 1 331 ? 8.485 47.786 -15.202 1.000 22.369 331 ALA BBB O 1
ATOM 11954 N N . THR B 1 332 ? 8.699 45.732 -16.113 1.000 20.897 332 THR BBB N 1
ATOM 11955 C CA . THR B 1 332 ? 10.104 45.930 -16.550 1.000 20.455 332 THR BBB CA 1
ATOM 11956 C C . THR B 1 332 ? 10.136 46.970 -17.677 1.000 22.446 332 THR BBB C 1
ATOM 11957 O O . THR B 1 332 ? 11.071 47.778 -17.701 1.000 21.024 332 THR BBB O 1
ATOM 11968 N N . ALA B 1 333 ? 9.153 46.959 -18.577 1.000 22.103 333 ALA BBB N 1
ATOM 11969 C CA . ALA B 1 333 ? 9.069 47.942 -19.681 1.000 24.582 333 ALA BBB CA 1
ATOM 11970 C C . ALA B 1 333 ? 8.909 49.344 -19.106 1.000 22.808 333 ALA BBB C 1
ATOM 11971 O O . ALA B 1 333 ? 9.575 50.298 -19.607 1.000 24.871 333 ALA BBB O 1
ATOM 11978 N N . VAL B 1 334 ? 8.062 49.489 -18.099 1.000 22.041 334 VAL BBB N 1
ATOM 11979 C CA . VAL B 1 334 ? 7.792 50.804 -17.460 1.000 22.262 334 VAL BBB CA 1
ATOM 11980 C C . VAL B 1 334 ? 9.058 51.246 -16.726 1.000 22.470 334 VAL BBB C 1
ATOM 11981 O O . VAL B 1 334 ? 9.423 52.417 -16.837 1.000 22.486 334 VAL BBB O 1
ATOM 11994 N N . ALA B 1 335 ? 9.682 50.362 -15.953 1.000 22.132 335 ALA BBB N 1
ATOM 11995 C CA . ALA B 1 335 ? 10.919 50.704 -15.208 1.000 22.341 335 ALA BBB CA 1
ATOM 11996 C C . ALA B 1 335 ? 12.010 51.147 -16.192 1.000 24.096 335 ALA BBB C 1
ATOM 11997 O O . ALA B 1 335 ? 12.758 52.097 -15.894 1.000 23.587 335 ALA BBB O 1
ATOM 12004 N N . LEU B 1 336 ? 12.168 50.436 -17.302 1.000 24.408 336 LEU BBB N 1
ATOM 12005 C CA . LEU B 1 336 ? 13.222 50.755 -18.305 1.000 25.382 336 LEU BBB CA 1
ATOM 12006 C C . LEU B 1 336 ? 13.025 52.191 -18.799 1.000 25.315 336 LEU BBB C 1
ATOM 12007 O O . LEU B 1 336 ? 14.020 52.941 -18.796 1.000 27.118 336 LEU BBB O 1
ATOM 12023 N N . GLU B 1 337 ? 11.800 52.546 -19.182 1.000 23.927 337 GLU BBB N 1
ATOM 12024 C CA . GLU B 1 337 ? 11.449 53.897 -19.693 1.000 25.777 337 GLU BBB CA 1
ATOM 12025 C C . GLU B 1 337 ? 11.675 54.925 -18.578 1.000 27.576 337 GLU BBB C 1
ATOM 12026 O O . GLU B 1 337 ? 12.199 56.007 -18.861 1.000 25.940 337 GLU BBB O 1
ATOM 12038 N N . ASN B 1 338 ? 11.333 54.576 -17.338 1.000 24.621 338 ASN BBB N 1
ATOM 12039 C CA . ASN B 1 338 ? 11.516 55.461 -16.162 1.000 23.969 338 ASN BBB CA 1
ATOM 12040 C C . ASN B 1 338 ? 13.004 55.827 -16.026 1.000 24.269 338 ASN BBB C 1
ATOM 12041 O O . ASN B 1 338 ? 13.316 57.026 -15.838 1.000 25.304 338 ASN BBB O 1
ATOM 12052 N N . LEU B 1 339 ? 13.899 54.843 -16.091 1.000 25.418 339 LEU BBB N 1
ATOM 12053 C CA . LEU B 1 339 ? 15.355 55.060 -15.898 1.000 26.088 339 LEU BBB CA 1
ATOM 12054 C C . LEU B 1 339 ? 15.900 55.870 -17.079 1.000 27.996 339 LEU BBB C 1
ATOM 12055 O O . LEU B 1 339 ? 16.755 56.731 -16.844 1.000 27.328 339 LEU BBB O 1
ATOM 12071 N N . LYS B 1 340 ? 15.366 55.647 -18.277 1.000 27.128 340 LYS BBB N 1
ATOM 12072 C CA . LYS B 1 340 ? 15.742 56.448 -19.476 1.000 30.206 340 LYS BBB CA 1
ATOM 12073 C C . LYS B 1 340 ? 15.363 57.919 -19.263 1.000 29.984 340 LYS BBB C 1
ATOM 12074 O O . LYS B 1 340 ? 16.186 58.787 -19.608 1.000 31.220 340 LYS BBB O 1
ATOM 12093 N N . ILE B 1 341 ? 14.187 58.207 -18.704 1.000 27.820 341 ILE BBB N 1
ATOM 12094 C CA . ILE B 1 341 ? 13.733 59.605 -18.476 1.000 28.671 341 ILE BBB CA 1
ATOM 12095 C C . ILE B 1 341 ? 14.639 60.239 -17.420 1.000 30.655 341 ILE BBB C 1
ATOM 12096 O O . ILE B 1 341 ? 15.055 61.400 -17.617 1.000 30.738 341 ILE BBB O 1
ATOM 12112 N N . ILE B 1 342 ? 14.947 59.520 -16.337 1.000 28.186 342 ILE BBB N 1
ATOM 12113 C CA . ILE B 1 342 ? 15.806 60.081 -15.254 1.000 29.645 342 ILE BBB CA 1
ATOM 12114 C C . ILE B 1 342 ? 17.157 60.479 -15.866 1.000 32.071 342 ILE BBB C 1
ATOM 12115 O O . ILE B 1 342 ? 17.662 61.557 -15.529 1.000 30.785 342 ILE BBB O 1
ATOM 12131 N N . GLU B 1 343 ? 17.696 59.655 -16.769 1.000 33.752 343 GLU BBB N 1
ATOM 12132 C CA . GLU B 1 343 ? 19.001 59.928 -17.433 1.000 37.636 343 GLU BBB CA 1
ATOM 12133 C C . GLU B 1 343 ? 18.841 61.085 -18.429 1.000 37.802 343 GLU BBB C 1
ATOM 12134 O O . GLU B 1 343 ? 19.635 62.046 -18.322 1.000 37.815 343 GLU BBB O 1
ATOM 12146 N N . GLU B 1 344 ? 17.825 61.056 -19.294 1.000 35.214 344 GLU BBB N 1
ATOM 12147 C CA . GLU B 1 344 ? 17.657 62.057 -20.385 1.000 34.956 344 GLU BBB CA 1
ATOM 12148 C C . GLU B 1 344 ? 17.337 63.439 -19.809 1.000 37.906 344 GLU BBB C 1
ATOM 12149 O O . GLU B 1 344 ? 17.783 64.437 -20.413 1.000 36.807 344 GLU BBB O 1
ATOM 12161 N N . GLU B 1 345 ? 16.559 63.518 -18.726 1.000 33.626 345 GLU BBB N 1
ATOM 12162 C CA . GLU B 1 345 ? 16.105 64.815 -18.160 1.000 33.413 345 GLU BBB CA 1
ATOM 12163 C C . GLU B 1 345 ? 17.056 65.285 -17.053 1.000 31.893 345 GLU BBB C 1
ATOM 12164 O O . GLU B 1 345 ? 16.712 66.285 -16.389 1.000 34.345 345 GLU BBB O 1
ATOM 12176 N N . SER B 1 346 ? 18.199 64.624 -16.864 1.000 31.062 346 SER BBB N 1
ATOM 12177 C CA . SER B 1 346 ? 19.230 64.993 -15.864 1.000 33.615 346 SER BBB CA 1
ATOM 12178 C C . SER B 1 346 ? 18.568 65.181 -14.492 1.000 34.172 346 SER BBB C 1
ATOM 12179 O O . SER B 1 346 ? 18.844 66.199 -13.821 1.000 29.469 346 SER BBB O 1
ATOM 12187 N N . LEU B 1 347 ? 17.717 64.234 -14.083 1.000 31.275 347 LEU BBB N 1
ATOM 12188 C CA . LEU B 1 347 ? 16.934 64.400 -12.833 1.000 29.254 347 LEU BBB CA 1
ATOM 12189 C C . LEU B 1 347 ? 17.793 64.152 -11.587 1.000 29.651 347 LEU BBB C 1
ATOM 12190 O O . LEU B 1 347 ? 17.407 64.681 -10.538 1.000 30.093 347 LEU BBB O 1
ATOM 12206 N N . VAL B 1 348 ? 18.901 63.412 -11.654 1.000 28.477 348 VAL BBB N 1
ATOM 12207 C CA . VAL B 1 348 ? 19.779 63.246 -10.455 1.000 29.497 348 VAL BBB CA 1
ATOM 12208 C C . VAL B 1 348 ? 20.353 64.627 -10.099 1.000 32.312 348 VAL BBB C 1
ATOM 12209 O O . VAL B 1 348 ? 20.276 65.036 -8.900 1.000 28.743 348 VAL BBB O 1
ATOM 12222 N N . GLU B 1 349 ? 20.867 65.359 -11.089 1.000 32.163 349 GLU BBB N 1
ATOM 12223 C CA . GLU B 1 349 ? 21.465 66.697 -10.835 1.000 35.180 349 GLU BBB CA 1
ATOM 12224 C C . GLU B 1 349 ? 20.353 67.668 -10.415 1.000 32.165 349 GLU BBB C 1
ATOM 12225 O O . GLU B 1 349 ? 20.570 68.447 -9.467 1.000 32.750 349 GLU BBB O 1
ATOM 12237 N N . HIS B 1 350 ? 19.194 67.613 -11.073 1.000 32.841 350 HIS BBB N 1
ATOM 12238 C CA . HIS B 1 350 ? 18.017 68.456 -10.754 1.000 32.398 350 HIS BBB CA 1
ATOM 12239 C C . HIS B 1 350 ? 17.566 68.205 -9.313 1.000 32.115 350 HIS BBB C 1
ATOM 12240 O O . HIS B 1 350 ? 17.368 69.185 -8.580 1.000 32.249 350 HIS BBB O 1
ATOM 12255 N N . ALA B 1 351 ? 17.444 66.945 -8.898 1.000 30.793 351 ALA BBB N 1
ATOM 12256 C CA . ALA B 1 351 ? 17.069 66.590 -7.509 1.000 30.326 351 ALA BBB CA 1
ATOM 12257 C C . ALA B 1 351 ? 18.065 67.190 -6.516 1.000 31.249 351 ALA BBB C 1
ATOM 12258 O O . ALA B 1 351 ? 17.626 67.712 -5.464 1.000 30.369 351 ALA BBB O 1
ATOM 12265 N N . ALA B 1 352 ? 19.359 67.089 -6.808 1.000 30.142 352 ALA BBB N 1
ATOM 12266 C CA . ALA B 1 352 ? 20.433 67.645 -5.953 1.000 31.393 352 ALA BBB CA 1
ATOM 12267 C C . ALA B 1 352 ? 20.189 69.148 -5.771 1.000 31.998 352 ALA BBB C 1
ATOM 12268 O O . ALA B 1 352 ? 20.238 69.616 -4.621 1.000 30.989 352 ALA BBB O 1
ATOM 12275 N N . GLN B 1 353 ? 19.889 69.871 -6.852 1.000 32.809 353 GLN BBB N 1
ATOM 12276 C CA . GLN B 1 353 ? 19.662 71.339 -6.803 1.000 34.644 353 GLN BBB CA 1
ATOM 12277 C C . GLN B 1 353 ? 18.400 71.622 -5.990 1.000 33.555 353 GLN BBB C 1
ATOM 12278 O O . GLN B 1 353 ? 18.445 72.520 -5.125 1.000 31.991 353 GLN BBB O 1
ATOM 12292 N N . MET B 1 354 ? 17.313 70.896 -6.264 1.000 31.075 354 MET BBB N 1
ATOM 12293 C CA . MET B 1 354 ? 16.022 71.127 -5.575 1.000 30.025 354 MET BBB CA 1
ATOM 12294 C C . MET B 1 354 ? 16.182 70.795 -4.091 1.000 27.350 354 MET BBB C 1
ATOM 12295 O O . MET B 1 354 ? 15.566 71.485 -3.269 1.000 30.991 354 MET BBB O 1
ATOM 12309 N N . GLY B 1 355 ? 16.981 69.792 -3.760 1.000 27.503 355 GLY BBB N 1
ATOM 12310 C CA . GLY B 1 355 ? 17.218 69.403 -2.361 1.000 29.323 355 GLY BBB CA 1
ATOM 12311 C C . GLY B 1 355 ? 17.925 70.512 -1.594 1.000 29.707 355 GLY BBB C 1
ATOM 12312 O O . GLY B 1 355 ? 17.599 70.725 -0.417 1.000 29.923 355 GLY BBB O 1
ATOM 12316 N N . GLN B 1 356 ? 18.847 71.226 -2.243 1.000 32.465 356 GLN BBB N 1
ATOM 12317 C CA . GLN B 1 356 ? 19.552 72.356 -1.589 1.000 33.339 356 GLN BBB CA 1
ATOM 12318 C C . GLN B 1 356 ? 18.521 73.450 -1.280 1.000 30.699 356 GLN BBB C 1
ATOM 12319 O O . GLN B 1 356 ? 18.597 74.030 -0.179 1.000 30.168 356 GLN BBB O 1
ATOM 12333 N N . LEU B 1 357 ? 17.581 73.701 -2.192 1.000 28.195 357 LEU BBB N 1
ATOM 12334 C CA . LEU B 1 357 ? 16.527 74.720 -1.985 1.000 30.618 357 LEU BBB CA 1
ATOM 12335 C C . LEU B 1 357 ? 15.620 74.275 -0.833 1.000 29.394 357 LEU BBB C 1
ATOM 12336 O O . LEU B 1 357 ? 15.241 75.115 -0.026 1.000 28.559 357 LEU BBB O 1
ATOM 12352 N N . LEU B 1 358 ? 15.265 72.997 -0.777 1.000 28.018 358 LEU BBB N 1
ATOM 12353 C CA . LEU B 1 358 ? 14.375 72.460 0.281 1.000 27.551 358 LEU BBB CA 1
ATOM 12354 C C . LEU B 1 358 ? 15.056 72.618 1.645 1.000 27.233 358 LEU BBB C 1
ATOM 12355 O O . LEU B 1 358 ? 14.420 73.153 2.569 1.000 28.247 358 LEU BBB O 1
ATOM 12371 N N . ARG B 1 359 ? 16.310 72.185 1.761 1.000 27.608 359 ARG BBB N 1
ATOM 12372 C CA . ARG B 1 359 ? 17.051 72.200 3.050 1.000 31.731 359 ARG BBB CA 1
ATOM 12373 C C . ARG B 1 359 ? 17.230 73.666 3.496 1.000 31.562 359 ARG BBB C 1
ATOM 12374 O O . ARG B 1 359 ? 16.972 73.970 4.683 1.000 29.006 359 ARG BBB O 1
ATOM 12395 N N . SER B 1 360 ? 17.590 74.560 2.578 1.000 31.051 360 SER BBB N 1
ATOM 12396 C CA . SER B 1 360 ? 17.760 76.013 2.866 1.000 33.678 360 SER BBB CA 1
ATOM 12397 C C . SER B 1 360 ? 16.436 76.613 3.342 1.000 30.548 360 SER BBB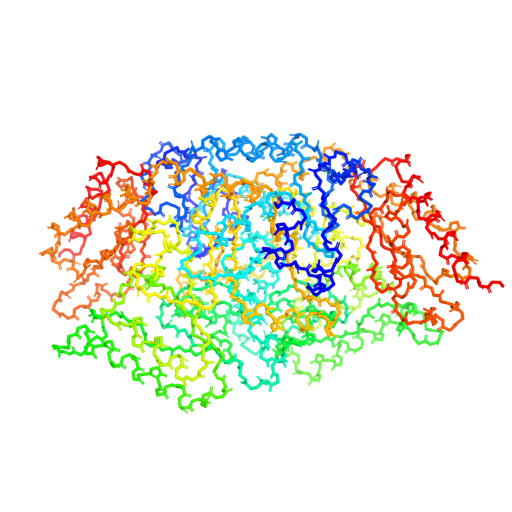 C 1
ATOM 12398 O O . SER B 1 360 ? 16.452 77.383 4.308 1.000 31.456 360 SER BBB O 1
ATOM 12406 N N . GLY B 1 361 ? 15.323 76.273 2.688 1.000 29.256 361 GLY BBB N 1
ATOM 12407 C CA . GLY B 1 361 ? 13.989 76.763 3.066 1.000 28.666 361 GLY BBB CA 1
ATOM 12408 C C . GLY B 1 361 ? 13.632 76.336 4.479 1.000 27.099 361 GLY BBB C 1
ATOM 12409 O O . GLY B 1 361 ? 13.157 77.177 5.261 1.000 29.762 361 GLY BBB O 1
ATOM 12413 N N . LEU B 1 362 ? 13.871 75.065 4.821 1.000 25.683 362 LEU BBB N 1
ATOM 12414 C CA . LEU B 1 362 ? 13.551 74.523 6.166 1.000 24.682 362 LEU BBB CA 1
ATOM 12415 C C . LEU B 1 362 ? 14.468 75.185 7.214 1.000 24.851 362 LEU BBB C 1
ATOM 12416 O O . LEU B 1 362 ? 14.013 75.441 8.336 1.000 24.990 362 LEU BBB O 1
ATOM 12432 N N . GLN B 1 363 ? 15.711 75.510 6.838 1.000 26.381 363 GLN BBB N 1
ATOM 12433 C CA . GLN B 1 363 ? 16.744 76.003 7.800 1.000 26.596 363 GLN BBB CA 1
ATOM 12434 C C . GLN B 1 363 ? 16.420 77.430 8.258 1.000 26.359 363 GLN BBB C 1
ATOM 12435 O O . GLN B 1 363 ? 16.992 77.853 9.284 1.000 26.012 363 GLN BBB O 1
ATOM 12449 N N . HIS B 1 364 ? 15.479 78.128 7.615 1.000 25.752 364 HIS BBB N 1
ATOM 12450 C CA . HIS B 1 364 ? 14.940 79.420 8.125 1.000 26.186 364 HIS BBB CA 1
ATOM 12451 C C . HIS B 1 364 ? 14.316 79.222 9.511 1.000 26.258 364 HIS BBB C 1
ATOM 12452 O O . HIS B 1 364 ? 14.140 80.220 10.255 1.000 24.830 364 HIS BBB O 1
ATOM 12467 N N . PHE B 1 365 ? 13.978 77.976 9.864 1.000 25.676 365 PHE BBB N 1
ATOM 12468 C CA . PHE B 1 365 ? 13.302 77.638 11.138 1.000 24.540 365 PHE BBB CA 1
ATOM 12469 C C . PHE B 1 365 ? 14.270 76.961 12.104 1.000 24.973 365 PHE BBB C 1
ATOM 12470 O O . PHE B 1 365 ? 13.832 76.407 13.118 1.000 26.092 365 PHE BBB O 1
ATOM 12487 N N . ILE B 1 366 ? 15.574 76.993 11.841 1.000 24.808 366 ILE BBB N 1
ATOM 12488 C CA . ILE B 1 366 ? 16.544 76.195 12.646 1.000 25.755 366 ILE BBB CA 1
ATOM 12489 C C . ILE B 1 366 ? 16.598 76.669 14.114 1.000 27.087 366 ILE BBB C 1
ATOM 12490 O O . ILE B 1 366 ? 16.979 75.856 14.961 1.000 25.779 366 ILE BBB O 1
ATOM 12506 N N A ASP B 1 367 ? 16.261 77.932 14.426 0.500 25.841 367 ASP BBB N 1
ATOM 12507 N N B ASP B 1 367 ? 16.202 77.921 14.385 0.500 27.141 367 ASP BBB N 1
ATOM 12508 C CA A ASP B 1 367 ? 16.270 78.447 15.829 0.500 26.595 367 ASP BBB CA 1
ATOM 12509 C CA B ASP B 1 367 ? 16.252 78.571 15.722 0.500 28.489 367 ASP BBB CA 1
ATOM 12510 C C A ASP B 1 367 ? 14.836 78.615 16.353 0.500 25.941 367 ASP BBB C 1
ATOM 12511 C C B ASP B 1 367 ? 14.906 78.421 16.448 0.500 27.035 367 ASP BBB C 1
ATOM 12512 O O A ASP B 1 367 ? 14.619 79.389 17.286 0.500 25.367 367 ASP BBB O 1
ATOM 12513 O O B ASP B 1 367 ? 14.854 78.734 17.642 0.500 25.562 367 ASP BBB O 1
ATOM 12530 N N . HIS B 1 368 ? 13.878 77.911 15.767 1.000 26.201 368 HIS BBB N 1
ATOM 12531 C CA . HIS B 1 368 ? 12.503 77.813 16.311 1.000 24.585 368 HIS BBB CA 1
ATOM 12532 C C . HIS B 1 368 ? 12.521 76.977 17.588 1.000 23.230 368 HIS BBB C 1
ATOM 12533 O O . HIS B 1 368 ? 13.220 75.976 17.682 1.000 24.062 368 HIS BBB O 1
ATOM 12548 N N . PRO B 1 369 ? 11.749 77.339 18.632 1.000 24.870 369 PRO BBB N 1
ATOM 12549 C CA . PRO B 1 369 ? 11.782 76.593 19.891 1.000 25.211 369 PRO BBB CA 1
ATOM 12550 C C . PRO B 1 369 ? 11.343 75.116 19.811 1.000 24.058 369 PRO BBB C 1
ATOM 12551 O O . PRO B 1 369 ? 11.728 74.331 20.676 1.000 25.543 369 PRO BBB O 1
ATOM 12562 N N . LEU B 1 370 ? 10.595 74.727 18.776 1.000 22.285 370 LEU BBB N 1
ATOM 12563 C CA . LEU B 1 370 ? 10.073 73.345 18.623 1.000 23.106 370 LEU BBB CA 1
ATOM 12564 C C . LEU B 1 370 ? 10.913 72.586 17.591 1.000 23.628 370 LEU BBB C 1
ATOM 12565 O O . LEU B 1 370 ? 10.606 71.409 17.353 1.000 24.250 370 LEU BBB O 1
ATOM 12581 N N . VAL B 1 371 ? 11.928 73.208 16.989 1.000 23.559 371 VAL BBB N 1
ATOM 12582 C CA . VAL B 1 371 ? 12.750 72.506 15.964 1.000 23.890 371 VAL BBB CA 1
ATOM 12583 C C . VAL B 1 371 ? 14.010 71.947 16.624 1.000 24.864 371 VAL BBB C 1
ATOM 12584 O O . VAL B 1 371 ? 14.901 72.726 16.988 1.000 26.075 371 VAL BBB O 1
ATOM 12597 N N . GLY B 1 372 ? 14.062 70.622 16.791 1.000 24.973 372 GLY BBB N 1
ATOM 12598 C CA . GLY B 1 372 ? 15.203 69.917 17.401 1.000 24.558 372 GLY BBB CA 1
ATOM 12599 C C . GLY B 1 372 ? 16.317 69.668 16.405 1.000 24.420 372 GLY BBB C 1
ATOM 12600 O O . GLY B 1 372 ? 17.477 69.837 16.755 1.000 25.586 372 GLY BBB O 1
ATOM 12604 N N . GLU B 1 373 ? 15.979 69.231 15.196 1.000 22.760 373 GLU BBB N 1
ATOM 12605 C CA . GLU B 1 373 ? 17.005 68.902 14.183 1.000 24.467 373 GLU BBB CA 1
ATOM 12606 C C . GLU B 1 373 ? 16.393 69.036 12.795 1.000 24.489 373 GLU BBB C 1
ATOM 12607 O O . GLU B 1 373 ? 15.228 68.659 12.611 1.000 24.802 373 GLU BBB O 1
ATOM 12619 N N . ILE B 1 374 ? 17.195 69.495 11.845 1.000 24.225 374 ILE BBB N 1
ATOM 12620 C CA . ILE B 1 374 ? 16.828 69.450 10.408 1.000 24.170 374 ILE BBB CA 1
ATOM 12621 C C . ILE B 1 374 ? 17.889 68.594 9.726 1.000 24.713 374 ILE BBB C 1
ATOM 12622 O O . ILE B 1 374 ? 19.079 68.916 9.846 1.000 25.511 374 ILE BBB O 1
ATOM 12638 N N . ARG B 1 375 ? 17.464 67.517 9.096 1.000 25.046 375 ARG BBB N 1
ATOM 12639 C CA . ARG B 1 375 ? 18.421 66.541 8.543 1.000 26.250 375 ARG BBB CA 1
ATOM 12640 C C . ARG B 1 375 ? 17.963 66.137 7.147 1.000 26.360 375 ARG BBB C 1
ATOM 12641 O O . ARG B 1 375 ? 16.794 66.341 6.780 1.000 23.479 375 ARG BBB O 1
ATOM 12662 N N . GLY B 1 376 ? 18.898 65.587 6.391 1.000 27.526 376 GLY BBB N 1
ATOM 12663 C CA . GLY B 1 376 ? 18.581 65.061 5.068 1.000 26.462 376 GLY BBB CA 1
ATOM 12664 C C . GLY B 1 376 ? 19.805 65.110 4.192 1.000 29.266 376 GLY BBB C 1
ATOM 12665 O O . GLY B 1 376 ? 20.865 65.607 4.612 1.000 29.515 376 GLY BBB O 1
ATOM 12669 N N A CYS B 1 377 ? 19.673 64.536 3.010 0.500 27.657 377 CYS BBB N 1
ATOM 12670 N N B CYS B 1 377 ? 19.609 64.692 2.955 0.500 28.797 377 CYS BBB N 1
ATOM 12671 C CA A CYS B 1 377 ? 20.686 64.573 1.933 0.500 28.099 377 CYS BBB CA 1
ATOM 12672 C CA B CYS B 1 377 ? 20.663 64.544 1.933 0.500 29.448 377 CYS BBB CA 1
ATOM 12673 C C A CYS B 1 377 ? 19.901 64.654 0.628 0.500 28.213 377 CYS BBB C 1
ATOM 12674 C C B CYS B 1 377 ? 19.975 64.534 0.568 0.500 29.803 377 CYS BBB C 1
ATOM 12675 O O A CYS B 1 377 ? 18.831 64.056 0.578 0.500 26.479 377 CYS BBB O 1
ATOM 12676 O O B CYS B 1 377 ? 19.072 63.698 0.389 0.500 29.852 377 CYS BBB O 1
ATOM 12691 N N . GLY B 1 378 ? 20.372 65.414 -0.355 1.000 27.622 378 GLY BBB N 1
ATOM 12692 C CA . GLY B 1 378 ? 19.671 65.519 -1.642 1.000 27.670 378 GLY BBB CA 1
ATOM 12693 C C . GLY B 1 378 ? 18.226 65.936 -1.413 1.000 27.565 378 GLY BBB C 1
ATOM 12694 O O . GLY B 1 378 ? 17.991 66.918 -0.692 1.000 27.419 378 GLY BBB O 1
ATOM 12698 N N . LEU B 1 379 ? 17.276 65.195 -1.979 1.000 26.041 379 LEU BBB N 1
ATOM 12699 C CA . LEU B 1 379 ? 15.848 65.582 -1.995 1.000 25.800 379 LEU BBB CA 1
ATOM 12700 C C . LEU B 1 379 ? 15.069 64.724 -0.986 1.000 23.661 379 LEU BBB C 1
ATOM 12701 O O . LEU B 1 379 ? 13.869 64.463 -1.201 1.000 25.355 379 LEU BBB O 1
ATOM 12717 N N . ILE B 1 380 ? 15.733 64.288 0.082 1.000 23.331 380 ILE BBB N 1
ATOM 12718 C CA . ILE B 1 380 ? 15.032 63.685 1.243 1.000 23.419 380 ILE BBB CA 1
ATOM 12719 C C . ILE B 1 380 ? 15.433 64.460 2.493 1.000 25.041 380 ILE BBB C 1
ATOM 12720 O O . ILE B 1 380 ? 16.634 64.754 2.676 1.000 26.094 380 ILE BBB O 1
ATOM 12736 N N . ALA B 1 381 ? 14.443 64.841 3.292 1.000 22.061 381 ALA BBB N 1
ATOM 12737 C CA . ALA B 1 381 ? 14.682 65.682 4.478 1.000 23.212 381 ALA BBB CA 1
ATOM 12738 C C . ALA B 1 381 ? 13.672 65.334 5.563 1.000 22.045 381 ALA BBB C 1
ATOM 12739 O O . ALA B 1 381 ? 12.578 64.824 5.270 1.000 22.514 381 ALA BBB O 1
ATOM 12746 N N . ALA B 1 382 ? 14.036 65.653 6.795 1.000 22.845 382 ALA BBB N 1
ATOM 12747 C CA . ALA B 1 382 ? 13.083 65.614 7.910 1.000 22.100 382 ALA BBB CA 1
ATOM 12748 C C . ALA B 1 382 ? 13.364 66.777 8.851 1.000 23.056 382 ALA BBB C 1
ATOM 12749 O O . ALA B 1 382 ? 14.513 67.167 9.020 1.000 24.360 382 ALA BBB O 1
ATOM 12756 N N . VAL B 1 383 ? 12.295 67.260 9.471 1.000 21.186 383 VAL BBB N 1
ATOM 12757 C CA . VAL B 1 383 ? 12.360 68.214 10.592 1.000 22.335 383 VAL BBB CA 1
ATOM 12758 C C . VAL B 1 383 ? 11.888 67.458 11.826 1.000 21.296 383 VAL BBB C 1
ATOM 12759 O O . VAL B 1 383 ? 10.727 67.076 11.882 1.000 24.197 383 VAL BBB O 1
ATOM 12772 N N . GLU B 1 384 ? 12.778 67.266 12.778 1.000 23.033 384 GLU BBB N 1
ATOM 12773 C CA . GLU B 1 384 ? 12.395 66.612 14.039 1.000 25.363 384 GLU BBB CA 1
ATOM 12774 C C . GLU B 1 384 ? 11.962 67.688 15.026 1.000 23.879 384 GLU BBB C 1
ATOM 12775 O O . GLU B 1 384 ? 12.821 68.500 15.447 1.000 22.811 384 GLU BBB O 1
ATOM 12787 N N . LEU B 1 385 ? 10.692 67.656 15.408 1.000 24.575 385 LEU BBB N 1
ATOM 12788 C CA . LEU B 1 385 ? 10.156 68.608 16.403 1.000 25.040 385 LEU BBB CA 1
ATOM 12789 C C . LEU B 1 385 ? 10.329 68.024 17.808 1.000 26.213 385 LEU BBB C 1
ATOM 12790 O O . LEU B 1 385 ? 10.270 66.791 17.983 1.000 24.753 385 LEU BBB O 1
ATOM 12806 N N . VAL B 1 386 ? 10.577 68.911 18.768 1.000 24.879 386 VAL BBB N 1
ATOM 12807 C CA . VAL B 1 386 ? 10.760 68.591 20.200 1.000 24.559 386 VAL BBB CA 1
ATOM 12808 C C . VAL B 1 386 ? 9.976 69.639 20.990 1.000 24.492 386 VAL BBB C 1
ATOM 12809 O O . VAL B 1 386 ? 9.717 70.755 20.456 1.000 23.615 386 VAL BBB O 1
ATOM 12822 N N . GLY B 1 387 ? 9.580 69.290 22.202 1.000 24.765 387 GLY BBB N 1
ATOM 12823 C CA . GLY B 1 387 ? 8.966 70.239 23.141 1.000 24.888 387 GLY BBB CA 1
ATOM 12824 C C . GLY B 1 387 ? 9.989 71.093 23.840 1.000 26.491 387 GLY BBB C 1
ATOM 12825 O O . GLY B 1 387 ? 9.620 72.169 24.329 1.000 26.874 387 GLY BBB O 1
ATOM 12829 N N . ASP B 1 388 ? 11.239 70.634 23.876 1.000 23.916 388 ASP BBB N 1
ATOM 12830 C CA . ASP B 1 388 ? 12.341 71.257 24.649 1.000 23.256 388 ASP BBB CA 1
ATOM 12831 C C . ASP B 1 388 ? 13.670 70.918 23.976 1.000 23.931 388 ASP BBB C 1
ATOM 12832 O O . ASP B 1 388 ? 14.033 69.720 23.914 1.000 25.356 388 ASP BBB O 1
ATOM 12841 N N . ARG B 1 389 ? 14.352 71.930 23.449 1.000 22.755 389 ARG BBB N 1
ATOM 12842 C CA . ARG B 1 389 ? 15.576 71.706 22.649 1.000 23.976 389 ARG BBB CA 1
ATOM 12843 C C . ARG B 1 389 ? 16.721 71.223 23.542 1.000 24.976 389 ARG BBB C 1
ATOM 12844 O O . ARG B 1 389 ? 17.524 70.436 23.052 1.000 25.284 389 ARG BBB O 1
ATOM 12865 N N . VAL B 1 390 ? 16.803 71.667 24.792 1.000 24.040 390 VAL BBB N 1
ATOM 12866 C CA . VAL B 1 390 ? 17.922 71.232 25.681 1.000 25.228 390 VAL BBB CA 1
ATOM 12867 C C . VAL B 1 390 ? 17.784 69.735 25.989 1.000 26.848 390 VAL BBB C 1
ATOM 12868 O O . VAL B 1 390 ? 18.752 68.982 25.750 1.000 29.192 390 VAL BBB O 1
ATOM 12881 N N . SER B 1 391 ? 16.634 69.277 26.483 1.000 26.006 391 SER BBB N 1
ATOM 12882 C CA . SER B 1 391 ? 16.447 67.857 26.888 1.000 25.891 391 SER BBB CA 1
ATOM 12883 C C . SER B 1 391 ? 16.142 66.989 25.651 1.000 26.887 391 SER BBB C 1
ATOM 12884 O O . SER B 1 391 ? 16.269 65.764 25.746 1.000 26.821 391 SER BBB O 1
ATOM 12892 N N . LYS B 1 392 ? 15.678 67.606 24.562 1.000 25.728 392 LYS BBB N 1
ATOM 12893 C CA . LYS B 1 392 ? 15.191 66.930 23.329 1.000 25.893 392 LYS BBB CA 1
ATOM 12894 C C . LYS B 1 392 ? 13.928 66.137 23.632 1.000 27.718 392 LYS BBB C 1
ATOM 12895 O O . LYS B 1 392 ? 13.603 65.244 22.837 1.000 28.163 392 LYS BBB O 1
ATOM 12914 N N . ALA B 1 393 ? 13.219 66.461 24.718 1.000 27.061 393 ALA BBB N 1
ATOM 12915 C CA . ALA B 1 393 ? 11.986 65.767 25.144 1.000 28.923 393 ALA BBB CA 1
ATOM 12916 C C . ALA B 1 393 ? 10.849 66.164 24.213 1.000 28.203 393 ALA BBB C 1
ATOM 12917 O O . ALA B 1 393 ? 10.804 67.286 23.718 1.000 27.319 393 ALA BBB O 1
ATOM 12924 N N . PRO B 1 394 ? 9.877 65.257 23.982 1.000 29.437 394 PRO BBB N 1
ATOM 12925 C CA . PRO B 1 394 ? 8.696 65.581 23.191 1.000 28.371 394 PRO BBB CA 1
ATOM 12926 C C . PRO B 1 394 ? 7.773 66.540 23.943 1.000 28.061 394 PRO BBB C 1
ATOM 12927 O O . PRO B 1 394 ? 7.878 66.655 25.150 1.000 29.005 394 PRO BBB O 1
ATOM 12938 N N . TYR B 1 395 ? 6.897 67.210 23.202 1.000 27.619 395 TYR BBB N 1
ATOM 12939 C CA . TYR B 1 395 ? 5.705 67.858 23.768 1.000 27.352 395 TYR BBB CA 1
ATOM 12940 C C . TYR B 1 395 ? 4.670 66.758 24.009 1.000 28.571 395 TYR BBB C 1
ATOM 12941 O O . TYR B 1 395 ? 4.328 66.006 23.054 1.000 27.413 395 TYR BBB O 1
ATOM 12959 N N . GLN B 1 396 ? 4.196 66.609 25.247 1.000 30.055 396 GLN BBB N 1
ATOM 12960 C CA . GLN B 1 396 ? 3.244 65.521 25.582 1.000 28.823 396 GLN BBB CA 1
ATOM 12961 C C . GLN B 1 396 ? 3.920 64.203 25.178 1.000 29.764 396 GLN BBB C 1
ATOM 12962 O O . GLN B 1 396 ? 5.127 64.137 25.315 1.000 30.577 396 GLN BBB O 1
ATOM 12976 N N . ALA B 1 397 ? 3.196 63.196 24.680 1.000 29.967 397 ALA BBB N 1
ATOM 12977 C CA . ALA B 1 397 ? 3.788 61.876 24.350 1.000 31.966 397 ALA BBB CA 1
ATOM 12978 C C . ALA B 1 397 ? 4.608 62.013 23.064 1.000 28.891 397 ALA BBB C 1
ATOM 12979 O O . ALA B 1 397 ? 4.227 62.828 22.218 1.000 28.670 397 ALA BBB O 1
ATOM 12986 N N . LEU B 1 398 ? 5.693 61.263 22.920 1.000 29.470 398 LEU BBB N 1
ATOM 12987 C CA . LEU B 1 398 ? 6.451 61.180 21.639 1.000 29.695 398 LEU BBB CA 1
ATOM 12988 C C . LEU B 1 398 ? 5.444 60.930 20.514 1.000 29.396 398 LEU BBB C 1
ATOM 12989 O O . LEU B 1 398 ? 4.565 60.062 20.682 1.000 28.759 398 LEU BBB O 1
ATOM 13005 N N . GLY B 1 399 ? 5.503 61.719 19.443 1.000 26.169 399 GLY BBB N 1
ATOM 13006 C CA . GLY B 1 399 ? 4.607 61.557 18.276 1.000 26.003 399 GLY BBB CA 1
ATOM 13007 C C . GLY B 1 399 ? 3.521 62.622 18.219 1.000 22.702 399 GLY BBB C 1
ATOM 13008 O O . GLY B 1 399 ? 2.945 62.801 17.141 1.000 23.721 399 GLY BBB O 1
ATOM 13012 N N . THR B 1 400 ? 3.278 63.351 19.316 1.000 23.950 400 THR BBB N 1
ATOM 13013 C CA . THR B 1 400 ? 2.187 64.350 19.379 1.000 25.646 400 THR BBB CA 1
ATOM 13014 C C . THR B 1 400 ? 2.438 65.466 18.361 1.000 24.649 400 THR BBB C 1
ATOM 13015 O O . THR B 1 400 ? 1.503 65.825 17.637 1.000 22.108 400 THR BBB O 1
ATOM 13026 N N . LEU B 1 401 ? 3.647 66.030 18.345 1.000 23.238 401 LEU BBB N 1
ATOM 13027 C CA . LEU B 1 401 ? 3.967 67.158 17.435 1.000 23.777 401 LEU BBB CA 1
ATOM 13028 C C . LEU B 1 401 ? 3.928 66.672 15.980 1.000 23.694 401 LEU BBB C 1
ATOM 13029 O O . LEU B 1 401 ? 3.377 67.412 15.127 1.000 23.239 401 LEU BBB O 1
ATOM 13045 N N . GLY B 1 402 ? 4.512 65.513 15.690 1.000 23.242 402 GLY BBB N 1
ATOM 13046 C CA . GLY B 1 402 ? 4.524 64.960 14.324 1.000 22.793 402 GLY BBB CA 1
ATOM 13047 C C . GLY B 1 402 ? 3.111 64.757 13.805 1.000 24.015 402 GLY BBB C 1
ATOM 13048 O O . GLY B 1 402 ? 2.793 65.141 12.678 1.000 22.891 402 GLY BBB O 1
ATOM 13052 N N . ARG B 1 403 ? 2.240 64.188 14.629 1.000 23.446 403 ARG BBB N 1
ATOM 13053 C CA . ARG B 1 403 ? 0.849 63.913 14.207 1.000 26.161 403 ARG BBB CA 1
ATOM 13054 C C . ARG B 1 403 ? 0.117 65.234 13.959 1.000 25.543 403 ARG BBB C 1
ATOM 13055 O O . ARG B 1 403 ? -0.568 65.353 12.926 1.000 24.482 403 ARG BBB O 1
ATOM 13076 N N . TYR B 1 404 ? 0.263 66.208 14.861 1.000 24.152 404 TYR BBB N 1
ATOM 13077 C CA . TYR B 1 404 ? -0.408 67.523 14.741 1.000 25.607 404 TYR BBB CA 1
ATOM 13078 C C . TYR B 1 404 ? 0.074 68.228 13.468 1.000 23.613 404 TYR BBB C 1
ATOM 13079 O O . TYR B 1 404 ? -0.748 68.690 12.683 1.000 24.829 404 TYR BBB O 1
ATOM 13097 N N . MET B 1 405 ? 1.391 68.242 13.242 1.000 23.096 405 MET BBB N 1
ATOM 13098 C CA . MET B 1 405 ? 1.997 68.882 12.046 1.000 25.339 405 MET BBB CA 1
ATOM 13099 C C . MET B 1 405 ? 1.470 68.245 10.766 1.000 22.883 405 MET BBB C 1
ATOM 13100 O O . MET B 1 405 ? 1.109 68.955 9.853 1.000 23.170 405 MET BBB O 1
ATOM 13114 N N . ALA B 1 406 ? 1.504 66.928 10.664 1.000 23.848 406 ALA BBB N 1
ATOM 13115 C CA . ALA B 1 406 ? 1.076 66.208 9.447 1.000 24.513 406 ALA BBB CA 1
ATOM 13116 C C . ALA B 1 406 ? -0.395 66.543 9.166 1.000 24.462 406 ALA BBB C 1
ATOM 13117 O O . ALA B 1 406 ? -0.743 66.730 7.994 1.000 23.883 406 ALA BBB O 1
ATOM 13124 N N . GLY B 1 407 ? -1.226 66.631 10.217 1.000 24.941 407 GLY BBB N 1
ATOM 13125 C CA . GLY B 1 407 ? -2.646 67.012 10.088 1.000 25.528 407 GLY BBB CA 1
ATOM 13126 C C . GLY B 1 407 ? -2.796 68.430 9.569 1.000 25.609 407 GLY BBB C 1
ATOM 13127 O O . GLY B 1 407 ? -3.603 68.655 8.649 1.000 25.058 407 GLY BBB O 1
ATOM 13131 N N . ARG B 1 408 ? -2.023 69.369 10.106 1.000 24.075 408 ARG BBB N 1
ATOM 13132 C CA . ARG B 1 408 ? -2.079 70.781 9.669 1.000 25.431 408 ARG BBB CA 1
ATOM 13133 C C . ARG B 1 408 ? -1.580 70.887 8.222 1.000 25.699 408 ARG BBB C 1
ATOM 13134 O O . ARG B 1 408 ? -2.210 71.603 7.440 1.000 25.935 408 ARG BBB O 1
ATOM 13155 N N . ALA B 1 409 ? -0.513 70.168 7.858 1.000 24.856 409 ALA BBB N 1
ATOM 13156 C CA . ALA B 1 409 ? 0.034 70.177 6.491 1.000 24.416 409 ALA BBB CA 1
ATOM 13157 C C . ALA B 1 409 ? -1.081 69.736 5.539 1.000 25.881 409 ALA BBB C 1
ATOM 13158 O O . ALA B 1 409 ? -1.269 70.373 4.512 1.000 26.229 409 ALA BBB O 1
ATOM 13165 N N . GLN B 1 410 ? -1.828 68.695 5.899 1.000 25.573 410 GLN BBB N 1
ATOM 13166 C CA . GLN B 1 410 ? -2.907 68.188 5.018 1.000 27.953 410 GLN BBB CA 1
ATOM 13167 C C . GLN B 1 410 ? -3.985 69.274 4.848 1.000 27.934 410 GLN BBB C 1
ATOM 13168 O O . GLN B 1 410 ? -4.416 69.498 3.704 1.000 30.486 410 GLN BBB O 1
ATOM 13182 N N . GLU B 1 411 ? -4.338 69.981 5.919 1.000 29.696 411 GLU BBB N 1
ATOM 13183 C CA . GLU B 1 411 ? -5.326 71.095 5.860 1.000 31.722 411 GLU BBB CA 1
ATOM 13184 C C . GLU B 1 411 ? -4.798 72.167 4.899 1.000 31.532 411 GLU BBB C 1
ATOM 13185 O O . GLU B 1 411 ? -5.617 72.721 4.137 1.000 30.701 411 GLU BBB O 1
ATOM 13197 N N . HIS B 1 412 ? -3.486 72.417 4.884 1.000 28.526 412 HIS BBB N 1
ATOM 13198 C CA . HIS B 1 412 ? -2.817 73.429 4.026 1.000 29.318 412 HIS BBB CA 1
ATOM 13199 C C . HIS B 1 412 ? -2.454 72.850 2.659 1.000 27.591 412 HIS BBB C 1
ATOM 13200 O O . HIS B 1 412 ? -1.701 73.514 1.925 1.000 30.680 412 HIS BBB O 1
ATOM 13215 N N . GLY B 1 413 ? -3.002 71.688 2.280 1.000 27.822 413 GLY BBB N 1
ATOM 13216 C CA . GLY B 1 413 ? -2.840 71.141 0.924 1.000 28.066 413 GLY BBB CA 1
ATOM 13217 C C . GLY B 1 413 ? -1.475 70.508 0.700 1.000 25.893 413 GLY BBB C 1
ATOM 13218 O O . GLY B 1 413 ? -0.908 70.644 -0.405 1.000 26.754 413 GLY BBB O 1
ATOM 13222 N N . MET B 1 414 ? -0.975 69.775 1.689 1.000 26.444 414 MET BBB N 1
ATOM 13223 C CA . MET B 1 414 ? 0.312 69.065 1.525 1.000 26.163 414 MET BBB CA 1
ATOM 13224 C C . MET B 1 414 ? 0.278 67.743 2.289 1.000 25.406 414 MET BBB C 1
ATOM 13225 O O . MET B 1 414 ? -0.084 67.732 3.467 1.000 25.389 414 MET BBB O 1
ATOM 13239 N N . ILE B 1 415 ? 0.624 66.658 1.607 1.000 25.843 415 ILE BBB N 1
ATOM 13240 C CA . ILE B 1 415 ? 0.743 65.318 2.235 1.000 25.857 415 ILE BBB CA 1
ATOM 13241 C C . ILE B 1 415 ? 2.204 65.114 2.625 1.000 26.530 415 ILE BBB C 1
ATOM 13242 O O . ILE B 1 415 ? 3.097 65.118 1.736 1.000 26.636 415 ILE BBB O 1
ATOM 13258 N N . THR B 1 416 ? 2.434 64.987 3.929 1.000 27.138 416 THR BBB N 1
ATOM 13259 C CA . THR B 1 416 ? 3.748 64.697 4.543 1.000 31.227 416 THR BBB CA 1
ATOM 13260 C C . THR B 1 416 ? 3.537 63.444 5.394 1.000 32.414 416 THR BBB C 1
ATOM 13261 O O . THR B 1 416 ? 2.383 63.098 5.658 1.000 35.439 416 THR BBB O 1
ATOM 13272 N N . ARG B 1 417 ? 4.609 62.793 5.801 1.000 30.291 417 ARG BBB N 1
ATOM 13273 C CA . ARG B 1 417 ? 4.549 61.624 6.702 1.000 29.233 417 ARG BBB CA 1
ATOM 13274 C C . ARG B 1 417 ? 5.227 62.027 8.009 1.000 27.276 417 ARG BBB C 1
ATOM 13275 O O . ARG B 1 417 ? 6.306 62.592 7.935 1.000 29.068 417 ARG BBB O 1
ATOM 13296 N N . ALA B 1 418 ? 4.617 61.740 9.146 1.000 26.663 418 ALA BBB N 1
ATOM 13297 C CA . ALA B 1 418 ? 5.265 61.868 10.463 1.000 26.944 418 ALA BBB CA 1
ATOM 13298 C C . ALA B 1 418 ? 5.864 60.509 10.815 1.000 26.984 418 ALA BBB C 1
ATOM 13299 O O . ALA B 1 418 ? 5.172 59.494 10.654 1.000 30.101 418 ALA BBB O 1
ATOM 13306 N N . MET B 1 419 ? 7.123 60.498 11.227 1.000 27.089 419 MET BBB N 1
ATOM 13307 C CA . MET B 1 419 ? 7.779 59.310 11.826 1.000 29.844 419 MET BBB CA 1
ATOM 13308 C C . MET B 1 419 ? 8.135 59.731 13.252 1.000 25.277 419 MET BBB C 1
ATOM 13309 O O . MET B 1 419 ? 9.101 60.493 13.424 1.000 25.486 419 MET BBB O 1
ATOM 13323 N N . GLY B 1 420 ? 7.276 59.383 14.216 1.000 25.768 420 GLY BBB N 1
ATOM 13324 C CA . GLY B 1 420 ? 7.323 59.972 15.564 1.000 28.001 420 GLY BBB CA 1
ATOM 13325 C C . GLY B 1 420 ? 7.098 61.469 15.444 1.000 25.589 420 GLY BBB C 1
ATOM 13326 O O . GLY B 1 420 ? 6.079 61.858 14.832 1.000 26.163 420 GLY BBB O 1
ATOM 13330 N N . ASP B 1 421 ? 8.046 62.277 15.921 1.000 26.559 421 ASP BBB N 1
ATOM 13331 C CA . ASP B 1 421 ? 7.952 63.756 15.844 1.000 26.212 421 ASP BBB CA 1
ATOM 13332 C C . ASP B 1 421 ? 8.773 64.313 14.681 1.000 25.961 421 ASP BBB C 1
ATOM 13333 O O . ASP B 1 421 ? 8.922 65.548 14.643 1.000 28.386 421 ASP BBB O 1
ATOM 13342 N N . ALA B 1 422 ? 9.232 63.467 13.748 1.000 23.323 422 ALA BBB N 1
ATOM 13343 C CA . ALA B 1 422 ? 9.948 63.905 12.530 1.000 24.828 422 ALA BBB CA 1
ATOM 13344 C C . ALA B 1 422 ? 8.908 64.024 11.420 1.000 27.431 422 ALA BBB C 1
ATOM 13345 O O . ALA B 1 422 ? 8.117 63.085 11.242 1.000 30.536 422 ALA BBB O 1
ATOM 13352 N N . VAL B 1 423 ? 8.852 65.171 10.762 1.000 24.892 423 VAL BBB N 1
ATOM 13353 C CA . VAL B 1 423 ? 7.986 65.377 9.574 1.000 24.982 423 VAL BBB CA 1
ATOM 13354 C C . VAL B 1 423 ? 8.904 65.283 8.350 1.000 23.126 423 VAL BBB C 1
ATOM 13355 O O . VAL B 1 423 ? 9.926 66.005 8.318 1.000 24.646 423 VAL BBB O 1
ATOM 13368 N N . ALA B 1 424 ? 8.587 64.385 7.428 1.000 22.915 424 ALA BBB N 1
ATOM 13369 C CA . ALA B 1 424 ? 9.483 64.002 6.319 1.000 23.837 424 ALA BBB CA 1
ATOM 13370 C C . ALA B 1 424 ? 9.035 64.661 5.019 1.000 24.015 424 ALA BBB C 1
ATOM 13371 O O . ALA B 1 424 ? 7.850 64.976 4.857 1.000 25.833 424 ALA BBB O 1
ATOM 13378 N N . PHE B 1 425 ? 9.996 64.811 4.125 1.000 23.126 425 PHE BBB N 1
ATOM 13379 C CA . PHE B 1 425 ? 9.854 65.340 2.756 1.000 23.686 425 PHE BBB CA 1
ATOM 13380 C C . PHE B 1 425 ? 10.614 64.418 1.822 1.000 22.630 425 PHE BBB C 1
ATOM 13381 O O . PHE B 1 425 ? 11.798 64.115 2.090 1.000 23.433 425 PHE BBB O 1
ATOM 13398 N N . CYS B 1 426 ? 9.940 63.985 0.765 1.000 21.191 426 CYS BBB N 1
ATOM 13399 C CA . CYS B 1 426 ? 10.541 63.091 -0.246 1.000 22.814 426 CYS BBB CA 1
ATOM 13400 C C . CYS B 1 426 ? 9.804 63.329 -1.556 1.000 22.341 426 CYS BBB C 1
ATOM 13401 O O . CYS B 1 426 ? 9.156 62.430 -2.077 1.000 23.299 426 CYS BBB O 1
ATOM 13409 N N . PRO B 1 427 ? 9.832 64.564 -2.106 1.000 22.237 427 PRO BBB N 1
ATOM 13410 C CA . PRO B 1 427 ? 8.937 64.899 -3.206 1.000 22.701 427 PRO BBB CA 1
ATOM 13411 C C . PRO B 1 427 ? 9.387 64.268 -4.517 1.000 22.293 427 PRO BBB C 1
ATOM 13412 O O . PRO B 1 427 ? 10.523 63.803 -4.661 1.000 23.318 427 PRO BBB O 1
ATOM 13423 N N . PRO B 1 428 ? 8.514 64.261 -5.545 1.000 23.540 428 PRO BBB N 1
ATOM 13424 C CA . PRO B 1 428 ? 8.923 63.778 -6.861 1.000 22.593 428 PRO BBB CA 1
ATOM 13425 C C . PRO B 1 428 ? 10.185 64.505 -7.335 1.000 24.578 428 PRO BBB C 1
ATOM 13426 O O . PRO B 1 428 ? 10.355 65.673 -7.043 1.000 24.661 428 PRO BBB O 1
ATOM 13437 N N . LEU B 1 429 ? 11.065 63.785 -8.027 1.000 23.854 429 LEU BBB N 1
ATOM 13438 C CA . LEU B 1 429 ? 12.330 64.343 -8.553 1.000 24.211 429 LEU BBB CA 1
ATOM 13439 C C . LEU B 1 429 ? 12.020 65.508 -9.495 1.000 26.190 429 LEU BBB C 1
ATOM 13440 O O . LEU B 1 429 ? 12.914 66.336 -9.676 1.000 27.844 429 LEU BBB O 1
ATOM 13456 N N . ILE B 1 430 ? 10.831 65.529 -10.104 1.000 26.131 430 ILE BBB N 1
ATOM 13457 C CA . ILE B 1 430 ? 10.454 66.562 -11.121 1.000 27.059 430 ILE BBB CA 1
ATOM 13458 C C . ILE B 1 430 ? 9.996 67.859 -10.454 1.000 28.754 430 ILE BBB C 1
ATOM 13459 O O . ILE B 1 430 ? 9.679 68.800 -11.205 1.000 29.952 430 ILE BBB O 1
ATOM 13475 N N . VAL B 1 431 ? 9.964 67.927 -9.123 1.000 26.674 431 VAL BBB N 1
ATOM 13476 C CA . VAL B 1 431 ? 9.532 69.152 -8.404 1.000 26.594 431 VAL BBB CA 1
ATOM 13477 C C . VAL B 1 431 ? 10.385 70.318 -8.916 1.000 27.943 431 VAL BBB C 1
ATOM 13478 O O . VAL B 1 431 ? 11.593 70.132 -9.117 1.000 28.850 431 VAL BBB O 1
ATOM 13491 N N . ASN B 1 432 ? 9.763 71.475 -9.149 1.000 31.116 432 ASN BBB N 1
ATOM 13492 C CA . ASN B 1 432 ? 10.482 72.663 -9.673 1.000 31.845 432 ASN BBB CA 1
ATOM 13493 C C . ASN B 1 432 ? 10.722 73.634 -8.514 1.000 32.800 432 ASN BBB C 1
ATOM 13494 O O . ASN B 1 432 ? 10.243 73.392 -7.397 1.000 29.795 432 ASN BBB O 1
ATOM 13505 N N . GLU B 1 433 ? 11.463 74.709 -8.764 1.000 33.751 433 GLU BBB N 1
ATOM 13506 C CA . GLU B 1 433 ? 11.880 75.670 -7.713 1.000 33.312 433 GLU BBB CA 1
ATOM 13507 C C . GLU B 1 433 ? 10.659 76.281 -7.016 1.000 31.589 433 GLU BBB C 1
ATOM 13508 O O . GLU B 1 433 ? 10.693 76.403 -5.776 1.000 30.885 433 GLU BBB O 1
ATOM 13520 N N . GLN B 1 434 ? 9.640 76.711 -7.764 1.000 31.376 434 GLN BBB N 1
ATOM 13521 C CA . GLN B 1 434 ? 8.438 77.351 -7.179 1.000 32.552 434 GLN BBB CA 1
ATOM 13522 C C . GLN B 1 434 ? 7.723 76.326 -6.284 1.000 31.848 434 GLN BBB C 1
ATOM 13523 O O . GLN B 1 434 ? 7.187 76.690 -5.224 1.000 28.310 434 GLN BBB O 1
ATOM 13537 N N . GLU B 1 435 ? 7.676 75.081 -6.746 1.000 30.389 435 GLU BBB N 1
ATOM 13538 C CA . GLU B 1 435 ? 6.982 73.991 -6.019 1.000 28.678 435 GLU BBB CA 1
ATOM 13539 C C . GLU B 1 435 ? 7.720 73.700 -4.711 1.000 27.629 435 GLU BBB C 1
ATOM 13540 O O . GLU B 1 435 ? 7.029 73.500 -3.712 1.000 26.419 435 GLU BBB O 1
ATOM 13552 N N . VAL B 1 436 ? 9.053 73.691 -4.716 1.000 26.709 436 VAL BBB N 1
ATOM 13553 C CA . VAL B 1 436 ? 9.856 73.527 -3.467 1.000 27.642 436 VAL BBB CA 1
ATOM 13554 C C . VAL B 1 436 ? 9.477 74.671 -2.530 1.000 28.229 436 VAL BBB C 1
ATOM 13555 O O . VAL B 1 436 ? 9.248 74.401 -1.339 1.000 26.584 436 VAL BBB O 1
ATOM 13568 N N . GLY B 1 437 ? 9.369 75.894 -3.056 1.000 28.633 437 GLY BBB N 1
ATOM 13569 C CA . GLY B 1 437 ? 8.911 77.069 -2.286 1.000 30.150 437 GLY BBB CA 1
ATOM 13570 C C . GLY B 1 437 ? 7.561 76.833 -1.638 1.000 27.233 437 GLY BBB C 1
ATOM 13571 O O . GLY B 1 437 ? 7.408 77.173 -0.443 1.000 29.374 437 GLY BBB O 1
ATOM 13575 N N . MET B 1 438 ? 6.611 76.264 -2.382 1.000 27.361 438 MET BBB N 1
ATOM 13576 C CA . MET B 1 438 ? 5.238 75.989 -1.894 1.000 27.289 438 MET BBB CA 1
ATOM 13577 C C . MET B 1 438 ? 5.275 74.888 -0.821 1.000 26.740 438 MET BBB C 1
ATOM 13578 O O . MET B 1 438 ? 4.528 75.006 0.152 1.000 26.496 438 MET BBB O 1
ATOM 13592 N N . ILE B 1 439 ? 6.132 73.881 -0.971 1.000 26.356 439 ILE BBB N 1
ATOM 13593 C CA . ILE B 1 439 ? 6.299 72.818 0.068 1.000 24.891 439 ILE BBB CA 1
ATOM 13594 C C . ILE B 1 439 ? 6.780 73.478 1.367 1.000 25.045 439 ILE BBB C 1
ATOM 13595 O O . ILE B 1 439 ? 6.209 73.210 2.445 1.000 26.032 439 ILE BBB O 1
ATOM 13611 N N . VAL B 1 440 ? 7.803 74.320 1.282 1.000 25.410 440 VAL BBB N 1
ATOM 13612 C CA . VAL B 1 440 ? 8.378 74.968 2.494 1.000 26.800 440 VAL BBB CA 1
ATOM 13613 C C . VAL B 1 440 ? 7.326 75.922 3.094 1.000 27.069 440 VAL BBB C 1
ATOM 13614 O O . VAL B 1 440 ? 7.202 75.935 4.322 1.000 24.916 440 VAL BBB O 1
ATOM 13627 N N . GLU B 1 441 ? 6.560 76.646 2.266 1.000 27.942 441 GLU BBB N 1
ATOM 13628 C CA . GLU B 1 441 ? 5.467 77.558 2.717 1.000 30.925 441 GLU BBB CA 1
ATOM 13629 C C . GLU B 1 441 ? 4.417 76.763 3.499 1.000 27.477 441 GLU BBB C 1
ATOM 13630 O O . GLU B 1 441 ? 3.934 77.251 4.539 1.000 26.447 441 GLU BBB O 1
ATOM 13642 N N . ARG B 1 442 ? 4.030 75.587 3.005 1.000 26.768 442 ARG BBB N 1
ATOM 13643 C CA . ARG B 1 442 ? 2.948 74.799 3.651 1.000 26.097 442 ARG BBB CA 1
ATOM 13644 C C . ARG B 1 442 ? 3.483 74.176 4.938 1.000 26.063 442 ARG BBB C 1
ATOM 13645 O O . ARG B 1 442 ? 2.740 74.127 5.914 1.000 24.063 442 ARG BBB O 1
ATOM 13666 N N . PHE B 1 443 ? 4.751 73.763 4.946 1.000 26.933 443 PHE BBB N 1
ATOM 13667 C CA . PHE B 1 443 ? 5.452 73.359 6.190 1.000 25.071 443 PHE BBB CA 1
ATOM 13668 C C . PHE B 1 443 ? 5.378 74.515 7.198 1.000 24.196 443 PHE BBB C 1
ATOM 13669 O O . PHE B 1 443 ? 5.012 74.298 8.340 1.000 23.699 443 PHE BBB O 1
ATOM 13686 N N . ALA B 1 444 ? 5.730 75.735 6.762 1.000 25.512 444 ALA BBB N 1
ATOM 13687 C CA . ALA B 1 444 ? 5.769 76.923 7.645 1.000 25.668 444 ALA BBB CA 1
ATOM 13688 C C . ALA B 1 444 ? 4.368 77.188 8.203 1.000 25.450 444 ALA BBB C 1
ATOM 13689 O O . ALA B 1 444 ? 4.286 77.493 9.397 1.000 25.885 444 ALA BBB O 1
ATOM 13696 N N . ARG B 1 445 ? 3.305 77.077 7.393 1.000 26.202 445 ARG BBB N 1
ATOM 13697 C CA . ARG B 1 445 ? 1.915 77.303 7.871 1.000 26.392 445 ARG BBB CA 1
ATOM 13698 C C . ARG B 1 445 ? 1.542 76.248 8.919 1.000 25.497 445 ARG BBB C 1
ATOM 13699 O O . ARG B 1 445 ? 0.944 76.607 9.954 1.000 24.863 445 ARG BBB O 1
ATOM 13720 N N . ALA B 1 446 ? 1.904 74.986 8.691 1.000 24.150 446 ALA BBB N 1
ATOM 13721 C CA . ALA B 1 446 ? 1.647 73.879 9.644 1.000 23.615 446 ALA BBB CA 1
ATOM 13722 C C . ALA B 1 446 ? 2.409 74.137 10.946 1.000 23.208 446 ALA BBB C 1
ATOM 13723 O O . ALA B 1 446 ? 1.838 73.942 12.053 1.000 24.419 446 ALA BBB O 1
ATOM 13730 N N . LEU B 1 447 ? 3.650 74.615 10.841 1.000 23.180 447 LEU BBB N 1
ATOM 13731 C CA . LEU B 1 447 ? 4.507 74.873 12.021 1.000 23.732 447 LEU BBB CA 1
ATOM 13732 C C . LEU B 1 447 ? 3.917 76.040 12.817 1.000 22.371 447 LEU BBB C 1
ATOM 13733 O O . LEU B 1 447 ? 3.922 75.989 14.040 1.000 23.134 447 LEU BBB O 1
ATOM 13749 N N . ASP B 1 448 ? 3.439 77.062 12.129 1.000 24.080 448 ASP BBB N 1
ATOM 13750 C CA . ASP B 1 448 ? 2.804 78.235 12.783 1.000 27.049 448 ASP BBB CA 1
ATOM 13751 C C . ASP B 1 448 ? 1.596 77.751 13.585 1.000 25.300 448 ASP BBB C 1
ATOM 13752 O O . ASP B 1 448 ? 1.526 78.055 14.797 1.000 26.483 448 ASP BBB O 1
ATOM 13761 N N . ASP B 1 449 ? 0.721 76.965 12.954 1.000 25.605 449 ASP BBB N 1
ATOM 13762 C CA . ASP B 1 449 ? -0.456 76.340 13.619 1.000 26.387 449 ASP BBB CA 1
ATOM 13763 C C . ASP B 1 449 ? -0.004 75.549 14.846 1.000 26.405 449 ASP BBB C 1
ATOM 13764 O O . ASP B 1 449 ? -0.622 75.678 15.922 1.000 25.814 449 ASP BBB O 1
ATOM 13773 N N . THR B 1 450 ? 1.018 74.713 14.695 1.000 24.675 450 THR BBB N 1
ATOM 13774 C CA . THR B 1 450 ? 1.479 73.793 15.751 1.000 24.710 450 THR BBB CA 1
ATOM 13775 C C . THR B 1 450 ? 2.037 74.631 16.901 1.000 23.258 450 THR BBB C 1
ATOM 13776 O O . THR B 1 450 ? 1.791 74.300 18.057 1.000 26.080 450 THR BBB O 1
ATOM 13787 N N . THR B 1 451 ? 2.755 75.713 16.576 1.000 24.379 451 THR BBB N 1
ATOM 13788 C CA . THR B 1 451 ? 3.372 76.607 17.577 1.000 24.528 451 THR BBB CA 1
ATOM 13789 C C . THR B 1 451 ? 2.256 77.305 18.370 1.000 24.061 451 THR BBB C 1
ATOM 13790 O O . THR B 1 451 ? 2.384 77.374 19.576 1.000 26.312 451 THR BBB O 1
ATOM 13801 N N . GLN B 1 452 ? 1.216 77.795 17.701 1.000 28.071 452 GLN BBB N 1
ATOM 13802 C CA . GLN B 1 452 ? 0.055 78.458 18.367 1.000 29.659 452 GLN BBB CA 1
ATOM 13803 C C . GLN B 1 452 ? -0.636 77.442 19.279 1.000 30.557 452 GLN BBB C 1
ATOM 13804 O O . GLN B 1 452 ? -0.984 77.802 20.421 1.000 29.402 452 GLN BBB O 1
ATOM 13818 N N . TRP B 1 453 ? -0.743 76.194 18.824 1.000 30.092 453 TRP BBB N 1
ATOM 13819 C CA . TRP B 1 453 ? -1.375 75.088 19.589 1.000 29.486 453 TRP BBB CA 1
ATOM 13820 C C . TRP B 1 453 ? -0.583 74.785 20.870 1.000 30.162 453 TRP BBB C 1
ATOM 13821 O O . TRP B 1 453 ? -1.188 74.653 21.928 1.000 31.640 453 TRP BBB O 1
ATOM 13842 N N . VAL B 1 454 ? 0.739 74.680 20.787 1.000 26.909 454 VAL BBB N 1
ATOM 13843 C CA . VAL B 1 454 ? 1.646 74.364 21.920 1.000 27.587 454 VAL BBB CA 1
ATOM 13844 C C . VAL B 1 454 ? 1.792 75.586 22.841 1.000 29.204 454 VAL BBB C 1
ATOM 13845 O O . VAL B 1 454 ? 1.845 75.383 24.067 1.000 30.525 454 VAL BBB O 1
ATOM 13858 N N . GLY B 1 455 ? 2.007 76.782 22.280 1.000 28.621 455 GLY BBB N 1
ATOM 13859 C CA . GLY B 1 455 ? 2.280 78.010 23.057 1.000 29.973 455 GLY BBB CA 1
ATOM 13860 C C . GLY B 1 455 ? 3.585 77.903 23.843 1.000 32.775 455 GLY BBB C 1
ATOM 13861 O O . GLY B 1 455 ? 3.608 77.916 25.070 1.000 31.875 455 GLY BBB O 1
ATOM 13865 N N . PRO B 1 456 ? 4.743 77.789 23.164 1.000 31.489 456 PRO BBB N 1
ATOM 13866 C CA . PRO B 1 456 ? 6.006 77.652 23.885 1.000 36.874 456 PRO BBB CA 1
ATOM 13867 C C . PRO B 1 456 ? 6.319 78.894 24.736 1.000 39.042 456 PRO BBB C 1
ATOM 13868 O O . PRO B 1 456 ? 7.033 78.752 25.722 1.000 43.654 456 PRO BBB O 1
ATOM 13879 N N . GLY B 1 457 ? 5.759 80.051 24.363 1.000 41.842 457 GLY BBB N 1
ATOM 13880 C CA . GLY B 1 457 ? 5.924 81.329 25.085 1.000 50.621 457 GLY BBB CA 1
ATOM 13881 C C . GLY B 1 457 ? 7.308 81.464 25.696 1.000 53.399 457 GLY BBB C 1
ATOM 13882 O O . GLY B 1 457 ? 8.300 81.253 25.002 1.000 56.427 457 GLY BBB O 1
#

Foldseek 3Di:
DVQCVCLVPDDDPPDDNVVCVVPGDQAWDAWDAQWTATPVRFIFRALCLVVLFLQRTGDDVLLVVLLVVLCVPPQFDFPPPNDDDDLLVLLFVVCQVPPPAHFDTKWKDQALLVQVVVVLVLLCLLCVLVVLNLARAEEAAQLAQRDADQASLLNHNDVVNPPPPVDDDPRYHYAYQQACLPPPDVPAALVNSLVVSLVRLLVVCVVVPLSNHAAYEGALAGALSFRGHHRPCNQVSNVVSCVVSVHFYEHEFQNQAQQQQLDRTSCVVNVNNGQKYKYFRNLLSVPGRMIMITGHDSSCVSSVVSCVVVVHNPDDDSCISTSSSSSSSSSSNVCSVVVVLNNLQQVLLVLLQVLLVVCCPPQQFQDWDHGRQKIKTAGALGNVVSHHDVHFQPQQVQLQVQLVVLRYHWHRNGRITMGSTHSSQDNVSSVSSSVSSVRSVVVSVVVSD/DPPQCCCLVPDDDPPDDNVVCVVPTDQAWDAWDAQWIATPVRFIFRALCLVVLFLQRTGCDVLLVVLLVVLCVVPQFDFPPPNDDDDLLVLLFVVCQVPPPAHFDTKWKDQALLVQVVVVLVLLCLLCVLVVLNLARAEEAEQLAQRDADQASLLNHNDVVNPPPPVDDDPRYHYAYDQACLPPPDVPAALVNSLVVSLVRVLVVCVVVPLSNHAAYEGALAGALSFRRHGGPCNQVSNVVSCVVSVHFYEHEFQNQAQQQQLARTSCVVNVNNGQKYKYFRNLLSVPGRMIMITGHDSSCVSSVSVCVVVVHNPDDDSCISTSSSSSSSSSSSVCSVVVVLNNLQQVLLVLLLVLLCVCVVPQQFQDWDHGRQKIKTAGALGNVVSHHDPDFQPQQVQLQVQLVVLRYHWHRNRRITMGSTHSPQDNVNSVSSSVSSVRSVVVSCVVRVSD

Sequence (901 aa):
SLAEKDIQYQLHPYTNARLHQELGPLIIERGQGIYVYDDQGKGYIEAMAGLGSVALGFSNQRLIKAAEQQFNTLPFYHLFNHKSHRPSIELAEKLIEMAPVPMSKVFFTNSGSEANDTVVKFVWYLNNALGKPAKKKFISRVNGYHGVTVASASLTGLPGNQRGFDLPLPGFLHVGCPHHYRFALAGESEEHFADRLAVELEQKILAEGPETIAAFIGEPLMGAGGVIVPPRTYWEKIQKVCRKYDILVIADEVICGFGRTGQMFGSQTFGIQPDIMVLSKQLSSSYQPIAAILINAPVFEGIADQSQALGALGHGFTGSGHPVATAVALENLKIIEEESLVEHAAQMGQLLRSGLQHFIDHPLVGEIRGCGLIAAVELVGDRVSKAPYQALGTLGRYMAGRAQEHGMITRAMGDAVAFCPPLIVNEQEVGMIVERFARALDDTTQWVGSSLAEKDIQYQLHPYTNARLHQELGPLIIERRGQGIYVYDDQGKGYIEAMAGLGSVALGFSNQRLIKAAEQQFNTLPFYHLFNHKSHRPSIELAEKLIEMAPVPMSKVFFTNSGSEANDTVVKFVWYLNNALGKPAKKKFISRVNGYHGVTVASASLTGLPGNQRGFDLPLPGFLHVGCPHHYRFALAGESEEHFADRLAVELEQKILAEGPETIAAFIGEPLMMGAGGVIVPPRTYWEKIQKVCRKYDILVIADEVICGFGRTGQMFGSQTFGIQPDIMVLSKQLSSSSYQPIAAILINAPVFEGIADQSQALGALGHGFTGSGHPVATAVALENLKIIEEESLVEHAAQMGQLLRSGLQHFIDDHPLVGEIRGCCGLIAAVELVGDRVSKAPYQALGTLGRYMAGRAQEHGMITRAMGDAVAFCPPLIVNEQEVGMIVERFARALDDTTQWVGPG

B-factor: mean 33.26, std 10.63, range [18.05, 102.65]

Solvent-accessible surface area: 28558 Å² total; per-residue (Å²): 89,26,35,116,72,0,42,100,26,5,4,5,1,36,3,25,8,52,48,6,65,138,111,6,21,37,6,1,84,94,7,77,21,2,46,0,35,6,60,148,46,80,28,4,0,0,0,16,0,2,14,0,0,0,0,6,0,1,59,29,79,90,0,4,100,18,0,53,135,21,3,84,49,1,0,1,0,6,3,14,62,36,18,0,0,128,12,0,0,48,0,0,45,45,0,18,117,32,19,40,24,128,18,17,10,0,2,3,1,4,11,12,9,0,0,1,1,0,1,0,0,1,0,20,1,7,5,36,36,91,59,73,93,58,14,31,50,1,0,1,2,63,35,0,40,3,5,0,0,0,0,0,0,0,1,0,9,35,89,50,4,26,154,18,0,70,18,58,21,123,27,10,29,44,5,20,3,1,11,64,31,82,102,26,108,114,92,22,55,49,63,119,2,0,62,89,14,10,82,66,0,34,100,60,0,86,90,61,13,38,113,20,0,0,0,0,0,0,10,1,1,1,6,41,13,2,1,5,47,12,5,148,50,3,6,100,38,2,13,131,13,0,109,139,37,97,2,28,0,0,0,3,0,17,24,2,0,0,0,0,5,19,83,32,0,0,2,74,39,39,37,3,102,4,15,0,0,0,0,10,24,0,0,1,0,6,0,2,12,4,0,0,0,0,2,19,52,91,1,4,75,8,0,0,76,28,0,98,79,54,49,39,0,7,0,2,4,35,8,1,1,3,0,0,1,0,13,0,0,18,33,0,0,78,6,2,77,108,101,54,13,26,120,56,0,22,102,10,0,100,74,0,66,73,22,0,84,152,33,61,122,39,85,9,1,18,40,24,23,21,26,6,0,5,0,0,0,13,1,0,32,63,97,142,71,72,40,56,60,141,57,125,20,40,0,0,165,63,1,19,40,71,0,62,98,38,4,0,10,13,60,34,30,35,2,2,1,2,0,1,0,0,0,61,0,73,120,134,26,2,35,53,0,20,92,58,0,23,120,0,2,82,34,0,37,138,107,41,94,114,60,25,36,100,43,0,43,101,26,6,4,4,1,33,3,21,8,50,66,6,69,136,114,8,22,39,5,1,94,98,5,66,19,2,47,0,44,7,58,148,57,78,28,4,0,0,0,20,0,3,18,1,0,0,0,4,0,1,57,28,90,91,0,5,107,20,0,40,128,20,3,83,50,1,0,1,0,3,2,16,63,37,18,0,0,126,11,0,0,43,0,0,43,48,0,17,120,31,19,36,22,128,18,16,10,0,2,3,1,4,11,13,10,0,0,1,1,0,0,0,0,1,0,21,1,6,4,35,35,90,59,72,92,58,13,30,49,0,0,0,0,61,33,0,40,4,5,0,0,0,0,0,0,0,0,0,9,36,69,41,6,28,131,18,0,67,19,57,20,125,24,8,29,40,5,19,5,0,10,59,27,80,100,25,108,114,93,27,45,46,63,114,1,0,58,85,11,10,84,68,0,36,98,60,0,87,89,60,13,38,112,20,0,1,0,0,0,0,9,1,0,2,6,44,15,2,1,5,39,12,6,149,49,3,6,94,42,1,14,128,14,0,108,140,38,94,1,27,0,0,0,4,0,16,25,1,0,0,0,0,7,19,82,32,0,0,1,73,41,38,38,3,102,4,15,0,0,0,0,9,24,0,0,1,0,7,0,1,12,5,0,0,0,0,0,19,52,87,0,4,72,6,0,0,75,26,0,97,84,49,49,38,0,6,0,2,4,36,10,1,1,2,0,0,0,0,14,0,0,17,34,0,1,73,6,2,77,108,104,71,11,28,101,55,0,27,97,16,0,91,67,1,44,49,12,0,75,151,51,99,121,32,68,0,2,20,45,25,22,14,28,8,0,5,0,0,0,13,0,0,31,65,94,143,71,70,41,51,60,114,74,118,7,14,0,0,159,66,1,21,41,70,1,61,101,52,5,1,11,14,67,34,30,41,2,2,2,2,0,1,0,0,0,61,0,68,116,136,26,4,31,39,0,19,91,50,1,27,117,0,2,84,38,0,26,143,106,25,51,52,117

Radius of gyration: 26.88 Å; Cα contacts (8 Å, |Δi|>4): 2230; chains: 2; bounding box: 61×84×62 Å

Secondary structure (P-SEA, 3-state):
caaaaaaacccccccaaaaaaaccccccccccccccccccccccccccccccccccccccaaaaaaaaaaaaccccccccccccccaaaaaaaaaaaaccccccbbbbcccaaaaaaaaaaaaaaaaaaacccccbbbbbbccccccccaaaaaaccccccccccccccccccccccccccccccccccaaaaaaaaaaaaaaaaaaaccccccccccccccccccccccccaaaaaaaaaaaaabbbbbbccccccccccccccccccccccccbbbbccccccccccbbbbbbcaaaaaaaaaaaaaaccccccccccccaaaaaaaaaaaaaaaaaaaaaaaaaaaaaaaaaaaccccccccccccccccbbbbbbbccccccccccccaaaaaaaaaaaaaabbbbbbcccbbbbbccccccaaaaaaaaaaaaaaaaaaaaaac/ccaaaaaaacccccccaaaaaaaccccccccccccccccccccccccccccccccccccccaaaaaaaaaaaacccccccccccccaaaaaaaaaaaaaccccccbbbbcccaaaaaaaaaaaaaaaaaaacccccbbbbbbccccccccaaaaaaccccccccccccccccccccccccccccccccccaaaaaaaaaaaaaaaaaaaccccccccccccccccccccccccaaaaaaaaaaaaabbbbbbccccccccccccccccccccccccbbbbccccccccccbbbbbbcaaaaaaaaaaaaaaccccccccccccaaaaaaaaaaaaaaaaaaaaaaaaaaaaaaaaaaaccccccccccccccccbbbbbbbccccccccccccaaaaaaaaaaaaaabbbbbbcccbbbbbccccccaaaaaaaaaaaaaaaaaaaaaaccc